Protein AF-0000000078249476 (afdb_homodimer)

Radius of gyration: 31.83 Å; Cα contacts (8 Å, |Δi|>4): 2659; chains: 2; bounding box: 71×89×90 Å

pLDDT: mean 93.09, std 10.19, range [30.67, 98.88]

Structure (mmCIF, N/CA/C/O backbone):
data_AF-0000000078249476-model_v1
#
loop_
_entity.id
_entity.type
_entity.pdbx_description
1 polymer 'Amidase domain-containing protein'
#
loop_
_atom_site.group_PDB
_atom_site.id
_atom_site.type_symbol
_atom_site.label_atom_id
_atom_site.label_alt_id
_atom_site.label_comp_id
_atom_site.label_asym_id
_atom_site.label_entity_id
_atom_site.label_seq_id
_atom_site.pdbx_PDB_ins_code
_atom_site.Cartn_x
_atom_site.Cartn_y
_atom_site.Cartn_z
_atom_site.occupancy
_atom_site.B_iso_or_equiv
_atom_site.auth_seq_id
_atom_site.auth_comp_id
_atom_site.auth_asym_id
_atom_site.auth_atom_id
_atom_site.pdbx_PDB_model_num
ATOM 1 N N . MET A 1 1 ? -16.812 -5.883 -36.031 1 38.09 1 MET A N 1
ATOM 2 C CA . MET A 1 1 ? -15.625 -6.09 -36.844 1 38.09 1 MET A CA 1
ATOM 3 C C . MET A 1 1 ? -14.836 -7.309 -36.375 1 38.09 1 MET A C 1
ATOM 5 O O . MET A 1 1 ? -14.742 -7.559 -35.188 1 38.09 1 MET A O 1
ATOM 9 N N . GLY A 1 2 ? -14.664 -8.211 -37.188 1 47.69 2 GLY A N 1
ATOM 10 C CA . GLY A 1 2 ? -14.289 -9.617 -37.094 1 47.69 2 GLY A CA 1
ATOM 11 C C . GLY A 1 2 ? -12.953 -9.828 -36.406 1 47.69 2 GLY A C 1
ATOM 12 O O . GLY A 1 2 ? -12.094 -8.945 -36.406 1 47.69 2 GLY A O 1
ATOM 13 N N . ASN A 1 3 ? -12.898 -10.75 -35.312 1 62.59 3 ASN A N 1
ATOM 14 C CA . ASN A 1 3 ? -11.961 -11.422 -34.406 1 62.59 3 ASN A CA 1
ATOM 15 C C . ASN A 1 3 ? -10.836 -12.109 -35.156 1 62.59 3 ASN A C 1
ATOM 17 O O . ASN A 1 3 ? -10.391 -13.195 -34.781 1 62.59 3 ASN A O 1
ATOM 21 N N . SER A 1 4 ? -10.633 -11.594 -36.438 1 75.38 4 SER A N 1
ATOM 22 C CA . SER A 1 4 ? -9.57 -12.344 -37.125 1 75.38 4 SER A CA 1
ATOM 23 C C . SER A 1 4 ? -8.242 -11.594 -37.062 1 75.38 4 SER A C 1
ATOM 25 O O . SER A 1 4 ? -8.203 -10.383 -37.25 1 75.38 4 SER A O 1
ATOM 27 N N . PRO A 1 5 ? -7.188 -12.289 -36.812 1 84.06 5 PRO A N 1
ATOM 28 C CA . PRO A 1 5 ? -5.863 -11.664 -36.781 1 84.06 5 PRO A CA 1
ATOM 29 C C . PRO A 1 5 ? -5.484 -11.047 -38.125 1 84.06 5 PRO A C 1
ATOM 31 O O . PRO A 1 5 ? -5.938 -11.516 -39.188 1 84.06 5 PRO A O 1
ATOM 34 N N . THR A 1 6 ? -4.758 -9.969 -38.188 1 87.06 6 THR A N 1
ATOM 35 C CA . THR A 1 6 ? -4.262 -9.312 -39.406 1 87.06 6 THR A CA 1
ATOM 36 C C . THR A 1 6 ? -3.119 -10.109 -40 1 87.06 6 THR A C 1
ATOM 38 O O . THR A 1 6 ? -2.578 -11.023 -39.375 1 87.06 6 THR A O 1
ATOM 41 N N . SER A 1 7 ? -2.857 -9.836 -41.281 1 88.88 7 SER A N 1
ATOM 42 C CA . SER A 1 7 ? -1.738 -10.477 -41.969 1 88.88 7 SER A CA 1
ATOM 43 C C . SER A 1 7 ? -0.422 -10.203 -41.25 1 88.88 7 SER A C 1
ATOM 45 O O . SER A 1 7 ? 0.455 -11.062 -41.188 1 88.88 7 SER A O 1
ATOM 47 N N . GLU A 1 8 ? -0.312 -9.055 -40.75 1 90.62 8 GLU A N 1
ATOM 48 C CA . GLU A 1 8 ? 0.887 -8.688 -40 1 90.62 8 GLU A CA 1
ATOM 49 C C . GLU A 1 8 ? 1.015 -9.523 -38.719 1 90.62 8 GLU A C 1
ATOM 51 O O . GLU A 1 8 ? 2.109 -9.969 -38.375 1 90.62 8 GLU A O 1
ATOM 56 N N . MET A 1 9 ? -0.02 -9.734 -38.062 1 90.25 9 MET A N 1
ATOM 57 C CA . MET A 1 9 ? -0.033 -10.539 -36.844 1 90.25 9 MET A CA 1
ATOM 58 C C . MET A 1 9 ? 0.393 -11.977 -37.125 1 90.25 9 MET A C 1
ATOM 60 O O . MET A 1 9 ? 1.164 -12.562 -36.375 1 90.25 9 MET A O 1
ATOM 64 N N . LEU A 1 10 ? -0.074 -12.469 -38.219 1 90.94 10 LEU A N 1
ATOM 65 C CA . LEU A 1 10 ? 0.24 -13.852 -38.594 1 90.94 10 LEU A CA 1
ATOM 66 C C . LEU A 1 10 ? 1.706 -13.984 -39 1 90.94 10 LEU A C 1
ATOM 68 O O . LEU A 1 10 ? 2.342 -15 -38.688 1 90.94 10 LEU A O 1
ATOM 72 N N . SER A 1 11 ? 2.189 -12.984 -39.719 1 93.44 11 SER A N 1
ATOM 73 C CA . SER A 1 11 ? 3.605 -12.984 -40.062 1 93.44 11 SER A CA 1
ATOM 74 C C . SER A 1 11 ? 4.488 -12.93 -38.844 1 93.44 11 SER A C 1
ATOM 76 O O . SER A 1 11 ? 5.473 -13.664 -38.719 1 93.44 11 SER A O 1
ATOM 78 N N . ASN A 1 12 ? 4.141 -12.086 -37.906 1 94.25 12 ASN A N 1
ATOM 79 C CA . ASN A 1 12 ? 4.867 -12 -36.625 1 94.25 12 ASN A CA 1
ATOM 80 C C . ASN A 1 12 ? 4.824 -13.32 -35.875 1 94.25 12 ASN A C 1
ATOM 82 O O . ASN A 1 12 ? 5.82 -13.734 -35.281 1 94.25 12 ASN A O 1
ATOM 86 N N . GLN A 1 13 ? 3.705 -13.945 -35.906 1 94.12 13 GLN A N 1
ATOM 87 C CA . GLN A 1 13 ? 3.541 -15.227 -35.219 1 94.12 13 GLN A CA 1
ATOM 88 C C . GLN A 1 13 ? 4.441 -16.297 -35.844 1 94.12 13 GLN A C 1
ATOM 90 O O . GLN A 1 13 ? 5.043 -17.094 -35.125 1 94.12 13 GLN A O 1
ATOM 95 N N . GLU A 1 14 ? 4.496 -16.359 -37.125 1 95.69 14 GLU A N 1
ATOM 96 C CA . GLU A 1 14 ? 5.332 -17.328 -37.812 1 95.69 14 GLU A CA 1
ATOM 97 C C . GLU A 1 14 ? 6.805 -17.156 -37.469 1 95.69 14 GLU A C 1
ATOM 99 O O . GLU A 1 14 ? 7.516 -18.125 -37.219 1 95.69 14 GLU A O 1
ATOM 104 N N . GLU A 1 15 ? 7.23 -15.922 -37.562 1 95.75 15 GLU A N 1
ATOM 105 C CA . GLU A 1 15 ? 8.609 -15.625 -37.156 1 95.75 15 GLU A CA 1
ATOM 106 C C . GLU A 1 15 ? 8.875 -16.016 -35.719 1 95.75 15 GLU A C 1
ATOM 108 O O . GLU A 1 15 ? 9.914 -16.609 -35.406 1 95.75 15 GLU A O 1
ATOM 113 N N . PHE A 1 16 ? 7.957 -15.695 -34.938 1 96.31 16 PHE A N 1
ATOM 114 C CA . PHE A 1 16 ? 8.078 -16.031 -33.5 1 96.31 16 PHE A CA 1
ATOM 115 C C . PHE A 1 16 ? 8.133 -17.531 -33.312 1 96.31 16 PHE A C 1
ATOM 117 O O . PHE A 1 16 ? 8.953 -18.031 -32.531 1 96.31 16 PHE A O 1
ATOM 124 N N . ASN A 1 17 ? 7.289 -18.266 -33.938 1 96.38 17 ASN A N 1
ATOM 125 C CA . ASN A 1 17 ? 7.266 -19.719 -33.812 1 96.38 17 ASN A CA 1
ATOM 126 C C . ASN A 1 17 ? 8.586 -20.344 -34.281 1 96.38 17 ASN A C 1
ATOM 128 O O . ASN A 1 17 ? 9.047 -21.328 -33.688 1 96.38 17 ASN A O 1
ATOM 132 N N . ARG A 1 18 ? 9.141 -19.797 -35.281 1 96.88 18 ARG A N 1
ATOM 133 C CA . ARG A 1 18 ? 10.438 -20.266 -35.75 1 96.88 18 ARG A CA 1
ATOM 134 C C . ARG A 1 18 ? 11.516 -20.062 -34.688 1 96.88 18 ARG A C 1
ATOM 136 O O . ARG A 1 18 ? 12.289 -20.969 -34.406 1 96.88 18 ARG A O 1
ATOM 143 N N . GLU A 1 19 ? 11.547 -18.891 -34.188 1 96.44 19 GLU A N 1
ATOM 144 C CA . GLU A 1 19 ? 12.523 -18.578 -33.125 1 96.44 19 GLU A CA 1
ATOM 145 C C . GLU A 1 19 ? 12.344 -19.484 -31.922 1 96.44 19 GLU A C 1
ATOM 147 O O . GLU A 1 19 ? 13.328 -19.938 -31.328 1 96.44 19 GLU A O 1
ATOM 152 N N . ARG A 1 20 ? 11.125 -19.641 -31.594 1 96.75 20 ARG A N 1
ATOM 153 C CA . ARG A 1 20 ? 10.781 -20.516 -30.469 1 96.75 20 ARG A CA 1
ATOM 154 C C . ARG A 1 20 ? 11.258 -21.938 -30.703 1 96.75 20 ARG A C 1
ATOM 156 O O . ARG A 1 20 ? 11.883 -22.547 -29.844 1 96.75 20 ARG A O 1
ATOM 163 N N . LYS A 1 21 ? 11.031 -22.469 -31.844 1 97.19 21 LYS A N 1
ATOM 164 C CA . LYS A 1 21 ? 11.461 -23.812 -32.219 1 97.19 21 LYS A CA 1
ATOM 165 C C . LYS A 1 21 ? 12.984 -23.922 -32.188 1 97.19 21 LYS A C 1
ATOM 167 O O . LYS A 1 21 ? 13.539 -24.906 -31.703 1 97.19 21 LYS A O 1
ATOM 172 N N . GLU A 1 22 ? 13.617 -22.938 -32.719 1 97.88 22 GLU A N 1
ATOM 173 C CA . GLU A 1 22 ? 15.078 -22.906 -32.719 1 97.88 22 GLU A CA 1
ATOM 174 C C . GLU A 1 22 ? 15.633 -22.906 -31.297 1 97.88 22 GLU A C 1
ATOM 176 O O . GLU A 1 22 ? 16.656 -23.531 -31.031 1 97.88 22 GLU A O 1
ATOM 181 N N . GLY A 1 23 ? 14.984 -22.219 -30.438 1 97.94 23 GLY A N 1
ATOM 182 C CA . GLY A 1 23 ? 15.406 -22.188 -29.047 1 97.94 23 GLY A CA 1
ATOM 183 C C . GLY A 1 23 ? 15.352 -23.562 -28.375 1 97.94 23 GLY A C 1
ATOM 184 O O . GLY A 1 23 ? 16.312 -23.969 -27.734 1 97.94 23 GLY A O 1
ATOM 185 N N . PHE A 1 24 ? 14.289 -24.25 -28.578 1 98.25 24 PHE A N 1
ATOM 186 C CA . PHE A 1 24 ? 14.133 -25.578 -27.984 1 98.25 24 PHE A CA 1
ATOM 187 C C . PHE A 1 24 ? 15.148 -26.547 -28.578 1 98.25 24 PHE A C 1
ATOM 189 O O . PHE A 1 24 ? 15.688 -27.406 -27.875 1 98.25 24 PHE A O 1
ATOM 196 N N . GLU A 1 25 ? 15.367 -26.422 -29.875 1 97.94 25 GLU A N 1
ATOM 197 C CA . GLU A 1 25 ? 16.359 -27.281 -30.516 1 97.94 25 GLU A CA 1
ATOM 198 C C . GLU A 1 25 ? 17.75 -27.016 -29.969 1 97.94 25 GLU A C 1
ATOM 200 O O . GLU A 1 25 ? 18.531 -27.953 -29.75 1 97.94 25 GLU A O 1
ATOM 205 N N . MET A 1 26 ? 18.031 -25.781 -29.797 1 97.81 26 MET A N 1
ATOM 206 C CA . MET A 1 26 ? 19.312 -25.422 -29.203 1 97.81 26 MET A CA 1
ATOM 207 C C . MET A 1 26 ? 19.469 -26.047 -27.828 1 97.81 26 MET A C 1
ATOM 209 O O . MET A 1 26 ? 20.5 -26.625 -27.5 1 97.81 26 MET A O 1
ATOM 213 N N . PHE A 1 27 ? 18.469 -26 -27.016 1 98.38 27 PHE A N 1
ATOM 214 C CA . PHE A 1 27 ? 18.484 -26.562 -25.656 1 98.38 27 PHE A CA 1
ATOM 215 C C . PHE A 1 27 ? 18.641 -28.078 -25.719 1 98.38 27 PHE A C 1
ATOM 217 O O . PHE A 1 27 ? 19.375 -28.656 -24.906 1 98.38 27 PHE A O 1
ATOM 224 N N . ARG A 1 28 ? 17.969 -28.703 -26.594 1 97.44 28 ARG A N 1
ATOM 225 C CA . ARG A 1 28 ? 18.078 -30.141 -26.766 1 97.44 28 ARG A CA 1
ATOM 226 C C . ARG A 1 28 ? 19.5 -30.547 -27.109 1 97.44 28 ARG A C 1
ATOM 228 O O . ARG A 1 28 ? 20.047 -31.5 -26.547 1 97.44 28 ARG A O 1
ATOM 235 N N . LYS A 1 29 ? 20.109 -29.828 -27.969 1 96.62 29 LYS A N 1
ATOM 236 C CA . LYS A 1 29 ? 21.469 -30.125 -28.422 1 96.62 29 LYS A CA 1
ATOM 237 C C . LYS A 1 29 ? 22.484 -29.922 -27.297 1 96.62 29 LYS A C 1
ATOM 239 O O . LYS A 1 29 ? 23.328 -30.781 -27.047 1 96.62 29 LYS A O 1
ATOM 244 N N . LEU A 1 30 ? 22.328 -28.859 -26.609 1 96.94 30 LEU A N 1
ATOM 245 C CA . LEU A 1 30 ? 23.328 -28.469 -25.625 1 96.94 30 LEU A CA 1
ATOM 246 C C . LEU A 1 30 ? 23.25 -29.359 -24.375 1 96.94 30 LEU A C 1
ATOM 248 O O . LEU A 1 30 ? 24.203 -29.453 -23.625 1 96.94 30 LEU A O 1
ATOM 252 N N . SER A 1 31 ? 22.125 -30 -24.172 1 96.56 31 SER A N 1
ATOM 253 C CA . SER A 1 31 ? 21.953 -30.781 -22.953 1 96.56 31 SER A CA 1
ATOM 254 C C . SER A 1 31 ? 21.969 -32.281 -23.25 1 96.56 31 SER A C 1
ATOM 256 O O . SER A 1 31 ? 21.781 -33.094 -22.344 1 96.56 31 SER A O 1
ATOM 258 N N . SER A 1 32 ? 22.172 -32.688 -24.438 1 95.25 32 SER A N 1
ATOM 259 C CA . SER A 1 32 ? 22.078 -34.094 -24.844 1 95.25 32 SER A CA 1
ATOM 260 C C . SER A 1 32 ? 23.25 -34.906 -24.281 1 95.25 32 SER A C 1
ATOM 262 O O . SER A 1 32 ? 24.406 -34.562 -24.516 1 95.25 32 SER A O 1
ATOM 264 N N . PRO A 1 33 ? 22.906 -35.969 -23.641 1 92.75 33 PRO A N 1
ATOM 265 C CA . PRO A 1 33 ? 23.969 -36.812 -23.109 1 92.75 33 PRO A CA 1
ATOM 266 C C . PRO A 1 33 ? 24.938 -37.312 -24.203 1 92.75 33 PRO A C 1
ATOM 268 O O . PRO A 1 33 ? 26.125 -37.5 -23.938 1 92.75 33 PRO A O 1
ATOM 271 N N . GLU A 1 34 ? 24.484 -37.469 -25.391 1 90.38 34 GLU A N 1
ATOM 272 C CA . GLU A 1 34 ? 25.312 -37.906 -26.5 1 90.38 34 GLU A CA 1
ATOM 273 C C . GLU A 1 34 ? 26.5 -36.969 -26.734 1 90.38 34 GLU A C 1
ATOM 275 O O . GLU A 1 34 ? 27.609 -37.406 -27.016 1 90.38 34 GLU A O 1
ATOM 280 N N . PHE A 1 35 ? 26.234 -35.75 -26.547 1 88.94 35 PHE A N 1
ATOM 281 C CA . PHE A 1 35 ? 27.25 -34.75 -26.828 1 88.94 35 PHE A CA 1
ATOM 282 C C . PHE A 1 35 ? 28.016 -34.375 -25.562 1 88.94 35 PHE A C 1
ATOM 284 O O . PHE A 1 35 ? 29.062 -33.719 -25.641 1 88.94 35 PHE A O 1
ATOM 291 N N . LEU A 1 36 ? 27.547 -34.875 -24.422 1 94.25 36 LEU A N 1
ATOM 292 C CA . LEU A 1 36 ? 28.078 -34.375 -23.172 1 94.25 36 LEU A CA 1
ATOM 293 C C . LEU A 1 36 ? 29 -35.406 -22.516 1 94.25 36 LEU A C 1
ATOM 295 O O . LEU A 1 36 ? 29.688 -35.094 -21.531 1 94.25 36 LEU A O 1
ATOM 299 N N . LEU A 1 37 ? 29.188 -36.562 -22.984 1 92.25 37 LEU A N 1
ATOM 300 C CA . LEU A 1 37 ? 29.938 -37.656 -22.375 1 92.25 37 LEU A CA 1
ATOM 301 C C . LEU A 1 37 ? 31.391 -37.219 -22.125 1 92.25 37 LEU A C 1
ATOM 303 O O . LEU A 1 37 ? 31.984 -37.625 -21.125 1 92.25 37 LEU A O 1
ATOM 307 N N . ASN A 1 38 ? 31.969 -36.5 -23.125 1 89.06 38 ASN A N 1
ATOM 308 C CA . ASN A 1 38 ? 33.375 -36.094 -22.969 1 89.06 38 ASN A CA 1
ATOM 309 C C . ASN A 1 38 ? 33.5 -34.562 -22.844 1 89.06 38 ASN A C 1
ATOM 311 O O . ASN A 1 38 ? 34.562 -34 -23.094 1 89.06 38 ASN A O 1
ATOM 315 N N . ASP A 1 39 ? 32.375 -34 -22.5 1 94.12 39 ASP A N 1
ATOM 316 C CA . ASP A 1 39 ? 32.406 -32.531 -22.328 1 94.12 39 ASP A CA 1
ATOM 317 C C . ASP A 1 39 ? 33.031 -32.156 -20.984 1 94.12 39 ASP A C 1
ATOM 319 O O . ASP A 1 39 ? 32.531 -32.562 -19.938 1 94.12 39 ASP A O 1
ATOM 323 N N . LYS A 1 40 ? 34 -31.266 -20.984 1 92.19 40 LYS A N 1
ATOM 324 C CA . LYS A 1 40 ? 34.75 -30.906 -19.797 1 92.19 40 LYS A CA 1
ATOM 325 C C . LYS A 1 40 ? 33.906 -30.062 -18.844 1 92.19 40 LYS A C 1
ATOM 327 O O . LYS A 1 40 ? 34.219 -29.953 -17.656 1 92.19 40 LYS A O 1
ATOM 332 N N . ARG A 1 41 ? 32.938 -29.516 -19.312 1 94.69 41 ARG A N 1
ATOM 333 C CA . ARG A 1 41 ? 32.094 -28.672 -18.484 1 94.69 41 ARG A CA 1
ATOM 334 C C . ARG A 1 41 ? 31.203 -29.516 -17.578 1 94.69 41 ARG A C 1
ATOM 336 O O . ARG A 1 41 ? 30.609 -29 -16.641 1 94.69 41 ARG A O 1
ATOM 343 N N . ILE A 1 42 ? 31.016 -30.812 -17.844 1 94.88 42 ILE A N 1
ATOM 344 C CA . ILE A 1 42 ? 30.234 -31.734 -17.047 1 94.88 42 ILE A CA 1
ATOM 345 C C . ILE A 1 42 ? 31.109 -32.312 -15.93 1 94.88 42 ILE A C 1
ATOM 347 O O . ILE A 1 42 ? 32.188 -32.812 -16.188 1 94.88 42 ILE A O 1
ATOM 351 N N . ILE A 1 43 ? 30.578 -32.312 -14.805 1 90.31 43 ILE A N 1
ATOM 352 C CA . ILE A 1 43 ? 31.328 -32.812 -13.672 1 90.31 43 ILE A CA 1
ATOM 353 C C . ILE A 1 43 ? 31.266 -34.344 -13.664 1 90.31 43 ILE A C 1
ATOM 355 O O . ILE A 1 43 ? 30.203 -34.938 -13.852 1 90.31 43 ILE A O 1
ATOM 359 N N . GLY A 1 44 ? 32.406 -34.844 -13.383 1 85.81 44 GLY A N 1
ATOM 360 C CA . GLY A 1 44 ? 32.5 -36.312 -13.344 1 85.81 44 GLY A CA 1
ATOM 361 C C . GLY A 1 44 ? 32.875 -36.906 -14.688 1 85.81 44 GLY A C 1
ATOM 362 O O . GLY A 1 44 ? 33.031 -36.188 -15.672 1 85.81 44 GLY A O 1
ATOM 363 N N . LYS A 1 45 ? 33.125 -38.219 -14.68 1 87.12 45 LYS A N 1
ATOM 364 C CA . LYS A 1 45 ? 33.406 -39 -15.883 1 87.12 45 LYS A CA 1
ATOM 365 C C . LYS A 1 45 ? 32.406 -40.125 -16.062 1 87.12 45 LYS A C 1
ATOM 367 O O . LYS A 1 45 ? 32.031 -40.781 -15.086 1 87.12 45 LYS A O 1
ATOM 372 N N . TRP A 1 46 ? 32 -40.125 -17.328 1 90.62 46 TRP A N 1
ATOM 373 C CA . TRP A 1 46 ? 30.953 -41.094 -17.609 1 90.62 46 TRP A CA 1
ATOM 374 C C . TRP A 1 46 ? 31.312 -41.938 -18.828 1 90.62 46 TRP A C 1
ATOM 376 O O . TRP A 1 46 ? 31.875 -41.438 -19.797 1 90.62 46 TRP A O 1
ATOM 386 N N . LYS A 1 47 ? 30.984 -43.219 -18.766 1 91.69 47 LYS A N 1
ATOM 387 C CA . LYS A 1 47 ? 31.344 -44.125 -19.828 1 91.69 47 LYS A CA 1
ATOM 388 C C . LYS A 1 47 ? 30.25 -44.219 -20.891 1 91.69 47 LYS A C 1
ATOM 390 O O . LYS A 1 47 ? 30.516 -44.469 -22.062 1 91.69 47 LYS A O 1
ATOM 395 N N . THR A 1 48 ? 28.969 -44.125 -20.375 1 94.88 48 THR A N 1
ATOM 396 C CA . THR A 1 48 ? 27.859 -44.281 -21.312 1 94.88 48 THR A CA 1
ATOM 397 C C . THR A 1 48 ? 26.859 -43.125 -21.141 1 94.88 48 THR A C 1
ATOM 399 O O . THR A 1 48 ? 26.828 -42.469 -20.109 1 94.88 48 THR A O 1
ATOM 402 N N . GLU A 1 49 ? 26.094 -42.969 -22.203 1 94.94 49 GLU A N 1
ATOM 403 C CA . GLU A 1 49 ? 25.016 -42 -22.172 1 94.94 49 GLU A CA 1
ATOM 404 C C . GLU A 1 49 ? 24 -42.312 -21.062 1 94.94 49 GLU A C 1
ATOM 406 O O . GLU A 1 49 ? 23.484 -41.438 -20.406 1 94.94 49 GLU A O 1
ATOM 411 N N . LYS A 1 50 ? 23.766 -43.562 -20.828 1 95.25 50 LYS A N 1
ATOM 412 C CA . LYS A 1 50 ? 22.797 -44.031 -19.844 1 95.25 50 LYS A CA 1
ATOM 413 C C . LYS A 1 50 ? 23.234 -43.656 -18.422 1 95.25 50 LYS A C 1
ATOM 415 O O . LYS A 1 50 ? 22.406 -43.25 -17.594 1 95.25 50 LYS A O 1
ATOM 420 N N . GLU A 1 51 ? 24.469 -43.812 -18.219 1 95.06 51 GLU A N 1
ATOM 421 C CA . GLU A 1 51 ? 25.016 -43.438 -16.906 1 95.06 51 GLU A CA 1
ATOM 422 C C . GLU A 1 51 ? 24.859 -41.938 -16.656 1 95.06 51 GLU A C 1
ATOM 424 O O . GLU A 1 51 ? 24.516 -41.531 -15.547 1 95.06 51 GLU A O 1
ATOM 429 N N . LEU A 1 52 ? 25.141 -41.219 -17.656 1 95.44 52 LEU A N 1
ATOM 430 C CA . LEU A 1 52 ? 25.016 -39.781 -17.547 1 95.44 52 LEU A CA 1
ATOM 431 C C . LEU A 1 52 ? 23.562 -39.375 -17.344 1 95.44 52 LEU A C 1
ATOM 433 O O . LEU A 1 52 ? 23.266 -38.469 -16.531 1 95.44 52 LEU A O 1
ATOM 437 N N . GLU A 1 53 ? 22.672 -40 -18.047 1 95.5 53 GLU A N 1
ATOM 438 C CA . GLU A 1 53 ? 21.234 -39.719 -17.891 1 95.5 53 GLU A CA 1
ATOM 439 C C . GLU A 1 53 ? 20.766 -40.031 -16.469 1 95.5 53 GLU A C 1
ATOM 441 O O . GLU A 1 53 ? 19.953 -39.312 -15.914 1 95.5 53 GLU A O 1
ATOM 446 N N . GLU A 1 54 ? 21.25 -41.125 -15.945 1 94.94 54 GLU A N 1
ATOM 447 C CA . GLU A 1 54 ? 20.906 -41.5 -14.57 1 94.94 54 GLU A CA 1
ATOM 448 C C . GLU A 1 54 ? 21.422 -40.469 -13.578 1 94.94 54 GLU A C 1
ATOM 450 O O . GLU A 1 54 ? 20.781 -40.188 -12.57 1 94.94 54 GLU A O 1
ATOM 455 N N . PHE A 1 55 ? 22.594 -40.031 -13.859 1 94.31 55 PHE A N 1
ATOM 456 C CA . PHE A 1 55 ? 23.172 -38.969 -13.023 1 94.31 55 PHE A CA 1
ATOM 457 C C . PHE A 1 55 ? 22.312 -37.719 -13.055 1 94.31 55 PHE A C 1
ATOM 459 O O . PHE A 1 55 ? 22.047 -37.125 -12.016 1 94.31 55 PHE A O 1
ATOM 466 N N . PHE A 1 56 ? 21.859 -37.312 -14.25 1 96 56 PHE A N 1
ATOM 467 C CA . PHE A 1 56 ? 20.984 -36.188 -14.406 1 96 56 PHE A CA 1
ATOM 468 C C . PHE A 1 56 ? 19.672 -36.375 -13.641 1 96 56 PHE A C 1
ATOM 470 O O . PHE A 1 56 ? 19.188 -35.469 -12.969 1 96 56 PHE A O 1
ATOM 477 N N . ARG A 1 57 ? 19.141 -37.562 -13.664 1 95.25 57 ARG A N 1
ATOM 478 C CA . ARG A 1 57 ? 17.906 -37.844 -12.953 1 95.25 57 ARG A CA 1
ATOM 479 C C . ARG A 1 57 ? 18.094 -37.719 -11.445 1 95.25 57 ARG A C 1
ATOM 481 O O . ARG A 1 57 ? 17.203 -37.219 -10.742 1 95.25 57 ARG A O 1
ATOM 488 N N . ASN A 1 58 ? 19.203 -38.188 -10.977 1 93.81 58 ASN A N 1
ATOM 489 C CA . ASN A 1 58 ? 19.516 -38.062 -9.555 1 93.81 58 ASN A CA 1
ATOM 490 C C . ASN A 1 58 ? 19.594 -36.625 -9.102 1 93.81 58 ASN A C 1
ATOM 492 O O . ASN A 1 58 ? 19.188 -36.281 -7.992 1 93.81 58 ASN A O 1
ATOM 496 N N . ILE A 1 59 ? 20.125 -35.781 -9.945 1 94.25 59 ILE A N 1
ATOM 497 C CA . ILE A 1 59 ? 20.219 -34.344 -9.641 1 94.25 59 ILE A CA 1
ATOM 498 C C . ILE A 1 59 ? 18.828 -33.75 -9.531 1 94.25 59 ILE A C 1
ATOM 500 O O . ILE A 1 59 ? 18.516 -33.031 -8.578 1 94.25 59 ILE A O 1
ATOM 504 N N . VAL A 1 60 ? 17.969 -34.062 -10.484 1 95.81 60 VAL A N 1
ATOM 505 C CA . VAL A 1 60 ? 16.625 -33.5 -10.57 1 95.81 60 VAL A CA 1
ATOM 506 C C . VAL A 1 60 ? 15.781 -34 -9.398 1 95.81 60 VAL A C 1
ATOM 508 O O . VAL A 1 60 ? 14.852 -33.312 -8.961 1 95.81 60 VAL A O 1
ATOM 511 N N . ASP A 1 61 ? 16.125 -35.125 -8.836 1 92.56 61 ASP A N 1
ATOM 512 C CA . ASP A 1 61 ? 15.367 -35.75 -7.75 1 92.56 61 ASP A CA 1
ATOM 513 C C . ASP A 1 61 ? 15.703 -35.094 -6.41 1 92.56 61 ASP A C 1
ATOM 515 O O . ASP A 1 61 ? 14.984 -35.281 -5.426 1 92.56 61 ASP A O 1
ATOM 519 N N . LEU A 1 62 ? 16.734 -34.312 -6.375 1 91.56 62 LEU A N 1
ATOM 520 C CA . LEU A 1 62 ? 17.094 -33.625 -5.145 1 91.56 62 LEU A CA 1
ATOM 521 C C . LEU A 1 62 ? 16.094 -32.5 -4.848 1 91.56 62 LEU A C 1
ATOM 523 O O . LEU A 1 62 ? 15.617 -31.828 -5.766 1 91.56 62 LEU A O 1
ATOM 527 N N . ASP A 1 63 ? 15.727 -32.375 -3.576 1 91.12 63 ASP A N 1
ATOM 528 C CA . ASP A 1 63 ? 15.008 -31.172 -3.201 1 91.12 63 ASP A CA 1
ATOM 529 C C . ASP A 1 63 ? 15.922 -29.953 -3.25 1 91.12 63 ASP A C 1
ATOM 531 O O . ASP A 1 63 ? 17.141 -30.078 -3.332 1 91.12 63 ASP A O 1
ATOM 535 N N . LEU A 1 64 ? 15.344 -28.797 -3.246 1 94.25 64 LEU A N 1
ATOM 536 C CA . LEU A 1 64 ? 16.078 -27.562 -3.451 1 94.25 64 LEU A CA 1
ATOM 537 C C . LEU A 1 64 ? 17.203 -27.422 -2.426 1 94.25 64 LEU A C 1
ATOM 539 O O . LEU A 1 64 ? 18.312 -27.016 -2.77 1 94.25 64 LEU A O 1
ATOM 543 N N . GLN A 1 65 ? 16.938 -27.688 -1.182 1 90.94 65 GLN A N 1
ATOM 544 C CA . GLN A 1 65 ? 17.938 -27.547 -0.129 1 90.94 65 GLN A CA 1
ATOM 545 C C . GLN A 1 65 ? 19.094 -28.5 -0.339 1 90.94 65 GLN A C 1
ATOM 547 O O . GLN A 1 65 ? 20.266 -28.125 -0.139 1 90.94 65 GLN A O 1
ATOM 552 N N . SER A 1 66 ? 18.812 -29.703 -0.723 1 90.88 66 SER A N 1
ATOM 553 C CA . SER A 1 66 ? 19.859 -30.703 -1.012 1 90.88 66 SER A CA 1
ATOM 554 C C . SER A 1 66 ? 20.672 -30.297 -2.236 1 90.88 66 SER A C 1
ATOM 556 O O . SER A 1 66 ? 21.891 -30.5 -2.266 1 90.88 66 SER A O 1
ATOM 558 N N . LEU A 1 67 ? 20 -29.797 -3.201 1 93.75 67 LEU A N 1
ATOM 559 C CA . LEU A 1 67 ? 20.688 -29.344 -4.41 1 93.75 67 LEU A CA 1
ATOM 560 C C . LEU A 1 67 ? 21.672 -28.234 -4.09 1 93.75 67 LEU A C 1
ATOM 562 O O . LEU A 1 67 ? 22.812 -28.25 -4.57 1 93.75 67 LEU A O 1
ATOM 566 N N . ILE A 1 68 ? 21.219 -27.297 -3.223 1 92.5 68 ILE A N 1
ATOM 567 C CA . ILE A 1 68 ? 22.031 -26.141 -2.875 1 92.5 68 ILE A CA 1
ATOM 568 C C . ILE A 1 68 ? 23.125 -26.562 -1.889 1 92.5 68 ILE A C 1
ATOM 570 O O . ILE A 1 68 ? 24.281 -26.141 -2.014 1 92.5 68 ILE A O 1
ATOM 574 N N . GLY A 1 69 ? 22.984 -27.422 -0.91 1 79.12 69 GLY A N 1
ATOM 575 C CA . GLY A 1 69 ? 23.906 -27.859 0.123 1 79.12 69 GLY A CA 1
ATOM 576 C C . GLY A 1 69 ? 23.812 -27.031 1.396 1 79.12 69 GLY A C 1
ATOM 577 O O . GLY A 1 69 ? 24.797 -26.922 2.133 1 79.12 69 GLY A O 1
ATOM 578 N N . SER A 1 70 ? 22.812 -26.094 1.668 1 55.94 70 SER A N 1
ATOM 579 C CA . SER A 1 70 ? 22.781 -25.094 2.727 1 55.94 70 SER A CA 1
ATOM 580 C C . SER A 1 70 ? 22.719 -25.75 4.105 1 55.94 70 SER A C 1
ATOM 582 O O . SER A 1 70 ? 22.953 -25.094 5.121 1 55.94 70 SER A O 1
ATOM 584 N N . TYR A 1 71 ? 21.938 -26.641 4.594 1 47.59 71 TYR A N 1
ATOM 585 C CA . TYR A 1 71 ? 21.781 -26.922 6.02 1 47.59 71 TYR A CA 1
ATOM 586 C C . TYR A 1 71 ? 23.016 -27.594 6.59 1 47.59 71 TYR A C 1
ATOM 588 O O . TYR A 1 71 ? 23.578 -28.5 5.973 1 47.59 71 TYR A O 1
ATOM 596 N N . ARG A 1 72 ? 23.547 -26.953 7.688 1 44 72 ARG A N 1
ATOM 597 C CA . ARG A 1 72 ? 24.656 -27.391 8.508 1 44 72 ARG A CA 1
ATOM 598 C C . ARG A 1 72 ? 24.578 -28.891 8.781 1 44 72 ARG A C 1
ATOM 600 O O . ARG A 1 72 ? 25.375 -29.438 9.555 1 44 72 ARG A O 1
ATOM 607 N N . ARG A 1 73 ? 23.391 -29.406 9.07 1 35.97 73 ARG A N 1
ATOM 608 C CA . ARG A 1 73 ? 23.547 -30.625 9.859 1 35.97 73 ARG A CA 1
ATOM 609 C C . ARG A 1 73 ? 24.359 -31.672 9.109 1 35.97 73 ARG A C 1
ATOM 611 O O . ARG A 1 73 ? 25.141 -32.406 9.711 1 35.97 73 ARG A O 1
ATOM 618 N N . THR A 1 74 ? 23.609 -32.5 8.25 1 36.75 74 THR A N 1
ATOM 619 C CA . THR A 1 74 ? 24.062 -33.875 8.047 1 36.75 74 THR A CA 1
ATOM 620 C C . THR A 1 74 ? 25.344 -33.906 7.215 1 36.75 74 THR A C 1
ATOM 622 O O . THR A 1 74 ? 25.625 -32.938 6.473 1 36.75 74 THR A O 1
ATOM 625 N N . LYS A 1 75 ? 26.203 -34.844 7.562 1 39.78 75 LYS A N 1
ATOM 626 C CA . LYS A 1 75 ? 27.469 -35.375 7.059 1 39.78 75 LYS A CA 1
ATOM 627 C C . LYS A 1 75 ? 27.594 -35.188 5.551 1 39.78 75 LYS A C 1
ATOM 629 O O . LYS A 1 75 ? 28.625 -35.5 4.961 1 39.78 75 LYS A O 1
ATOM 634 N N . ARG A 1 76 ? 26.547 -35.562 4.918 1 42.38 76 ARG A N 1
ATOM 635 C CA . ARG A 1 76 ? 26.812 -35.812 3.512 1 42.38 76 ARG A CA 1
ATOM 636 C C . ARG A 1 76 ? 27.109 -34.531 2.754 1 42.38 76 ARG A C 1
ATOM 638 O O . ARG A 1 76 ? 26.781 -33.438 3.23 1 42.38 76 ARG A O 1
ATOM 645 N N . SER A 1 77 ? 27.219 -34.594 1.148 1 45.38 77 SER A N 1
ATOM 646 C CA . SER A 1 77 ? 27.719 -33.938 -0.061 1 45.38 77 SER A CA 1
ATOM 647 C C . SER A 1 77 ? 27.016 -32.594 -0.295 1 45.38 77 SER A C 1
ATOM 649 O O . SER A 1 77 ? 25.781 -32.562 -0.386 1 45.38 77 SER A O 1
ATOM 651 N N . ASP A 1 78 ? 27.641 -31.688 0.186 1 56.41 78 ASP A N 1
ATOM 652 C CA . ASP A 1 78 ? 27.578 -30.281 -0.224 1 56.41 78 ASP A CA 1
ATOM 653 C C . ASP A 1 78 ? 27.578 -30.156 -1.745 1 56.41 78 ASP A C 1
ATOM 655 O O . ASP A 1 78 ? 28.547 -30.562 -2.398 1 56.41 78 ASP A O 1
ATOM 659 N N . ARG A 1 79 ? 26.438 -30.062 -2.424 1 82.31 79 ARG A N 1
ATOM 660 C CA . ARG A 1 79 ? 26.359 -30.219 -3.871 1 82.31 79 ARG A CA 1
ATOM 661 C C . ARG A 1 79 ? 26.766 -28.953 -4.598 1 82.31 79 ARG A C 1
ATOM 663 O O . ARG A 1 79 ? 27.938 -28.609 -4.652 1 82.31 79 ARG A O 1
ATOM 670 N N . LEU A 1 80 ? 25.891 -27.859 -4.656 1 91.62 80 LEU A N 1
ATOM 671 C CA . LEU A 1 80 ? 26.281 -26.703 -5.441 1 91.62 80 LEU A CA 1
ATOM 672 C C . LEU A 1 80 ? 27.172 -25.766 -4.625 1 91.62 80 LEU A C 1
ATOM 674 O O . LEU A 1 80 ? 28.078 -25.125 -5.168 1 91.62 80 LEU A O 1
ATOM 678 N N . GLN A 1 81 ? 26.984 -25.781 -3.311 1 90.31 81 GLN A N 1
ATOM 679 C CA . GLN A 1 81 ? 27.734 -24.875 -2.449 1 90.31 81 GLN A CA 1
ATOM 680 C C . GLN A 1 81 ? 29.062 -25.484 -2.023 1 90.31 81 GLN A C 1
ATOM 682 O O . GLN A 1 81 ? 29.969 -24.781 -1.55 1 90.31 81 GLN A O 1
ATOM 687 N N . THR A 1 82 ? 29.109 -26.781 -2.158 1 82.88 82 THR A N 1
ATOM 688 C CA . THR A 1 82 ? 30.328 -27.484 -1.787 1 82.88 82 THR A CA 1
ATOM 689 C C . THR A 1 82 ? 31.375 -27.375 -2.891 1 82.88 82 THR A C 1
ATOM 691 O O . THR A 1 82 ? 31.047 -27.484 -4.074 1 82.88 82 THR A O 1
ATOM 694 N N . LYS A 1 83 ? 32.562 -27.297 -2.471 1 77.94 83 LYS A N 1
ATOM 695 C CA . LYS A 1 83 ? 33.625 -27.203 -3.434 1 77.94 83 LYS A CA 1
ATOM 696 C C . LYS A 1 83 ? 33.844 -28.531 -4.168 1 77.94 83 LYS A C 1
ATOM 698 O O . LYS A 1 83 ? 33.75 -29.609 -3.564 1 77.94 83 LYS A O 1
ATOM 703 N N . ASN A 1 84 ? 34.062 -28.469 -5.434 1 76.19 84 ASN A N 1
ATOM 704 C CA . ASN A 1 84 ? 34.438 -29.578 -6.309 1 76.19 84 ASN A CA 1
ATOM 705 C C . ASN A 1 84 ? 33.312 -30.625 -6.359 1 76.19 84 ASN A C 1
ATOM 707 O O . ASN A 1 84 ? 33.594 -31.828 -6.359 1 76.19 84 ASN A O 1
ATOM 711 N N . ASP A 1 85 ? 32.188 -30.234 -6.156 1 86.31 85 ASP A N 1
ATOM 712 C CA . ASP A 1 85 ? 31.031 -31.094 -6.336 1 86.31 85 ASP A CA 1
ATOM 713 C C . ASP A 1 85 ? 30.219 -30.688 -7.57 1 86.31 85 ASP A C 1
ATOM 715 O O . ASP A 1 85 ? 30.781 -30.562 -8.664 1 86.31 85 ASP A O 1
ATOM 719 N N . LEU A 1 86 ? 28.938 -30.391 -7.5 1 92.75 86 LEU A N 1
ATOM 720 C CA . LEU A 1 86 ? 28.141 -30.047 -8.672 1 92.75 86 LEU A CA 1
ATOM 721 C C . LEU A 1 86 ? 28.484 -28.641 -9.156 1 92.75 86 LEU A C 1
ATOM 723 O O . LEU A 1 86 ? 28.906 -27.797 -8.367 1 92.75 86 LEU A O 1
ATOM 727 N N . ASN A 1 87 ? 28.453 -28.469 -10.445 1 95.44 87 ASN A N 1
ATOM 728 C CA . ASN A 1 87 ? 28.594 -27.125 -10.992 1 95.44 87 ASN A CA 1
ATOM 729 C C . ASN A 1 87 ? 27.312 -26.688 -11.711 1 95.44 87 ASN A C 1
ATOM 731 O O . ASN A 1 87 ? 26.375 -27.469 -11.844 1 95.44 87 ASN A O 1
ATOM 735 N N . ALA A 1 88 ? 27.234 -25.422 -12.07 1 97.88 88 ALA A N 1
ATOM 736 C CA . ALA A 1 88 ? 26.047 -24.812 -12.641 1 97.88 88 ALA A CA 1
ATOM 737 C C . ALA A 1 88 ? 25.688 -25.453 -13.984 1 97.88 88 ALA A C 1
ATOM 739 O O . ALA A 1 88 ? 24.516 -25.719 -14.258 1 97.88 88 ALA A O 1
ATOM 740 N N . TYR A 1 89 ? 26.656 -25.688 -14.828 1 97.88 89 TYR A N 1
ATOM 741 C CA . TYR A 1 89 ? 26.422 -26.203 -16.172 1 97.88 89 TYR A CA 1
ATOM 742 C C . TYR A 1 89 ? 25.797 -27.609 -16.109 1 97.88 89 TYR A C 1
ATOM 744 O O . TYR A 1 89 ? 24.844 -27.891 -16.828 1 97.88 89 TYR A O 1
ATOM 752 N N . THR A 1 90 ? 26.375 -28.484 -15.266 1 97.31 90 THR A N 1
ATOM 753 C CA . THR A 1 90 ? 25.859 -29.844 -15.109 1 97.31 90 THR A CA 1
ATOM 754 C C . THR A 1 90 ? 24.422 -29.828 -14.625 1 97.31 90 THR A C 1
ATOM 756 O O . THR A 1 90 ? 23.562 -30.531 -15.164 1 97.31 90 THR A O 1
ATOM 759 N N . VAL A 1 91 ? 24.125 -28.984 -13.656 1 97.75 91 VAL A N 1
ATOM 760 C CA . VAL A 1 91 ? 22.781 -28.906 -13.086 1 97.75 91 VAL A CA 1
ATOM 761 C C . VAL A 1 91 ? 21.812 -28.375 -14.133 1 97.75 91 VAL A C 1
ATOM 763 O O . VAL A 1 91 ? 20.688 -28.891 -14.258 1 97.75 91 VAL A O 1
ATOM 766 N N . LEU A 1 92 ? 22.219 -27.344 -14.891 1 98.69 92 LEU A N 1
ATOM 767 C CA . LEU A 1 92 ? 21.344 -26.812 -15.938 1 98.69 92 LEU A CA 1
ATOM 768 C C . LEU A 1 92 ? 21.031 -27.875 -16.984 1 98.69 92 LEU A C 1
ATOM 770 O O . LEU A 1 92 ? 19.891 -27.969 -17.453 1 98.69 92 LEU A O 1
ATOM 774 N N . CYS A 1 93 ? 22.047 -28.672 -17.359 1 98.25 93 CYS A N 1
ATOM 775 C CA . CYS A 1 93 ? 21.812 -29.75 -18.328 1 98.25 93 CYS A CA 1
ATOM 776 C C . CYS A 1 93 ? 20.781 -30.734 -17.812 1 98.25 93 CYS A C 1
ATOM 778 O O . CYS A 1 93 ? 19.875 -31.141 -18.531 1 98.25 93 CYS A O 1
ATOM 780 N N . ALA A 1 94 ? 20.922 -31.109 -16.578 1 97.69 94 ALA A N 1
ATOM 781 C CA . ALA A 1 94 ? 20 -32.062 -15.969 1 97.69 94 ALA A CA 1
ATOM 782 C C . ALA A 1 94 ? 18.578 -31.531 -16 1 97.69 94 ALA A C 1
ATOM 784 O O . ALA A 1 94 ? 17.656 -32.219 -16.438 1 97.69 94 ALA A O 1
ATOM 785 N N . TYR A 1 95 ? 18.359 -30.344 -15.625 1 98.5 95 TYR A N 1
ATOM 786 C CA . TYR A 1 95 ? 17.016 -29.766 -15.562 1 98.5 95 TYR A CA 1
ATOM 787 C C . TYR A 1 95 ? 16.484 -29.469 -16.969 1 98.5 95 TYR A C 1
ATOM 789 O O . TYR A 1 95 ? 15.281 -29.531 -17.203 1 98.5 95 TYR A O 1
ATOM 797 N N . THR A 1 96 ? 17.406 -29.094 -17.859 1 98.62 96 THR A N 1
ATOM 798 C CA . THR A 1 96 ? 16.969 -28.891 -19.234 1 98.62 96 THR A CA 1
ATOM 799 C C . THR A 1 96 ? 16.375 -30.156 -19.828 1 98.62 96 THR A C 1
ATOM 801 O O . THR A 1 96 ? 15.32 -30.125 -20.469 1 98.62 96 THR A O 1
ATOM 804 N N . GLN A 1 97 ? 17.031 -31.266 -19.562 1 97.75 97 GLN A N 1
ATOM 805 C CA . GLN A 1 97 ? 16.516 -32.531 -20.062 1 97.75 97 GLN A CA 1
ATOM 806 C C . GLN A 1 97 ? 15.133 -32.844 -19.484 1 97.75 97 GLN A C 1
ATOM 808 O O . GLN A 1 97 ? 14.211 -33.219 -20.219 1 97.75 97 GLN A O 1
ATOM 813 N N . LYS A 1 98 ? 15.047 -32.656 -18.219 1 97.81 98 LYS A N 1
ATOM 814 C CA . LYS A 1 98 ? 13.766 -32.906 -17.578 1 97.81 98 LYS A CA 1
ATOM 815 C C . LYS A 1 98 ? 12.703 -31.922 -18.062 1 97.81 98 LYS A C 1
ATOM 817 O O . LYS A 1 98 ? 11.547 -32.312 -18.266 1 97.81 98 LYS A O 1
ATOM 822 N N . MET A 1 99 ? 13.055 -30.672 -18.234 1 98.56 99 MET A N 1
ATOM 823 C CA . MET A 1 99 ? 12.125 -29.641 -18.703 1 98.56 99 MET A CA 1
ATOM 824 C C . MET A 1 99 ? 11.617 -29.984 -20.109 1 98.56 99 MET A C 1
ATOM 826 O O . MET A 1 99 ? 10.43 -29.812 -20.391 1 98.56 99 MET A O 1
ATOM 830 N N . LEU A 1 100 ? 12.453 -30.469 -20.969 1 98.19 100 LEU A N 1
ATOM 831 C CA . LEU A 1 100 ? 12.047 -30.844 -22.328 1 98.19 100 LEU A CA 1
ATOM 832 C C . LEU A 1 100 ? 11.023 -31.969 -22.297 1 98.19 100 LEU A C 1
ATOM 834 O O . LEU A 1 100 ? 10.047 -31.969 -23.047 1 98.19 100 LEU A O 1
ATOM 838 N N . ASP A 1 101 ? 11.266 -32.906 -21.391 1 97 101 ASP A N 1
ATOM 839 C CA . ASP A 1 101 ? 10.297 -34 -21.188 1 97 101 ASP A CA 1
ATOM 840 C C . ASP A 1 101 ? 8.961 -33.438 -20.703 1 97 101 ASP A C 1
ATOM 842 O O . ASP A 1 101 ? 7.902 -33.844 -21.203 1 97 101 ASP A O 1
ATOM 846 N N . SER A 1 102 ? 9.031 -32.594 -19.75 1 97.88 102 SER A N 1
ATOM 847 C CA . SER A 1 102 ? 7.832 -31.969 -19.203 1 97.88 102 SER A CA 1
ATOM 848 C C . SER A 1 102 ? 7.078 -31.172 -20.266 1 97.88 102 SER A C 1
ATOM 850 O O . SER A 1 102 ? 5.852 -31.25 -20.344 1 97.88 102 SER A O 1
ATOM 852 N N . GLN A 1 103 ? 7.84 -30.391 -21.047 1 98.19 103 GLN A N 1
ATOM 853 C CA . GLN A 1 103 ? 7.234 -29.578 -22.094 1 98.19 103 GLN A CA 1
ATOM 854 C C . GLN A 1 103 ? 6.496 -30.453 -23.109 1 98.19 103 GLN A C 1
ATOM 856 O O . GLN A 1 103 ? 5.398 -30.109 -23.547 1 98.19 103 GLN A O 1
ATOM 861 N N . THR A 1 104 ? 7.055 -31.547 -23.469 1 97.38 104 THR A N 1
ATOM 862 C CA . THR A 1 104 ? 6.438 -32.469 -24.422 1 97.38 104 THR A CA 1
ATOM 863 C C . THR A 1 104 ? 5.121 -33 -23.875 1 97.38 104 THR A C 1
ATOM 865 O O . THR A 1 104 ? 4.129 -33.094 -24.594 1 97.38 104 THR A O 1
ATOM 868 N N . ARG A 1 105 ? 5.098 -33.219 -22.609 1 97 105 ARG A N 1
ATOM 869 C CA . ARG A 1 105 ? 3.947 -33.875 -22 1 97 105 ARG A CA 1
ATOM 870 C C . ARG A 1 105 ? 2.904 -32.844 -21.562 1 97 105 ARG A C 1
ATOM 872 O O . ARG A 1 105 ? 1.701 -33.125 -21.656 1 97 105 ARG A O 1
ATOM 879 N N . LEU A 1 106 ? 3.334 -31.672 -21.141 1 98.31 106 LEU A N 1
ATOM 880 C CA . LEU A 1 106 ? 2.439 -30.797 -20.391 1 98.31 106 LEU A CA 1
ATOM 881 C C . LEU A 1 106 ? 2.24 -29.469 -21.094 1 98.31 106 LEU A C 1
ATOM 883 O O . LEU A 1 106 ? 1.325 -28.719 -20.766 1 98.31 106 LEU A O 1
ATOM 887 N N . ASN A 1 107 ? 3.072 -29.109 -22.031 1 98.38 107 ASN A N 1
ATOM 888 C CA . ASN A 1 107 ? 3.027 -27.828 -22.719 1 98.38 107 ASN A CA 1
ATOM 889 C C . ASN A 1 107 ? 3.088 -26.672 -21.719 1 98.38 107 ASN A C 1
ATOM 891 O O . ASN A 1 107 ? 2.23 -25.781 -21.734 1 98.38 107 ASN A O 1
ATOM 895 N N . CYS A 1 108 ? 4.062 -26.703 -20.844 1 98.56 108 CYS A N 1
ATOM 896 C CA . CYS A 1 108 ? 4.086 -25.766 -19.734 1 98.56 108 CYS A CA 1
ATOM 897 C C . CYS A 1 108 ? 5.094 -24.641 -19.969 1 98.56 108 CYS A C 1
ATOM 899 O O . CYS A 1 108 ? 5.125 -23.672 -19.219 1 98.56 108 CYS A O 1
ATOM 901 N N . VAL A 1 109 ? 5.887 -24.672 -21.016 1 98.69 109 VAL A N 1
ATOM 902 C CA . VAL A 1 109 ? 6.934 -23.703 -21.281 1 98.69 109 VAL A CA 1
ATOM 903 C C . VAL A 1 109 ? 6.605 -22.922 -22.562 1 98.69 109 VAL A C 1
ATOM 905 O O . VAL A 1 109 ? 6.164 -23.516 -23.562 1 98.69 109 VAL A O 1
ATOM 908 N N . THR A 1 110 ? 6.77 -21.609 -22.547 1 97.94 110 THR A N 1
ATOM 909 C CA . THR A 1 110 ? 6.547 -20.781 -23.734 1 97.94 110 THR A CA 1
ATOM 910 C C . THR A 1 110 ? 7.832 -20.656 -24.547 1 97.94 110 THR A C 1
ATOM 912 O O . THR A 1 110 ? 7.844 -20.938 -25.75 1 97.94 110 THR A O 1
ATOM 915 N N . GLU A 1 111 ? 8.922 -20.281 -23.859 1 97.62 111 GLU A N 1
ATOM 916 C CA . GLU A 1 111 ? 10.219 -20.062 -24.5 1 97.62 111 GLU A CA 1
ATOM 917 C C . GLU A 1 111 ? 11.367 -20.422 -23.562 1 97.62 111 GLU A C 1
ATOM 919 O O . GLU A 1 111 ? 11.203 -20.422 -22.344 1 97.62 111 GLU A O 1
ATOM 924 N N . VAL A 1 112 ? 12.469 -20.812 -24.25 1 98.56 112 VAL A N 1
ATOM 925 C CA . VAL A 1 112 ? 13.703 -20.984 -23.484 1 98.56 112 VAL A CA 1
ATOM 926 C C . VAL A 1 112 ? 14.43 -19.656 -23.359 1 98.56 112 VAL A C 1
ATOM 928 O O . VAL A 1 112 ? 14.242 -18.75 -24.188 1 98.56 112 VAL A O 1
ATOM 931 N N . ILE A 1 113 ? 15.086 -19.453 -22.344 1 98.56 113 ILE A N 1
ATOM 932 C CA . ILE A 1 113 ? 15.977 -18.312 -22.188 1 98.56 113 ILE A CA 1
ATOM 933 C C . ILE A 1 113 ? 17.344 -18.625 -22.781 1 98.56 113 ILE A C 1
ATOM 935 O O . ILE A 1 113 ? 18.172 -19.266 -22.141 1 98.56 113 ILE A O 1
ATOM 939 N N . ARG A 1 114 ? 17.656 -18.094 -23.875 1 97.25 114 ARG A N 1
ATOM 940 C CA . ARG A 1 114 ? 18.703 -18.547 -24.781 1 97.25 114 ARG A CA 1
ATOM 941 C C . ARG A 1 114 ? 20.078 -18.406 -24.125 1 97.25 114 ARG A C 1
ATOM 943 O O . ARG A 1 114 ? 20.984 -19.203 -24.406 1 97.25 114 ARG A O 1
ATOM 950 N N . GLU A 1 115 ? 20.219 -17.469 -23.297 1 97.69 115 GLU A N 1
ATOM 951 C CA . GLU A 1 115 ? 21.531 -17.188 -22.734 1 97.69 115 GLU A CA 1
ATOM 952 C C . GLU A 1 115 ? 21.797 -18.062 -21.5 1 97.69 115 GLU A C 1
ATOM 954 O O . GLU A 1 115 ? 22.812 -17.891 -20.828 1 97.69 115 GLU A O 1
ATOM 959 N N . ALA A 1 116 ? 20.906 -18.984 -21.141 1 98.75 116 ALA A N 1
ATOM 960 C CA . ALA A 1 116 ? 21 -19.734 -19.891 1 98.75 116 ALA A CA 1
ATOM 961 C C . ALA A 1 116 ? 22.297 -20.531 -19.812 1 98.75 116 ALA A C 1
ATOM 963 O O . ALA A 1 116 ? 22.953 -20.562 -18.781 1 98.75 116 ALA A O 1
ATOM 964 N N . PHE A 1 117 ? 22.719 -21.219 -20.891 1 98.44 117 PHE A N 1
ATOM 965 C CA . PHE A 1 117 ? 23.906 -22.047 -20.875 1 98.44 117 PHE A CA 1
ATOM 966 C C . PHE A 1 117 ? 25.156 -21.172 -20.766 1 98.44 117 PHE A C 1
ATOM 968 O O . PHE A 1 117 ? 26.109 -21.531 -20.062 1 98.44 117 PHE A O 1
ATOM 975 N N . GLU A 1 118 ? 25.172 -20.062 -21.5 1 98.25 118 GLU A N 1
ATOM 976 C CA . GLU A 1 118 ? 26.266 -19.109 -21.359 1 98.25 118 GLU A CA 1
ATOM 977 C C . GLU A 1 118 ? 26.375 -18.594 -19.922 1 98.25 118 GLU A C 1
ATOM 979 O O . GLU A 1 118 ? 27.469 -18.469 -19.375 1 98.25 118 GLU A O 1
ATOM 984 N N . THR A 1 119 ? 25.234 -18.312 -19.328 1 98.44 119 THR A N 1
ATOM 985 C CA . THR A 1 119 ? 25.188 -17.844 -17.938 1 98.44 119 THR A CA 1
ATOM 986 C C . THR A 1 119 ? 25.75 -18.906 -17 1 98.44 119 THR A C 1
ATOM 988 O O . THR A 1 119 ? 26.516 -18.594 -16.078 1 98.44 119 THR A O 1
ATOM 991 N N . ALA A 1 120 ? 25.375 -20.156 -17.188 1 98.56 120 ALA A N 1
ATOM 992 C CA . ALA A 1 120 ? 25.859 -21.234 -16.359 1 98.56 120 ALA A CA 1
ATOM 993 C C . ALA A 1 120 ? 27.375 -21.344 -16.438 1 98.56 120 ALA A C 1
ATOM 995 O O . ALA A 1 120 ? 28.062 -21.531 -15.422 1 98.56 120 ALA A O 1
ATOM 996 N N . GLU A 1 121 ? 27.953 -21.281 -17.641 1 97.94 121 GLU A N 1
ATOM 997 C CA . GLU A 1 121 ? 29.406 -21.328 -17.828 1 97.94 121 GLU A CA 1
ATOM 998 C C . GLU A 1 121 ? 30.094 -20.172 -17.125 1 97.94 121 GLU A C 1
ATOM 1000 O O . GLU A 1 121 ? 31.141 -20.359 -16.484 1 97.94 121 GLU A O 1
ATOM 1005 N N . GLU A 1 122 ? 29.531 -19.047 -17.266 1 98.19 122 GLU A N 1
ATOM 1006 C CA . GLU A 1 122 ? 30.094 -17.859 -16.609 1 98.19 122 GLU A CA 1
ATOM 1007 C C . GLU A 1 122 ? 30.078 -18.016 -15.094 1 98.19 122 GLU A C 1
ATOM 1009 O O . GLU A 1 122 ? 31.031 -17.641 -14.422 1 98.19 122 GLU A O 1
ATOM 1014 N N . HIS A 1 123 ? 28.969 -18.5 -14.555 1 98.12 123 HIS A N 1
ATOM 1015 C CA . HIS A 1 123 ? 28.859 -18.719 -13.117 1 98.12 123 HIS A CA 1
ATOM 1016 C C . HIS A 1 123 ? 29.938 -19.688 -12.633 1 98.12 123 HIS A C 1
ATOM 1018 O O . HIS A 1 123 ? 30.531 -19.484 -11.578 1 98.12 123 HIS A O 1
ATOM 1024 N N . ASP A 1 124 ? 30.156 -20.75 -13.375 1 97.31 124 ASP A N 1
ATOM 1025 C CA . ASP A 1 124 ? 31.172 -21.734 -13.008 1 97.31 124 ASP A CA 1
ATOM 1026 C C . ASP A 1 124 ? 32.562 -21.109 -13.016 1 97.31 124 ASP A C 1
ATOM 1028 O O . ASP A 1 124 ? 33.406 -21.406 -12.148 1 97.31 124 ASP A O 1
ATOM 1032 N N . GLN A 1 125 ? 32.812 -20.312 -14.039 1 96.81 125 GLN A N 1
ATOM 1033 C CA . GLN A 1 125 ? 34.125 -19.625 -14.102 1 96.81 125 GLN A CA 1
ATOM 1034 C C . GLN A 1 125 ? 34.312 -18.734 -12.891 1 96.81 125 GLN A C 1
ATOM 1036 O O . GLN A 1 125 ? 35.438 -18.656 -12.344 1 96.81 125 GLN A O 1
ATOM 1041 N N . LEU A 1 126 ? 33.281 -18.125 -12.445 1 95.94 126 LEU A N 1
ATOM 1042 C CA . LEU A 1 126 ? 33.375 -17.141 -11.375 1 95.94 126 LEU A CA 1
ATOM 1043 C C . LEU A 1 126 ? 33.406 -17.812 -10.016 1 95.94 126 LEU A C 1
ATOM 1045 O O . LEU A 1 126 ? 34.094 -17.359 -9.102 1 95.94 126 LEU A O 1
ATOM 1049 N N . TRP A 1 127 ? 32.562 -18.922 -9.836 1 95.69 127 TRP A N 1
ATOM 1050 C CA . TRP A 1 127 ? 32.25 -19.266 -8.445 1 95.69 127 TRP A CA 1
ATOM 1051 C C . TRP A 1 127 ? 32.594 -20.734 -8.164 1 95.69 127 TRP A C 1
ATOM 1053 O O . TRP A 1 127 ? 32.656 -21.141 -7.008 1 95.69 127 TRP A O 1
ATOM 1063 N N . TYR A 1 128 ? 32.781 -21.547 -9.156 1 94.56 128 TYR A N 1
ATOM 1064 C CA . TYR A 1 128 ? 32.906 -22.969 -8.914 1 94.56 128 TYR A CA 1
ATOM 1065 C C . TYR A 1 128 ? 33.969 -23.266 -7.875 1 94.56 128 TYR A C 1
ATOM 1067 O O . TYR A 1 128 ? 33.75 -24.062 -6.957 1 94.56 128 TYR A O 1
ATOM 1075 N N . ASN A 1 129 ? 35.094 -22.625 -7.969 1 91.69 129 ASN A N 1
ATOM 1076 C CA . ASN A 1 129 ? 36.219 -22.875 -7.062 1 91.69 129 ASN A CA 1
ATOM 1077 C C . ASN A 1 129 ? 36.312 -21.797 -5.973 1 91.69 129 ASN A C 1
ATOM 1079 O O . ASN A 1 129 ? 37.312 -21.719 -5.258 1 91.69 129 ASN A O 1
ATOM 1083 N N . SER A 1 130 ? 35.219 -21.031 -5.883 1 91.62 130 SER A N 1
ATOM 1084 C CA . SER A 1 130 ? 35.219 -19.953 -4.887 1 91.62 130 SER A CA 1
ATOM 1085 C C . SER A 1 130 ? 34.781 -20.469 -3.518 1 91.62 130 SER A C 1
ATOM 1087 O O . SER A 1 130 ? 33.969 -21.391 -3.426 1 91.62 130 SER A O 1
ATOM 1089 N N . ASP A 1 131 ? 35.375 -19.812 -2.43 1 87.56 131 ASP A N 1
ATOM 1090 C CA . ASP A 1 131 ? 34.969 -20.125 -1.062 1 87.56 131 ASP A CA 1
ATOM 1091 C C . ASP A 1 131 ? 33.656 -19.453 -0.701 1 87.56 131 ASP A C 1
ATOM 1093 O O . ASP A 1 131 ? 32.969 -19.875 0.235 1 87.56 131 ASP A O 1
ATOM 1097 N N . GLU A 1 132 ? 33.406 -18.422 -1.354 1 90 132 GLU A N 1
ATOM 1098 C CA . GLU A 1 132 ? 32.156 -17.703 -1.128 1 90 132 GLU A CA 1
ATOM 1099 C C . GLU A 1 132 ? 31.297 -17.703 -2.379 1 90 132 GLU A C 1
ATOM 1101 O O . GLU A 1 132 ? 31.641 -17.062 -3.381 1 90 132 GLU A O 1
ATOM 1106 N N . LYS A 1 133 ? 30.25 -18.453 -2.379 1 94.12 133 LYS A N 1
ATOM 1107 C CA . LYS A 1 133 ? 29.312 -18.516 -3.494 1 94.12 133 LYS A CA 1
ATOM 1108 C C . LYS A 1 133 ? 27.984 -17.844 -3.145 1 94.12 133 LYS A C 1
ATOM 1110 O O . LYS A 1 133 ? 27.578 -17.844 -1.985 1 94.12 133 LYS A O 1
ATOM 1115 N N . PRO A 1 134 ? 27.359 -17.219 -4.129 1 96.31 134 PRO A N 1
ATOM 1116 C CA . PRO A 1 134 ? 26.016 -16.703 -3.85 1 96.31 134 PRO A CA 1
ATOM 1117 C C . PRO A 1 134 ? 25.031 -17.812 -3.494 1 96.31 134 PRO A C 1
ATOM 1119 O O . PRO A 1 134 ? 25.203 -18.969 -3.918 1 96.31 134 PRO A O 1
ATOM 1122 N N . PRO A 1 135 ? 23.984 -17.484 -2.809 1 95.88 135 PRO A N 1
ATOM 1123 C CA . PRO A 1 135 ? 23.094 -18.5 -2.23 1 95.88 135 PRO A CA 1
ATOM 1124 C C . PRO A 1 135 ? 22.406 -19.359 -3.291 1 95.88 135 PRO A C 1
ATOM 1126 O O . PRO A 1 135 ? 22.047 -20.5 -3.02 1 95.88 135 PRO A O 1
ATOM 1129 N N . LEU A 1 136 ? 22.234 -18.859 -4.551 1 97.44 136 LEU A N 1
ATOM 1130 C CA . LEU A 1 136 ? 21.531 -19.625 -5.578 1 97.44 136 LEU A CA 1
ATOM 1131 C C . LEU A 1 136 ? 22.484 -20.016 -6.707 1 97.44 136 LEU A C 1
ATOM 1133 O O . LEU A 1 136 ? 22.047 -20.266 -7.828 1 97.44 136 LEU A O 1
ATOM 1137 N N . TYR A 1 137 ? 23.781 -20.047 -6.379 1 97.06 137 TYR A N 1
ATOM 1138 C CA . TYR A 1 137 ? 24.766 -20.422 -7.391 1 97.06 137 TYR A CA 1
ATOM 1139 C C . TYR A 1 137 ? 24.344 -21.688 -8.117 1 97.06 137 TYR A C 1
ATOM 1141 O O . TYR A 1 137 ? 24.172 -22.75 -7.488 1 97.06 137 TYR A O 1
ATOM 1149 N N . GLY A 1 138 ? 24.094 -21.484 -9.43 1 97.38 138 GLY A N 1
ATOM 1150 C CA . GLY A 1 138 ? 23.938 -22.625 -10.32 1 97.38 138 GLY A CA 1
ATOM 1151 C C . GLY A 1 138 ? 22.531 -23.188 -10.305 1 97.38 138 GLY A C 1
ATOM 1152 O O . GLY A 1 138 ? 22.25 -24.156 -11.008 1 97.38 138 GLY A O 1
ATOM 1153 N N . VAL A 1 139 ? 21.594 -22.641 -9.539 1 98.12 139 VAL A N 1
ATOM 1154 C CA . VAL A 1 139 ? 20.234 -23.141 -9.469 1 98.12 139 VAL A CA 1
ATOM 1155 C C . VAL A 1 139 ? 19.422 -22.594 -10.641 1 98.12 139 VAL A C 1
ATOM 1157 O O . VAL A 1 139 ? 19.219 -21.391 -10.742 1 98.12 139 VAL A O 1
ATOM 1160 N N . PRO A 1 140 ? 19.031 -23.438 -11.586 1 98.75 140 PRO A N 1
ATOM 1161 C CA . PRO A 1 140 ? 18.094 -22.953 -12.602 1 98.75 140 PRO A CA 1
ATOM 1162 C C . PRO A 1 140 ? 16.703 -22.703 -12.047 1 98.75 140 PRO A C 1
ATOM 1164 O O . PRO A 1 140 ? 16.281 -23.359 -11.102 1 98.75 140 PRO A O 1
ATOM 1167 N N . PHE A 1 141 ? 15.977 -21.734 -12.586 1 98.75 141 PHE A N 1
ATOM 1168 C CA . PHE A 1 141 ? 14.602 -21.5 -12.172 1 98.75 141 PHE A CA 1
ATOM 1169 C C . PHE A 1 141 ? 13.75 -21.016 -13.344 1 98.75 141 PHE A C 1
ATOM 1171 O O . PHE A 1 141 ? 14.281 -20.453 -14.305 1 98.75 141 PHE A O 1
ATOM 1178 N N . SER A 1 142 ? 12.508 -21.344 -13.312 1 98.88 142 SER A N 1
ATOM 1179 C CA . SER A 1 142 ? 11.57 -20.922 -14.344 1 98.88 142 SER A CA 1
ATOM 1180 C C . SER A 1 142 ? 10.953 -19.562 -14.008 1 98.88 142 SER A C 1
ATOM 1182 O O . SER A 1 142 ? 10.891 -19.188 -12.844 1 98.88 142 SER A O 1
ATOM 1184 N N . VAL A 1 143 ? 10.547 -18.812 -15.047 1 98.75 143 VAL A N 1
ATOM 1185 C CA . VAL A 1 143 ? 9.977 -17.484 -14.906 1 98.75 143 VAL A CA 1
ATOM 1186 C C . VAL A 1 143 ? 8.625 -17.406 -15.602 1 98.75 143 VAL A C 1
ATOM 1188 O O . VAL A 1 143 ? 8.5 -17.766 -16.781 1 98.75 143 VAL A O 1
ATOM 1191 N N . LYS A 1 144 ? 7.598 -17.016 -14.812 1 97.94 144 LYS A N 1
ATOM 1192 C CA . LYS A 1 144 ? 6.305 -16.75 -15.438 1 97.94 144 LYS A CA 1
ATOM 1193 C C . LYS A 1 144 ? 6.434 -15.703 -16.547 1 97.94 144 LYS A C 1
ATOM 1195 O O . LYS A 1 144 ? 7.133 -14.695 -16.375 1 97.94 144 LYS A O 1
ATOM 1200 N N . CYS A 1 145 ? 5.797 -15.883 -17.609 1 96.75 145 CYS A N 1
ATOM 1201 C CA . CYS A 1 145 ? 6.078 -15.094 -18.797 1 96.75 145 CYS A CA 1
ATOM 1202 C C . CYS A 1 145 ? 5.5 -13.695 -18.672 1 96.75 145 CYS A C 1
ATOM 1204 O O . CYS A 1 145 ? 5.664 -12.867 -19.578 1 96.75 145 CYS A O 1
ATOM 1206 N N . ASN A 1 146 ? 4.801 -13.375 -17.547 1 95.75 146 ASN A N 1
ATOM 1207 C CA . ASN A 1 146 ? 4.289 -12.016 -17.375 1 95.75 146 ASN A CA 1
ATOM 1208 C C . ASN A 1 146 ? 5.367 -11.07 -16.844 1 95.75 146 ASN A C 1
ATOM 1210 O O . ASN A 1 146 ? 5.191 -9.852 -16.859 1 95.75 146 ASN A O 1
ATOM 1214 N N . PHE A 1 147 ? 6.473 -11.633 -16.359 1 97.88 147 PHE A N 1
ATOM 1215 C CA . PHE A 1 147 ? 7.586 -10.797 -15.93 1 97.88 147 PHE A CA 1
ATOM 1216 C C . PHE A 1 147 ? 8.383 -10.289 -17.125 1 97.88 147 PHE A C 1
ATOM 1218 O O . PHE A 1 147 ? 8.641 -11.039 -18.062 1 97.88 147 PHE A O 1
ATOM 1225 N N . ASP A 1 148 ? 8.734 -9.039 -17.125 1 97.69 148 ASP A N 1
ATOM 1226 C CA . ASP A 1 148 ? 9.547 -8.508 -18.203 1 97.69 148 ASP A CA 1
ATOM 1227 C C . ASP A 1 148 ? 10.961 -9.094 -18.172 1 97.69 148 ASP A C 1
ATOM 1229 O O . ASP A 1 148 ? 11.609 -9.117 -17.125 1 97.69 148 ASP A O 1
ATOM 1233 N N . MET A 1 149 ? 11.414 -9.633 -19.297 1 97.62 149 MET A N 1
ATOM 1234 C CA . MET A 1 149 ? 12.75 -10.18 -19.516 1 97.62 149 MET A CA 1
ATOM 1235 C C . MET A 1 149 ? 13.422 -9.492 -20.703 1 97.62 149 MET A C 1
ATOM 1237 O O . MET A 1 149 ? 12.844 -9.391 -21.781 1 97.62 149 MET A O 1
ATOM 1241 N N . LYS A 1 150 ? 14.57 -8.992 -20.453 1 97.38 150 LYS A N 1
ATOM 1242 C CA . LYS A 1 150 ? 15.305 -8.328 -21.531 1 97.38 150 LYS A CA 1
ATOM 1243 C C . LYS A 1 150 ? 15.461 -9.25 -22.734 1 97.38 150 LYS A C 1
ATOM 1245 O O . LYS A 1 150 ? 15.914 -10.391 -22.594 1 97.38 150 LYS A O 1
ATOM 1250 N N . GLY A 1 151 ? 15.055 -8.773 -23.906 1 97.06 151 GLY A N 1
ATOM 1251 C CA . GLY A 1 151 ? 15.227 -9.523 -25.141 1 97.06 151 GLY A CA 1
ATOM 1252 C C . GLY A 1 151 ? 14.055 -10.422 -25.453 1 97.06 151 GLY A C 1
ATOM 1253 O O . GLY A 1 151 ? 14.039 -11.086 -26.5 1 97.06 151 GLY A O 1
ATOM 1254 N N . TYR A 1 152 ? 13.031 -10.453 -24.672 1 97.44 152 TYR A N 1
ATOM 1255 C CA . TYR A 1 152 ? 11.867 -11.305 -24.875 1 97.44 152 TYR A CA 1
ATOM 1256 C C . TYR A 1 152 ? 10.578 -10.484 -24.875 1 97.44 152 TYR A C 1
ATOM 1258 O O . TYR A 1 152 ? 10.57 -9.344 -24.406 1 97.44 152 TYR A O 1
ATOM 1266 N N . HIS A 1 153 ? 9.508 -11.031 -25.453 1 95.94 153 HIS A N 1
ATOM 1267 C CA . HIS A 1 153 ? 8.188 -10.422 -25.422 1 95.94 153 HIS A CA 1
ATOM 1268 C C . HIS A 1 153 ? 7.438 -10.812 -24.141 1 95.94 153 HIS A C 1
ATOM 1270 O O . HIS A 1 153 ? 7.578 -11.938 -23.656 1 95.94 153 HIS A O 1
ATOM 1276 N N . THR A 1 154 ? 6.754 -9.906 -23.625 1 95.44 154 THR A N 1
ATOM 1277 C CA . THR A 1 154 ? 5.719 -10.219 -22.641 1 95.44 154 THR A CA 1
ATOM 1278 C C . THR A 1 154 ? 4.352 -10.312 -23.312 1 95.44 154 THR A C 1
ATOM 1280 O O . THR A 1 154 ? 3.594 -9.344 -23.344 1 95.44 154 THR A O 1
ATOM 1283 N N . THR A 1 155 ? 4.008 -11.477 -23.797 1 93.44 155 THR A N 1
ATOM 1284 C CA . THR A 1 155 ? 2.861 -11.617 -24.688 1 93.44 155 THR A CA 1
ATOM 1285 C C . THR A 1 155 ? 1.579 -11.836 -23.891 1 93.44 155 THR A C 1
ATOM 1287 O O . THR A 1 155 ? 0.489 -11.492 -24.344 1 93.44 155 THR A O 1
ATOM 1290 N N . ILE A 1 156 ? 1.705 -12.547 -22.797 1 92.19 156 ILE A N 1
ATOM 1291 C CA . ILE A 1 156 ? 0.596 -12.945 -21.938 1 92.19 156 ILE A CA 1
ATOM 1292 C C . ILE A 1 156 ? -0.456 -13.68 -22.766 1 92.19 156 ILE A C 1
ATOM 1294 O O . ILE A 1 156 ? -1.657 -13.516 -22.547 1 92.19 156 ILE A O 1
ATOM 1298 N N . GLY A 1 157 ? -0.041 -14.312 -23.797 1 93.25 157 GLY A N 1
ATOM 1299 C CA . GLY A 1 157 ? -0.893 -15.188 -24.578 1 93.25 157 GLY A CA 1
ATOM 1300 C C . GLY A 1 157 ? -1.605 -14.461 -25.703 1 93.25 157 GLY A C 1
ATOM 1301 O O . GLY A 1 157 ? -2.518 -15.008 -26.328 1 93.25 157 GLY A O 1
ATOM 1302 N N . PHE A 1 158 ? -1.254 -13.188 -26.016 1 93.38 158 PHE A N 1
ATOM 1303 C CA . PHE A 1 158 ? -1.881 -12.422 -27.094 1 93.38 158 PHE A CA 1
ATOM 1304 C C . PHE A 1 158 ? -0.951 -12.312 -28.297 1 93.38 158 PHE A C 1
ATOM 1306 O O . PHE A 1 158 ? 0.206 -11.906 -28.156 1 93.38 158 PHE A O 1
ATOM 1313 N N . LEU A 1 159 ? -1.455 -12.539 -29.5 1 94.12 159 LEU A N 1
ATOM 1314 C CA . LEU A 1 159 ? -0.688 -12.469 -30.734 1 94.12 159 LEU A CA 1
ATOM 1315 C C . LEU A 1 159 ? -0.258 -11.031 -31.016 1 94.12 159 LEU A C 1
ATOM 1317 O O . LEU A 1 159 ? 0.85 -10.797 -31.516 1 94.12 159 LEU A O 1
ATOM 1321 N N . LYS A 1 160 ? -1.119 -10.07 -30.766 1 93.25 160 LYS A N 1
ATOM 1322 C CA . LYS A 1 160 ? -0.857 -8.672 -31.094 1 93.25 160 LYS A CA 1
ATOM 1323 C C . LYS A 1 160 ? 0.359 -8.148 -30.344 1 93.25 160 LYS A C 1
ATOM 1325 O O . LYS A 1 160 ? 1.01 -7.199 -30.797 1 93.25 160 LYS A O 1
ATOM 1330 N N . LYS A 1 161 ? 0.645 -8.789 -29.266 1 94.31 161 LYS A N 1
ATOM 1331 C CA . LYS A 1 161 ? 1.776 -8.352 -28.453 1 94.31 161 LYS A CA 1
ATOM 1332 C C . LYS A 1 161 ? 3.102 -8.648 -29.156 1 94.31 161 LYS A C 1
ATOM 1334 O O . LYS A 1 161 ? 4.137 -8.078 -28.797 1 94.31 161 LYS A O 1
ATOM 1339 N N . LEU A 1 162 ? 3.135 -9.477 -30.094 1 95.62 162 LEU A N 1
ATOM 1340 C CA . LEU A 1 162 ? 4.34 -9.805 -30.859 1 95.62 162 LEU A CA 1
ATOM 1341 C C . LEU A 1 162 ? 4.77 -8.633 -31.719 1 95.62 162 LEU A C 1
ATOM 1343 O O . LEU A 1 162 ? 5.906 -8.594 -32.219 1 95.62 162 LEU A O 1
ATOM 1347 N N . ALA A 1 163 ? 3.822 -7.703 -31.984 1 93.69 163 ALA A N 1
ATOM 1348 C CA . ALA A 1 163 ? 4.16 -6.516 -32.75 1 93.69 163 ALA A CA 1
ATOM 1349 C C . ALA A 1 163 ? 4.902 -5.492 -31.906 1 93.69 163 ALA A C 1
ATOM 1351 O O . ALA A 1 163 ? 5.539 -4.578 -32.438 1 93.69 163 ALA A O 1
ATOM 1352 N N . GLU A 1 164 ? 4.793 -5.66 -30.672 1 93.19 164 GLU A N 1
ATOM 1353 C CA . GLU A 1 164 ? 5.484 -4.75 -29.766 1 93.19 164 GLU A CA 1
ATOM 1354 C C . GLU A 1 164 ? 6.973 -5.074 -29.672 1 93.19 164 GLU A C 1
ATOM 1356 O O . GLU A 1 164 ? 7.387 -6.199 -29.969 1 93.19 164 GLU A O 1
ATOM 1361 N N . ALA A 1 165 ? 7.738 -4.074 -29.312 1 93.44 165 ALA A N 1
ATOM 1362 C CA . ALA A 1 165 ? 9.172 -4.289 -29.109 1 93.44 165 ALA A CA 1
ATOM 1363 C C . ALA A 1 165 ? 9.422 -5.246 -27.953 1 93.44 165 ALA A C 1
ATOM 1365 O O . ALA A 1 165 ? 8.672 -5.266 -26.984 1 93.44 165 ALA A O 1
ATOM 1366 N N . LYS A 1 166 ? 10.398 -6.07 -28.094 1 96.56 166 LYS A N 1
ATOM 1367 C CA . LYS A 1 166 ? 10.859 -6.871 -26.953 1 96.56 166 LYS A CA 1
ATOM 1368 C C . LYS A 1 166 ? 11.281 -5.988 -25.797 1 96.56 166 LYS A C 1
ATOM 1370 O O . LYS A 1 166 ? 11.617 -4.812 -25.984 1 96.56 166 LYS A O 1
ATOM 1375 N N . LYS A 1 167 ? 11.227 -6.504 -24.656 1 97.06 167 LYS A N 1
ATOM 1376 C CA . LYS A 1 167 ? 11.539 -5.723 -23.453 1 97.06 167 LYS A CA 1
ATOM 1377 C C . LYS A 1 167 ? 13.023 -5.391 -23.391 1 97.06 167 LYS A C 1
ATOM 1379 O O . LYS A 1 167 ? 13.859 -6.152 -23.875 1 97.06 167 LYS A O 1
ATOM 1384 N N . GLU A 1 168 ? 13.383 -4.242 -22.734 1 95.19 168 GLU A N 1
ATOM 1385 C CA . GLU A 1 168 ? 14.758 -3.762 -22.688 1 95.19 168 GLU A CA 1
ATOM 1386 C C . GLU A 1 168 ? 15.391 -4.027 -21.328 1 95.19 168 GLU A C 1
ATOM 1388 O O . GLU A 1 168 ? 16.609 -3.9 -21.156 1 95.19 168 GLU A O 1
ATOM 1393 N N . ILE A 1 169 ? 14.539 -4.445 -20.406 1 94.56 169 ILE A N 1
ATOM 1394 C CA . ILE A 1 169 ? 15.07 -4.664 -19.062 1 94.56 169 ILE A CA 1
ATOM 1395 C C . ILE A 1 169 ? 14.469 -5.938 -18.484 1 94.56 169 ILE A C 1
ATOM 1397 O O . ILE A 1 169 ? 13.398 -6.379 -18.906 1 94.56 169 ILE A O 1
ATOM 1401 N N . ASP A 1 170 ? 15.164 -6.527 -17.484 1 96.62 170 ASP A N 1
ATOM 1402 C CA . ASP A 1 170 ? 14.602 -7.559 -16.625 1 96.62 170 ASP A CA 1
ATOM 1403 C C . ASP A 1 170 ? 13.852 -6.938 -15.445 1 96.62 170 ASP A C 1
ATOM 1405 O O . ASP A 1 170 ? 14.289 -5.93 -14.883 1 96.62 170 ASP A O 1
ATOM 1409 N N . CYS A 1 171 ? 12.727 -7.504 -15.109 1 97.38 171 CYS A N 1
ATOM 1410 C CA . CYS A 1 171 ? 12.086 -7.039 -13.883 1 97.38 171 CYS A CA 1
ATOM 1411 C C . CYS A 1 171 ? 13.008 -7.211 -12.688 1 97.38 171 CYS A C 1
ATOM 1413 O O . CYS A 1 171 ? 13.836 -8.125 -12.664 1 97.38 171 CYS A O 1
ATOM 1415 N N . PRO A 1 172 ? 12.852 -6.414 -11.633 1 97.75 172 PRO A N 1
ATOM 1416 C CA . PRO A 1 172 ? 13.734 -6.441 -10.469 1 97.75 172 PRO A CA 1
ATOM 1417 C C . PRO A 1 172 ? 13.758 -7.805 -9.781 1 97.75 172 PRO A C 1
ATOM 1419 O O . PRO A 1 172 ? 14.789 -8.211 -9.234 1 97.75 172 PRO A O 1
ATOM 1422 N N . PHE A 1 173 ? 12.672 -8.508 -9.766 1 98.38 173 PHE A N 1
ATOM 1423 C CA . PHE A 1 173 ? 12.547 -9.82 -9.156 1 98.38 173 PHE A CA 1
ATOM 1424 C C . PHE A 1 173 ? 13.531 -10.805 -9.781 1 98.38 173 PHE A C 1
ATOM 1426 O O . PHE A 1 173 ? 14.32 -11.438 -9.086 1 98.38 173 PHE A O 1
ATOM 1433 N N . VAL A 1 174 ? 13.594 -10.875 -11.07 1 98.44 174 VAL A N 1
ATOM 1434 C CA . VAL A 1 174 ? 14.469 -11.773 -11.805 1 98.44 174 VAL A CA 1
ATOM 1435 C C . VAL A 1 174 ? 15.914 -11.297 -11.695 1 98.44 174 VAL A C 1
ATOM 1437 O O . VAL A 1 174 ? 16.828 -12.102 -11.508 1 98.44 174 VAL A O 1
ATOM 1440 N N . VAL A 1 175 ? 16.125 -9.953 -11.789 1 98.5 175 VAL A N 1
ATOM 1441 C CA . VAL A 1 175 ? 17.469 -9.391 -11.656 1 98.5 175 VAL A CA 1
ATOM 1442 C C . VAL A 1 175 ? 18.062 -9.812 -10.312 1 98.5 175 VAL A C 1
ATOM 1444 O O . VAL A 1 175 ? 19.234 -10.219 -10.25 1 98.5 175 VAL A O 1
ATOM 1447 N N . HIS A 1 176 ? 17.25 -9.719 -9.305 1 98.69 176 HIS A N 1
ATOM 1448 C CA . HIS A 1 176 ? 17.734 -10.039 -7.969 1 98.69 176 HIS A CA 1
ATOM 1449 C C . HIS A 1 176 ? 18.109 -11.516 -7.863 1 98.69 176 HIS A C 1
ATOM 1451 O O . HIS A 1 176 ? 19.141 -11.859 -7.301 1 98.69 176 HIS A O 1
ATOM 1457 N N . LEU A 1 177 ? 17.266 -12.414 -8.375 1 98.69 177 LEU A N 1
ATOM 1458 C CA . LEU A 1 177 ? 17.562 -13.844 -8.352 1 98.69 177 LEU A CA 1
ATOM 1459 C C . LEU A 1 177 ? 18.812 -14.156 -9.156 1 98.69 177 LEU A C 1
ATOM 1461 O O . LEU A 1 177 ? 19.625 -15 -8.758 1 98.69 177 LEU A O 1
ATOM 1465 N N . ARG A 1 178 ? 19.016 -13.484 -10.297 1 98.38 178 ARG A N 1
ATOM 1466 C CA . ARG A 1 178 ? 20.234 -13.617 -11.078 1 98.38 178 ARG A CA 1
ATOM 1467 C C . ARG A 1 178 ? 21.453 -13.188 -10.266 1 98.38 178 ARG A C 1
ATOM 1469 O O . ARG A 1 178 ? 22.484 -13.867 -10.266 1 98.38 178 ARG A O 1
ATOM 1476 N N . ASN A 1 179 ? 21.328 -12.031 -9.57 1 98.06 179 ASN A N 1
ATOM 1477 C CA . ASN A 1 179 ? 22.422 -11.508 -8.758 1 98.06 179 ASN A CA 1
ATOM 1478 C C . ASN A 1 179 ? 22.812 -12.484 -7.652 1 98.06 179 ASN A C 1
ATOM 1480 O O . ASN A 1 179 ? 23.953 -12.477 -7.18 1 98.06 179 ASN A O 1
ATOM 1484 N N . LEU A 1 180 ? 21.875 -13.336 -7.25 1 98.19 180 LEU A N 1
ATOM 1485 C CA . LEU A 1 180 ? 22.125 -14.32 -6.203 1 98.19 180 LEU A CA 1
ATOM 1486 C C . LEU A 1 180 ? 22.656 -15.625 -6.793 1 98.19 180 LEU A C 1
ATOM 1488 O O . LEU A 1 180 ? 22.828 -16.609 -6.078 1 98.19 180 LEU A O 1
ATOM 1492 N N . GLY A 1 181 ? 22.891 -15.656 -8.07 1 98 181 GLY A N 1
ATOM 1493 C CA . GLY A 1 181 ? 23.516 -16.797 -8.727 1 98 181 GLY A CA 1
ATOM 1494 C C . GLY A 1 181 ? 22.516 -17.703 -9.438 1 98 181 GLY A C 1
ATOM 1495 O O . GLY A 1 181 ? 22.906 -18.688 -10.062 1 98 181 GLY A O 1
ATOM 1496 N N . GLY A 1 182 ? 21.203 -17.406 -9.359 1 98.5 182 GLY A N 1
ATOM 1497 C CA . GLY A 1 182 ? 20.188 -18.172 -10.07 1 98.5 182 GLY A CA 1
ATOM 1498 C C . GLY A 1 182 ? 20.281 -18.031 -11.578 1 98.5 182 GLY A C 1
ATOM 1499 O O . GLY A 1 182 ? 20.828 -17.047 -12.086 1 98.5 182 GLY A O 1
ATOM 1500 N N . ILE A 1 183 ? 19.766 -19.031 -12.281 1 98.81 183 ILE A N 1
ATOM 1501 C CA . ILE A 1 183 ? 19.828 -19.047 -13.742 1 98.81 183 ILE A CA 1
ATOM 1502 C C . ILE A 1 183 ? 18.422 -19.219 -14.312 1 98.81 183 ILE A C 1
ATOM 1504 O O . ILE A 1 183 ? 17.906 -20.344 -14.422 1 98.81 183 ILE A O 1
ATOM 1508 N N . PRO A 1 184 ? 17.766 -18.094 -14.656 1 98.81 184 PRO A N 1
ATOM 1509 C CA . PRO A 1 184 ? 16.516 -18.312 -15.391 1 98.81 184 PRO A CA 1
ATOM 1510 C C . PRO A 1 184 ? 16.719 -19.031 -16.719 1 98.81 184 PRO A C 1
ATOM 1512 O O . PRO A 1 184 ? 17.578 -18.641 -17.516 1 98.81 184 PRO A O 1
ATOM 1515 N N . PHE A 1 185 ? 15.914 -20.094 -16.953 1 98.81 185 PHE A N 1
ATOM 1516 C CA . PHE A 1 185 ? 16.281 -20.859 -18.125 1 98.81 185 PHE A CA 1
ATOM 1517 C C . PHE A 1 185 ? 15.078 -21.078 -19.031 1 98.81 185 PHE A C 1
ATOM 1519 O O . PHE A 1 185 ? 15.227 -21.438 -20.203 1 98.81 185 PHE A O 1
ATOM 1526 N N . VAL A 1 186 ? 13.859 -20.828 -18.516 1 98.81 186 VAL A N 1
ATOM 1527 C CA . VAL A 1 186 ? 12.68 -20.922 -19.375 1 98.81 186 VAL A CA 1
ATOM 1528 C C . VAL A 1 186 ? 11.625 -19.922 -18.906 1 98.81 186 VAL A C 1
ATOM 1530 O O . VAL A 1 186 ? 11.617 -19.5 -17.75 1 98.81 186 VAL A O 1
ATOM 1533 N N . LEU A 1 187 ? 10.742 -19.484 -19.812 1 98.62 187 LEU A N 1
ATOM 1534 C CA . LEU A 1 187 ? 9.484 -18.781 -19.531 1 98.62 187 LEU A CA 1
ATOM 1535 C C . LEU A 1 187 ? 8.312 -19.75 -19.578 1 98.62 187 LEU A C 1
ATOM 1537 O O . LEU A 1 187 ? 8.297 -20.688 -20.375 1 98.62 187 LEU A O 1
ATOM 1541 N N . THR A 1 188 ? 7.34 -19.531 -18.719 1 98.69 188 THR A N 1
ATOM 1542 C CA . THR A 1 188 ? 6.289 -20.531 -18.578 1 98.69 188 THR A CA 1
ATOM 1543 C C . THR A 1 188 ? 4.945 -19.953 -19.031 1 98.69 188 THR A C 1
ATOM 1545 O O . THR A 1 188 ? 4.762 -18.734 -19.078 1 98.69 188 THR A O 1
ATOM 1548 N N . ASN A 1 189 ? 4.02 -20.844 -19.359 1 98 189 ASN A N 1
ATOM 1549 C CA . ASN A 1 189 ? 2.744 -20.547 -20 1 98 189 ASN A CA 1
ATOM 1550 C C . ASN A 1 189 ? 1.723 -20.016 -19 1 98 189 ASN A C 1
ATOM 1552 O O . ASN A 1 189 ? 1.882 -20.188 -17.797 1 98 189 ASN A O 1
ATOM 1556 N N . VAL A 1 190 ? 0.686 -19.297 -19.531 1 96.88 190 VAL A N 1
ATOM 1557 C CA . VAL A 1 190 ? -0.334 -18.609 -18.75 1 96.88 190 VAL A CA 1
ATOM 1558 C C . VAL A 1 190 ? -1.66 -18.625 -19.5 1 96.88 190 VAL A C 1
ATOM 1560 O O . VAL A 1 190 ? -1.704 -18.953 -20.688 1 96.88 190 VAL A O 1
ATOM 1563 N N . PRO A 1 191 ? -2.785 -18.359 -18.797 1 94.69 191 PRO A N 1
ATOM 1564 C CA . PRO A 1 191 ? -4.012 -18.094 -19.562 1 94.69 191 PRO A CA 1
ATOM 1565 C C . PRO A 1 191 ? -3.932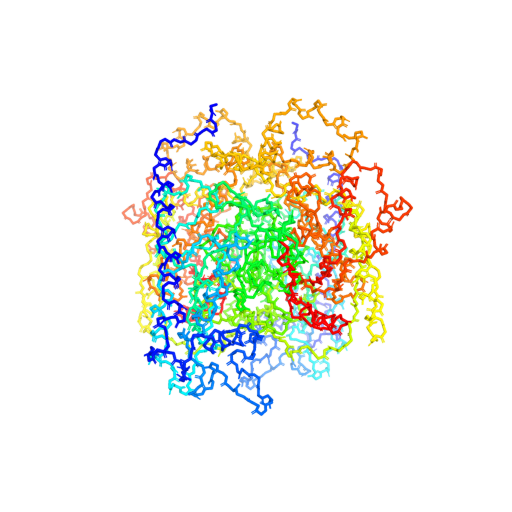 -16.797 -20.359 1 94.69 191 PRO A C 1
ATOM 1567 O O . PRO A 1 191 ? -3.227 -15.867 -19.969 1 94.69 191 PRO A O 1
ATOM 1570 N N . GLN A 1 192 ? -4.734 -16.766 -21.406 1 92.31 192 GLN A N 1
ATOM 1571 C CA . GLN A 1 192 ? -4.805 -15.523 -22.172 1 92.31 192 GLN A CA 1
ATOM 1572 C C . GLN A 1 192 ? -5.305 -14.367 -21.312 1 92.31 192 GLN A C 1
ATOM 1574 O O . GLN A 1 192 ? -6.418 -14.414 -20.781 1 92.31 192 GLN A O 1
ATOM 1579 N N . GLY A 1 193 ? -4.527 -13.453 -21.047 1 88.25 193 GLY A N 1
ATOM 1580 C CA . GLY A 1 193 ? -4.926 -12.242 -20.344 1 88.25 193 GLY A CA 1
ATOM 1581 C C . GLY A 1 193 ? -5.035 -12.43 -18.844 1 88.25 193 GLY A C 1
ATOM 1582 O O . GLY A 1 193 ? -5.539 -11.555 -18.141 1 88.25 193 GLY A O 1
ATOM 1583 N N . PHE A 1 194 ? -4.781 -13.5 -18.203 1 85.62 194 PHE A N 1
ATOM 1584 C CA . PHE A 1 194 ? -4.523 -13.766 -16.781 1 85.62 194 PHE A CA 1
ATOM 1585 C C . PHE A 1 194 ? -5.832 -13.922 -16.016 1 85.62 194 PHE A C 1
ATOM 1587 O O . PHE A 1 194 ? -5.836 -14.383 -14.875 1 85.62 194 PHE A O 1
ATOM 1594 N N . ILE A 1 195 ? -6.98 -13.594 -16.484 1 80.94 195 ILE A N 1
ATOM 1595 C CA . ILE A 1 195 ? -8.188 -13.57 -15.664 1 80.94 195 ILE A CA 1
ATOM 1596 C C . ILE A 1 195 ? -8.906 -14.914 -15.773 1 80.94 195 ILE A C 1
ATOM 1598 O O . ILE A 1 195 ? -10.117 -14.961 -15.977 1 80.94 195 ILE A O 1
ATOM 1602 N N . SER A 1 196 ? -8.125 -15.977 -15.594 1 87.88 196 SER A N 1
ATOM 1603 C CA . SER A 1 196 ? -8.648 -17.344 -15.633 1 87.88 196 SER A CA 1
ATOM 1604 C C . SER A 1 196 ? -7.711 -18.312 -14.938 1 87.88 196 SER A C 1
ATOM 1606 O O . SER A 1 196 ? -6.516 -18.047 -14.797 1 87.88 196 SER A O 1
ATOM 1608 N N . TYR A 1 197 ? -8.305 -19.453 -14.453 1 92.12 197 TYR A N 1
ATOM 1609 C CA . TYR A 1 197 ? -7.453 -20.469 -13.859 1 92.12 197 TYR A CA 1
ATOM 1610 C C . TYR A 1 197 ? -7.359 -21.703 -14.766 1 92.12 197 TYR A C 1
ATOM 1612 O O . TYR A 1 197 ? -7.094 -22.797 -14.289 1 92.12 197 TYR A O 1
ATOM 1620 N N . ILE A 1 198 ? -7.508 -21.781 -16.156 1 89.5 198 ILE A N 1
ATOM 1621 C CA . ILE A 1 198 ? -7.344 -22.844 -17.125 1 89.5 198 ILE A CA 1
ATOM 1622 C C . ILE A 1 198 ? -5.949 -22.766 -17.75 1 89.5 198 ILE A C 1
ATOM 1624 O O . ILE A 1 198 ? -5.43 -23.766 -18.25 1 89.5 198 ILE A O 1
ATOM 1628 N N . SER A 1 199 ? -5.082 -22.094 -17.797 1 93.38 199 SER A N 1
ATOM 1629 C CA . SER A 1 199 ? -3.803 -21.797 -18.422 1 93.38 199 SER A CA 1
ATOM 1630 C C . SER A 1 199 ? -3.807 -22.203 -19.891 1 93.38 199 SER A C 1
ATOM 1632 O O . SER A 1 199 ? -3.162 -23.188 -20.281 1 93.38 199 SER A O 1
ATOM 1634 N N . SER A 1 200 ? -4.484 -21.531 -20.734 1 95.69 200 SER A N 1
ATOM 1635 C CA . SER A 1 200 ? -4.648 -21.766 -22.172 1 95.69 200 SER A CA 1
ATOM 1636 C C . SER A 1 200 ? -4.703 -20.438 -22.922 1 95.69 200 SER A C 1
ATOM 1638 O O . SER A 1 200 ? -5.27 -19.453 -22.438 1 95.69 200 SER A O 1
ATOM 1640 N N . ASN A 1 201 ? -4.113 -20.406 -24.078 1 94.81 201 ASN A N 1
ATOM 1641 C CA . ASN A 1 201 ? -4.148 -19.25 -24.969 1 94.81 201 ASN A CA 1
ATOM 1642 C C . ASN A 1 201 ? -3.879 -19.656 -26.406 1 94.81 201 ASN A C 1
ATOM 1644 O O . ASN A 1 201 ? -3.396 -20.75 -26.672 1 94.81 201 ASN A O 1
ATOM 1648 N N . PRO A 1 202 ? -4.152 -18.859 -27.359 1 92.06 202 PRO A N 1
ATOM 1649 C CA . PRO A 1 202 ? -4.02 -19.234 -28.766 1 92.06 202 PRO A CA 1
ATOM 1650 C C . PRO A 1 202 ? -2.564 -19.266 -29.234 1 92.06 202 PRO A C 1
ATOM 1652 O O . PRO A 1 202 ? -2.256 -19.891 -30.25 1 92.06 202 PRO A O 1
ATOM 1655 N N . LEU A 1 203 ? -1.71 -18.641 -28.531 1 94.38 203 LEU A N 1
ATOM 1656 C CA . LEU A 1 203 ? -0.328 -18.5 -28.984 1 94.38 203 LEU A CA 1
ATOM 1657 C C . LEU A 1 203 ? 0.489 -19.734 -28.609 1 94.38 203 LEU A C 1
ATOM 1659 O O . LEU A 1 203 ? 1.255 -20.25 -29.422 1 94.38 203 LEU A O 1
ATOM 1663 N N . TYR A 1 204 ? 0.304 -20.25 -27.375 1 96.31 204 TYR A N 1
ATOM 1664 C CA . TYR A 1 204 ? 1.177 -21.297 -26.844 1 96.31 204 TYR A CA 1
ATOM 1665 C C . TYR A 1 204 ? 0.405 -22.594 -26.641 1 96.31 204 TYR A C 1
ATOM 1667 O O . TYR A 1 204 ? 1.003 -23.656 -26.469 1 96.31 204 TYR A O 1
ATOM 1675 N N . GLY A 1 205 ? -0.933 -22.484 -26.562 1 96.06 205 GLY A N 1
ATOM 1676 C CA . GLY A 1 205 ? -1.743 -23.672 -26.344 1 96.06 205 GLY A CA 1
ATOM 1677 C C . GLY A 1 205 ? -2.08 -23.891 -24.875 1 96.06 205 GLY A C 1
ATOM 1678 O O . GLY A 1 205 ? -1.987 -22.969 -24.062 1 96.06 205 GLY A O 1
ATOM 1679 N N . THR A 1 206 ? -2.564 -25.109 -24.578 1 97.12 206 THR A N 1
ATOM 1680 C CA . THR A 1 206 ? -3.096 -25.422 -23.266 1 97.12 206 THR A CA 1
ATOM 1681 C C . THR A 1 206 ? -2.068 -26.203 -22.438 1 97.12 206 THR A C 1
ATOM 1683 O O . THR A 1 206 ? -1.494 -27.172 -22.922 1 97.12 206 THR A O 1
ATOM 1686 N N . THR A 1 207 ? -1.794 -25.703 -21.266 1 98.31 207 THR A N 1
ATOM 1687 C CA . THR A 1 207 ? -0.953 -26.438 -20.312 1 98.31 207 THR A CA 1
ATOM 1688 C C . THR A 1 207 ? -1.758 -27.516 -19.594 1 98.31 207 THR A C 1
ATOM 1690 O O . THR A 1 207 ? -2.891 -27.266 -19.172 1 98.31 207 THR A O 1
ATOM 1693 N N . ARG A 1 208 ? -1.172 -28.672 -19.422 1 98.12 208 ARG A N 1
ATOM 1694 C CA . ARG A 1 208 ? -1.842 -29.797 -18.781 1 98.12 208 ARG A CA 1
ATOM 1695 C C . ARG A 1 208 ? -1.337 -30 -17.359 1 98.12 208 ARG A C 1
ATOM 1697 O O . ARG A 1 208 ? -0.278 -29.484 -16.984 1 98.12 208 ARG A O 1
ATOM 1704 N N . ASN A 1 209 ? -2.16 -30.688 -16.609 1 98.06 209 ASN A N 1
ATOM 1705 C CA . ASN A 1 209 ? -1.817 -31 -15.219 1 98.06 209 ASN A CA 1
ATOM 1706 C C . ASN A 1 209 ? -1.013 -32.281 -15.117 1 98.06 209 ASN A C 1
ATOM 1708 O O . ASN A 1 209 ? -1.405 -33.312 -15.68 1 98.06 209 ASN A O 1
ATOM 1712 N N . PRO A 1 210 ? 0.097 -32.281 -14.391 1 97.31 210 PRO A N 1
ATOM 1713 C CA . PRO A 1 210 ? 0.935 -33.469 -14.312 1 97.31 210 PRO A CA 1
ATOM 1714 C C . PRO A 1 210 ? 0.245 -34.625 -13.594 1 97.31 210 PRO A C 1
ATOM 1716 O O . PRO A 1 210 ? 0.646 -35.781 -13.75 1 97.31 210 PRO A O 1
ATOM 1719 N N . TRP A 1 211 ? -0.791 -34.375 -12.82 1 96.62 211 TRP A N 1
ATOM 1720 C CA . TRP A 1 211 ? -1.507 -35.406 -12.086 1 96.62 211 TRP A CA 1
ATOM 1721 C C . TRP A 1 211 ? -2.596 -36.031 -12.953 1 96.62 211 TRP A C 1
ATOM 1723 O O . TRP A 1 211 ? -3.027 -37.156 -12.695 1 96.62 211 TRP A O 1
ATOM 1733 N N . ALA A 1 212 ? -3.086 -35.281 -13.852 1 96.69 212 ALA A N 1
ATOM 1734 C CA . ALA A 1 212 ? -4.117 -35.688 -14.797 1 96.69 212 ALA A CA 1
ATOM 1735 C C . ALA A 1 212 ? -4.113 -34.812 -16.047 1 96.69 212 ALA A C 1
ATOM 1737 O O . ALA A 1 212 ? -4.547 -33.656 -16 1 96.69 212 ALA A O 1
ATOM 1738 N N . LEU A 1 213 ? -3.797 -35.344 -17.156 1 96.69 213 LEU A N 1
ATOM 1739 C CA . LEU A 1 213 ? -3.459 -34.594 -18.344 1 96.69 213 LEU A CA 1
ATOM 1740 C C . LEU A 1 213 ? -4.688 -33.875 -18.906 1 96.69 213 LEU A C 1
ATOM 1742 O O . LEU A 1 213 ? -4.562 -32.938 -19.688 1 96.69 213 LEU A O 1
ATOM 1746 N N . ASP A 1 214 ? -5.855 -34.312 -18.578 1 95.62 214 ASP A N 1
ATOM 1747 C CA . ASP A 1 214 ? -7.07 -33.688 -19.078 1 95.62 214 ASP A CA 1
ATOM 1748 C C . ASP A 1 214 ? -7.543 -32.562 -18.141 1 95.62 214 ASP A C 1
ATOM 1750 O O . ASP A 1 214 ? -8.523 -31.875 -18.422 1 95.62 214 ASP A O 1
ATOM 1754 N N . CYS A 1 215 ? -6.836 -32.344 -17.047 1 97.56 215 CYS A N 1
ATOM 1755 C CA . CYS A 1 215 ? -7.203 -31.328 -16.078 1 97.56 215 CYS A CA 1
ATOM 1756 C C . CYS A 1 215 ? -6.293 -30.109 -16.203 1 97.56 215 CYS A C 1
ATOM 1758 O O . CYS A 1 215 ? -5.207 -30.203 -16.766 1 97.56 215 CYS A O 1
ATOM 1760 N N . THR A 1 216 ? -6.844 -29 -15.742 1 97.81 216 THR A N 1
ATOM 1761 C CA . THR A 1 216 ? -6.062 -27.766 -15.711 1 97.81 216 THR A CA 1
ATOM 1762 C C . THR A 1 216 ? -5.07 -27.797 -14.547 1 97.81 216 THR A C 1
ATOM 1764 O O . THR A 1 216 ? -5.379 -28.312 -13.477 1 97.81 216 THR A O 1
ATOM 1767 N N . PRO A 1 217 ? -3.861 -27.312 -14.75 1 98.31 217 PRO A N 1
ATOM 1768 C CA . PRO A 1 217 ? -2.965 -27.094 -13.617 1 98.31 217 PRO A CA 1
ATOM 1769 C C . PRO A 1 217 ? -3.324 -25.844 -12.812 1 98.31 217 PRO A C 1
ATOM 1771 O O . PRO A 1 217 ? -2.613 -25.484 -11.867 1 98.31 217 PRO A O 1
ATOM 1774 N N . GLY A 1 218 ? -4.418 -25.156 -13.156 1 97.56 218 GLY A N 1
ATOM 1775 C CA . GLY A 1 218 ? -4.777 -23.875 -12.562 1 97.56 218 GLY A CA 1
ATOM 1776 C C . GLY A 1 218 ? -4.234 -22.688 -13.336 1 97.56 218 GLY A C 1
ATOM 1777 O O . GLY A 1 218 ? -3.816 -22.828 -14.492 1 97.56 218 GLY A O 1
ATOM 1778 N N . GLY A 1 219 ? -4.301 -21.531 -12.812 1 95.19 219 GLY A N 1
ATOM 1779 C CA . GLY A 1 219 ? -3.863 -20.281 -13.391 1 95.19 219 GLY A CA 1
ATOM 1780 C C . GLY A 1 219 ? -4.043 -19.094 -12.461 1 95.19 219 GLY A C 1
ATOM 1781 O O . GLY A 1 219 ? -4.746 -19.188 -11.453 1 95.19 219 GLY A O 1
ATOM 1782 N N . SER A 1 220 ? -3.283 -17.984 -12.703 1 95.12 220 SER A N 1
ATOM 1783 C CA . SER A 1 220 ? -2.678 -17.734 -14.008 1 95.12 220 SER A CA 1
ATOM 1784 C C . SER A 1 220 ? -1.234 -18.234 -14.047 1 95.12 220 SER A C 1
ATOM 1786 O O . SER A 1 220 ? -0.544 -18.078 -15.055 1 95.12 220 SER A O 1
ATOM 1788 N N . SER A 1 221 ? -0.703 -18.859 -13 1 97.81 221 SER A N 1
ATOM 1789 C CA . SER A 1 221 ? 0.668 -19.359 -13.031 1 97.81 221 SER A CA 1
ATOM 1790 C C . SER A 1 221 ? 0.7 -20.875 -13.25 1 97.81 221 SER A C 1
ATOM 1792 O O . SER A 1 221 ? 1.482 -21.578 -12.617 1 97.81 221 SER A O 1
ATOM 1794 N N . GLY A 1 222 ? -0.116 -21.328 -14.117 1 98.31 222 GLY A N 1
ATOM 1795 C CA . GLY A 1 222 ? -0.277 -22.766 -14.312 1 98.31 222 GLY A CA 1
ATOM 1796 C C . GLY A 1 222 ? 0.952 -23.422 -14.914 1 98.31 222 GLY A C 1
ATOM 1797 O O . GLY A 1 222 ? 1.298 -24.547 -14.539 1 98.31 222 GLY A O 1
ATOM 1798 N N . GLY A 1 223 ? 1.604 -22.75 -15.922 1 98.69 223 GLY A N 1
ATOM 1799 C CA . GLY A 1 223 ? 2.832 -23.281 -16.484 1 98.69 223 GLY A CA 1
ATOM 1800 C C . GLY A 1 223 ? 3.914 -23.5 -15.438 1 98.69 223 GLY A C 1
ATOM 1801 O O . GLY A 1 223 ? 4.609 -24.516 -15.453 1 98.69 223 GLY A O 1
ATOM 1802 N N . GLU A 1 224 ? 4.059 -22.578 -14.555 1 98.69 224 GLU A N 1
ATOM 1803 C CA . GLU A 1 224 ? 5.039 -22.672 -13.477 1 98.69 224 GLU A CA 1
ATOM 1804 C C . GLU A 1 224 ? 4.762 -23.859 -12.57 1 98.69 224 GLU A C 1
ATOM 1806 O O . GLU A 1 224 ? 5.668 -24.641 -12.281 1 98.69 224 GLU A O 1
ATOM 1811 N N . ALA A 1 225 ? 3.506 -23.953 -12.141 1 98.62 225 ALA A N 1
ATOM 1812 C CA . ALA A 1 225 ? 3.141 -25 -11.203 1 98.62 225 ALA A CA 1
ATOM 1813 C C . ALA A 1 225 ? 3.312 -26.375 -11.828 1 98.62 225 ALA A C 1
ATOM 1815 O O . ALA A 1 225 ? 3.834 -27.297 -11.195 1 98.62 225 ALA A O 1
ATOM 1816 N N . ALA A 1 226 ? 2.896 -26.531 -13.07 1 98.62 226 ALA A N 1
ATOM 1817 C CA . ALA A 1 226 ? 3.012 -27.797 -13.766 1 98.62 226 ALA A CA 1
ATOM 1818 C C . ALA A 1 226 ? 4.473 -28.219 -13.906 1 98.62 226 ALA A C 1
ATOM 1820 O O . ALA A 1 226 ? 4.824 -29.375 -13.641 1 98.62 226 ALA A O 1
ATOM 1821 N N . LEU A 1 227 ? 5.305 -27.266 -14.281 1 98.69 227 LEU A N 1
ATOM 1822 C CA . LEU A 1 227 ? 6.719 -27.547 -14.5 1 98.69 227 LEU A CA 1
ATOM 1823 C C . LEU A 1 227 ? 7.398 -27.953 -13.195 1 98.69 227 LEU A C 1
ATOM 1825 O O . LEU A 1 227 ? 8.148 -28.922 -13.156 1 98.69 227 LEU A O 1
ATOM 1829 N N . VAL A 1 228 ? 7.152 -27.234 -12.133 1 98.38 228 VAL A N 1
ATOM 1830 C CA . VAL A 1 228 ? 7.789 -27.484 -10.852 1 98.38 228 VAL A CA 1
ATOM 1831 C C . VAL A 1 228 ? 7.293 -28.812 -10.281 1 98.38 228 VAL A C 1
ATOM 1833 O O . VAL A 1 228 ? 8.086 -29.625 -9.797 1 98.38 228 VAL A O 1
ATOM 1836 N N . ALA A 1 229 ? 5.992 -29.031 -10.352 1 97.56 229 ALA A N 1
ATOM 1837 C CA . ALA A 1 229 ? 5.414 -30.266 -9.82 1 97.56 229 ALA A CA 1
ATOM 1838 C C . ALA A 1 229 ? 5.973 -31.5 -10.539 1 97.56 229 ALA A C 1
ATOM 1840 O O . ALA A 1 229 ? 6.168 -32.531 -9.922 1 97.56 229 ALA A O 1
ATOM 1841 N N . ASP A 1 230 ? 6.238 -31.344 -11.828 1 97 230 ASP A N 1
ATOM 1842 C CA . ASP A 1 230 ? 6.73 -32.438 -12.633 1 97 230 ASP A CA 1
ATOM 1843 C C . ASP A 1 230 ? 8.242 -32.625 -12.492 1 97 230 ASP A C 1
ATOM 1845 O O . ASP A 1 230 ? 8.828 -33.531 -13.039 1 97 230 ASP A O 1
ATOM 1849 N N . GLY A 1 231 ? 8.898 -31.672 -11.82 1 96.44 231 GLY A N 1
ATOM 1850 C CA . GLY A 1 231 ? 10.32 -31.766 -11.547 1 96.44 231 GLY A CA 1
ATOM 1851 C C . GLY A 1 231 ? 11.18 -31.062 -12.57 1 96.44 231 GLY A C 1
ATOM 1852 O O . GLY A 1 231 ? 12.414 -31.125 -12.508 1 96.44 231 GLY A O 1
ATOM 1853 N N . GLY A 1 232 ? 10.562 -30.359 -13.477 1 97.94 232 GLY A N 1
ATOM 1854 C CA . GLY A 1 232 ? 11.297 -29.719 -14.555 1 97.94 232 GLY A CA 1
ATOM 1855 C C . GLY A 1 232 ? 12.008 -28.453 -14.125 1 97.94 232 GLY A C 1
ATOM 1856 O O . GLY A 1 232 ? 12.844 -27.922 -14.859 1 97.94 232 GLY A O 1
ATOM 1857 N N . SER A 1 233 ? 11.703 -27.922 -12.969 1 98.5 233 SER A N 1
ATOM 1858 C CA . SER A 1 233 ? 12.375 -26.781 -12.352 1 98.5 233 SER A CA 1
ATOM 1859 C C . SER A 1 233 ? 12.469 -26.953 -10.844 1 98.5 233 SER A C 1
ATOM 1861 O O . SER A 1 233 ? 11.531 -27.422 -10.203 1 98.5 233 SER A O 1
ATOM 1863 N N . PRO A 1 234 ? 13.625 -26.578 -10.219 1 97.69 234 PRO A N 1
ATOM 1864 C CA . PRO A 1 234 ? 13.75 -26.719 -8.766 1 97.69 234 PRO A CA 1
ATOM 1865 C C . PRO A 1 234 ? 12.758 -25.844 -8.008 1 97.69 234 PRO A C 1
ATOM 1867 O O . PRO A 1 234 ? 12.289 -26.219 -6.934 1 97.69 234 PRO A O 1
ATOM 1870 N N . PHE A 1 235 ? 12.453 -24.703 -8.5 1 98.44 235 PHE A N 1
ATOM 1871 C CA . PHE A 1 235 ? 11.398 -23.812 -8.008 1 98.44 235 PHE A CA 1
ATOM 1872 C C . PHE A 1 235 ? 10.875 -22.922 -9.125 1 98.44 235 PHE A C 1
ATOM 1874 O O . PHE A 1 235 ? 11.445 -22.875 -10.211 1 98.44 235 PHE A O 1
ATOM 1881 N N . GLY A 1 236 ? 9.758 -22.375 -8.906 1 98.5 236 GLY A N 1
ATOM 1882 C CA . GLY A 1 236 ? 9.148 -21.5 -9.891 1 98.5 236 GLY A CA 1
ATOM 1883 C C . GLY A 1 236 ? 8.789 -20.125 -9.328 1 98.5 236 GLY A C 1
ATOM 1884 O O . GLY A 1 236 ? 8.836 -19.922 -8.109 1 98.5 236 GLY A O 1
ATOM 1885 N N . THR A 1 237 ? 8.484 -19.156 -10.234 1 98.56 237 THR A N 1
ATOM 1886 C CA . THR A 1 237 ? 8.078 -17.797 -9.875 1 98.56 237 THR A CA 1
ATOM 1887 C C . THR A 1 237 ? 6.656 -17.516 -10.344 1 98.56 237 THR A C 1
ATOM 1889 O O . THR A 1 237 ? 6.203 -18.062 -11.344 1 98.56 237 THR A O 1
ATOM 1892 N N . GLY A 1 238 ? 5.934 -16.75 -9.578 1 98 238 GLY A N 1
ATOM 1893 C CA . GLY A 1 238 ? 4.566 -16.484 -9.977 1 98 238 GLY A CA 1
ATOM 1894 C C . GLY A 1 238 ? 4.02 -15.195 -9.375 1 98 238 GLY A C 1
ATOM 1895 O O . GLY A 1 238 ? 4.754 -14.445 -8.734 1 98 238 GLY A O 1
ATOM 1896 N N . SER A 1 239 ? 2.795 -14.891 -9.719 1 97.25 239 SER A N 1
ATOM 1897 C CA . SER A 1 239 ? 2.035 -13.75 -9.219 1 97.25 239 SER A CA 1
ATOM 1898 C C . SER A 1 239 ? 0.619 -14.156 -8.828 1 97.25 239 SER A C 1
ATOM 1900 O O . SER A 1 239 ? 0.146 -15.227 -9.211 1 97.25 239 SER A O 1
ATOM 1902 N N . ASP A 1 240 ? -0.039 -13.336 -8.031 1 97.75 240 ASP A N 1
ATOM 1903 C CA . ASP A 1 240 ? -1.348 -13.711 -7.5 1 97.75 240 ASP A CA 1
ATOM 1904 C C . ASP A 1 240 ? -2.244 -12.484 -7.344 1 97.75 240 ASP A C 1
ATOM 1906 O O . ASP A 1 240 ? -2.014 -11.648 -6.469 1 97.75 240 A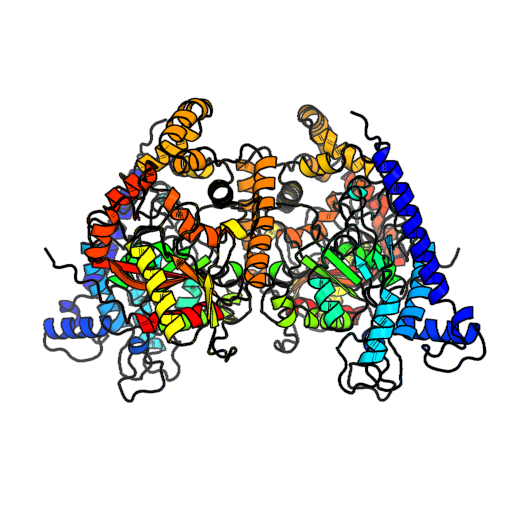SP A O 1
ATOM 1910 N N . LEU A 1 241 ? -3.246 -12.281 -8.211 1 95.88 241 LEU A N 1
ATOM 1911 C CA . LEU A 1 241 ? -4.27 -11.242 -8.141 1 95.88 241 LEU A CA 1
ATOM 1912 C C . LEU A 1 241 ? -5.652 -11.852 -7.938 1 95.88 241 LEU A C 1
ATOM 1914 O O . LEU A 1 241 ? -6.664 -11.164 -8.062 1 95.88 241 LEU A O 1
ATOM 1918 N N . GLY A 1 242 ? -5.844 -12.992 -7.477 1 96.38 242 GLY A N 1
ATOM 1919 C CA . GLY A 1 242 ? -7.094 -13.703 -7.258 1 96.38 242 GLY A CA 1
ATOM 1920 C C . GLY A 1 242 ? -6.906 -15.18 -6.98 1 96.38 242 GLY A C 1
ATOM 1921 O O . GLY A 1 242 ? -7.863 -15.953 -7.039 1 96.38 242 GLY A O 1
ATOM 1922 N N . GLY A 1 243 ? -5.668 -15.539 -6.766 1 97.69 243 GLY A N 1
ATOM 1923 C CA . GLY A 1 243 ? -5.379 -16.938 -6.488 1 97.69 243 GLY A CA 1
ATOM 1924 C C . GLY A 1 243 ? -4.328 -17.531 -7.414 1 97.69 243 GLY A C 1
ATOM 1925 O O . GLY A 1 243 ? -3.977 -18.703 -7.297 1 97.69 243 GLY A O 1
ATOM 1926 N N . SER A 1 244 ? -3.732 -16.734 -8.188 1 97.69 244 SER A N 1
ATOM 1927 C CA . SER A 1 244 ? -2.918 -17.219 -9.297 1 97.69 244 SER A CA 1
ATOM 1928 C C . SER A 1 244 ? -1.638 -17.891 -8.797 1 97.69 244 SER A C 1
ATOM 1930 O O . SER A 1 244 ? -0.953 -18.578 -9.555 1 97.69 244 SER A O 1
ATOM 1932 N N . LEU A 1 245 ? -1.251 -17.719 -7.633 1 98.44 245 LEU A N 1
ATOM 1933 C CA . LEU A 1 245 ? -0.256 -18.578 -6.992 1 98.44 245 LEU A CA 1
ATOM 1934 C C . LEU A 1 245 ? -0.917 -19.781 -6.336 1 98.44 245 LEU A C 1
ATOM 1936 O O . LEU A 1 245 ? -0.499 -20.922 -6.562 1 98.44 245 LEU A O 1
ATOM 1940 N N . ARG A 1 246 ? -1.934 -19.547 -5.691 1 98.81 246 ARG A N 1
ATOM 1941 C CA . ARG A 1 246 ? -2.514 -20.484 -4.742 1 98.81 246 ARG A CA 1
ATOM 1942 C C . ARG A 1 246 ? -3.314 -21.578 -5.465 1 98.81 246 ARG A C 1
ATOM 1944 O O . ARG A 1 246 ? -3.219 -22.75 -5.129 1 98.81 246 ARG A O 1
ATOM 1951 N N . ILE A 1 247 ? -4.047 -21.219 -6.516 1 98.75 247 ILE A N 1
ATOM 1952 C CA . ILE A 1 247 ? -4.875 -22.188 -7.227 1 98.75 247 ILE A CA 1
ATOM 1953 C C . ILE A 1 247 ? -3.984 -23.234 -7.906 1 98.75 247 ILE A C 1
ATOM 1955 O O . ILE A 1 247 ? -4.125 -24.422 -7.668 1 98.75 247 ILE A O 1
ATOM 1959 N N . PRO A 1 248 ? -2.971 -22.766 -8.688 1 98.69 248 PRO A N 1
ATOM 1960 C CA . PRO A 1 248 ? -2.115 -23.781 -9.312 1 98.69 248 PRO A CA 1
ATOM 1961 C C . PRO A 1 248 ? -1.368 -24.641 -8.297 1 98.69 248 PRO A C 1
ATOM 1963 O O . PRO A 1 248 ? -1.155 -25.828 -8.531 1 98.69 248 PRO A O 1
ATOM 1966 N N . ALA A 1 249 ? -0.954 -24.031 -7.227 1 98.62 249 ALA A N 1
ATOM 1967 C CA . ALA A 1 249 ? -0.265 -24.812 -6.199 1 98.62 249 ALA A CA 1
ATOM 1968 C C . ALA A 1 249 ? -1.171 -25.906 -5.648 1 98.62 249 ALA A C 1
ATOM 1970 O O . ALA A 1 249 ? -0.747 -27.047 -5.504 1 98.62 249 ALA A O 1
ATOM 1971 N N . ALA A 1 250 ? -2.381 -25.578 -5.332 1 98.5 250 ALA A N 1
ATOM 1972 C CA . ALA A 1 250 ? -3.342 -26.547 -4.812 1 98.5 250 ALA A CA 1
ATOM 1973 C C . ALA A 1 250 ? -3.615 -27.641 -5.832 1 98.5 250 ALA A C 1
ATOM 1975 O O . ALA A 1 250 ? -3.729 -28.812 -5.469 1 98.5 250 ALA A O 1
ATOM 1976 N N . PHE A 1 251 ? -3.713 -27.281 -7.098 1 98.38 251 PHE A N 1
ATOM 1977 C CA . PHE A 1 251 ? -4.078 -28.203 -8.172 1 98.38 251 PHE A CA 1
ATOM 1978 C C . PHE A 1 251 ? -2.918 -29.141 -8.5 1 98.38 251 PHE A C 1
ATOM 1980 O O . PHE A 1 251 ? -3.129 -30.25 -8.969 1 98.38 251 PHE A O 1
ATOM 1987 N N . CYS A 1 252 ? -1.653 -28.688 -8.219 1 97.94 252 CYS A N 1
ATOM 1988 C CA . CYS A 1 252 ? -0.496 -29.469 -8.648 1 97.94 252 CYS A CA 1
ATOM 1989 C C . CYS A 1 252 ? 0.253 -30.031 -7.449 1 97.94 252 CYS A C 1
ATOM 1991 O O . CYS A 1 252 ? 1.31 -30.656 -7.605 1 97.94 252 CYS A O 1
ATOM 1993 N N . GLY A 1 253 ? -0.25 -29.812 -6.262 1 97.31 253 GLY A N 1
ATOM 1994 C CA . GLY A 1 253 ? 0.358 -30.391 -5.07 1 97.31 253 GLY A CA 1
ATOM 1995 C C . GLY A 1 253 ? 1.634 -29.672 -4.656 1 97.31 253 GLY A C 1
ATOM 1996 O O . GLY A 1 253 ? 2.619 -30.328 -4.293 1 97.31 253 GLY A O 1
ATOM 1997 N N . LEU A 1 254 ? 1.66 -28.359 -4.707 1 97.94 254 LEU A N 1
ATOM 1998 C CA . LEU A 1 254 ? 2.846 -27.578 -4.387 1 97.94 254 LEU A CA 1
ATOM 1999 C C . LEU A 1 254 ? 2.59 -26.672 -3.186 1 97.94 254 LEU A C 1
ATOM 2001 O O . LEU A 1 254 ? 1.442 -26.5 -2.762 1 97.94 254 LEU A O 1
ATOM 2005 N N . VAL A 1 255 ? 3.629 -26.156 -2.611 1 98.06 255 VAL A N 1
ATOM 2006 C CA . VAL A 1 255 ? 3.596 -25.172 -1.547 1 98.06 255 VAL A CA 1
ATOM 2007 C C . VAL A 1 255 ? 3.848 -23.781 -2.133 1 98.06 255 VAL A C 1
ATOM 2009 O O . VAL A 1 255 ? 4.719 -23.609 -2.992 1 98.06 255 VAL A O 1
ATOM 2012 N N . THR A 1 256 ? 3.055 -22.812 -1.738 1 98.69 256 THR A N 1
ATOM 2013 C CA . THR A 1 256 ? 3.281 -21.438 -2.121 1 98.69 256 THR A CA 1
ATOM 2014 C C . THR A 1 256 ? 2.688 -20.484 -1.084 1 98.69 256 THR A C 1
ATOM 2016 O O . THR A 1 256 ? 2.088 -20.922 -0.102 1 98.69 256 THR A O 1
ATOM 2019 N N . MET A 1 257 ? 2.9 -19.203 -1.256 1 98.44 257 MET A N 1
ATOM 2020 C CA . MET A 1 257 ? 2.291 -18.172 -0.418 1 98.44 257 MET A CA 1
ATOM 2021 C C . MET A 1 257 ? 2.133 -16.875 -1.188 1 98.44 257 MET A C 1
ATOM 2023 O O . MET A 1 257 ? 3.027 -16.484 -1.938 1 98.44 257 MET A O 1
ATOM 2027 N N . LYS A 1 258 ? 0.996 -16.266 -1.1 1 98.56 258 LYS A N 1
ATOM 2028 C CA . LYS A 1 258 ? 0.756 -14.883 -1.5 1 98.56 258 LYS A CA 1
ATOM 2029 C C . LYS A 1 258 ? 1.013 -13.93 -0.343 1 98.56 258 LYS A C 1
ATOM 2031 O O . LYS A 1 258 ? 0.184 -13.805 0.562 1 98.56 258 LYS A O 1
ATOM 2036 N N . PRO A 1 259 ? 2.1 -13.227 -0.323 1 98.5 259 PRO A N 1
ATOM 2037 C CA . PRO A 1 259 ? 2.328 -12.258 0.752 1 98.5 259 PRO A CA 1
ATOM 2038 C C . PRO A 1 259 ? 1.395 -11.055 0.67 1 98.5 259 PRO A C 1
ATOM 2040 O O . PRO A 1 259 ? 0.646 -10.914 -0.3 1 98.5 259 PRO A O 1
ATOM 2043 N N . THR A 1 260 ? 1.368 -10.312 1.781 1 98.19 260 THR A N 1
ATOM 2044 C CA . THR A 1 260 ? 0.806 -8.969 1.68 1 98.19 260 THR A CA 1
ATOM 2045 C C . THR A 1 260 ? 1.457 -8.195 0.536 1 98.19 260 THR A C 1
ATOM 2047 O O . THR A 1 260 ? 2.666 -8.305 0.319 1 98.19 260 THR A O 1
ATOM 2050 N N . GLN A 1 261 ? 0.697 -7.48 -0.237 1 96.88 261 GLN A N 1
ATOM 2051 C CA . GLN A 1 261 ? 1.129 -6.891 -1.499 1 96.88 261 GLN A CA 1
ATOM 2052 C C . GLN A 1 261 ? 2.451 -6.145 -1.334 1 96.88 261 GLN A C 1
ATOM 2054 O O . GLN A 1 261 ? 3.396 -6.375 -2.09 1 96.88 261 GLN A O 1
ATOM 2059 N N . ASN A 1 262 ? 2.615 -5.301 -0.338 1 95.19 262 ASN A N 1
ATOM 2060 C CA . ASN A 1 262 ? 3.768 -4.406 -0.251 1 95.19 262 ASN A CA 1
ATOM 2061 C C . ASN A 1 262 ? 4.957 -5.09 0.419 1 95.19 262 ASN A C 1
ATOM 2063 O O . ASN A 1 262 ? 6.059 -4.543 0.445 1 95.19 262 ASN A O 1
ATOM 2067 N N . ARG A 1 263 ? 4.766 -6.312 0.965 1 96.81 263 ARG A N 1
ATOM 2068 C CA . ARG A 1 263 ? 5.875 -7.074 1.525 1 96.81 263 ARG A CA 1
ATOM 2069 C C . ARG A 1 263 ? 6.77 -7.629 0.422 1 96.81 263 ARG A C 1
ATOM 2071 O O . ARG A 1 263 ? 7.961 -7.867 0.642 1 96.81 263 ARG A O 1
ATOM 2078 N N . PHE A 1 264 ? 6.195 -7.836 -0.691 1 97.31 264 PHE A N 1
ATOM 2079 C CA . PHE A 1 264 ? 6.883 -8.336 -1.875 1 97.31 264 PHE A CA 1
ATOM 2080 C C . PHE A 1 264 ? 6.316 -7.703 -3.139 1 97.31 264 PHE A C 1
ATOM 2082 O O . PHE A 1 264 ? 5.402 -8.258 -3.758 1 97.31 264 PHE A O 1
ATOM 2089 N N . HIS A 1 265 ? 6.926 -6.57 -3.533 1 97 265 HIS A N 1
ATOM 2090 C CA . HIS A 1 265 ? 6.484 -5.805 -4.695 1 97 265 HIS A CA 1
ATOM 2091 C C . HIS A 1 265 ? 7.398 -6.047 -5.891 1 97 265 HIS A C 1
ATOM 2093 O O . HIS A 1 265 ? 8.617 -6.168 -5.738 1 97 265 HIS A O 1
ATOM 2099 N N . VAL A 1 266 ? 6.828 -6.184 -7.09 1 97.75 266 VAL A N 1
ATOM 2100 C CA . VAL A 1 266 ? 7.609 -6.355 -8.312 1 97.75 266 VAL A CA 1
ATOM 2101 C C . VAL A 1 266 ? 7.109 -5.387 -9.383 1 97.75 266 VAL A C 1
ATOM 2103 O O . VAL A 1 266 ? 5.922 -5.379 -9.711 1 97.75 266 VAL A O 1
ATOM 2106 N N . SER A 1 267 ? 7.969 -4.574 -9.883 1 96.75 267 SER A N 1
ATOM 2107 C CA . SER A 1 267 ? 7.676 -3.711 -11.023 1 96.75 267 SER A CA 1
ATOM 2108 C C . SER A 1 267 ? 8.086 -4.371 -12.336 1 96.75 267 SER A C 1
ATOM 2110 O O . SER A 1 267 ? 8.719 -5.434 -12.328 1 96.75 267 SER A O 1
ATOM 2112 N N . TYR A 1 268 ? 7.648 -3.756 -13.461 1 96.5 268 TYR A N 1
ATOM 2113 C CA . TYR A 1 268 ? 8.023 -4.18 -14.805 1 96.5 268 TYR A CA 1
ATOM 2114 C C . TYR A 1 268 ? 7.527 -5.59 -15.094 1 96.5 268 TYR A C 1
ATOM 2116 O O . TYR A 1 268 ? 8.312 -6.477 -15.438 1 96.5 268 TYR A O 1
ATOM 2124 N N . ASN A 1 269 ? 6.293 -5.754 -14.953 1 96 269 ASN A N 1
ATOM 2125 C CA . ASN A 1 269 ? 5.523 -6.953 -15.281 1 96 269 ASN A CA 1
ATOM 2126 C C . ASN A 1 269 ? 4.094 -6.609 -15.688 1 96 269 ASN A C 1
ATOM 2128 O O . ASN A 1 269 ? 3.646 -5.477 -15.5 1 96 269 ASN A O 1
ATOM 2132 N N . TYR A 1 270 ? 3.475 -7.492 -16.281 1 92.62 270 TYR A N 1
ATOM 2133 C CA . TYR A 1 270 ? 2.043 -7.355 -16.516 1 92.62 270 TYR A CA 1
ATOM 2134 C C . TYR A 1 270 ? 1.238 -7.945 -15.367 1 92.62 270 TYR A C 1
ATOM 2136 O O . TYR A 1 270 ? 1.246 -9.164 -15.156 1 92.62 270 TYR A O 1
ATOM 2144 N N . GLY A 1 271 ? 0.504 -7.133 -14.672 1 87.56 271 GLY A N 1
ATOM 2145 C CA . GLY A 1 271 ? -0.129 -7.551 -13.43 1 87.56 271 GLY A CA 1
ATOM 2146 C C . GLY A 1 271 ? -1.573 -7.98 -13.617 1 87.56 271 GLY A C 1
ATOM 2147 O O . GLY A 1 271 ? -2.281 -8.227 -12.633 1 87.56 271 GLY A O 1
ATOM 2148 N N . GLY A 1 272 ? -2.072 -8.055 -14.828 1 84.56 272 GLY A N 1
ATOM 2149 C CA . GLY A 1 272 ? -3.422 -8.539 -15.07 1 84.56 272 GLY A CA 1
ATOM 2150 C C . GLY A 1 272 ? -4.418 -7.422 -15.344 1 84.56 272 GLY A C 1
ATOM 2151 O O . GLY A 1 272 ? -5.129 -7.449 -16.344 1 84.56 272 GLY A O 1
ATOM 2152 N N . LEU A 1 273 ? -4.484 -6.484 -14.375 1 88.81 273 LEU A N 1
ATOM 2153 C CA . LEU A 1 273 ? -5.465 -5.406 -14.445 1 88.81 273 LEU A CA 1
ATOM 2154 C C . LEU A 1 273 ? -4.816 -4.062 -14.133 1 88.81 273 LEU A C 1
ATOM 2156 O O . LEU A 1 273 ? -4.969 -3.539 -13.023 1 88.81 273 LEU A O 1
ATOM 2160 N N . PRO A 1 274 ? -4.262 -3.473 -15.203 1 91.56 274 PRO A N 1
ATOM 2161 C CA . PRO A 1 274 ? -3.668 -2.158 -14.953 1 91.56 274 PRO A CA 1
ATOM 2162 C C . PRO A 1 274 ? -4.684 -1.135 -14.453 1 91.56 274 PRO A C 1
ATOM 2164 O O . PRO A 1 274 ? -5.82 -1.097 -14.938 1 91.56 274 PRO A O 1
ATOM 2167 N N . GLY A 1 275 ? -4.324 -0.359 -13.477 1 93.5 275 GLY A N 1
ATOM 2168 C CA . GLY A 1 275 ? -5.195 0.678 -12.945 1 93.5 275 GLY A CA 1
ATOM 2169 C C . GLY A 1 275 ? -6.223 0.149 -11.961 1 93.5 275 GLY A C 1
ATOM 2170 O O . GLY A 1 275 ? -7.188 0.844 -11.633 1 93.5 275 GLY A O 1
ATOM 2171 N N . ARG A 1 276 ? -5.973 -1.041 -11.445 1 92 276 ARG A N 1
ATOM 2172 C CA . ARG A 1 276 ? -6.895 -1.636 -10.484 1 92 276 ARG A CA 1
ATOM 2173 C C . ARG A 1 276 ? -6.918 -0.837 -9.188 1 92 276 ARG A C 1
ATOM 2175 O O . ARG A 1 276 ? -5.965 -0.125 -8.867 1 92 276 ARG A O 1
ATOM 2182 N N . GLY A 1 277 ? -8.141 -0.982 -8.5 1 93 277 GLY A N 1
ATOM 2183 C CA . GLY A 1 277 ? -8.289 -0.346 -7.203 1 93 277 GLY A CA 1
ATOM 2184 C C . GLY A 1 277 ? -7.883 -1.245 -6.047 1 93 277 GLY A C 1
ATOM 2185 O O . GLY A 1 277 ? -6.715 -1.613 -5.922 1 93 277 GLY A O 1
ATOM 2186 N N . ARG A 1 278 ? -9.008 -1.616 -5.324 1 94.31 278 ARG A N 1
ATOM 2187 C CA . ARG A 1 278 ? -8.758 -2.5 -4.191 1 94.31 278 ARG A CA 1
ATOM 2188 C C . ARG A 1 278 ? -8.625 -3.949 -4.645 1 94.31 278 ARG A C 1
ATOM 2190 O O . ARG A 1 278 ? -9.539 -4.496 -5.262 1 94.31 278 ARG A O 1
ATOM 2197 N N . LEU A 1 279 ? -7.527 -4.578 -4.629 1 95.44 279 LEU A N 1
ATOM 2198 C CA . LEU A 1 279 ? -7.188 -5.965 -4.93 1 95.44 279 LEU A CA 1
ATOM 2199 C C . LEU A 1 279 ? -5.676 -6.176 -4.883 1 95.44 279 LEU A C 1
ATOM 2201 O O . LEU A 1 279 ? -4.973 -5.891 -5.855 1 95.44 279 LEU A O 1
ATOM 2205 N N . GLY A 1 280 ? -5.312 -6.746 -3.838 1 96.12 280 GLY A N 1
ATOM 2206 C CA . GLY A 1 280 ? -3.883 -6.875 -3.617 1 96.12 280 GLY A CA 1
ATOM 2207 C C . GLY A 1 280 ? -3.217 -7.848 -4.57 1 96.12 280 GLY A C 1
ATOM 2208 O O . GLY A 1 280 ? -3.621 -9.008 -4.664 1 96.12 280 GLY A O 1
ATOM 2209 N N . LEU A 1 281 ? -2.244 -7.336 -5.32 1 96.75 281 LEU A N 1
ATOM 2210 C CA . LEU A 1 281 ? -1.388 -8.133 -6.188 1 96.75 281 LEU A CA 1
ATOM 2211 C C . LEU A 1 281 ? -0.077 -8.484 -5.488 1 96.75 281 LEU A C 1
ATOM 2213 O O . LEU A 1 281 ? 0.559 -7.613 -4.887 1 96.75 281 LEU A O 1
ATOM 2217 N N . SER A 1 282 ? 0.251 -9.727 -5.539 1 95.44 282 SER A N 1
ATOM 2218 C CA . SER A 1 282 ? 1.486 -10.148 -4.891 1 95.44 282 SER A CA 1
ATOM 2219 C C . SER A 1 282 ? 2.238 -11.164 -5.746 1 95.44 282 SER A C 1
ATOM 2221 O O . SER A 1 282 ? 1.748 -11.578 -6.801 1 95.44 282 SER A O 1
ATOM 2223 N N . TYR A 1 283 ? 3.4 -11.469 -5.332 1 98.12 283 TYR A N 1
ATOM 2224 C CA . TYR A 1 283 ? 4.305 -12.359 -6.043 1 98.12 283 TYR A CA 1
ATOM 2225 C C . TYR A 1 283 ? 4.879 -13.414 -5.105 1 98.12 283 TYR A C 1
ATOM 2227 O O . TYR A 1 283 ? 4.793 -13.281 -3.883 1 98.12 283 TYR A O 1
ATOM 2235 N N . GLY A 1 284 ? 5.352 -14.453 -5.676 1 98.31 284 GLY A N 1
ATOM 2236 C CA . GLY A 1 284 ? 5.848 -15.523 -4.82 1 98.31 284 GLY A CA 1
ATOM 2237 C C . GLY A 1 284 ? 6.477 -16.672 -5.594 1 98.31 284 GLY A C 1
ATOM 2238 O O . GLY A 1 284 ? 6.828 -16.516 -6.766 1 98.31 284 GLY A O 1
ATOM 2239 N N . PHE A 1 285 ? 6.684 -17.797 -4.871 1 98.81 285 PHE A N 1
ATOM 2240 C CA . PHE A 1 285 ? 7.402 -18.938 -5.406 1 98.81 285 PHE A CA 1
ATOM 2241 C C . PHE A 1 285 ? 6.527 -20.188 -5.363 1 98.81 285 PHE A C 1
ATOM 2243 O O . PHE A 1 285 ? 5.594 -20.281 -4.566 1 98.81 285 PHE A O 1
ATOM 2250 N N . TYR A 1 286 ? 6.754 -21.031 -6.285 1 98.69 286 TYR A N 1
ATOM 2251 C CA . TYR A 1 286 ? 6.305 -22.422 -6.172 1 98.69 286 TYR A CA 1
ATOM 2252 C C . TYR A 1 286 ? 7.422 -23.312 -5.641 1 98.69 286 TYR A C 1
ATOM 2254 O O . TYR A 1 286 ? 8.539 -23.297 -6.164 1 98.69 286 TYR A O 1
ATOM 2262 N N . THR A 1 287 ? 7.117 -24.078 -4.598 1 98 287 THR A N 1
ATOM 2263 C CA . THR A 1 287 ? 8.094 -24.969 -3.979 1 98 287 THR A CA 1
ATOM 2264 C C . THR A 1 287 ? 7.449 -26.281 -3.582 1 98 287 THR A C 1
ATOM 2266 O O . THR A 1 287 ? 6.234 -26.453 -3.713 1 98 287 THR A O 1
ATOM 2269 N N . LYS A 1 288 ? 8.328 -27.219 -3.115 1 95.88 288 LYS A N 1
ATOM 2270 C CA . LYS A 1 288 ? 7.828 -28.547 -2.754 1 95.88 288 LYS A CA 1
ATOM 2271 C C . LYS A 1 288 ? 7.66 -28.672 -1.244 1 95.88 288 LYS A C 1
ATOM 2273 O O . LYS A 1 288 ? 7.004 -29.594 -0.766 1 95.88 288 LYS A O 1
ATOM 2278 N N . SER A 1 289 ? 8.211 -27.688 -0.52 1 96.25 289 SER A N 1
ATOM 2279 C CA . SER A 1 289 ? 8.078 -27.719 0.934 1 96.25 289 SER A CA 1
ATOM 2280 C C . SER A 1 289 ? 8.031 -26.312 1.513 1 96.25 289 SER A C 1
ATOM 2282 O O . SER A 1 289 ? 8.43 -25.344 0.853 1 96.25 289 SER A O 1
ATOM 2284 N N . VAL A 1 290 ? 7.531 -26.219 2.725 1 97.19 290 VAL A N 1
ATOM 2285 C CA . VAL A 1 290 ? 7.441 -24.922 3.393 1 97.19 290 VAL A CA 1
ATOM 2286 C C . VAL A 1 290 ? 8.844 -24.391 3.674 1 97.19 290 VAL A C 1
ATOM 2288 O O . VAL A 1 290 ? 9.086 -23.188 3.58 1 97.19 290 VAL A O 1
ATOM 2291 N N . ASP A 1 291 ? 9.781 -25.266 4.004 1 95.75 291 ASP A N 1
ATOM 2292 C CA . ASP A 1 291 ? 11.156 -24.844 4.258 1 95.75 291 ASP A CA 1
ATOM 2293 C C . ASP A 1 291 ? 11.766 -24.188 3.025 1 95.75 291 ASP A C 1
ATOM 2295 O O . ASP A 1 291 ? 12.484 -23.188 3.141 1 95.75 291 ASP A O 1
ATOM 2299 N N . GLU A 1 292 ? 11.547 -24.781 1.872 1 96.62 292 GLU A N 1
ATOM 2300 C CA . GLU A 1 292 ? 12.023 -24.156 0.637 1 96.62 292 GLU A CA 1
ATOM 2301 C C . GLU A 1 292 ? 11.391 -22.781 0.426 1 96.62 292 GLU A C 1
ATOM 2303 O O . GLU A 1 292 ? 12.062 -21.859 -0.025 1 96.62 292 GLU A O 1
ATOM 2308 N N . GLN A 1 293 ? 10.086 -22.688 0.756 1 97.69 293 GLN A N 1
ATOM 2309 C CA . GLN A 1 293 ? 9.375 -21.422 0.644 1 97.69 293 GLN A CA 1
ATOM 2310 C C . GLN A 1 293 ? 10.008 -20.359 1.529 1 97.69 293 GLN A C 1
ATOM 2312 O O . GLN A 1 293 ? 10.227 -19.219 1.086 1 97.69 293 GLN A O 1
ATOM 2317 N N . VAL A 1 294 ? 10.234 -20.719 2.793 1 97.5 294 VAL A N 1
ATOM 2318 C CA . VAL A 1 294 ? 10.836 -19.797 3.758 1 97.5 294 VAL A CA 1
ATOM 2319 C C . VAL A 1 294 ? 12.203 -19.344 3.248 1 97.5 294 VAL A C 1
ATOM 2321 O O . VAL A 1 294 ? 12.523 -18.156 3.275 1 97.5 294 VAL A O 1
ATOM 2324 N N . PHE A 1 295 ? 12.984 -20.328 2.779 1 96.62 295 PHE A N 1
ATOM 2325 C CA . PHE A 1 295 ? 14.328 -20.047 2.295 1 96.62 295 PHE A CA 1
ATOM 2326 C C . PHE A 1 295 ? 14.297 -19.016 1.183 1 96.62 295 PHE A C 1
ATOM 2328 O O . PHE A 1 295 ? 15 -18 1.252 1 96.62 295 PHE A O 1
ATOM 2335 N N . LEU A 1 296 ? 13.492 -19.203 0.202 1 98.31 296 LEU A N 1
ATOM 2336 C CA . LEU A 1 296 ? 13.438 -18.312 -0.957 1 98.31 296 LEU A CA 1
ATOM 2337 C C . LEU A 1 296 ? 12.875 -16.953 -0.571 1 98.31 296 LEU A C 1
ATOM 2339 O O . LEU A 1 296 ? 13.383 -15.922 -1.018 1 98.31 296 LEU A O 1
ATOM 2343 N N . LEU A 1 297 ? 11.812 -16.891 0.217 1 98.44 297 LEU A N 1
ATOM 2344 C CA . LEU A 1 297 ? 11.211 -15.625 0.62 1 98.44 297 LEU A CA 1
ATOM 2345 C C . LEU A 1 297 ? 12.195 -14.789 1.423 1 98.44 297 LEU A C 1
ATOM 2347 O O . LEU A 1 297 ? 12.203 -13.555 1.319 1 98.44 297 LEU A O 1
ATOM 2351 N N . GLN A 1 298 ? 13.031 -15.43 2.223 1 97.31 298 GLN A N 1
ATOM 2352 C CA . GLN A 1 298 ? 14.016 -14.719 3.037 1 97.31 298 GLN A CA 1
ATOM 2353 C C . GLN A 1 298 ? 15.055 -14.016 2.164 1 97.31 298 GLN A C 1
ATOM 2355 O O . GLN A 1 298 ? 15.648 -13.023 2.578 1 97.31 298 GLN A O 1
ATOM 2360 N N . LEU A 1 299 ? 15.281 -14.555 0.979 1 97.38 299 LEU A N 1
ATOM 2361 C CA . LEU A 1 299 ? 16.234 -13.953 0.061 1 97.38 299 LEU A CA 1
ATOM 2362 C C . LEU A 1 299 ? 15.688 -12.648 -0.519 1 97.38 299 LEU A C 1
ATOM 2364 O O . LEU A 1 299 ? 16.453 -11.828 -1.035 1 97.38 299 LEU A O 1
ATOM 2368 N N . ILE A 1 300 ? 14.336 -12.422 -0.438 1 97.62 300 ILE A N 1
ATOM 2369 C CA . ILE A 1 300 ? 13.719 -11.312 -1.154 1 97.62 300 ILE A CA 1
ATOM 2370 C C . ILE A 1 300 ? 13.117 -10.32 -0.156 1 97.62 300 ILE A C 1
ATOM 2372 O O . ILE A 1 300 ? 13.461 -9.133 -0.165 1 97.62 300 ILE A O 1
ATOM 2376 N N . VAL A 1 301 ? 12.289 -10.789 0.747 1 96.94 301 VAL A N 1
ATOM 2377 C CA . VAL A 1 301 ? 11.469 -9.953 1.621 1 96.94 301 VAL A CA 1
ATOM 2378 C C . VAL A 1 301 ? 12.367 -9.18 2.582 1 96.94 301 VAL A C 1
ATOM 2380 O O . VAL A 1 301 ? 13.094 -9.773 3.381 1 96.94 301 VAL A O 1
ATOM 2383 N N . GLY A 1 302 ? 12.328 -7.855 2.465 1 95.94 302 GLY A N 1
ATOM 2384 C CA . GLY A 1 302 ? 13.07 -6.988 3.363 1 95.94 302 GLY A CA 1
ATOM 2385 C C . GLY A 1 302 ? 14.539 -6.879 3.01 1 95.94 302 GLY A C 1
ATOM 2386 O O . GLY A 1 302 ? 15.297 -6.184 3.688 1 95.94 302 GLY A O 1
ATOM 2387 N N . SER A 1 303 ? 14.992 -7.547 1.902 1 96.5 303 SER A N 1
ATOM 2388 C CA . SER A 1 303 ? 16.391 -7.512 1.466 1 96.5 303 SER A CA 1
ATOM 2389 C C . SER A 1 303 ? 16.781 -6.113 1.014 1 96.5 303 SER A C 1
ATOM 2391 O O . SER A 1 303 ? 16.125 -5.516 0.163 1 96.5 303 SER A O 1
ATOM 2393 N N . PRO A 1 304 ? 17.844 -5.582 1.626 1 94.75 304 PRO A N 1
ATOM 2394 C CA . PRO A 1 304 ? 18.312 -4.273 1.169 1 94.75 304 PRO A CA 1
ATOM 2395 C C . PRO A 1 304 ? 18.703 -4.266 -0.31 1 94.75 304 PRO A C 1
ATOM 2397 O O . PRO A 1 304 ? 18.469 -3.277 -1.009 1 94.75 304 PRO A O 1
ATOM 2400 N N . GLU A 1 305 ? 19.312 -5.41 -0.768 1 97.25 305 GLU A N 1
ATOM 2401 C CA . GLU A 1 305 ? 19.703 -5.508 -2.172 1 97.25 305 GLU A CA 1
ATOM 2402 C C . GLU A 1 305 ? 18.484 -5.492 -3.088 1 97.25 305 GLU A C 1
ATOM 2404 O O . GLU A 1 305 ? 18.516 -4.867 -4.152 1 97.25 305 GLU A O 1
ATOM 2409 N N . TYR A 1 306 ? 17.469 -6.18 -2.682 1 97.94 306 TYR A N 1
ATOM 2410 C CA . TYR A 1 306 ? 16.25 -6.168 -3.48 1 97.94 306 TYR A CA 1
ATOM 2411 C C . TYR A 1 306 ? 15.602 -4.785 -3.477 1 97.94 306 TYR A C 1
ATOM 2413 O O . TYR A 1 306 ? 15.109 -4.316 -4.508 1 97.94 306 TYR A O 1
ATOM 2421 N N . ARG A 1 307 ? 15.617 -4.09 -2.414 1 96.5 307 ARG A N 1
ATOM 2422 C CA . ARG A 1 307 ? 14.977 -2.787 -2.268 1 96.5 307 ARG A CA 1
ATOM 2423 C C . ARG A 1 307 ? 15.68 -1.733 -3.121 1 96.5 307 ARG A C 1
ATOM 2425 O O . ARG A 1 307 ? 15.055 -0.767 -3.561 1 96.5 307 ARG A O 1
ATOM 2432 N N . LYS A 1 308 ? 16.938 -1.916 -3.299 1 96 308 LYS A N 1
ATOM 2433 C CA . LYS A 1 308 ? 17.656 -1.013 -4.203 1 96 308 LYS A CA 1
ATOM 2434 C C . LYS A 1 308 ? 17.062 -1.082 -5.613 1 96 308 LYS A C 1
ATOM 2436 O O . LYS A 1 308 ? 17.031 -0.078 -6.328 1 96 308 LYS A O 1
ATOM 2441 N N . LEU A 1 309 ? 16.609 -2.314 -5.938 1 97.12 309 LEU A N 1
ATOM 2442 C CA . LEU A 1 309 ? 16.016 -2.535 -7.254 1 97.12 309 LEU A CA 1
ATOM 2443 C C . LEU A 1 309 ? 14.531 -2.205 -7.242 1 97.12 309 LEU A C 1
ATOM 2445 O O . LEU A 1 309 ? 13.977 -1.814 -8.273 1 97.12 309 LEU A O 1
ATOM 2449 N N . GLU A 1 310 ? 13.914 -2.391 -6.109 1 97.5 310 GLU A N 1
ATOM 2450 C CA . GLU A 1 310 ? 12.477 -2.246 -5.922 1 97.5 310 GLU A CA 1
ATOM 2451 C C . GLU A 1 310 ? 12.156 -1.491 -4.633 1 97.5 310 GLU A C 1
ATOM 2453 O O . GLU A 1 310 ? 11.766 -2.098 -3.635 1 97.5 310 GLU A O 1
ATOM 2458 N N . PRO A 1 311 ? 12.18 -0.162 -4.691 1 96.19 311 PRO A N 1
ATOM 2459 C CA . PRO A 1 311 ? 12.039 0.631 -3.467 1 96.19 311 PRO A CA 1
ATOM 2460 C C . PRO A 1 311 ? 10.633 0.555 -2.871 1 96.19 311 PRO A C 1
ATOM 2462 O O . PRO A 1 311 ? 10.438 0.915 -1.708 1 96.19 311 PRO A O 1
ATOM 2465 N N . MET A 1 312 ? 9.641 0.13 -3.631 1 95.88 312 MET A N 1
ATOM 2466 C CA . MET A 1 312 ? 8.266 0.068 -3.141 1 95.88 312 MET A CA 1
ATOM 2467 C C . MET A 1 312 ? 8.07 -1.142 -2.234 1 95.88 312 MET A C 1
ATOM 2469 O O . MET A 1 312 ? 7.066 -1.229 -1.521 1 95.88 312 MET A O 1
ATOM 2473 N N . SER A 1 313 ? 9 -2.096 -2.238 1 96.69 313 SER A N 1
ATOM 2474 C CA . SER A 1 313 ? 8.906 -3.254 -1.355 1 96.69 313 SER A CA 1
ATOM 2475 C C . SER A 1 313 ? 9.234 -2.879 0.087 1 96.69 313 SER A C 1
ATOM 2477 O O . SER A 1 313 ? 10.148 -2.094 0.338 1 96.69 313 SER A O 1
ATOM 2479 N N . SER A 1 314 ? 8.516 -3.447 1.02 1 96 314 SER A N 1
ATOM 2480 C CA . SER A 1 314 ? 8.68 -3.166 2.441 1 96 314 SER A CA 1
ATOM 2481 C C . SER A 1 314 ? 10.102 -3.482 2.904 1 96 314 SER A C 1
ATOM 2483 O O . SER A 1 314 ? 10.688 -4.484 2.488 1 96 314 SER A O 1
ATOM 2485 N N . PRO A 1 315 ? 10.648 -2.672 3.77 1 96.19 315 PRO A N 1
ATOM 2486 C CA . PRO A 1 315 ? 12 -2.932 4.273 1 96.19 315 PRO A CA 1
ATOM 2487 C C . PRO A 1 315 ? 12.023 -3.953 5.406 1 96.19 315 PRO A C 1
ATOM 2489 O O . PRO A 1 315 ? 13.094 -4.281 5.926 1 96.19 315 PRO A O 1
ATOM 2492 N N . ALA A 1 316 ? 10.922 -4.465 5.797 1 96.25 316 ALA A N 1
ATOM 2493 C CA . ALA A 1 316 ? 10.867 -5.395 6.926 1 96.25 316 ALA A CA 1
ATOM 2494 C C . ALA A 1 316 ? 11.352 -6.781 6.516 1 96.25 316 ALA A C 1
ATOM 2496 O O . ALA A 1 316 ? 10.711 -7.457 5.707 1 96.25 316 ALA A O 1
ATOM 2497 N N . PRO A 1 317 ? 12.398 -7.301 7.086 1 95.62 317 PRO A N 1
ATOM 2498 C CA . PRO A 1 317 ? 12.836 -8.664 6.758 1 95.62 317 PRO A CA 1
ATOM 2499 C C . PRO A 1 317 ? 11.883 -9.734 7.289 1 95.62 317 PRO A C 1
ATOM 2501 O O . PRO A 1 317 ? 11.125 -9.477 8.227 1 95.62 317 PRO A O 1
ATOM 2504 N N . LEU A 1 318 ? 11.891 -10.836 6.629 1 95.94 318 LEU A N 1
ATOM 2505 C CA . LEU A 1 318 ? 11.156 -11.992 7.121 1 95.94 318 LEU A CA 1
ATOM 2506 C C . LEU A 1 318 ? 11.844 -12.594 8.344 1 95.94 318 LEU A C 1
ATOM 2508 O O . LEU A 1 318 ? 12.93 -13.164 8.234 1 95.94 318 LEU A O 1
ATOM 2512 N N . GLN A 1 319 ? 11.242 -12.516 9.523 1 92.5 319 GLN A N 1
ATOM 2513 C CA . GLN A 1 319 ? 11.844 -12.961 10.773 1 92.5 319 GLN A CA 1
ATOM 2514 C C . GLN A 1 319 ? 11.195 -14.25 11.266 1 92.5 319 GLN A C 1
ATOM 2516 O O . GLN A 1 319 ? 10.281 -14.203 12.094 1 92.5 319 GLN A O 1
ATOM 2521 N N . MET A 1 320 ? 11.766 -15.297 10.969 1 91.5 320 MET A N 1
ATOM 2522 C CA . MET A 1 320 ? 11.164 -16.594 11.312 1 91.5 320 MET A CA 1
ATOM 2523 C C . MET A 1 320 ? 11.539 -17 12.734 1 91.5 320 MET A C 1
ATOM 2525 O O . MET A 1 320 ? 10.844 -17.812 13.352 1 91.5 320 MET A O 1
ATOM 2529 N N . ASN A 1 321 ? 12.555 -16.375 13.352 1 84.06 321 ASN A N 1
ATOM 2530 C CA . ASN A 1 321 ? 13.031 -16.812 14.656 1 84.06 321 ASN A CA 1
ATOM 2531 C C . ASN A 1 321 ? 12.602 -15.867 15.766 1 84.06 321 ASN A C 1
ATOM 2533 O O . ASN A 1 321 ? 12.945 -16.078 16.938 1 84.06 321 ASN A O 1
ATOM 2537 N N . SER A 1 322 ? 11.875 -14.93 15.484 1 68.5 322 SER A N 1
ATOM 2538 C CA . SER A 1 322 ? 11.547 -13.922 16.484 1 68.5 322 SER A CA 1
ATOM 2539 C C . SER A 1 322 ? 10.414 -14.391 17.391 1 68.5 322 SER A C 1
ATOM 2541 O O . SER A 1 322 ? 10.352 -14.023 18.562 1 68.5 322 SER A O 1
ATOM 2543 N N . ASN A 1 323 ? 9.508 -15.133 16.828 1 65.69 323 ASN A N 1
ATOM 2544 C CA . ASN A 1 323 ? 8.344 -15.562 17.594 1 65.69 323 ASN A CA 1
ATOM 2545 C C . ASN A 1 323 ? 8.484 -17 18.078 1 65.69 323 ASN A C 1
ATOM 2547 O O . ASN A 1 323 ? 8.539 -17.922 17.281 1 65.69 323 ASN A O 1
ATOM 2551 N N . LYS A 1 324 ? 8.641 -17.094 19.484 1 71.44 324 LYS A N 1
ATOM 2552 C CA . LYS A 1 324 ? 8.883 -18.406 20.094 1 71.44 324 LYS A CA 1
ATOM 2553 C C . LYS A 1 324 ? 7.562 -19.109 20.422 1 71.44 324 LYS A C 1
ATOM 2555 O O . LYS A 1 324 ? 7.555 -20.125 21.109 1 71.44 324 LYS A O 1
ATOM 2560 N N . LYS A 1 325 ? 6.562 -18.578 19.797 1 78.44 325 LYS A N 1
ATOM 2561 C CA . LYS A 1 325 ? 5.266 -19.172 20.094 1 78.44 325 LYS A CA 1
ATOM 2562 C C . LYS A 1 325 ? 5.168 -20.594 19.547 1 78.44 325 LYS A C 1
ATOM 2564 O O . LYS A 1 325 ? 5.418 -20.828 18.359 1 78.44 325 LYS A O 1
ATOM 2569 N N . GLU A 1 326 ? 4.773 -21.5 20.391 1 84.88 326 GLU A N 1
ATOM 2570 C CA . GLU A 1 326 ? 4.727 -22.906 19.984 1 84.88 326 GLU A CA 1
ATOM 2571 C C . GLU A 1 326 ? 3.287 -23.375 19.797 1 84.88 326 GLU A C 1
ATOM 2573 O O . GLU A 1 326 ? 3.029 -24.312 19.031 1 84.88 326 GLU A O 1
ATOM 2578 N N . LYS A 1 327 ? 2.412 -22.781 20.547 1 95.06 327 LYS A N 1
ATOM 2579 C CA . LYS A 1 327 ? 0.996 -23.125 20.422 1 95.06 327 LYS A CA 1
ATOM 2580 C C . LYS A 1 327 ? 0.201 -21.953 19.859 1 95.06 327 LYS A C 1
ATOM 2582 O O . LYS A 1 327 ? 0.386 -20.812 20.281 1 95.06 327 LYS A O 1
ATOM 2587 N N . PHE A 1 328 ? -0.647 -22.281 18.922 1 97.56 328 PHE A N 1
ATOM 2588 C CA . PHE A 1 328 ? -1.414 -21.25 18.234 1 97.56 328 PHE A CA 1
ATOM 2589 C C . PHE A 1 328 ? -2.904 -21.406 18.516 1 97.56 328 PHE A C 1
ATOM 2591 O O . PHE A 1 328 ? -3.369 -22.516 18.812 1 97.56 328 PHE A O 1
ATOM 2598 N N . ARG A 1 329 ? -3.588 -20.312 18.594 1 98.5 329 ARG A N 1
ATOM 2599 C CA . ARG A 1 329 ? -5.043 -20.297 18.484 1 98.5 329 ARG A CA 1
ATOM 2600 C C . ARG A 1 329 ? -5.48 -20.094 17.047 1 98.5 329 ARG A C 1
ATOM 2602 O O . ARG A 1 329 ? -5.359 -18.984 16.5 1 98.5 329 ARG A O 1
ATOM 2609 N N . VAL A 1 330 ? -6.02 -21.125 16.391 1 98.69 330 VAL A N 1
ATOM 2610 C CA . VAL A 1 330 ? -6.25 -21.141 14.945 1 98.69 330 VAL A CA 1
ATOM 2611 C C . VAL A 1 330 ? -7.75 -21.109 14.664 1 98.69 330 VAL A C 1
ATOM 2613 O O . VAL A 1 330 ? -8.5 -21.969 15.148 1 98.69 330 VAL A O 1
ATOM 2616 N N . GLY A 1 331 ? -8.188 -20.047 13.961 1 98.88 331 GLY A N 1
ATOM 2617 C CA . GLY A 1 331 ? -9.539 -20.062 13.422 1 98.88 331 GLY A CA 1
ATOM 2618 C C . GLY A 1 331 ? -9.68 -20.969 12.203 1 98.88 331 GLY A C 1
ATOM 2619 O O . GLY A 1 331 ? -8.695 -21.25 11.523 1 98.88 331 GLY A O 1
ATOM 2620 N N . TRP A 1 332 ? -10.898 -21.406 11.93 1 98.81 332 TRP A N 1
ATOM 2621 C CA . TRP A 1 332 ? -11.094 -22.203 10.727 1 98.81 332 TRP A CA 1
ATOM 2622 C C . TRP A 1 332 ? -12.531 -22.094 10.219 1 98.81 332 TRP A C 1
ATOM 2624 O O . TRP A 1 332 ? -13.445 -21.812 10.992 1 98.81 332 TRP A O 1
ATOM 2634 N N . TYR A 1 333 ? -12.703 -22.203 8.961 1 98.75 333 TYR A N 1
ATOM 2635 C CA . TYR A 1 333 ? -14 -22.438 8.328 1 98.75 333 TYR A CA 1
ATOM 2636 C C . TYR A 1 333 ? -13.875 -23.406 7.156 1 98.75 333 TYR A C 1
ATOM 2638 O O . TYR A 1 333 ? -12.797 -23.531 6.562 1 98.75 333 TYR A O 1
ATOM 2646 N N . ASP A 1 334 ? -14.898 -24.125 6.859 1 98.06 334 ASP A N 1
ATOM 2647 C CA . ASP A 1 334 ? -14.898 -25.078 5.758 1 98.06 334 ASP A CA 1
ATOM 2648 C C . ASP A 1 334 ? -15.891 -24.688 4.676 1 98.06 334 ASP A C 1
ATOM 2650 O O . ASP A 1 334 ? -16.125 -25.438 3.727 1 98.06 334 ASP A O 1
ATOM 2654 N N . ASP A 1 335 ? -16.469 -23.5 4.871 1 97.12 335 ASP A N 1
ATOM 2655 C CA . ASP A 1 335 ? -17.406 -22.891 3.939 1 97.12 335 ASP A CA 1
ATOM 2656 C C . ASP A 1 335 ? -17.359 -21.359 4.043 1 97.12 335 ASP A C 1
ATOM 2658 O O . ASP A 1 335 ? -17.609 -20.797 5.113 1 97.12 335 ASP A O 1
ATOM 2662 N N . ASP A 1 336 ? -17.094 -20.703 2.912 1 97.25 336 ASP A N 1
ATOM 2663 C CA . ASP A 1 336 ? -16.922 -19.25 2.957 1 97.25 336 ASP A CA 1
ATOM 2664 C C . ASP A 1 336 ? -18.266 -18.531 2.875 1 97.25 336 ASP A C 1
ATOM 2666 O O . ASP A 1 336 ? -18.328 -17.312 2.875 1 97.25 336 ASP A O 1
ATOM 2670 N N . GLY A 1 337 ? -19.344 -19.266 2.768 1 96.38 337 GLY A N 1
ATOM 2671 C CA . GLY A 1 337 ? -20.688 -18.734 2.787 1 96.38 337 GLY A CA 1
ATOM 2672 C C . GLY A 1 337 ? -21.219 -18.391 1.406 1 96.38 337 GLY A C 1
ATOM 2673 O O . GLY A 1 337 ? -22.422 -18.172 1.229 1 96.38 337 GLY A O 1
ATOM 2674 N N . PHE A 1 338 ? -20.375 -18.375 0.423 1 96.69 338 PHE A N 1
ATOM 2675 C CA . PHE A 1 338 ? -20.766 -18.062 -0.947 1 96.69 338 PHE A CA 1
ATOM 2676 C C . PHE A 1 338 ? -20.703 -19.312 -1.816 1 96.69 338 PHE A C 1
ATOM 2678 O O . PHE A 1 338 ? -21.703 -19.688 -2.447 1 96.69 338 PHE A O 1
ATOM 2685 N N . ASN A 1 339 ? -19.594 -20 -1.804 1 94.75 339 ASN A N 1
ATOM 2686 C CA . ASN A 1 339 ? -19.391 -21.203 -2.602 1 94.75 339 ASN A CA 1
ATOM 2687 C C . ASN A 1 339 ? -18.938 -22.375 -1.737 1 94.75 339 ASN A C 1
ATOM 2689 O O . ASN A 1 339 ? -17.734 -22.562 -1.525 1 94.75 339 ASN A O 1
ATOM 2693 N N . PRO A 1 340 ? -19.797 -23.266 -1.4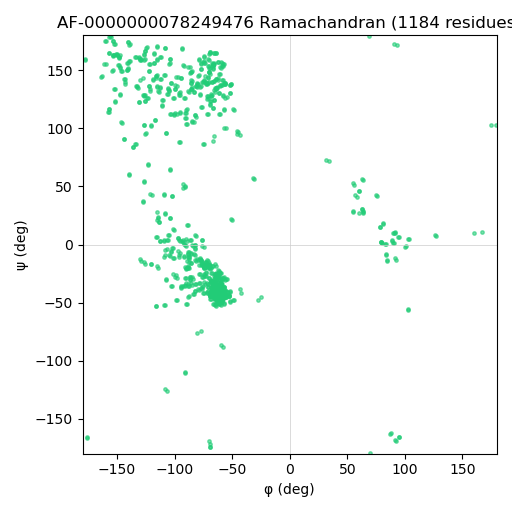33 1 95.81 340 PRO A N 1
ATOM 2694 C CA . PRO A 1 340 ? -19.375 -24.422 -0.638 1 95.81 340 PRO A CA 1
ATOM 2695 C C . PRO A 1 340 ? -18.344 -25.281 -1.356 1 95.81 340 PRO A C 1
ATOM 2697 O O . PRO A 1 340 ? -18.484 -25.578 -2.545 1 95.81 340 PRO A O 1
ATOM 2700 N N . PRO A 1 341 ? -17.328 -25.672 -0.664 1 97.94 341 PRO A N 1
ATOM 2701 C CA . PRO A 1 341 ? -16.359 -26.578 -1.29 1 97.94 341 PRO A CA 1
ATOM 2702 C C . PRO A 1 341 ? -16.891 -28 -1.431 1 97.94 341 PRO A C 1
ATOM 2704 O O . PRO A 1 341 ? -17.797 -28.406 -0.687 1 97.94 341 PRO A O 1
ATOM 2707 N N . VAL A 1 342 ? -16.375 -28.75 -2.348 1 98.31 342 VAL A N 1
ATOM 2708 C CA . VAL A 1 342 ? -16.719 -30.172 -2.48 1 98.31 342 VAL A CA 1
ATOM 2709 C C . VAL A 1 342 ? -16.219 -30.938 -1.266 1 98.31 342 VAL A C 1
ATOM 2711 O O . VAL A 1 342 ? -15.359 -30.438 -0.522 1 98.31 342 VAL A O 1
ATOM 2714 N N . PRO A 1 343 ? -16.688 -32.125 -1.073 1 98.38 343 PRO A N 1
ATOM 2715 C CA . PRO A 1 343 ? -16.406 -32.875 0.151 1 98.38 343 PRO A CA 1
ATOM 2716 C C . PRO A 1 343 ? -14.906 -33.094 0.385 1 98.38 343 PRO A C 1
ATOM 2718 O O . PRO A 1 343 ? -14.445 -33.031 1.527 1 98.38 343 PRO A O 1
ATOM 2721 N N . SER A 1 344 ? -14.141 -33.375 -0.656 1 98.31 344 SER A N 1
ATOM 2722 C CA . SER A 1 344 ? -12.711 -33.625 -0.499 1 98.31 344 SER A CA 1
ATOM 2723 C C . SER A 1 344 ? -12.008 -32.406 0.105 1 98.31 344 SER A C 1
ATOM 2725 O O . SER A 1 344 ? -11.195 -32.531 1.018 1 98.31 344 SER A O 1
ATOM 2727 N N . ASN A 1 345 ? -12.336 -31.203 -0.415 1 98.44 345 ASN A N 1
ATOM 2728 C CA . ASN A 1 345 ? -11.734 -29.969 0.075 1 98.44 345 ASN A CA 1
ATOM 2729 C C . ASN A 1 345 ? -12.18 -29.656 1.499 1 98.44 345 ASN A C 1
ATOM 2731 O O . ASN A 1 345 ? -11.398 -29.156 2.303 1 98.44 345 ASN A O 1
ATOM 2735 N N . ARG A 1 346 ? -13.422 -29.938 1.79 1 98.12 346 ARG A N 1
ATOM 2736 C CA . ARG A 1 346 ? -13.922 -29.766 3.148 1 98.12 346 ARG A CA 1
ATOM 2737 C C . ARG A 1 346 ? -13.211 -30.703 4.121 1 98.12 346 ARG A C 1
ATOM 2739 O O . ARG A 1 346 ? -12.805 -30.281 5.203 1 98.12 346 ARG A O 1
ATOM 2746 N N . ARG A 1 347 ? -13.094 -31.906 3.748 1 98 347 ARG A N 1
ATOM 2747 C CA . ARG A 1 347 ? -12.445 -32.906 4.582 1 98 347 ARG A CA 1
ATOM 2748 C C . ARG A 1 347 ? -11 -32.531 4.891 1 98 347 ARG A C 1
ATOM 2750 O O . ARG A 1 347 ? -10.531 -32.719 6.016 1 98 347 ARG A O 1
ATOM 2757 N N . ALA A 1 348 ? -10.297 -31.984 3.895 1 97.69 348 ALA A N 1
ATOM 2758 C CA . ALA A 1 348 ? -8.906 -31.578 4.102 1 97.69 348 ALA A CA 1
ATOM 2759 C C . ALA A 1 348 ? -8.805 -30.562 5.242 1 97.69 348 ALA A C 1
ATOM 2761 O O . ALA A 1 348 ? -7.895 -30.656 6.07 1 97.69 348 ALA A O 1
ATOM 2762 N N . VAL A 1 349 ? -9.742 -29.641 5.316 1 98.38 349 VAL A N 1
ATOM 2763 C CA . VAL A 1 349 ? -9.75 -28.641 6.375 1 98.38 349 VAL A CA 1
ATOM 2764 C C . VAL A 1 349 ? -10.062 -29.297 7.715 1 98.38 349 VAL A C 1
ATOM 2766 O O . VAL A 1 349 ? -9.352 -29.078 8.703 1 98.38 349 VAL A O 1
ATOM 2769 N N . LEU A 1 350 ? -11.086 -30.141 7.727 1 98.19 350 LEU A N 1
ATOM 2770 C CA . LEU A 1 350 ? -11.539 -30.766 8.961 1 98.19 350 LEU A CA 1
ATOM 2771 C C . LEU A 1 350 ? -10.453 -31.672 9.539 1 98.19 350 LEU A C 1
ATOM 2773 O O . LEU A 1 350 ? -10.227 -31.672 10.75 1 98.19 350 LEU A O 1
ATOM 2777 N N . GLU A 1 351 ? -9.789 -32.406 8.695 1 97.88 351 GLU A N 1
ATOM 2778 C CA . GLU A 1 351 ? -8.711 -33.281 9.156 1 97.88 351 GLU A CA 1
ATOM 2779 C C . GLU A 1 351 ? -7.527 -32.469 9.688 1 97.88 351 GLU A C 1
ATOM 2781 O O . GLU A 1 351 ? -6.895 -32.844 10.672 1 97.88 351 GLU A O 1
ATOM 2786 N N . THR A 1 352 ? -7.219 -31.359 9.008 1 98.06 352 THR A N 1
ATOM 2787 C CA . THR A 1 352 ? -6.141 -30.484 9.453 1 98.06 352 THR A CA 1
ATOM 2788 C C . THR A 1 352 ? -6.453 -29.891 10.82 1 98.06 352 THR A C 1
ATOM 2790 O O . THR A 1 352 ? -5.594 -29.875 11.703 1 98.06 352 THR A O 1
ATOM 2793 N N . VAL A 1 353 ? -7.656 -29.469 11.031 1 98.19 353 VAL A N 1
ATOM 2794 C CA . VAL A 1 353 ? -8.094 -28.859 12.289 1 98.19 353 VAL A CA 1
ATOM 2795 C C . VAL A 1 353 ? -8.031 -29.891 13.406 1 98.19 353 VAL A C 1
ATOM 2797 O O . VAL A 1 353 ? -7.566 -29.594 14.508 1 98.19 353 VAL A O 1
ATOM 2800 N N . ALA A 1 354 ? -8.484 -31.109 13.141 1 98.25 354 ALA A N 1
ATOM 2801 C CA . ALA A 1 354 ? -8.43 -32.188 14.117 1 98.25 354 ALA A CA 1
ATOM 2802 C C . ALA A 1 354 ? -6.992 -32.5 14.531 1 98.25 354 ALA A C 1
ATOM 2804 O O . ALA A 1 354 ? -6.711 -32.719 15.711 1 98.25 354 ALA A O 1
ATOM 2805 N N . SER A 1 355 ? -6.125 -32.5 13.562 1 98 355 SER A N 1
ATOM 2806 C CA . SER A 1 355 ? -4.715 -32.75 13.844 1 98 355 SER A CA 1
ATOM 2807 C C . SER A 1 355 ? -4.113 -31.641 14.688 1 98 355 SER A C 1
ATOM 2809 O O . SER A 1 355 ? -3.295 -31.891 15.578 1 98 355 SER A O 1
ATOM 2811 N N . LEU A 1 356 ? -4.453 -30.375 14.414 1 98.12 356 LEU A N 1
ATOM 2812 C CA . LEU A 1 356 ? -3.984 -29.25 15.211 1 98.12 356 LEU A CA 1
ATOM 2813 C C . LEU A 1 356 ? -4.43 -29.391 16.656 1 98.12 356 LEU A C 1
ATOM 2815 O O . LEU A 1 356 ? -3.639 -29.156 17.578 1 98.12 356 LEU A O 1
ATOM 2819 N N . GLU A 1 357 ? -5.652 -29.75 16.812 1 97.75 357 GLU A N 1
ATOM 2820 C CA . GLU A 1 357 ? -6.18 -29.953 18.172 1 97.75 357 GLU A CA 1
ATOM 2821 C C . GLU A 1 357 ? -5.422 -31.062 18.891 1 97.75 357 GLU A C 1
ATOM 2823 O O . GLU A 1 357 ? -5.082 -30.922 20.062 1 97.75 357 GLU A O 1
ATOM 2828 N N . LYS A 1 358 ? -5.18 -32.125 18.234 1 97.38 358 LYS A N 1
ATOM 2829 C CA . LYS A 1 358 ? -4.457 -33.25 18.797 1 97.38 358 LYS A CA 1
ATOM 2830 C C . LYS A 1 358 ? -3.053 -32.844 19.234 1 97.38 358 LYS A C 1
ATOM 2832 O O . LYS A 1 358 ? -2.529 -33.344 20.234 1 97.38 358 LYS A O 1
ATOM 2837 N N . GLU A 1 359 ? -2.492 -31.938 18.484 1 96.25 359 GLU A N 1
ATOM 2838 C CA . GLU A 1 359 ? -1.141 -31.484 18.797 1 96.25 359 GLU A CA 1
ATOM 2839 C C . GLU A 1 359 ? -1.152 -30.422 19.875 1 96.25 359 GLU A C 1
ATOM 2841 O O . GLU A 1 359 ? -0.101 -29.891 20.266 1 96.25 359 GLU A O 1
ATOM 2846 N N . GLY A 1 360 ? -2.25 -29.984 20.344 1 97.25 360 GLY A N 1
ATOM 2847 C CA . GLY A 1 360 ? -2.344 -29.109 21.5 1 97.25 360 GLY A CA 1
ATOM 2848 C C . GLY A 1 360 ? -2.633 -27.656 21.125 1 97.25 360 GLY A C 1
ATOM 2849 O O . GLY A 1 360 ? -2.646 -26.781 21.984 1 97.25 360 GLY A O 1
ATOM 2850 N N . HIS A 1 361 ? -2.859 -27.359 19.844 1 98.19 361 HIS A N 1
ATOM 2851 C CA . HIS A 1 361 ? -3.285 -26.016 19.453 1 98.19 361 HIS A CA 1
ATOM 2852 C C . HIS A 1 361 ? -4.758 -25.797 19.766 1 98.19 361 HIS A C 1
ATOM 2854 O O . HIS A 1 361 ? -5.527 -26.75 19.891 1 98.19 361 HIS A O 1
ATOM 2860 N N . GLU A 1 362 ? -5.074 -24.531 20.016 1 98.38 362 GLU A N 1
ATOM 2861 C CA . GLU A 1 362 ? -6.484 -24.172 20.156 1 98.38 362 GLU A CA 1
ATOM 2862 C C . GLU A 1 362 ? -7.121 -23.891 18.812 1 98.38 362 GLU A C 1
ATOM 2864 O O . GLU A 1 362 ? -6.512 -23.25 17.953 1 98.38 362 GLU A O 1
ATOM 2869 N N . VAL A 1 363 ? -8.297 -24.438 18.594 1 98.5 363 VAL A N 1
ATOM 2870 C CA . VAL A 1 363 ? -9 -24.203 17.328 1 98.5 363 VAL A CA 1
ATOM 2871 C C . VAL A 1 363 ? -10.367 -23.578 17.609 1 98.5 363 VAL A C 1
ATOM 2873 O O . VAL A 1 363 ? -11.031 -23.938 18.578 1 98.5 363 VAL A O 1
ATOM 2876 N N . VAL A 1 364 ? -10.742 -22.562 16.844 1 98.5 364 VAL A N 1
ATOM 2877 C CA . VAL A 1 364 ? -12.016 -21.875 17.031 1 98.5 364 VAL A CA 1
ATOM 2878 C C . VAL A 1 364 ? -12.711 -21.719 15.672 1 98.5 364 VAL A C 1
ATOM 2880 O O . VAL A 1 364 ? -12.078 -21.375 14.68 1 98.5 364 VAL A O 1
ATOM 2883 N N . ARG A 1 365 ? -14.008 -21.969 15.617 1 98.56 365 ARG A N 1
ATOM 2884 C CA . ARG A 1 365 ? -14.773 -21.828 14.383 1 98.56 365 ARG A CA 1
ATOM 2885 C C . ARG A 1 365 ? -14.891 -20.359 13.977 1 98.56 365 ARG A C 1
ATOM 2887 O O . ARG A 1 365 ? -15.25 -19.516 14.797 1 98.56 365 ARG A O 1
ATOM 2894 N N . PHE A 1 366 ? -14.484 -20.031 12.836 1 98.69 366 PHE A N 1
ATOM 2895 C CA . PHE A 1 366 ? -14.641 -18.719 12.234 1 98.69 366 PHE A CA 1
ATOM 2896 C C . PHE A 1 366 ? -15.883 -18.672 11.344 1 98.69 366 PHE A C 1
ATOM 2898 O O . PHE A 1 366 ? -15.953 -19.375 10.336 1 98.69 366 PHE A O 1
ATOM 2905 N N . ARG A 1 367 ? -16.875 -17.922 11.672 1 98.19 367 ARG A N 1
ATOM 2906 C CA . ARG A 1 367 ? -18.125 -17.859 10.922 1 98.19 367 ARG A CA 1
ATOM 2907 C C . ARG A 1 367 ? -18.203 -16.594 10.078 1 98.19 367 ARG A C 1
ATOM 2909 O O . ARG A 1 367 ? -18.469 -15.508 10.602 1 98.19 367 ARG A O 1
ATOM 2916 N N . MET A 1 368 ? -18.172 -16.781 8.852 1 97.94 368 MET A N 1
ATOM 2917 C CA . MET A 1 368 ? -18.125 -15.664 7.914 1 97.94 368 MET A CA 1
ATOM 2918 C C . MET A 1 368 ? -19.344 -14.758 8.086 1 97.94 368 MET A C 1
ATOM 2920 O O . MET A 1 368 ? -19.25 -13.539 7.938 1 97.94 368 MET A O 1
ATOM 2924 N N . GLU A 1 369 ? -20.453 -15.266 8.414 1 97.12 369 GLU A N 1
ATOM 2925 C CA . GLU A 1 369 ? -21.703 -14.523 8.539 1 97.12 369 GLU A CA 1
ATOM 2926 C C . GLU A 1 369 ? -21.703 -13.648 9.789 1 97.12 369 GLU A C 1
ATOM 2928 O O . GLU A 1 369 ? -22.5 -12.711 9.891 1 97.12 369 GLU A O 1
ATOM 2933 N N . ASP A 1 370 ? -20.828 -13.977 10.727 1 98 370 ASP A N 1
ATOM 2934 C CA . ASP A 1 370 ? -20.797 -13.266 12 1 98 370 ASP A CA 1
ATOM 2935 C C . ASP A 1 370 ? -19.906 -12.023 11.922 1 98 370 ASP A C 1
ATOM 2937 O O . ASP A 1 370 ? -19.891 -11.211 12.844 1 98 370 ASP A O 1
ATOM 2941 N N . ILE A 1 371 ? -19.203 -11.82 10.82 1 98.06 371 ILE A N 1
ATOM 2942 C CA . ILE A 1 371 ? -18.25 -10.719 10.695 1 98.06 371 ILE A CA 1
ATOM 2943 C C . ILE A 1 371 ? -19 -9.383 10.789 1 98.06 371 ILE A C 1
ATOM 2945 O O . ILE A 1 371 ? -18.609 -8.5 11.547 1 98.06 371 ILE A O 1
ATOM 2949 N N . ASP A 1 372 ? -20.047 -9.234 10 1 97.75 372 ASP A N 1
ATOM 2950 C CA . ASP A 1 372 ? -20.828 -8.008 9.953 1 97.75 372 ASP A CA 1
ATOM 2951 C C . ASP A 1 372 ? -22.172 -8.242 9.273 1 97.75 372 ASP A C 1
ATOM 2953 O O . ASP A 1 372 ? -22.266 -8.953 8.273 1 97.75 372 ASP A O 1
ATOM 2957 N N . GLN A 1 373 ? -23.219 -7.617 9.688 1 97.38 373 GLN A N 1
ATOM 2958 C CA . GLN A 1 373 ? -24.578 -7.84 9.195 1 97.38 373 GLN A CA 1
ATOM 2959 C C . GLN A 1 373 ? -24.734 -7.293 7.777 1 97.38 373 GLN A C 1
ATOM 2961 O O . GLN A 1 373 ? -25.5 -7.848 6.977 1 97.38 373 GLN A O 1
ATOM 2966 N N . LYS A 1 374 ? -24.062 -6.242 7.504 1 96.81 374 LYS A N 1
ATOM 2967 C CA . LYS A 1 374 ? -24.156 -5.621 6.188 1 96.81 374 LYS A CA 1
ATOM 2968 C C . LYS A 1 374 ? -23.328 -6.395 5.156 1 96.81 374 LYS A C 1
ATOM 2970 O O . LYS A 1 374 ? -23.734 -6.504 3.994 1 96.81 374 LYS A O 1
ATOM 2975 N N . PHE A 1 375 ? -22.25 -6.945 5.621 1 98.31 375 PHE A N 1
ATOM 2976 C CA . PHE A 1 375 ? -21.297 -7.562 4.699 1 98.31 375 PHE A CA 1
ATOM 2977 C C . PHE A 1 375 ? -21.422 -9.078 4.746 1 98.31 375 PHE A C 1
ATOM 2979 O O . PHE A 1 375 ? -20.438 -9.773 5.062 1 98.31 375 PHE A O 1
ATOM 2986 N N . GLN A 1 376 ? -22.547 -9.578 4.348 1 98.25 376 GLN A N 1
ATOM 2987 C CA . GLN A 1 376 ? -22.75 -11.016 4.223 1 98.25 376 GLN A CA 1
ATOM 2988 C C . GLN A 1 376 ? -21.953 -11.586 3.057 1 98.25 376 GLN A C 1
ATOM 2990 O O . GLN A 1 376 ? -21.594 -10.852 2.127 1 98.25 376 GLN A O 1
ATOM 2995 N N . PRO A 1 377 ? -21.672 -12.875 3.031 1 97.88 377 PRO A N 1
ATOM 2996 C CA . PRO A 1 377 ? -20.75 -13.461 2.062 1 97.88 377 PRO A CA 1
ATOM 2997 C C . PRO A 1 377 ? -21.141 -13.172 0.617 1 97.88 377 PRO A C 1
ATOM 2999 O O . PRO A 1 377 ? -20.266 -12.875 -0.212 1 97.88 377 PRO A O 1
ATOM 3002 N N . PHE A 1 378 ? -22.391 -13.203 0.282 1 97.75 378 PHE A N 1
ATOM 3003 C CA . PHE A 1 378 ? -22.828 -12.93 -1.082 1 97.75 378 PHE A CA 1
ATOM 3004 C C . PHE A 1 378 ? -22.531 -11.492 -1.469 1 97.75 378 PHE A C 1
ATOM 3006 O O . PHE A 1 378 ? -22.109 -11.219 -2.596 1 97.75 378 PHE A O 1
ATOM 3013 N N . TYR A 1 379 ? -22.75 -10.578 -0.56 1 98.25 379 TYR A N 1
ATOM 3014 C CA . TYR A 1 379 ? -22.438 -9.18 -0.841 1 98.25 379 TYR A CA 1
ATOM 3015 C C . TYR A 1 379 ? -20.938 -8.977 -0.997 1 98.25 379 TYR A C 1
ATOM 3017 O O . TYR A 1 379 ? -20.5 -8.227 -1.87 1 98.25 379 TYR A O 1
ATOM 3025 N N . VAL A 1 380 ? -20.156 -9.648 -0.163 1 98.69 380 VAL A N 1
ATOM 3026 C CA . VAL A 1 380 ? -18.703 -9.539 -0.239 1 98.69 380 VAL A CA 1
ATOM 3027 C C . VAL A 1 380 ? -18.219 -10.094 -1.572 1 98.69 380 VAL A C 1
ATOM 3029 O O . VAL A 1 380 ? -17.312 -9.539 -2.188 1 98.69 380 VAL A O 1
ATOM 3032 N N . ALA A 1 381 ? -18.812 -11.188 -2.012 1 98.44 381 ALA A N 1
ATOM 3033 C CA . ALA A 1 381 ? -18.484 -11.719 -3.33 1 98.44 381 ALA A CA 1
ATOM 3034 C C . ALA A 1 381 ? -18.75 -10.688 -4.422 1 98.44 381 ALA A C 1
ATOM 3036 O O . ALA A 1 381 ? -17.969 -10.562 -5.367 1 98.44 381 ALA A O 1
ATOM 3037 N N . SER A 1 382 ? -19.859 -9.992 -4.305 1 97.94 382 SER A N 1
ATOM 3038 C CA . SER A 1 382 ? -20.156 -8.938 -5.262 1 97.94 382 SER A CA 1
ATOM 3039 C C . SER A 1 382 ? -19.078 -7.875 -5.285 1 97.94 382 SER A C 1
ATOM 3041 O O . SER A 1 382 ? -18.703 -7.379 -6.355 1 97.94 382 SER A O 1
ATOM 3043 N N . LEU A 1 383 ? -18.562 -7.488 -4.094 1 98.38 383 LEU A N 1
ATOM 3044 C CA . LEU A 1 383 ? -17.469 -6.523 -4.023 1 98.38 383 LEU A CA 1
ATOM 3045 C C . LEU A 1 383 ? -16.234 -7.031 -4.773 1 98.38 383 LEU A C 1
ATOM 3047 O O . LEU A 1 383 ? -15.578 -6.27 -5.484 1 98.38 383 LEU A O 1
ATOM 3051 N N . LEU A 1 384 ? -15.953 -8.32 -4.637 1 97.88 384 LEU A N 1
ATOM 3052 C CA . LEU A 1 384 ? -14.805 -8.906 -5.32 1 97.88 384 LEU A CA 1
ATOM 3053 C C . LEU A 1 384 ? -14.961 -8.789 -6.832 1 97.88 384 LEU A C 1
ATOM 3055 O O . LEU A 1 384 ? -14.047 -8.312 -7.516 1 97.88 384 LEU A O 1
ATOM 3059 N N . PHE A 1 385 ? -16.094 -9.203 -7.328 1 95.5 385 PHE A N 1
ATOM 3060 C CA . PHE A 1 385 ? -16.281 -9.227 -8.773 1 95.5 385 PHE A CA 1
ATOM 3061 C C . PHE A 1 385 ? -16.312 -7.809 -9.336 1 95.5 385 PHE A C 1
ATOM 3063 O O . PHE A 1 385 ? -15.859 -7.57 -10.461 1 95.5 385 PHE A O 1
ATOM 3070 N N . LYS A 1 386 ? -16.844 -6.848 -8.562 1 96.06 386 LYS A N 1
ATOM 3071 C CA . LYS A 1 386 ? -16.812 -5.445 -8.969 1 96.06 386 LYS A CA 1
ATOM 3072 C C . LYS A 1 386 ? -15.375 -4.93 -9.039 1 96.06 386 LYS A C 1
ATOM 3074 O O . LYS A 1 386 ? -15.039 -4.137 -9.922 1 96.06 386 LYS A O 1
ATOM 3079 N N . ASN A 1 387 ? -14.555 -5.34 -8.141 1 96.19 387 ASN A N 1
ATOM 3080 C CA . ASN A 1 387 ? -13.172 -4.871 -8.086 1 96.19 387 ASN A CA 1
ATOM 3081 C C . ASN A 1 387 ? -12.32 -5.527 -9.172 1 96.19 387 ASN A C 1
ATOM 3083 O O . ASN A 1 387 ? -11.312 -4.957 -9.602 1 96.19 387 ASN A O 1
ATOM 3087 N N . VAL A 1 388 ? -12.641 -6.715 -9.617 1 93.69 388 VAL A N 1
ATOM 3088 C CA . VAL A 1 388 ? -11.93 -7.402 -10.688 1 93.69 388 VAL A CA 1
ATOM 3089 C C . VAL A 1 388 ? -12.164 -6.68 -12.008 1 93.69 388 VAL A C 1
ATOM 3091 O O . VAL A 1 388 ? -11.289 -6.668 -12.883 1 93.69 388 VAL A O 1
ATOM 3094 N N . LEU A 1 389 ? -13.344 -6.062 -12.148 1 90.88 389 LEU A N 1
ATOM 3095 C CA . LEU A 1 389 ? -13.695 -5.324 -13.359 1 90.88 389 LEU A CA 1
ATOM 3096 C C . LEU A 1 389 ? -14.055 -3.879 -13.031 1 90.88 389 LEU A C 1
ATOM 3098 O O . LEU A 1 389 ? -15.195 -3.457 -13.227 1 90.88 389 LEU A O 1
ATOM 3102 N N . PRO A 1 390 ? -13.016 -3.166 -12.617 1 92 390 PRO A N 1
ATOM 3103 C CA . PRO A 1 390 ? -13.32 -1.814 -12.141 1 92 390 PRO A CA 1
ATOM 3104 C C . PRO A 1 390 ? -13.875 -0.913 -13.242 1 92 390 PRO A C 1
ATOM 3106 O O . PRO A 1 390 ? -14.578 0.06 -12.953 1 92 390 PRO A O 1
ATOM 3109 N N . ASP A 1 391 ? -13.562 -1.175 -14.539 1 93.19 391 ASP A N 1
ATOM 3110 C CA . ASP A 1 391 ? -14.086 -0.367 -15.641 1 93.19 391 ASP A CA 1
ATOM 3111 C C . ASP A 1 391 ? -15.203 -1.098 -16.375 1 93.19 391 ASP A C 1
ATOM 3113 O O . ASP A 1 391 ? -15.398 -0.899 -17.578 1 93.19 391 ASP A O 1
ATOM 3117 N N . ASP A 1 392 ? -15.805 -2.023 -15.664 1 89.69 392 ASP A N 1
ATOM 3118 C CA . ASP A 1 392 ? -16.938 -2.783 -16.188 1 89.69 392 ASP A CA 1
ATOM 3119 C C . ASP A 1 392 ? -16.531 -3.605 -17.406 1 89.69 392 ASP A C 1
ATOM 3121 O O . ASP A 1 392 ? -17.312 -3.76 -18.344 1 89.69 392 ASP A O 1
ATOM 3125 N N . GLY A 1 393 ? -15.266 -4.035 -17.453 1 89 393 GLY A N 1
ATOM 3126 C CA . GLY A 1 393 ? -14.789 -5.012 -18.422 1 89 393 GLY A CA 1
ATOM 3127 C C . GLY A 1 393 ? -14.297 -4.379 -19.703 1 89 393 GLY A C 1
ATOM 3128 O O . GLY A 1 393 ? -13.844 -5.082 -20.609 1 89 393 GLY A O 1
ATOM 3129 N N . LYS A 1 394 ? -14.273 -3.098 -19.812 1 89.38 394 LYS A N 1
ATOM 3130 C CA . LYS A 1 394 ? -13.914 -2.43 -21.062 1 89.38 394 LYS A CA 1
ATOM 3131 C C . LYS A 1 394 ? -12.469 -2.734 -21.438 1 89.38 394 LYS A C 1
ATOM 3133 O O . LYS A 1 394 ? -12.18 -3.031 -22.609 1 89.38 394 LYS A O 1
ATOM 3138 N N . PHE A 1 395 ? -11.594 -2.674 -20.531 1 91.19 395 PHE A N 1
ATOM 3139 C CA . PHE A 1 395 ? -10.188 -2.932 -20.797 1 91.19 395 PHE A CA 1
ATOM 3140 C C . PHE A 1 395 ? -9.984 -4.355 -21.297 1 91.19 395 PHE A C 1
ATOM 3142 O O . PHE A 1 395 ? -9.281 -4.574 -22.297 1 91.19 395 PHE A O 1
ATOM 3149 N N . ILE A 1 396 ? -10.562 -5.301 -20.672 1 88.38 396 ILE A N 1
ATOM 3150 C CA . ILE A 1 396 ? -10.422 -6.711 -21.016 1 88.38 396 ILE A CA 1
ATOM 3151 C C . ILE A 1 396 ? -11 -6.965 -22.406 1 88.38 396 ILE A C 1
ATOM 3153 O O . ILE A 1 396 ? -10.398 -7.672 -23.219 1 88.38 396 ILE A O 1
ATOM 3157 N N . LEU A 1 397 ? -12.141 -6.383 -22.641 1 88.31 397 LEU A N 1
ATOM 3158 C CA . LEU A 1 397 ? -12.773 -6.551 -23.938 1 88.31 397 LEU A CA 1
ATOM 3159 C C . LEU A 1 397 ? -11.891 -5.977 -25.047 1 88.31 397 LEU A C 1
ATOM 3161 O O . LEU A 1 397 ? -11.789 -6.559 -26.125 1 88.31 397 LEU A O 1
ATOM 3165 N N . ASP A 1 398 ? -11.266 -4.863 -24.734 1 89.25 398 ASP A N 1
ATOM 3166 C CA . ASP A 1 398 ? -10.367 -4.25 -25.703 1 89.25 398 ASP A CA 1
ATOM 3167 C C . ASP A 1 398 ? -9.148 -5.129 -25.953 1 89.25 398 ASP A C 1
ATOM 3169 O O . ASP A 1 398 ? -8.633 -5.18 -27.078 1 89.25 398 ASP A O 1
ATOM 3173 N N . LEU A 1 399 ? -8.695 -5.781 -24.984 1 88 399 LEU A N 1
ATOM 3174 C CA . LEU A 1 399 ? -7.547 -6.672 -25.094 1 88 399 LEU A CA 1
ATOM 3175 C C . LEU A 1 399 ? -7.859 -7.848 -26.016 1 88 399 LEU A C 1
ATOM 3177 O O . LEU A 1 399 ? -6.977 -8.344 -26.719 1 88 399 LEU A O 1
ATOM 3181 N N . TYR A 1 400 ? -9.055 -8.281 -26.031 1 88.38 400 TYR A N 1
ATOM 3182 C CA . TYR A 1 400 ? -9.422 -9.477 -26.781 1 88.38 400 TYR A CA 1
ATOM 3183 C C . TYR A 1 400 ? -9.805 -9.117 -28.219 1 88.38 400 TYR A C 1
ATOM 3185 O O . TYR A 1 400 ? -9.945 -10.008 -29.062 1 88.38 400 TYR A O 1
ATOM 3193 N N . LYS A 1 401 ? -9.891 -7.875 -28.469 1 87 401 LYS A N 1
ATOM 3194 C CA . LYS A 1 401 ? -10.281 -7.461 -29.828 1 87 401 LYS A CA 1
ATOM 3195 C C . LYS A 1 401 ? -9.242 -7.891 -30.844 1 87 401 LYS A C 1
ATOM 3197 O O . LYS A 1 401 ? -8.039 -7.75 -30.625 1 87 401 LYS A O 1
ATOM 3202 N N . ASN A 1 402 ? -9.656 -8.445 -31.953 1 86.81 402 ASN A N 1
ATOM 3203 C CA . ASN A 1 402 ? -8.836 -8.852 -33.094 1 86.81 402 ASN A CA 1
ATOM 3204 C C . ASN A 1 402 ? -7.855 -9.953 -32.719 1 86.81 402 ASN A C 1
ATOM 3206 O O . ASN A 1 402 ? -6.734 -9.992 -33.25 1 86.81 402 ASN A O 1
ATOM 3210 N N . GLU A 1 403 ? -8.18 -10.773 -31.75 1 89.56 403 GLU A N 1
ATOM 3211 C CA . GLU A 1 403 ? -7.387 -11.914 -31.312 1 89.56 403 GLU A CA 1
ATOM 3212 C C . GLU A 1 403 ? -8.086 -13.234 -31.625 1 89.56 403 GLU A C 1
ATOM 3214 O O . GLU A 1 403 ? -9.312 -13.32 -31.562 1 89.56 403 GLU A O 1
ATOM 3219 N N . PRO A 1 404 ? -7.285 -14.18 -32 1 86.88 404 PRO A N 1
ATOM 3220 C CA . PRO A 1 404 ? -7.922 -15.492 -32.156 1 86.88 404 PRO A CA 1
ATOM 3221 C C . PRO A 1 404 ? -8.539 -16 -30.859 1 86.88 404 PRO A C 1
ATOM 3223 O O . PRO A 1 404 ? -8.047 -15.695 -29.781 1 86.88 404 PRO A O 1
ATOM 3226 N N . ASN A 1 405 ? -9.516 -16.797 -31.094 1 82.19 405 ASN A N 1
ATOM 3227 C CA . ASN A 1 405 ? -10.211 -17.344 -29.922 1 82.19 405 ASN A CA 1
ATOM 3228 C C . ASN A 1 405 ? -9.492 -18.547 -29.359 1 82.19 405 ASN A C 1
ATOM 3230 O O . ASN A 1 405 ? -9.023 -19.422 -30.109 1 82.19 405 ASN A O 1
ATOM 3234 N N . ASP A 1 406 ? -9.297 -18.547 -28.094 1 88.62 406 ASP A N 1
ATOM 3235 C CA . ASP A 1 406 ? -8.914 -19.75 -27.359 1 88.62 406 ASP A CA 1
ATOM 3236 C C . ASP A 1 406 ? -10.141 -20.609 -27.062 1 88.62 406 ASP A C 1
ATOM 3238 O O . ASP A 1 406 ? -11.203 -20.094 -26.734 1 88.62 406 ASP A O 1
ATOM 3242 N N . PRO A 1 407 ? -10.047 -21.906 -27.25 1 85.81 407 PRO A N 1
ATOM 3243 C CA . PRO A 1 407 ? -11.219 -22.766 -27.125 1 85.81 407 PRO A CA 1
ATOM 3244 C C . PRO A 1 407 ? -11.883 -22.656 -25.75 1 85.81 407 PRO A C 1
ATOM 3246 O O . PRO A 1 407 ? -13.094 -22.891 -25.625 1 85.81 407 PRO A O 1
ATOM 3249 N N . TYR A 1 408 ? -11.195 -22.359 -24.797 1 86.94 408 TYR A N 1
ATOM 3250 C CA . TYR A 1 408 ? -11.742 -22.312 -23.438 1 86.94 408 TYR A CA 1
ATOM 3251 C C . TYR A 1 408 ? -12.062 -20.875 -23.031 1 86.94 408 TYR A C 1
ATOM 3253 O O . TYR A 1 408 ? -13.023 -20.641 -22.297 1 86.94 408 TYR A O 1
ATOM 3261 N N . MET A 1 409 ? -11.375 -19.922 -23.562 1 80.88 409 MET A N 1
ATOM 3262 C CA . MET A 1 409 ? -11.539 -18.531 -23.156 1 80.88 409 MET A CA 1
ATOM 3263 C C . MET A 1 409 ? -12.625 -17.844 -23.984 1 80.88 409 MET A C 1
ATOM 3265 O O . MET A 1 409 ? -13.133 -16.797 -23.609 1 80.88 409 MET A O 1
ATOM 3269 N N . ALA A 1 410 ? -12.984 -18.469 -25.031 1 78.81 410 ALA A N 1
ATOM 3270 C CA . ALA A 1 410 ? -13.969 -17.875 -25.938 1 78.81 410 ALA A CA 1
ATOM 3271 C C . ALA A 1 410 ? -15.289 -17.625 -25.203 1 78.81 410 ALA A C 1
ATOM 3273 O O . ALA A 1 410 ? -15.922 -16.578 -25.406 1 78.81 410 ALA A O 1
ATOM 3274 N N . LYS A 1 411 ? -15.656 -18.516 -24.391 1 75 411 LYS A N 1
ATOM 3275 C CA . LYS A 1 411 ? -16.906 -18.359 -23.641 1 75 411 LYS A CA 1
ATOM 3276 C C . LYS A 1 411 ? -16.844 -17.188 -22.688 1 75 411 LYS A C 1
ATOM 3278 O O . LYS A 1 411 ? -17.812 -16.453 -22.516 1 75 411 LYS A O 1
ATOM 3283 N N . PHE A 1 412 ? -15.742 -17.094 -22.078 1 74.44 412 PHE A N 1
ATOM 3284 C CA . PHE A 1 412 ? -15.547 -16 -21.141 1 74.44 412 PHE A CA 1
ATOM 3285 C C . PHE A 1 412 ? -15.688 -14.656 -21.844 1 74.44 412 PHE A C 1
ATOM 3287 O O . PHE A 1 412 ? -16.422 -13.781 -21.391 1 74.44 412 PHE A O 1
ATOM 3294 N N . SER A 1 413 ? -14.969 -14.461 -22.938 1 76 413 SER A N 1
ATOM 3295 C CA . SER A 1 413 ? -15.008 -13.211 -23.688 1 76 413 SER A CA 1
ATOM 3296 C C . SER A 1 413 ? -16.406 -12.93 -24.219 1 76 413 SER A C 1
ATOM 3298 O O . SER A 1 413 ? -16.859 -11.781 -24.234 1 76 413 SER A O 1
ATOM 3300 N N . LYS A 1 414 ? -17.047 -13.945 -24.578 1 76.69 414 LYS A N 1
ATOM 3301 C CA . LYS A 1 414 ? -18.406 -13.797 -25.094 1 76.69 414 LYS A CA 1
ATOM 3302 C C . LYS A 1 414 ? -19.359 -13.344 -23.984 1 76.69 414 LYS A C 1
ATOM 3304 O O . LYS A 1 414 ? -20.203 -12.477 -24.219 1 76.69 414 LYS A O 1
ATOM 3309 N N . MET A 1 415 ? -19.125 -13.906 -22.891 1 74.81 415 MET A N 1
ATOM 3310 C CA . MET A 1 415 ? -19.984 -13.547 -21.766 1 74.81 415 MET A CA 1
ATOM 3311 C C . MET A 1 415 ? -19.734 -12.102 -21.344 1 74.81 415 MET A C 1
ATOM 3313 O O . MET A 1 415 ? -20.688 -11.375 -21.031 1 74.81 415 MET A O 1
ATOM 3317 N N . LEU A 1 416 ? -18.562 -11.75 -21.344 1 76.31 416 LEU A N 1
ATOM 3318 C CA . LEU A 1 416 ? -18.219 -10.375 -21 1 76.31 416 LEU A CA 1
ATOM 3319 C C . LEU A 1 416 ? -18.797 -9.398 -22.016 1 76.31 416 LEU A C 1
ATOM 3321 O O . LEU A 1 416 ? -19.281 -8.328 -21.656 1 76.31 416 LEU A O 1
ATOM 3325 N N . ARG A 1 417 ? -18.844 -9.766 -23.234 1 76.94 417 ARG A N 1
ATOM 3326 C CA . ARG A 1 417 ? -19.391 -8.93 -24.297 1 76.94 417 ARG A CA 1
ATOM 3327 C C . ARG A 1 417 ? -20.906 -8.805 -24.172 1 76.94 417 ARG A C 1
ATOM 3329 O O . ARG A 1 417 ? -21.469 -7.715 -24.344 1 76.94 417 ARG A O 1
ATOM 3336 N N . LEU A 1 418 ? -21.453 -9.867 -23.891 1 71.19 418 LEU A N 1
ATOM 3337 C CA . LEU A 1 418 ? -22.906 -9.867 -23.75 1 71.19 418 LEU A CA 1
ATOM 3338 C C . LEU A 1 418 ? -23.344 -9.023 -22.562 1 71.19 418 LEU A C 1
ATOM 3340 O O . LEU A 1 418 ? -24.328 -8.297 -22.641 1 71.19 418 LEU A O 1
ATOM 3344 N N . ASN A 1 419 ? -22.578 -9.109 -21.625 1 68.44 419 ASN A N 1
ATOM 3345 C CA . ASN A 1 419 ? -22.891 -8.383 -20.391 1 68.44 419 ASN A CA 1
ATOM 3346 C C . ASN A 1 419 ? -22.672 -6.879 -20.562 1 68.44 419 ASN A C 1
ATOM 3348 O O . ASN A 1 419 ? -23.156 -6.082 -19.766 1 68.44 419 ASN A O 1
ATOM 3352 N N . ASP A 1 420 ? -22.016 -6.633 -21.578 1 72.69 420 ASP A N 1
ATOM 3353 C CA . ASP A 1 420 ? -21.766 -5.223 -21.859 1 72.69 420 ASP A CA 1
ATOM 3354 C C . ASP A 1 420 ? -23.031 -4.535 -22.391 1 72.69 420 ASP A C 1
ATOM 3356 O O . ASP A 1 420 ? -23.156 -3.314 -22.281 1 72.69 420 ASP A O 1
ATOM 3360 N N . TRP A 1 421 ? -23.875 -5.406 -22.828 1 70.69 421 TRP A N 1
ATOM 3361 C CA . TRP A 1 421 ? -25.141 -4.883 -23.328 1 70.69 421 TRP A CA 1
ATOM 3362 C C . TRP A 1 421 ? -26.172 -4.832 -22.203 1 70.69 421 TRP A C 1
ATOM 3364 O O . TRP A 1 421 ? -26.641 -5.875 -21.734 1 70.69 421 TRP A O 1
ATOM 3374 N N . ALA A 1 422 ? -26.578 -3.729 -21.812 1 71.5 422 ALA A N 1
ATOM 3375 C CA . ALA A 1 422 ? -27.484 -3.523 -20.688 1 71.5 422 ALA A CA 1
ATOM 3376 C C . ALA A 1 422 ? -28.828 -4.223 -20.922 1 71.5 422 ALA A C 1
ATOM 3378 O O . ALA A 1 422 ? -29.391 -4.812 -20 1 71.5 422 ALA A O 1
ATOM 3379 N N . ILE A 1 423 ? -29.297 -4.203 -22.094 1 71.5 423 ILE A N 1
ATOM 3380 C CA . ILE A 1 423 ? -30.594 -4.766 -22.422 1 71.5 423 ILE A CA 1
ATOM 3381 C C . ILE A 1 423 ? -30.562 -6.285 -22.266 1 71.5 423 ILE A C 1
ATOM 3383 O O . ILE A 1 423 ? -31.5 -6.879 -21.734 1 71.5 423 ILE A O 1
ATOM 3387 N N . ILE A 1 424 ? -29.516 -6.848 -22.688 1 75 424 ILE A N 1
ATOM 3388 C CA . ILE A 1 424 ? -29.375 -8.297 -22.594 1 75 424 ILE A CA 1
ATOM 3389 C C . ILE A 1 424 ? -29.297 -8.703 -21.125 1 75 424 ILE A C 1
ATOM 3391 O O . ILE A 1 424 ? -29.922 -9.688 -20.703 1 75 424 ILE A O 1
ATOM 3395 N N . ARG A 1 425 ? -28.641 -7.957 -20.438 1 77.81 425 ARG A N 1
ATOM 3396 C CA . ARG A 1 425 ? -28.516 -8.242 -19.016 1 77.81 425 ARG A CA 1
ATOM 3397 C C . ARG A 1 425 ? -29.875 -8.164 -18.312 1 77.81 425 ARG A C 1
ATOM 3399 O O . ARG A 1 425 ? -30.188 -9 -17.469 1 77.81 425 ARG A O 1
ATOM 3406 N N . LEU A 1 426 ? -30.594 -7.164 -18.688 1 78.25 426 LEU A N 1
ATOM 3407 C CA . LEU A 1 426 ? -31.906 -6.965 -18.078 1 78.25 426 LEU A CA 1
ATOM 3408 C C . LEU A 1 426 ? -32.812 -8.164 -18.344 1 78.25 426 LEU A C 1
ATOM 3410 O O . LEU A 1 426 ? -33.594 -8.555 -17.469 1 78.25 426 LEU A O 1
ATOM 3414 N N . ILE A 1 427 ? -32.656 -8.766 -19.469 1 80.62 427 ILE A N 1
ATOM 3415 C CA . ILE A 1 427 ? -33.531 -9.844 -19.875 1 80.62 427 ILE A CA 1
ATOM 3416 C C . ILE A 1 427 ? -33.031 -11.172 -19.297 1 80.62 427 ILE A C 1
ATOM 3418 O O . ILE A 1 427 ? -33.844 -12.023 -18.906 1 80.62 427 ILE A O 1
ATOM 3422 N N . THR A 1 428 ? -31.781 -11.289 -19.172 1 81.75 428 THR A N 1
ATOM 3423 C CA . THR A 1 428 ? -31.219 -12.594 -18.828 1 81.75 428 THR A CA 1
ATOM 3424 C C . THR A 1 428 ? -31.094 -12.758 -17.312 1 81.75 428 THR A C 1
ATOM 3426 O O . THR A 1 428 ? -31.094 -13.875 -16.812 1 81.75 428 THR A O 1
ATOM 3429 N N . LEU A 1 429 ? -31.109 -11.703 -16.656 1 84.62 429 LEU A N 1
ATOM 3430 C CA . LEU A 1 429 ? -30.828 -11.742 -15.234 1 84.62 429 LEU A CA 1
ATOM 3431 C C . LEU A 1 429 ? -31.922 -12.5 -14.484 1 84.62 429 LEU A C 1
ATOM 3433 O O . LEU A 1 429 ? -31.625 -13.336 -13.633 1 84.62 429 LEU A O 1
ATOM 3437 N N . PRO A 1 430 ? -33.156 -12.234 -14.797 1 85.19 430 PRO A N 1
ATOM 3438 C CA . PRO A 1 430 ? -34.188 -13.008 -14.102 1 85.19 430 PRO A CA 1
ATOM 3439 C C . PRO A 1 430 ? -34.094 -14.508 -14.383 1 85.19 430 PRO A C 1
ATOM 3441 O O . PRO A 1 430 ? -34.375 -15.32 -13.492 1 85.19 430 PRO A O 1
ATOM 3444 N N . ILE A 1 431 ? -33.781 -14.867 -15.523 1 86.31 431 ILE A N 1
ATOM 3445 C CA . ILE A 1 431 ? -33.625 -16.266 -15.898 1 86.31 431 ILE A CA 1
ATOM 3446 C C . ILE A 1 431 ? -32.469 -16.891 -15.133 1 86.31 431 ILE A C 1
ATOM 3448 O O . ILE A 1 431 ? -32.594 -17.984 -14.57 1 86.31 431 ILE A O 1
ATOM 3452 N N . ILE A 1 432 ? -31.391 -16.219 -15.109 1 87.62 432 ILE A N 1
ATOM 3453 C CA . ILE A 1 432 ? -30.203 -16.703 -14.391 1 87.62 432 ILE A CA 1
ATOM 3454 C C . ILE A 1 432 ? -30.531 -16.859 -12.906 1 87.62 432 ILE A C 1
ATOM 3456 O O . ILE A 1 432 ? -30.125 -17.828 -12.273 1 87.62 432 ILE A O 1
ATOM 3460 N N . SER A 1 433 ? -31.266 -15.898 -12.43 1 88.19 433 SER A N 1
ATOM 3461 C CA . SER A 1 433 ? -31.609 -15.891 -11.008 1 88.19 433 SER A CA 1
ATOM 3462 C C . SER A 1 433 ? -32.438 -17.109 -10.633 1 88.19 433 SER A C 1
ATOM 3464 O O . SER A 1 433 ? -32.344 -17.609 -9.516 1 88.19 433 SER A O 1
ATOM 3466 N N . PHE A 1 434 ? -33.188 -17.516 -11.531 1 88.38 434 PHE A N 1
ATOM 3467 C CA . PHE A 1 434 ? -34.031 -18.688 -11.289 1 88.38 434 PHE A CA 1
ATOM 3468 C C . PHE A 1 434 ? -33.219 -19.953 -11.156 1 88.38 434 PHE A C 1
ATOM 3470 O O . PHE A 1 434 ? -33.5 -20.828 -10.344 1 88.38 434 PHE A O 1
ATOM 3477 N N . PHE A 1 435 ? -32.125 -20.031 -11.844 1 90 435 PHE A N 1
ATOM 3478 C CA . PHE A 1 435 ? -31.359 -21.266 -11.914 1 90 435 PHE A CA 1
ATOM 3479 C C . PHE A 1 435 ? -30.156 -21.203 -10.977 1 90 435 PHE A C 1
ATOM 3481 O O . PHE A 1 435 ? -29.625 -22.234 -10.57 1 90 435 PHE A O 1
ATOM 3488 N N . SER A 1 436 ? -29.703 -19.984 -10.688 1 94.19 436 SER A N 1
ATOM 3489 C CA . SER A 1 436 ? -28.484 -19.875 -9.898 1 94.19 436 SER A CA 1
ATOM 3490 C C . SER A 1 436 ? -28.406 -18.516 -9.195 1 94.19 436 SER A C 1
ATOM 3492 O O . SER A 1 436 ? -28.25 -17.484 -9.844 1 94.19 436 SER A O 1
ATOM 3494 N N . LYS A 1 437 ? -28.422 -18.578 -7.898 1 93.88 437 LYS A N 1
ATOM 3495 C CA . LYS A 1 437 ? -28.25 -17.344 -7.121 1 93.88 437 LYS A CA 1
ATOM 3496 C C . LYS A 1 437 ? -26.828 -16.797 -7.289 1 93.88 437 LYS A C 1
ATOM 3498 O O . LYS A 1 437 ? -26.641 -15.586 -7.359 1 93.88 437 LYS A O 1
ATOM 3503 N N . ARG A 1 438 ? -25.875 -17.641 -7.375 1 94.81 438 ARG A N 1
ATOM 3504 C CA . ARG A 1 438 ? -24.484 -17.266 -7.543 1 94.81 438 ARG A CA 1
ATOM 3505 C C . ARG A 1 438 ? -24.234 -16.672 -8.922 1 94.81 438 ARG A C 1
ATOM 3507 O O . ARG A 1 438 ? -23.578 -15.641 -9.055 1 94.81 438 ARG A O 1
ATOM 3514 N N . GLY A 1 439 ? -24.781 -17.312 -9.922 1 92.88 439 GLY A N 1
ATOM 3515 C CA . GLY A 1 439 ? -24.672 -16.781 -11.273 1 92.88 439 GLY A CA 1
ATOM 3516 C C . GLY A 1 439 ? -25.281 -15.406 -11.43 1 92.88 439 GLY A C 1
ATOM 3517 O O . GLY A 1 439 ? -24.719 -14.547 -12.109 1 92.88 439 GLY A O 1
ATOM 3518 N N . ALA A 1 440 ? -26.406 -15.234 -10.82 1 93 440 ALA A N 1
ATOM 3519 C CA . ALA A 1 440 ? -27.109 -13.953 -10.875 1 93 440 ALA A CA 1
ATOM 3520 C C . ALA A 1 440 ? -26.297 -12.859 -10.188 1 93 440 ALA A C 1
ATOM 3522 O O . ALA A 1 440 ? -26.234 -11.727 -10.672 1 93 440 ALA A O 1
ATOM 3523 N N . LEU A 1 441 ? -25.75 -13.211 -9.109 1 93.62 441 LEU A N 1
ATOM 3524 C CA . LEU A 1 441 ? -24.922 -12.242 -8.383 1 93.62 441 LEU A CA 1
ATOM 3525 C C . LEU A 1 441 ? -23.75 -11.789 -9.227 1 93.62 441 LEU A C 1
ATOM 3527 O O . LEU A 1 441 ? -23.469 -10.586 -9.305 1 93.62 441 LEU A O 1
ATOM 3531 N N . ILE A 1 442 ? -23.047 -12.711 -9.828 1 92.06 442 ILE A N 1
ATOM 3532 C CA . ILE A 1 442 ? -21.875 -12.398 -10.648 1 92.06 442 ILE A CA 1
ATOM 3533 C C . ILE A 1 442 ? -22.297 -11.5 -11.812 1 92.06 442 ILE A C 1
ATOM 3535 O O . ILE A 1 442 ? -21.625 -10.5 -12.094 1 92.06 442 ILE A O 1
ATOM 3539 N N . ALA A 1 443 ? -23.391 -11.828 -12.398 1 89.12 443 ALA A N 1
ATOM 3540 C CA . ALA A 1 443 ? -23.891 -11.062 -13.539 1 89.12 443 ALA A CA 1
ATOM 3541 C C . ALA A 1 443 ? -24.25 -9.641 -13.141 1 89.12 443 ALA A C 1
ATOM 3543 O O . ALA A 1 443 ? -24.078 -8.703 -13.922 1 89.12 443 ALA A O 1
ATOM 3544 N N . LYS A 1 444 ? -24.656 -9.477 -11.914 1 90.56 444 LYS A N 1
ATOM 3545 C CA . LYS A 1 444 ? -25.141 -8.18 -11.438 1 90.56 444 LYS A CA 1
ATOM 3546 C C . LYS A 1 444 ? -24 -7.348 -10.859 1 90.56 444 LYS A C 1
ATOM 3548 O O . LYS A 1 444 ? -24.125 -6.133 -10.695 1 90.56 444 LYS A O 1
ATOM 3553 N N . SER A 1 445 ? -22.969 -8 -10.516 1 92.56 445 SER A N 1
ATOM 3554 C CA . SER A 1 445 ? -21.875 -7.328 -9.82 1 92.56 445 SER A CA 1
ATOM 3555 C C . SER A 1 445 ? -21.047 -6.473 -10.773 1 92.56 445 SER A C 1
ATOM 3557 O O . SER A 1 445 ? -19.969 -6.891 -11.227 1 92.56 445 SER A O 1
ATOM 3559 N N . ARG A 1 446 ? -21.5 -5.219 -10.961 1 91 446 ARG A N 1
ATOM 3560 C CA . ARG A 1 446 ? -20.891 -4.266 -11.883 1 91 446 ARG A CA 1
ATOM 3561 C C . ARG A 1 446 ? -20.891 -2.859 -11.297 1 91 446 ARG A C 1
ATOM 3563 O O . ARG A 1 446 ? -21.75 -2.518 -10.492 1 91 446 ARG A O 1
ATOM 3570 N N . ASN A 1 447 ? -19.859 -2.123 -11.734 1 92.62 447 ASN A N 1
ATOM 3571 C CA . ASN A 1 447 ? -19.891 -0.689 -11.461 1 92.62 447 ASN A CA 1
ATOM 3572 C C . ASN A 1 447 ? -20.531 0.084 -12.602 1 92.62 447 ASN A C 1
ATOM 3574 O O . ASN A 1 447 ? -20.094 0.006 -13.75 1 92.62 447 ASN A O 1
ATOM 3578 N N . GLY A 1 448 ? -21.516 0.878 -12.305 1 91.31 448 GLY A N 1
ATOM 3579 C CA . GLY A 1 448 ? -22.219 1.584 -13.359 1 91.31 448 GLY A CA 1
ATOM 3580 C C . GLY A 1 448 ? -21.625 2.941 -13.672 1 91.31 448 GLY A C 1
ATOM 3581 O O . GLY A 1 448 ? -21.797 3.455 -14.781 1 91.31 448 GLY A O 1
ATOM 3582 N N . ASN A 1 449 ? -21.047 3.516 -12.719 1 94.31 449 ASN A N 1
ATOM 3583 C CA . ASN A 1 449 ? -20.484 4.848 -12.875 1 94.31 449 ASN A CA 1
ATOM 3584 C C . ASN A 1 449 ? -19.375 5.105 -11.867 1 94.31 449 ASN A C 1
ATOM 3586 O O . ASN A 1 449 ? -19.031 4.223 -11.078 1 94.31 449 ASN A O 1
ATOM 3590 N N . LEU A 1 450 ? -18.828 6.262 -11.945 1 95.62 450 LEU A N 1
ATOM 3591 C CA . LEU A 1 450 ? -17.672 6.617 -11.109 1 95.62 450 LEU A CA 1
ATOM 3592 C C . LEU A 1 450 ? -18.062 6.594 -9.633 1 95.62 450 LEU A C 1
ATOM 3594 O O . LEU A 1 450 ? -17.281 6.125 -8.797 1 95.62 450 LEU A O 1
ATOM 3598 N N . ALA A 1 451 ? -19.203 7.113 -9.258 1 95.25 451 ALA A N 1
ATOM 3599 C CA . ALA A 1 451 ? -19.656 7.164 -7.871 1 95.25 451 ALA A CA 1
ATOM 3600 C C . ALA A 1 451 ? -19.812 5.766 -7.289 1 95.25 451 ALA A C 1
ATOM 3602 O O . ALA A 1 451 ? -19.453 5.523 -6.133 1 95.25 451 ALA A O 1
ATOM 3603 N N . GLU A 1 452 ? -20.328 4.891 -8.086 1 95.88 452 GLU A N 1
ATOM 3604 C CA . GLU A 1 452 ? -20.5 3.51 -7.641 1 95.88 452 GLU A CA 1
ATOM 3605 C C . GLU A 1 452 ? -19.156 2.832 -7.426 1 95.88 452 GLU A C 1
ATOM 3607 O O . GLU A 1 452 ? -18.969 2.076 -6.469 1 95.88 452 GLU A O 1
ATOM 3612 N N . LEU A 1 453 ? -18.234 3.064 -8.359 1 96.81 453 LEU A N 1
ATOM 3613 C CA . LEU A 1 453 ? -16.906 2.492 -8.195 1 96.81 453 LEU A CA 1
ATOM 3614 C C . LEU A 1 453 ? -16.25 3.012 -6.922 1 96.81 453 LEU A C 1
ATOM 3616 O O . LEU A 1 453 ? -15.656 2.24 -6.168 1 96.81 453 LEU A O 1
ATOM 3620 N N . ARG A 1 454 ? -16.312 4.293 -6.691 1 96.19 454 ARG A N 1
ATOM 3621 C CA . ARG A 1 454 ? -15.773 4.867 -5.465 1 96.19 454 ARG A CA 1
ATOM 3622 C C . ARG A 1 454 ? -16.375 4.203 -4.23 1 96.19 454 ARG A C 1
ATOM 3624 O O . ARG A 1 454 ? -15.656 3.883 -3.281 1 96.19 454 ARG A O 1
ATOM 3631 N N . LYS A 1 455 ? -17.688 4.02 -4.219 1 96.56 455 LYS A N 1
ATOM 3632 C CA . LYS A 1 455 ? -18.375 3.387 -3.098 1 96.56 455 LYS A CA 1
ATOM 3633 C C . LYS A 1 455 ? -17.906 1.945 -2.91 1 96.56 455 LYS A C 1
ATOM 3635 O O . LYS A 1 455 ? -17.734 1.481 -1.779 1 96.56 455 LYS A O 1
ATOM 3640 N N . THR A 1 456 ? -17.734 1.251 -4.035 1 97.62 456 THR A N 1
ATOM 3641 C CA . THR A 1 456 ? -17.203 -0.109 -3.979 1 97.62 456 THR A CA 1
ATOM 3642 C C . THR A 1 456 ? -15.852 -0.137 -3.279 1 97.62 456 THR A C 1
ATOM 3644 O O . THR A 1 456 ? -15.602 -0.988 -2.422 1 97.62 456 THR A O 1
ATOM 3647 N N . GLN A 1 457 ? -15 0.779 -3.645 1 97.62 457 GLN A N 1
ATOM 3648 C CA . GLN A 1 457 ? -13.695 0.874 -3.008 1 97.62 457 GLN A CA 1
ATOM 3649 C C . GLN A 1 457 ? -13.828 1.173 -1.518 1 97.62 457 GLN A C 1
ATOM 3651 O O . GLN A 1 457 ? -13.164 0.543 -0.69 1 97.62 457 GLN A O 1
ATOM 3656 N N . GLU A 1 458 ? -14.68 2.07 -1.183 1 97.31 458 GLU A N 1
ATOM 3657 C CA . GLU A 1 458 ? -14.922 2.449 0.207 1 97.31 458 GLU A CA 1
ATOM 3658 C C . GLU A 1 458 ? -15.414 1.26 1.025 1 97.31 458 GLU A C 1
ATOM 3660 O O . GLU A 1 458 ? -14.922 1.012 2.129 1 97.31 458 GLU A O 1
ATOM 3665 N N . GLU A 1 459 ? -16.359 0.587 0.509 1 98.06 459 GLU A N 1
ATOM 3666 C CA . GLU A 1 459 ? -16.953 -0.538 1.225 1 98.06 459 GLU A CA 1
ATOM 3667 C C . GLU A 1 459 ? -15.961 -1.683 1.38 1 98.06 459 GLU A C 1
ATOM 3669 O O . GLU A 1 459 ? -15.977 -2.396 2.385 1 98.06 459 GLU A O 1
ATOM 3674 N N . THR A 1 460 ? -15.086 -1.856 0.372 1 98.44 460 THR A N 1
ATOM 3675 C CA . THR A 1 460 ? -14.023 -2.846 0.508 1 98.44 460 THR A CA 1
ATOM 3676 C C . THR A 1 460 ? -13.117 -2.51 1.692 1 98.44 460 THR A C 1
ATOM 3678 O O . THR A 1 460 ? -12.766 -3.391 2.482 1 98.44 460 THR A O 1
ATOM 3681 N N . ASP A 1 461 ? -12.781 -1.259 1.86 1 97.5 461 ASP A N 1
ATOM 3682 C CA . ASP A 1 461 ? -11.977 -0.813 2.988 1 97.5 461 ASP A CA 1
ATOM 3683 C C . A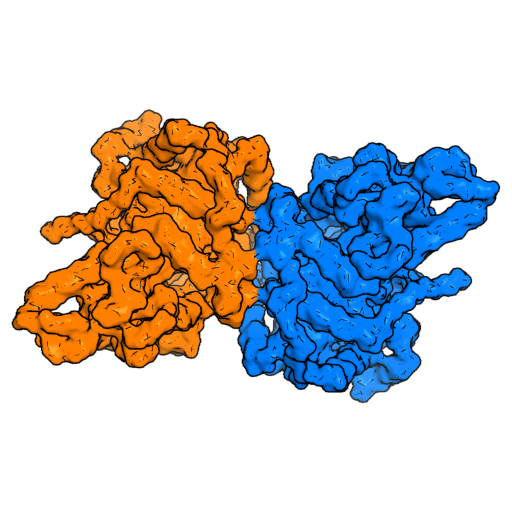SP A 1 461 ? -12.68 -1.077 4.316 1 97.5 461 ASP A C 1
ATOM 3685 O O . ASP A 1 461 ? -12.062 -1.534 5.277 1 97.5 461 ASP A O 1
ATOM 3689 N N . ILE A 1 462 ? -13.945 -0.801 4.355 1 97.69 462 ILE A N 1
ATOM 3690 C CA . ILE A 1 462 ? -14.734 -0.986 5.57 1 97.69 462 ILE A CA 1
ATOM 3691 C C . ILE A 1 462 ? -14.789 -2.471 5.926 1 97.69 462 ILE A C 1
ATOM 3693 O O . ILE A 1 462 ? -14.609 -2.842 7.09 1 97.69 462 ILE A O 1
ATOM 3697 N N . TYR A 1 463 ? -15.023 -3.305 4.938 1 98.56 463 TYR A N 1
ATOM 3698 C CA . TYR A 1 463 ? -15.109 -4.738 5.191 1 98.56 463 TYR A CA 1
ATOM 3699 C C . TYR A 1 463 ? -13.781 -5.277 5.723 1 98.56 463 TYR A C 1
ATOM 3701 O O . TYR A 1 463 ? -13.766 -6.145 6.598 1 98.56 463 TYR A O 1
ATOM 3709 N N . ARG A 1 464 ? -12.688 -4.855 5.156 1 98.31 464 ARG A N 1
ATOM 3710 C CA . ARG A 1 464 ? -11.375 -5.266 5.656 1 98.31 464 ARG A CA 1
ATOM 3711 C C . ARG A 1 464 ? -11.25 -4.988 7.152 1 98.31 464 ARG A C 1
ATOM 3713 O O . ARG A 1 464 ? -10.789 -5.84 7.91 1 98.31 464 ARG A O 1
ATOM 3720 N N . LEU A 1 465 ? -11.688 -3.844 7.59 1 97.31 465 LEU A N 1
ATOM 3721 C CA . LEU A 1 465 ? -11.617 -3.477 9 1 97.31 465 LEU A CA 1
ATOM 3722 C C . LEU A 1 465 ? -12.531 -4.371 9.836 1 97.31 465 LEU A C 1
ATOM 3724 O O . LEU A 1 465 ? -12.148 -4.805 10.93 1 97.31 465 LEU A O 1
ATOM 3728 N N . LYS A 1 466 ? -13.75 -4.637 9.305 1 98.31 466 LYS A N 1
ATOM 3729 C CA . LYS A 1 466 ? -14.688 -5.5 10.023 1 98.31 466 LYS A CA 1
ATOM 3730 C C . LYS A 1 466 ? -14.133 -6.91 10.172 1 98.31 466 LYS A C 1
ATOM 3732 O O . LYS A 1 466 ? -14.312 -7.551 11.211 1 98.31 466 LYS A O 1
ATOM 3737 N N . PHE A 1 467 ? -13.492 -7.375 9.125 1 98.81 467 PHE A N 1
ATOM 3738 C CA . PHE A 1 467 ? -12.867 -8.695 9.164 1 98.81 467 PHE A CA 1
ATOM 3739 C C . PHE A 1 467 ? -11.805 -8.758 10.242 1 98.81 467 PHE A C 1
ATOM 3741 O O . PHE A 1 467 ? -11.75 -9.719 11.023 1 98.81 467 PHE A O 1
ATOM 3748 N N . ILE A 1 468 ? -10.953 -7.754 10.344 1 98.44 468 ILE A N 1
ATOM 3749 C CA . ILE A 1 468 ? -9.875 -7.688 11.32 1 98.44 468 ILE A CA 1
ATOM 3750 C C . ILE A 1 468 ? -10.461 -7.605 12.734 1 98.44 468 ILE A C 1
ATOM 3752 O O . ILE A 1 468 ? -9.969 -8.266 13.656 1 98.44 468 ILE A O 1
ATOM 3756 N N . GLU A 1 469 ? -11.523 -6.824 12.898 1 97.62 469 GLU A N 1
ATOM 3757 C CA . GLU A 1 469 ? -12.188 -6.711 14.195 1 97.62 469 GLU A CA 1
ATOM 3758 C C . GLU A 1 469 ? -12.695 -8.07 14.672 1 97.62 469 GLU A C 1
ATOM 3760 O O . GLU A 1 469 ? -12.508 -8.438 15.836 1 97.62 469 GLU A O 1
ATOM 3765 N N . TYR A 1 470 ? -13.359 -8.766 13.766 1 98.56 470 TYR A N 1
ATOM 3766 C CA . TYR A 1 470 ? -13.898 -10.07 14.117 1 98.56 470 TYR A CA 1
ATOM 3767 C C . TYR A 1 470 ? -12.773 -11.055 14.43 1 98.56 470 TYR A C 1
ATOM 3769 O O . TYR A 1 470 ? -12.852 -11.797 15.414 1 98.56 470 TYR A O 1
ATOM 3777 N N . TRP A 1 471 ? -11.758 -11.055 13.633 1 98.69 471 TRP A N 1
ATOM 3778 C CA . TRP A 1 471 ? -10.555 -11.852 13.859 1 98.69 471 TRP A CA 1
ATOM 3779 C C . TRP A 1 471 ? -10 -11.617 15.258 1 98.69 471 TRP A C 1
ATOM 3781 O O . TRP A 1 471 ? -9.727 -12.57 15.992 1 98.69 471 TRP A O 1
ATOM 3791 N N . ASN A 1 472 ? -9.859 -10.375 15.641 1 97.5 472 ASN A N 1
ATOM 3792 C CA . ASN A 1 472 ? -9.297 -10 16.938 1 97.5 472 ASN A CA 1
ATOM 3793 C C . ASN A 1 472 ? -10.219 -10.398 18.078 1 97.5 472 ASN A C 1
ATOM 3795 O O . ASN A 1 472 ? -9.742 -10.766 19.156 1 97.5 472 ASN A O 1
ATOM 3799 N N . SER A 1 473 ? -11.508 -10.297 17.875 1 97.81 473 SER A N 1
ATOM 3800 C CA . SER A 1 473 ? -12.453 -10.672 18.922 1 97.81 473 SER A CA 1
ATOM 3801 C C . SER A 1 473 ? -12.336 -12.148 19.266 1 97.81 473 SER A C 1
ATOM 3803 O O . SER A 1 473 ? -12.633 -12.547 20.391 1 97.81 473 SER A O 1
ATOM 3805 N N . LEU A 1 474 ? -11.891 -12.922 18.297 1 98.38 474 LEU A N 1
ATOM 3806 C CA . LEU A 1 474 ? -11.711 -14.352 18.516 1 98.38 474 LEU A CA 1
ATOM 3807 C C . LEU A 1 474 ? -10.289 -14.656 18.984 1 98.38 474 LEU A C 1
ATOM 3809 O O . LEU A 1 474 ? -9.984 -15.789 19.359 1 98.38 474 LEU A O 1
ATOM 3813 N N . GLU A 1 475 ? -9.422 -13.688 18.906 1 97.69 475 GLU A N 1
ATOM 3814 C CA . GLU A 1 475 ? -8.023 -13.758 19.328 1 97.69 475 GLU A CA 1
ATOM 3815 C C . GLU A 1 475 ? -7.289 -14.867 18.578 1 97.69 475 GLU A C 1
ATOM 3817 O O . GLU A 1 475 ? -6.555 -15.648 19.188 1 97.69 475 GLU A O 1
ATOM 3822 N N . ILE A 1 476 ? -7.527 -15.023 17.312 1 98.12 476 ILE A N 1
ATOM 3823 C CA . ILE A 1 476 ? -6.871 -16.094 16.562 1 98.12 476 ILE A CA 1
ATOM 3824 C C . ILE A 1 476 ? -5.578 -15.578 15.945 1 98.12 476 ILE A C 1
ATOM 3826 O O . ILE A 1 476 ? -5.473 -14.391 15.617 1 98.12 476 ILE A O 1
ATOM 3830 N N . ASP A 1 477 ? -4.621 -16.5 15.719 1 97.62 477 ASP A N 1
ATOM 3831 C CA . ASP A 1 477 ? -3.316 -16.203 15.141 1 97.62 477 ASP A CA 1
ATOM 3832 C C . ASP A 1 477 ? -3.324 -16.391 13.625 1 97.62 477 ASP A C 1
ATOM 3834 O O . ASP A 1 477 ? -2.621 -15.695 12.898 1 97.62 477 ASP A O 1
ATOM 3838 N N . ALA A 1 478 ? -4.039 -17.344 13.211 1 98.56 478 ALA A N 1
ATOM 3839 C CA . ALA A 1 478 ? -4.133 -17.734 11.805 1 98.56 478 ALA A CA 1
ATOM 3840 C C . ALA A 1 478 ? -5.496 -18.344 11.492 1 98.56 478 ALA A C 1
ATOM 3842 O O . ALA A 1 478 ? -6.27 -18.656 12.406 1 98.56 478 ALA A O 1
ATOM 3843 N N . LEU A 1 479 ? -5.754 -18.406 10.266 1 98.88 479 LEU A N 1
ATOM 3844 C CA . LEU A 1 479 ? -7.023 -18.953 9.789 1 98.88 479 LEU A CA 1
ATOM 3845 C C . LEU A 1 479 ? -6.801 -20.062 8.773 1 98.88 479 LEU A C 1
ATOM 3847 O O . LEU A 1 479 ? -6.004 -19.922 7.848 1 98.88 479 LEU A O 1
ATOM 3851 N N . ILE A 1 480 ? -7.426 -21.234 8.977 1 98.81 480 ILE A N 1
ATOM 3852 C CA . ILE A 1 480 ? -7.375 -22.344 8.031 1 98.81 480 ILE A CA 1
ATOM 3853 C C . ILE A 1 480 ? -8.703 -22.438 7.281 1 98.81 480 ILE A C 1
ATOM 3855 O O . ILE A 1 480 ? -9.773 -22.422 7.891 1 98.81 480 ILE A O 1
ATOM 3859 N N . CYS A 1 481 ? -8.617 -22.562 6.027 1 98.88 481 CYS A N 1
ATOM 3860 C CA . CYS A 1 481 ? -9.812 -22.656 5.195 1 98.88 481 CYS A CA 1
ATOM 3861 C C . CYS A 1 481 ? -9.531 -23.438 3.924 1 98.88 481 CYS A C 1
ATOM 3863 O O . CYS A 1 481 ? -8.406 -23.891 3.699 1 98.88 481 CYS A O 1
ATOM 3865 N N . PRO A 1 482 ? -10.57 -23.734 3.152 1 98.69 482 PRO A N 1
ATOM 3866 C CA . PRO A 1 482 ? -10.32 -24.453 1.906 1 98.69 482 PRO A CA 1
ATOM 3867 C C . PRO A 1 482 ? -9.383 -23.719 0.96 1 98.69 482 PRO A C 1
ATOM 3869 O O . PRO A 1 482 ? -9.477 -22.484 0.835 1 98.69 482 PRO A O 1
ATOM 3872 N N . SER A 1 483 ? -8.477 -24.406 0.361 1 98.06 483 SER A N 1
ATOM 3873 C CA . SER A 1 483 ? -7.59 -23.812 -0.632 1 98.06 483 SER A CA 1
ATOM 3874 C C . SER A 1 483 ? -8.375 -23.297 -1.836 1 98.06 483 SER A C 1
ATOM 3876 O O . SER A 1 483 ? -7.992 -22.312 -2.451 1 98.06 483 SER A O 1
ATOM 3878 N N . PHE A 1 484 ? -9.344 -23.984 -2.223 1 98.25 484 PHE A N 1
ATOM 3879 C CA . PHE A 1 484 ? -10.266 -23.734 -3.324 1 98.25 484 PHE A CA 1
ATOM 3880 C C . PHE A 1 484 ? -11.555 -24.531 -3.145 1 98.25 484 PHE A C 1
ATOM 3882 O O . PHE A 1 484 ? -11.688 -25.297 -2.197 1 98.25 484 PHE A O 1
ATOM 3889 N N . CYS A 1 485 ? -12.531 -24.344 -3.992 1 97.5 485 CYS A N 1
ATOM 3890 C CA . CYS A 1 485 ? -13.797 -25.047 -3.785 1 97.5 485 CYS A CA 1
ATOM 3891 C C . CYS A 1 485 ? -13.766 -26.422 -4.457 1 97.5 485 CYS A C 1
ATOM 3893 O O . CYS A 1 485 ? -14.633 -27.25 -4.207 1 97.5 485 CYS A O 1
ATOM 3895 N N . THR A 1 486 ? -12.766 -26.656 -5.301 1 98.25 486 THR A N 1
ATOM 3896 C CA . THR A 1 486 ? -12.594 -27.922 -5.988 1 98.25 486 THR A CA 1
ATOM 3897 C C . THR A 1 486 ? -11.117 -28.312 -6.047 1 98.25 486 THR A C 1
ATOM 3899 O O . THR A 1 486 ? -10.242 -27.453 -5.918 1 98.25 486 THR A O 1
ATOM 3902 N N . PRO A 1 487 ? -10.828 -29.641 -6.188 1 98.06 487 PRO A N 1
ATOM 3903 C CA . PRO A 1 487 ? -9.516 -29.984 -6.73 1 98.06 487 PRO A CA 1
ATOM 3904 C C . PRO A 1 487 ? -9.375 -29.625 -8.203 1 98.06 487 PRO A C 1
ATOM 3906 O O . PRO A 1 487 ? -10.219 -28.906 -8.758 1 98.06 487 PRO A O 1
ATOM 3909 N N . ALA A 1 488 ? -8.234 -30.016 -8.836 1 98.25 488 ALA A N 1
ATOM 3910 C CA . ALA A 1 488 ? -8.078 -29.75 -10.266 1 98.25 488 ALA A CA 1
ATOM 3911 C C . ALA A 1 488 ? -9.211 -30.375 -11.07 1 98.25 488 ALA A C 1
ATOM 3913 O O . ALA A 1 488 ? -9.641 -31.5 -10.781 1 98.25 488 ALA A O 1
ATOM 3914 N N . ILE A 1 489 ? -9.719 -29.688 -12.031 1 97.94 489 ILE A N 1
ATOM 3915 C CA . ILE A 1 489 ? -10.867 -30.141 -12.812 1 97.94 489 ILE A CA 1
ATOM 3916 C C . ILE A 1 489 ? -10.523 -30.109 -14.297 1 97.94 489 ILE A C 1
ATOM 3918 O O . ILE A 1 489 ? -9.539 -29.484 -14.703 1 97.94 489 ILE A O 1
ATOM 3922 N N . PRO A 1 490 ? -11.281 -30.781 -15.109 1 97.38 490 PRO A N 1
ATOM 3923 C CA . PRO A 1 490 ? -11.023 -30.781 -16.547 1 97.38 490 PRO A CA 1
ATOM 3924 C C . PRO A 1 490 ? -11.055 -29.375 -17.156 1 97.38 490 PRO A C 1
ATOM 3926 O O . PRO A 1 490 ? -11.781 -28.5 -16.672 1 97.38 490 PRO A O 1
ATOM 3929 N N . HIS A 1 491 ? -10.406 -29.125 -18.281 1 95.94 491 HIS A N 1
ATOM 3930 C CA . HIS A 1 491 ? -10.133 -27.844 -18.906 1 95.94 491 HIS A CA 1
ATOM 3931 C C . HIS A 1 491 ? -11.422 -27.125 -19.297 1 95.94 491 HIS A C 1
ATOM 3933 O O . HIS A 1 491 ? -11.469 -25.891 -19.328 1 95.94 491 HIS A O 1
ATOM 3939 N N . GLN A 1 492 ? -12.477 -27.797 -19.578 1 93.25 492 GLN A N 1
ATOM 3940 C CA . GLN A 1 492 ? -13.68 -27.188 -20.125 1 93.25 492 GLN A CA 1
ATOM 3941 C C . GLN A 1 492 ? -14.484 -26.484 -19.031 1 93.25 492 GLN A C 1
ATOM 3943 O O . GLN A 1 492 ? -15.352 -25.656 -19.312 1 93.25 492 GLN A O 1
ATOM 3948 N N . TYR A 1 493 ? -14.172 -26.703 -17.75 1 94.56 493 TYR A N 1
ATOM 3949 C CA . TYR A 1 493 ? -15.062 -26.266 -16.672 1 94.56 493 TYR A CA 1
ATOM 3950 C C . TYR A 1 493 ? -14.648 -24.906 -16.141 1 94.56 493 TYR A C 1
ATOM 3952 O O . TYR A 1 493 ? -15.5 -24.078 -15.797 1 94.56 493 TYR A O 1
ATOM 3960 N N . PRO A 1 494 ? -13.352 -24.594 -16.047 1 94 494 PRO A N 1
ATOM 3961 C CA . PRO A 1 494 ? -12.945 -23.328 -15.406 1 94 494 PRO A CA 1
ATOM 3962 C C . PRO A 1 494 ? -13.664 -22.125 -15.992 1 94 494 PRO A C 1
ATOM 3964 O O . PRO A 1 494 ? -14.141 -21.266 -15.242 1 94 494 PRO A O 1
ATOM 3967 N N . PRO A 1 495 ? -13.906 -21.969 -17.266 1 89.62 495 PRO A N 1
ATOM 3968 C CA . PRO A 1 495 ? -14.602 -20.797 -17.797 1 89.62 495 PRO A CA 1
ATOM 3969 C C . PRO A 1 495 ? -16.047 -20.703 -17.328 1 89.62 495 PRO A C 1
ATOM 3971 O O . PRO A 1 495 ? -16.656 -19.625 -17.391 1 89.62 495 PRO A O 1
ATOM 3974 N N . GLU A 1 496 ? -16.562 -21.781 -16.844 1 90.69 496 GLU A N 1
ATOM 3975 C CA . GLU A 1 496 ? -17.969 -21.828 -16.453 1 90.69 496 GLU A CA 1
ATOM 3976 C C . GLU A 1 496 ? -18.125 -21.719 -14.945 1 90.69 496 GLU A C 1
ATOM 3978 O O . GLU A 1 496 ? -19.25 -21.688 -14.438 1 90.69 496 GLU A O 1
ATOM 3983 N N . LEU A 1 497 ? -17.062 -21.672 -14.258 1 93.62 497 LEU A N 1
ATOM 3984 C CA . LEU A 1 497 ? -17.109 -21.688 -12.805 1 93.62 497 LEU A CA 1
ATOM 3985 C C . LEU A 1 497 ? -16.344 -20.516 -12.219 1 93.62 497 LEU A C 1
ATOM 3987 O O . LEU A 1 497 ? -15.477 -20.688 -11.352 1 93.62 497 LEU A O 1
ATOM 3991 N N . ALA A 1 498 ? -16.719 -19.312 -12.664 1 91.19 498 ALA A N 1
ATOM 3992 C CA . ALA A 1 498 ? -16.062 -18.094 -12.188 1 91.19 498 ALA A CA 1
ATOM 3993 C C . ALA A 1 498 ? -16.312 -17.891 -10.695 1 91.19 498 ALA A C 1
ATOM 3995 O O . ALA A 1 498 ? -15.508 -17.281 -10 1 91.19 498 ALA A O 1
ATOM 3996 N N . ASN A 1 499 ? -17.422 -18.438 -10.164 1 93.38 499 ASN A N 1
ATOM 3997 C CA . ASN A 1 499 ? -17.781 -18.312 -8.758 1 93.38 499 ASN A CA 1
ATOM 3998 C C . ASN A 1 499 ? -16.703 -18.906 -7.848 1 93.38 499 ASN A C 1
ATOM 4000 O O . ASN A 1 499 ? -16.547 -18.469 -6.707 1 93.38 499 ASN A O 1
ATOM 4004 N N . ALA A 1 500 ? -15.93 -19.812 -8.344 1 96 500 ALA A N 1
ATOM 4005 C CA . ALA A 1 500 ? -14.977 -20.547 -7.531 1 96 500 ALA A CA 1
ATOM 4006 C C . ALA A 1 500 ? -13.828 -19.656 -7.074 1 96 500 ALA A C 1
ATOM 4008 O O . ALA A 1 500 ? -13.195 -19.922 -6.051 1 96 500 ALA A O 1
ATOM 4009 N N . VAL A 1 501 ? -13.609 -18.547 -7.73 1 96.19 501 VAL A N 1
ATOM 4010 C CA . VAL A 1 501 ? -12.438 -17.719 -7.492 1 96.19 501 VAL A CA 1
ATOM 4011 C C . VAL A 1 501 ? -12.586 -16.984 -6.164 1 96.19 501 VAL A C 1
ATOM 4013 O O . VAL A 1 501 ? -11.609 -16.5 -5.602 1 96.19 501 VAL A O 1
ATOM 4016 N N . PHE A 1 502 ? -13.805 -16.938 -5.609 1 97.88 502 PHE A N 1
ATOM 4017 C CA . PHE A 1 502 ? -14.031 -16.219 -4.355 1 97.88 502 PHE A CA 1
ATOM 4018 C C . PHE A 1 502 ? -13.195 -16.828 -3.232 1 97.88 502 PHE A C 1
ATOM 4020 O O . PHE A 1 502 ? -12.727 -16.109 -2.346 1 97.88 502 PHE A O 1
ATOM 4027 N N . SER A 1 503 ? -12.914 -18.156 -3.301 1 97.56 503 SER A N 1
ATOM 4028 C CA . SER A 1 503 ? -12.188 -18.859 -2.254 1 97.56 503 SER A CA 1
ATOM 4029 C C . SER A 1 503 ? -10.805 -18.266 -2.035 1 97.56 503 SER A C 1
ATOM 4031 O O . SER A 1 503 ? -10.328 -18.172 -0.901 1 97.56 503 SER A O 1
ATOM 4033 N N . THR A 1 504 ? -10.156 -17.859 -3.096 1 98.25 504 THR A N 1
ATOM 4034 C CA . THR A 1 504 ? -8.82 -17.281 -3.004 1 98.25 504 THR A CA 1
ATOM 4035 C C . THR A 1 504 ? -8.875 -15.766 -3.137 1 98.25 504 THR A C 1
ATOM 4037 O O . THR A 1 504 ? -8.148 -15.047 -2.451 1 98.25 504 THR A O 1
ATOM 4040 N N . GLY A 1 505 ? -9.797 -15.266 -3.98 1 98.31 505 GLY A N 1
ATOM 4041 C CA . GLY A 1 505 ? -9.898 -13.844 -4.266 1 98.31 505 GLY A CA 1
ATOM 4042 C C . GLY A 1 505 ? -10.219 -13.008 -3.039 1 98.31 505 GLY A C 1
ATOM 4043 O O . GLY A 1 505 ? -9.859 -11.836 -2.969 1 98.31 505 GLY A O 1
ATOM 4044 N N . LEU A 1 506 ? -10.906 -13.648 -2.082 1 98.69 506 LEU A N 1
ATOM 4045 C CA . LEU A 1 506 ? -11.25 -12.961 -0.84 1 98.69 506 LEU A CA 1
ATOM 4046 C C . LEU A 1 506 ? -10 -12.383 -0.183 1 98.69 506 LEU A C 1
ATOM 4048 O O . LEU A 1 506 ? -10.016 -11.25 0.304 1 98.69 506 LEU A O 1
ATOM 4052 N N . TYR A 1 507 ? -8.938 -13.07 -0.178 1 98.81 507 TYR A N 1
ATOM 4053 C CA . TYR A 1 507 ? -7.754 -12.641 0.557 1 98.81 507 TYR A CA 1
ATOM 4054 C C . TYR A 1 507 ? -6.883 -11.734 -0.298 1 98.81 507 TYR A C 1
ATOM 4056 O O . TYR A 1 507 ? -5.91 -11.156 0.193 1 98.81 507 TYR A O 1
ATOM 4064 N N . ASN A 1 508 ? -7.141 -11.609 -1.631 1 98.38 508 ASN A N 1
ATOM 4065 C CA . ASN A 1 508 ? -6.656 -10.484 -2.42 1 98.38 508 ASN A CA 1
ATOM 4066 C C . ASN A 1 508 ? -7.449 -9.211 -2.127 1 98.38 508 ASN A C 1
ATOM 4068 O O . ASN A 1 508 ? -6.875 -8.125 -2.023 1 98.38 508 ASN A O 1
ATOM 4072 N N . LEU A 1 509 ? -8.797 -9.438 -2.027 1 98.5 509 LEU A N 1
ATOM 4073 C CA . LEU A 1 509 ? -9.664 -8.32 -1.684 1 98.5 509 LEU A CA 1
ATOM 4074 C C . LEU A 1 509 ? -9.25 -7.688 -0.358 1 98.5 509 LEU A C 1
ATOM 4076 O O . LEU A 1 509 ? -9.258 -6.465 -0.218 1 98.5 509 LEU A O 1
ATOM 4080 N N . LEU A 1 510 ? -8.859 -8.523 0.581 1 98.62 510 LEU A N 1
ATOM 4081 C CA . LEU A 1 510 ? -8.484 -8.086 1.922 1 98.62 510 LEU A CA 1
ATOM 4082 C C . LEU A 1 510 ? -7.004 -7.738 1.984 1 98.62 510 LEU A C 1
ATOM 4084 O O . LEU A 1 510 ? -6.559 -7.066 2.918 1 98.62 510 LEU A O 1
ATOM 4088 N N . ASP A 1 511 ? -6.215 -8.234 1.057 1 98.25 511 ASP A N 1
ATOM 4089 C CA . ASP A 1 511 ? -4.762 -8.141 0.984 1 98.25 511 ASP A CA 1
ATOM 4090 C C . ASP A 1 511 ? -4.105 -8.781 2.203 1 98.25 511 ASP A C 1
ATOM 4092 O O . ASP A 1 511 ? -3.26 -8.172 2.857 1 98.25 511 ASP A O 1
ATOM 4096 N N . PHE A 1 512 ? -4.566 -9.969 2.572 1 98.81 512 PHE A N 1
ATOM 4097 C CA . PHE A 1 512 ? -3.988 -10.789 3.631 1 98.81 512 PHE A CA 1
ATOM 4098 C C . PHE A 1 512 ? -3.002 -11.797 3.059 1 98.81 512 PHE A C 1
ATOM 4100 O O . PHE A 1 512 ? -3.203 -12.312 1.956 1 98.81 512 PHE A O 1
ATOM 4107 N N . PRO A 1 513 ? -1.914 -12.055 3.803 1 98.75 513 PRO A N 1
ATOM 4108 C CA . PRO A 1 513 ? -1.083 -13.18 3.363 1 98.75 513 PRO A CA 1
ATOM 4109 C C . PRO A 1 513 ? -1.799 -14.523 3.477 1 98.75 513 PRO A C 1
ATOM 4111 O O . PRO A 1 513 ? -2.562 -14.742 4.418 1 98.75 513 PRO A O 1
ATOM 4114 N N . ALA A 1 514 ? -1.585 -15.359 2.49 1 98.88 514 ALA A N 1
ATOM 4115 C CA . ALA A 1 514 ? -2.238 -16.672 2.436 1 98.88 514 ALA A CA 1
ATOM 4116 C C . ALA A 1 514 ? -1.338 -17.703 1.766 1 98.88 514 ALA A C 1
ATOM 4118 O O . ALA A 1 514 ? -0.78 -17.453 0.695 1 98.88 514 ALA A O 1
ATOM 4119 N N . GLY A 1 515 ? -1.16 -18.812 2.41 1 98.75 515 GLY A N 1
ATOM 4120 C CA . GLY A 1 515 ? -0.319 -19.891 1.891 1 98.75 515 GLY A CA 1
ATOM 4121 C C . GLY A 1 515 ? -1.077 -21.172 1.639 1 98.75 515 GLY A C 1
ATOM 4122 O O . GLY A 1 515 ? -2.162 -21.375 2.188 1 98.75 515 GLY A O 1
ATOM 4123 N N . ILE A 1 516 ? -0.563 -22.016 0.759 1 98.69 516 ILE A N 1
ATOM 4124 C CA . ILE A 1 516 ? -1.14 -23.312 0.409 1 98.69 516 ILE A CA 1
ATOM 4125 C C . ILE A 1 516 ? -0.207 -24.438 0.863 1 98.69 516 ILE A C 1
ATOM 4127 O O . ILE A 1 516 ? 1.001 -24.375 0.623 1 98.69 516 ILE A O 1
ATOM 4131 N N . VAL A 1 517 ? -0.77 -25.406 1.525 1 98.19 517 VAL A N 1
ATOM 4132 C CA . VAL A 1 517 ? -0.056 -26.625 1.896 1 98.19 517 VAL A CA 1
ATOM 4133 C C . VAL A 1 517 ? -0.833 -27.844 1.41 1 98.19 517 VAL A C 1
ATOM 4135 O O . VAL A 1 517 ? -2.033 -27.969 1.666 1 98.19 517 VAL A O 1
ATOM 4138 N N . PRO A 1 518 ? -0.151 -28.719 0.701 1 97.56 518 PRO A N 1
ATOM 4139 C CA . PRO A 1 518 ? -0.821 -29.969 0.332 1 97.56 518 PRO A CA 1
ATOM 4140 C C . PRO A 1 518 ? -1.353 -30.734 1.543 1 97.56 518 PRO A C 1
ATOM 4142 O O . PRO A 1 518 ? -0.693 -30.781 2.584 1 97.56 518 PRO A O 1
ATOM 4145 N N . ALA A 1 519 ? -2.521 -31.266 1.408 1 96.25 519 ALA A N 1
ATOM 4146 C CA . ALA A 1 519 ? -3.191 -31.938 2.516 1 96.25 519 ALA A CA 1
ATOM 4147 C C . ALA A 1 519 ? -3.898 -33.188 2.035 1 96.25 519 ALA A C 1
ATOM 4149 O O . ALA A 1 519 ? -5.121 -33.312 2.146 1 96.25 519 ALA A O 1
ATOM 4150 N N . GLY A 1 520 ? -3.148 -34.125 1.48 1 93.62 520 GLY A N 1
ATOM 4151 C CA . GLY A 1 520 ? -3.664 -35.406 1.044 1 93.62 520 GLY A CA 1
ATOM 4152 C C . GLY A 1 520 ? -4.195 -35.375 -0.377 1 93.62 520 GLY A C 1
ATOM 4153 O O . GLY A 1 520 ? -3.781 -34.562 -1.188 1 93.62 520 GLY A O 1
ATOM 4154 N N . HIS A 1 521 ? -5.059 -36.469 -0.734 1 95.56 521 HIS A N 1
ATOM 4155 C CA . HIS A 1 521 ? -5.641 -36.656 -2.061 1 95.56 521 HIS A CA 1
ATOM 4156 C C . HIS A 1 521 ? -7.148 -36.875 -1.979 1 95.56 521 HIS A C 1
ATOM 4158 O O . HIS A 1 521 ? -7.68 -37.188 -0.913 1 95.56 521 HIS A O 1
ATOM 4164 N N . VAL A 1 522 ? -7.762 -36.625 -3.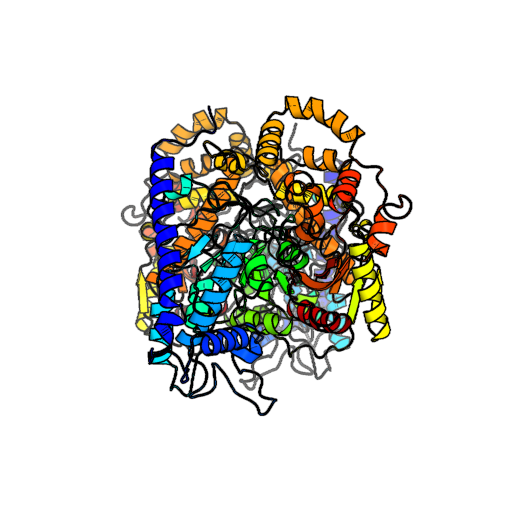086 1 97.31 522 VAL A N 1
ATOM 4165 C CA . VAL A 1 522 ? -9.18 -36.969 -3.188 1 97.31 522 VAL A CA 1
ATOM 4166 C C . VAL A 1 522 ? -9.359 -38.469 -3.08 1 97.31 522 VAL A C 1
ATOM 4168 O O . VAL A 1 522 ? -8.656 -39.219 -3.738 1 97.31 522 VAL A O 1
ATOM 4171 N N . THR A 1 523 ? -10.32 -38.875 -2.281 1 97.19 523 THR A N 1
ATOM 4172 C CA . THR A 1 523 ? -10.547 -40.281 -2.053 1 97.19 523 THR A CA 1
ATOM 4173 C C . THR A 1 523 ? -11.836 -40.75 -2.738 1 97.19 523 THR A C 1
ATOM 4175 O O . THR A 1 523 ? -12.617 -39.906 -3.205 1 97.19 523 THR A O 1
ATOM 4178 N N . ALA A 1 524 ? -11.961 -42.062 -2.754 1 97.31 524 ALA A N 1
ATOM 4179 C CA . ALA A 1 524 ? -13.195 -42.625 -3.275 1 97.31 524 ALA A CA 1
ATOM 4180 C C . ALA A 1 524 ? -14.391 -42.188 -2.428 1 97.31 524 ALA A C 1
ATOM 4182 O O . ALA A 1 524 ? -15.492 -42 -2.953 1 97.31 524 ALA A O 1
ATOM 4183 N N . GLU A 1 525 ? -14.195 -42.125 -1.181 1 97.81 525 GLU A N 1
ATOM 4184 C CA . GLU A 1 525 ? -15.25 -41.688 -0.274 1 97.81 525 GLU A CA 1
ATOM 4185 C C . GLU A 1 525 ? -15.656 -40.25 -0.557 1 97.81 525 GLU A C 1
ATOM 4187 O O . GLU A 1 525 ? -16.844 -39.906 -0.465 1 97.81 525 GLU A O 1
ATOM 4192 N N . ASP A 1 526 ? -14.703 -39.406 -0.858 1 98.06 526 ASP A N 1
ATOM 4193 C CA . ASP A 1 526 ? -15 -38.031 -1.234 1 98.06 526 ASP A CA 1
ATOM 4194 C C . ASP A 1 526 ? -15.93 -37.969 -2.443 1 98.06 526 ASP A C 1
ATOM 4196 O O . ASP A 1 526 ? -16.859 -37.156 -2.482 1 98.06 526 ASP A O 1
ATOM 4200 N N . VAL A 1 527 ? -15.641 -38.812 -3.436 1 96.81 527 VAL A N 1
ATOM 4201 C CA . VAL A 1 527 ? -16.422 -38.844 -4.664 1 96.81 527 VAL A CA 1
ATOM 4202 C C . VAL A 1 527 ? -17.828 -39.344 -4.367 1 96.81 527 VAL A C 1
ATOM 4204 O O . VAL A 1 527 ? -18.812 -38.844 -4.918 1 96.81 527 VAL A O 1
ATOM 4207 N N . ALA A 1 528 ? -17.922 -40.344 -3.496 1 97.31 528 ALA A N 1
ATOM 4208 C CA . ALA A 1 528 ? -19.219 -40.844 -3.076 1 97.31 528 ALA A CA 1
ATOM 4209 C C . ALA A 1 528 ? -20.031 -39.75 -2.381 1 97.31 528 ALA A C 1
ATOM 4211 O O . ALA A 1 528 ? -21.219 -39.562 -2.65 1 97.31 528 ALA A O 1
ATOM 4212 N N . ASN A 1 529 ? -19.375 -39.031 -1.504 1 97.56 529 ASN A N 1
ATOM 4213 C CA . ASN A 1 529 ? -20.031 -37.969 -0.764 1 97.56 529 ASN A CA 1
ATOM 4214 C C . ASN A 1 529 ? -20.469 -36.844 -1.691 1 97.56 529 ASN A C 1
ATOM 4216 O O . ASN A 1 529 ? -21.484 -36.188 -1.44 1 97.56 529 ASN A O 1
ATOM 4220 N N . LEU A 1 530 ? -19.719 -36.594 -2.727 1 97.06 530 LEU A N 1
ATOM 4221 C CA . LEU A 1 530 ? -20.047 -35.594 -3.723 1 97.06 530 LEU A CA 1
ATOM 4222 C C . LEU A 1 530 ? -21.391 -35.875 -4.387 1 97.06 530 LEU A C 1
ATOM 4224 O O . LEU A 1 530 ? -22.125 -34.969 -4.742 1 97.06 530 LEU A O 1
ATOM 4228 N N . ASN A 1 531 ? -21.719 -37.156 -4.465 1 95.19 531 ASN A N 1
ATOM 4229 C CA . ASN A 1 531 ? -22.938 -37.594 -5.145 1 95.19 531 ASN A CA 1
ATOM 4230 C C . ASN A 1 531 ? -24.109 -37.688 -4.176 1 95.19 531 ASN A C 1
ATOM 4232 O O . ASN A 1 531 ? -25.234 -38.031 -4.582 1 95.19 531 ASN A O 1
ATOM 4236 N N . ASP A 1 532 ? -23.906 -37.375 -2.904 1 95.94 532 ASP A N 1
ATOM 4237 C CA . ASP A 1 532 ? -24.953 -37.312 -1.894 1 95.94 532 ASP A CA 1
ATOM 4238 C C . ASP A 1 532 ? -25.438 -35.875 -1.675 1 95.94 532 ASP A C 1
ATOM 4240 O O . ASP A 1 532 ? -24.734 -35.094 -1.052 1 95.94 532 ASP A O 1
ATOM 4244 N N . GLU A 1 533 ? -26.578 -35.594 -2.016 1 94.06 533 GLU A N 1
ATOM 4245 C CA . GLU A 1 533 ? -27.094 -34.25 -1.993 1 94.06 533 GLU A CA 1
ATOM 4246 C C . GLU A 1 533 ? -27.281 -33.75 -0.562 1 94.06 533 GLU A C 1
ATOM 4248 O O . GLU A 1 533 ? -27.422 -32.531 -0.331 1 94.06 533 GLU A O 1
ATOM 4253 N N . LYS A 1 534 ? -27.312 -34.625 0.413 1 94.44 534 LYS A N 1
ATOM 4254 C CA . LYS A 1 534 ? -27.359 -34.219 1.817 1 94.44 534 LYS A CA 1
ATOM 4255 C C . LYS A 1 534 ? -26.016 -33.656 2.27 1 94.44 534 LYS A C 1
ATOM 4257 O O . LYS A 1 534 ? -25.953 -32.875 3.211 1 94.44 534 LYS A O 1
ATOM 4262 N N . ILE A 1 535 ? -25.047 -34.094 1.529 1 95.62 535 ILE A N 1
ATOM 4263 C CA . ILE A 1 535 ? -23.703 -33.688 1.877 1 95.62 535 ILE A CA 1
ATOM 4264 C C . ILE A 1 535 ? -23.281 -32.531 0.996 1 95.62 535 ILE A C 1
ATOM 4266 O O . ILE A 1 535 ? -22.75 -31.516 1.493 1 95.62 535 ILE A O 1
ATOM 4270 N N . PHE A 1 536 ? -23.469 -32.594 -0.293 1 95.94 536 PHE A N 1
ATOM 4271 C CA . PHE A 1 536 ? -23.188 -31.516 -1.233 1 95.94 536 PHE A CA 1
ATOM 4272 C C . PHE A 1 536 ? -24.453 -31.109 -1.981 1 95.94 536 PHE A C 1
ATOM 4274 O O . PHE A 1 536 ? -24.828 -31.75 -2.967 1 95.94 536 PHE A O 1
ATOM 4281 N N . PRO A 1 537 ? -25 -30.016 -1.562 1 89.81 537 PRO A N 1
ATOM 4282 C CA . PRO A 1 537 ? -26.25 -29.594 -2.174 1 89.81 537 PRO A CA 1
ATOM 4283 C C . PRO A 1 537 ? -26.094 -29.141 -3.623 1 89.81 537 PRO A C 1
ATOM 4285 O O . PRO A 1 537 ? -25.047 -28.578 -3.98 1 89.81 537 PRO A O 1
ATOM 4288 N N . ILE A 1 538 ? -27.125 -29.375 -4.469 1 90 538 ILE A N 1
ATOM 4289 C CA . ILE A 1 538 ? -27.047 -29.016 -5.883 1 90 538 ILE A CA 1
ATOM 4290 C C . ILE A 1 538 ? -28.266 -28.172 -6.262 1 90 538 ILE A C 1
ATOM 4292 O O . ILE A 1 538 ? -28.859 -28.359 -7.32 1 90 538 ILE A O 1
ATOM 4296 N N . ASP A 1 539 ? -28.719 -27.328 -5.375 1 91.19 539 ASP A N 1
ATOM 4297 C CA . ASP A 1 539 ? -29.891 -26.469 -5.602 1 91.19 539 ASP A CA 1
ATOM 4298 C C . ASP A 1 539 ? -29.516 -25.234 -6.41 1 91.19 539 ASP A C 1
ATOM 4300 O O . ASP A 1 539 ? -30.328 -24.328 -6.582 1 91.19 539 ASP A O 1
ATOM 4304 N N . ASP A 1 540 ? -28.375 -25.125 -6.902 1 94.88 540 ASP A N 1
ATOM 4305 C CA . ASP A 1 540 ? -27.812 -24.062 -7.719 1 94.88 540 ASP A CA 1
ATOM 4306 C C . ASP A 1 540 ? -27.094 -24.609 -8.945 1 94.88 540 ASP A C 1
ATOM 4308 O O . ASP A 1 540 ? -26.328 -25.562 -8.836 1 94.88 540 ASP A O 1
ATOM 4312 N N . PHE A 1 541 ? -27.344 -24 -10.07 1 95 541 PHE A N 1
ATOM 4313 C CA . PHE A 1 541 ? -26.797 -24.5 -11.328 1 95 541 PHE A CA 1
ATOM 4314 C C . PHE A 1 541 ? -25.266 -24.594 -11.25 1 95 541 PHE A C 1
ATOM 4316 O O . PHE A 1 541 ? -24.688 -25.578 -11.727 1 95 541 PHE A O 1
ATOM 4323 N N . LEU A 1 542 ? -24.641 -23.625 -10.695 1 95.31 542 LEU A N 1
ATOM 4324 C CA . LEU A 1 542 ? -23.188 -23.609 -10.633 1 95.31 542 LEU A CA 1
ATOM 4325 C C . LEU A 1 542 ? -22.656 -24.672 -9.672 1 95.31 542 LEU A C 1
ATOM 4327 O O . LEU A 1 542 ? -21.578 -25.219 -9.875 1 95.31 542 LEU A O 1
ATOM 4331 N N . LEU A 1 543 ? -23.406 -25.016 -8.672 1 96.19 543 LEU A N 1
ATOM 4332 C CA . LEU A 1 543 ? -23.016 -26.109 -7.781 1 96.19 543 LEU A CA 1
ATOM 4333 C C . LEU A 1 543 ? -23.141 -27.453 -8.484 1 96.19 543 LEU A C 1
ATOM 4335 O O . LEU A 1 543 ? -22.312 -28.344 -8.266 1 96.19 543 LEU A O 1
ATOM 4339 N N . ARG A 1 544 ? -24.172 -27.578 -9.328 1 96.38 544 ARG A N 1
ATOM 4340 C CA . ARG A 1 544 ? -24.281 -28.797 -10.133 1 96.38 544 ARG A CA 1
ATOM 4341 C C . ARG A 1 544 ? -23.094 -28.938 -11.078 1 96.38 544 ARG A C 1
ATOM 4343 O O . ARG A 1 544 ? -22.547 -30.031 -11.227 1 96.38 544 ARG A O 1
ATOM 4350 N N . LYS A 1 545 ? -22.781 -27.828 -11.688 1 95.75 545 LYS A N 1
ATOM 4351 C CA . LYS A 1 545 ? -21.625 -27.844 -12.578 1 95.75 545 LYS A CA 1
ATOM 4352 C C . LYS A 1 545 ? -20.344 -28.188 -11.82 1 95.75 545 LYS A C 1
ATOM 4354 O O . LYS A 1 545 ? -19.469 -28.875 -12.352 1 95.75 545 LYS A O 1
ATOM 4359 N N . GLN A 1 546 ? -20.234 -27.688 -10.641 1 96.81 546 GLN A N 1
ATOM 4360 C CA . GLN A 1 546 ? -19.094 -27.984 -9.773 1 96.81 546 GLN A CA 1
ATOM 4361 C C . GLN A 1 546 ? -19.031 -29.484 -9.469 1 96.81 546 GLN A C 1
ATOM 4363 O O . GLN A 1 546 ? -17.953 -30.078 -9.5 1 96.81 546 GLN A O 1
ATOM 4368 N N . ARG A 1 547 ? -20.141 -30.078 -9.164 1 96.88 547 ARG A N 1
ATOM 4369 C CA . ARG A 1 547 ? -20.203 -31.516 -8.938 1 96.88 547 ARG A CA 1
ATOM 4370 C C . ARG A 1 547 ? -19.75 -32.281 -10.18 1 96.88 547 ARG A C 1
ATOM 4372 O O . ARG A 1 547 ? -18.953 -33.219 -10.086 1 96.88 547 ARG A O 1
ATOM 4379 N N . ASP A 1 548 ? -20.297 -31.859 -11.328 1 97.38 548 ASP A N 1
ATOM 4380 C CA . ASP A 1 548 ? -19.938 -32.531 -12.586 1 97.38 548 ASP A CA 1
ATOM 4381 C C . ASP A 1 548 ? -18.438 -32.438 -12.852 1 97.38 548 ASP A C 1
ATOM 4383 O O . ASP A 1 548 ? -17.828 -33.406 -13.297 1 97.38 548 ASP A O 1
ATOM 4387 N N . ALA A 1 549 ? -17.875 -31.312 -12.602 1 97.56 549 ALA A N 1
ATOM 4388 C CA . ALA A 1 549 ? -16.453 -31.062 -12.844 1 97.56 549 ALA A CA 1
ATOM 4389 C C . ALA A 1 549 ? -15.578 -31.969 -11.984 1 97.56 549 ALA A C 1
ATOM 4391 O O . ALA A 1 549 ? -14.477 -32.344 -12.383 1 97.56 549 ALA A O 1
ATOM 4392 N N . CYS A 1 550 ? -16.078 -32.406 -10.812 1 98 550 CYS A N 1
ATOM 4393 C CA . CYS A 1 550 ? -15.266 -33.125 -9.844 1 98 550 CYS A CA 1
ATOM 4394 C C . CYS A 1 550 ? -15.602 -34.594 -9.836 1 98 550 CYS A C 1
ATOM 4396 O O . CYS A 1 550 ? -15.133 -35.344 -8.977 1 98 550 CYS A O 1
ATOM 4398 N N . ALA A 1 551 ? -16.406 -35.062 -10.758 1 96.25 551 ALA A N 1
ATOM 4399 C CA . ALA A 1 551 ? -16.938 -36.406 -10.758 1 96.25 551 ALA A CA 1
ATOM 4400 C C . ALA A 1 551 ? -15.828 -37.438 -10.812 1 96.25 551 ALA A C 1
ATOM 4402 O O . ALA A 1 551 ? -15.938 -38.531 -10.227 1 96.25 551 ALA A O 1
ATOM 4403 N N . ASN A 1 552 ? -14.695 -37.188 -11.492 1 95.19 552 ASN A N 1
ATOM 4404 C CA . ASN A 1 552 ? -13.578 -38.125 -11.641 1 95.19 552 ASN A CA 1
ATOM 4405 C C . ASN A 1 552 ? -12.289 -37.562 -11.062 1 95.19 552 ASN A C 1
ATOM 4407 O O . ASN A 1 552 ? -11.234 -37.625 -11.688 1 95.19 552 ASN A O 1
ATOM 4411 N N . SER A 1 553 ? -12.43 -36.969 -9.922 1 96.5 553 SER A N 1
ATOM 4412 C CA . SER A 1 553 ? -11.297 -36.25 -9.367 1 96.5 553 SER A CA 1
ATOM 4413 C C . SER A 1 553 ? -10.477 -37.125 -8.43 1 96.5 553 SER A C 1
ATOM 4415 O O . SER A 1 553 ? -9.5 -36.656 -7.832 1 96.5 553 SER A O 1
ATOM 4417 N N . GLU A 1 554 ? -10.773 -38.406 -8.25 1 95.75 554 GLU A N 1
ATOM 4418 C CA . GLU A 1 554 ? -10.047 -39.281 -7.34 1 95.75 554 GLU A CA 1
ATOM 4419 C C . GLU A 1 554 ? -8.539 -39.219 -7.59 1 95.75 554 GLU A C 1
ATOM 4421 O O . GLU A 1 554 ? -8.102 -39.125 -8.742 1 95.75 554 GLU A O 1
ATOM 4426 N N . ALA A 1 555 ? -7.746 -39.188 -6.52 1 94.62 555 ALA A N 1
ATOM 4427 C CA . ALA A 1 555 ? -6.285 -39.281 -6.512 1 94.62 555 ALA A CA 1
ATOM 4428 C C . ALA A 1 555 ? -5.668 -37.906 -6.77 1 94.62 555 ALA A C 1
ATOM 4430 O O . ALA A 1 555 ? -4.465 -37.719 -6.59 1 94.62 555 ALA A O 1
ATOM 4431 N N . MET A 1 556 ? -6.504 -36.906 -7.133 1 96.44 556 MET A N 1
ATOM 4432 C CA . MET A 1 556 ? -5.98 -35.562 -7.324 1 96.44 556 MET A CA 1
ATOM 4433 C C . MET A 1 556 ? -5.488 -34.969 -6.008 1 96.44 556 MET A C 1
ATOM 4435 O O . MET A 1 556 ? -6.008 -35.312 -4.941 1 96.44 556 MET A O 1
ATOM 4439 N N . PRO A 1 557 ? -4.527 -34.094 -6.047 1 96.88 557 PRO A N 1
ATOM 4440 C CA . PRO A 1 557 ? -4.062 -33.438 -4.828 1 96.88 557 PRO A CA 1
ATOM 4441 C C . PRO A 1 557 ? -5.152 -32.594 -4.16 1 96.88 557 PRO A C 1
ATOM 4443 O O . PRO A 1 557 ? -5.969 -31.984 -4.848 1 96.88 557 PRO A O 1
ATOM 4446 N N . ASN A 1 558 ? -5.16 -32.625 -2.865 1 96.62 558 ASN A N 1
ATOM 4447 C CA . ASN A 1 558 ? -5.898 -31.672 -2.041 1 96.62 558 ASN A CA 1
ATOM 4448 C C . ASN A 1 558 ? -4.961 -30.75 -1.264 1 96.62 558 ASN A C 1
ATOM 4450 O O . ASN A 1 558 ? -3.773 -31.047 -1.118 1 96.62 558 ASN A O 1
ATOM 4454 N N . ALA A 1 559 ? -5.465 -29.641 -0.796 1 97.94 559 ALA A N 1
ATOM 4455 C CA . ALA A 1 559 ? -4.652 -28.672 -0.06 1 97.94 559 ALA A CA 1
ATOM 4456 C C . ALA A 1 559 ? -5.508 -27.859 0.899 1 97.94 559 ALA A C 1
ATOM 4458 O O . ALA A 1 559 ? -6.738 -27.891 0.824 1 97.94 559 ALA A O 1
ATOM 4459 N N . VAL A 1 560 ? -4.91 -27.219 1.828 1 98.44 560 VAL A N 1
ATOM 4460 C CA . VAL A 1 560 ? -5.566 -26.234 2.688 1 98.44 560 VAL A CA 1
ATOM 4461 C C . VAL A 1 560 ? -4.863 -24.891 2.559 1 98.44 560 VAL A C 1
ATOM 4463 O O . VAL A 1 560 ? -3.715 -24.812 2.115 1 98.44 560 VAL A O 1
ATOM 4466 N N . GLN A 1 561 ? -5.582 -23.875 2.832 1 98.88 561 GLN A N 1
ATOM 4467 C CA . GLN A 1 561 ? -5.094 -22.5 2.818 1 98.88 561 GLN A CA 1
ATOM 4468 C C . GLN A 1 561 ? -4.922 -21.969 4.238 1 98.88 561 GLN A C 1
ATOM 4470 O O . GLN A 1 561 ? -5.801 -22.156 5.086 1 98.88 561 GLN A O 1
ATOM 4475 N N . ILE A 1 562 ? -3.768 -21.406 4.527 1 98.88 562 ILE A N 1
ATOM 4476 C CA . ILE A 1 562 ? -3.479 -20.766 5.809 1 98.88 562 ILE A CA 1
ATOM 4477 C C . ILE A 1 562 ? -3.359 -19.266 5.613 1 98.88 562 ILE A C 1
ATOM 4479 O O . ILE A 1 562 ? -2.57 -18.797 4.789 1 98.88 562 ILE A O 1
ATOM 4483 N N . VAL A 1 563 ? -4.148 -18.516 6.367 1 98.88 563 VAL A N 1
ATOM 4484 C CA . VAL A 1 563 ? -4.25 -17.062 6.195 1 98.88 563 VAL A CA 1
ATOM 4485 C C . VAL A 1 563 ? -3.801 -16.359 7.473 1 98.88 563 VAL A C 1
ATOM 4487 O O . VAL A 1 563 ? -3.979 -16.891 8.578 1 98.88 563 VAL A O 1
ATOM 4490 N N . GLY A 1 564 ? -3.143 -15.297 7.355 1 98.69 564 GLY A N 1
ATOM 4491 C CA . GLY A 1 564 ? -2.816 -14.422 8.469 1 98.69 564 GLY A CA 1
ATOM 4492 C C . GLY A 1 564 ? -3.279 -12.992 8.266 1 98.69 564 GLY A C 1
ATOM 4493 O O . GLY A 1 564 ? -3.752 -12.633 7.188 1 98.69 564 GLY A O 1
ATOM 4494 N N . LEU A 1 565 ? -3.219 -12.172 9.289 1 98.44 565 LEU A N 1
ATOM 4495 C CA . LEU A 1 565 ? -3.479 -10.742 9.172 1 98.44 565 LEU A CA 1
ATOM 4496 C C . LEU A 1 565 ? -2.434 -10.078 8.281 1 98.44 565 LEU A C 1
ATOM 4498 O O . LEU A 1 565 ? -1.409 -10.68 7.961 1 98.44 565 LEU A O 1
ATOM 4502 N N . PRO A 1 566 ? -2.727 -8.805 7.812 1 97.94 566 PRO A N 1
ATOM 4503 C CA . PRO A 1 566 ? -1.735 -8.102 6.996 1 97.94 566 PRO A CA 1
ATOM 4504 C C . PRO A 1 566 ? -0.357 -8.055 7.648 1 97.94 566 PRO A C 1
ATOM 4506 O O . PRO A 1 566 ? -0.247 -7.766 8.844 1 97.94 566 PRO A O 1
ATOM 4509 N N . ASN A 1 567 ? 0.681 -8.43 6.883 1 97.12 567 ASN A N 1
ATOM 4510 C CA . ASN A 1 567 ? 2.086 -8.312 7.262 1 97.12 567 ASN A CA 1
ATOM 4511 C C . ASN A 1 567 ? 2.504 -9.422 8.227 1 97.12 567 ASN A C 1
ATOM 4513 O O . ASN A 1 567 ? 3.553 -9.328 8.859 1 97.12 567 ASN A O 1
ATOM 4517 N N . GLU A 1 568 ? 1.703 -10.469 8.336 1 96.81 568 GLU A N 1
ATOM 4518 C CA . GLU A 1 568 ? 2.027 -11.547 9.266 1 96.81 568 GLU A CA 1
ATOM 4519 C C . GLU A 1 568 ? 2.453 -12.805 8.523 1 96.81 568 GLU A C 1
ATOM 4521 O O . GLU A 1 568 ? 2.037 -13.914 8.875 1 96.81 568 GLU A O 1
ATOM 4526 N N . GLU A 1 569 ? 3.248 -12.648 7.527 1 97.75 569 GLU A N 1
ATOM 4527 C CA . GLU A 1 569 ? 3.74 -13.781 6.746 1 97.75 569 GLU A CA 1
ATOM 4528 C C . GLU A 1 569 ? 4.457 -14.797 7.637 1 97.75 569 GLU A C 1
ATOM 4530 O O . GLU A 1 569 ? 4.348 -16 7.422 1 97.75 569 GLU A O 1
ATOM 4535 N N . GLU A 1 570 ? 5.188 -14.336 8.656 1 97.25 570 GLU A N 1
ATOM 4536 C CA . GLU A 1 570 ? 5.922 -15.227 9.547 1 97.25 570 GLU A CA 1
ATOM 4537 C C . GLU A 1 570 ? 4.984 -16.203 10.258 1 97.25 570 GLU A C 1
ATOM 4539 O O . GLU A 1 570 ? 5.254 -17.406 10.312 1 97.25 570 GLU A O 1
ATOM 4544 N N . THR A 1 571 ? 3.891 -15.695 10.742 1 96.81 571 THR A N 1
ATOM 4545 C CA . THR A 1 571 ? 2.914 -16.531 11.43 1 96.81 571 THR A CA 1
ATOM 4546 C C . THR A 1 571 ? 2.305 -17.547 10.469 1 96.81 571 THR A C 1
ATOM 4548 O O . THR A 1 571 ? 2.156 -18.719 10.812 1 96.81 571 THR A O 1
ATOM 4551 N N . VAL A 1 572 ? 1.979 -17.141 9.281 1 98.31 572 VAL A N 1
ATOM 4552 C CA . VAL A 1 572 ? 1.399 -18.031 8.273 1 98.31 572 VAL A CA 1
ATOM 4553 C C . VAL A 1 572 ? 2.373 -19.156 7.957 1 98.31 572 VAL A C 1
ATOM 4555 O O . VAL A 1 572 ? 1.991 -20.328 7.961 1 98.31 572 VAL A O 1
ATOM 4558 N N . LEU A 1 573 ? 3.629 -18.797 7.734 1 98.19 573 LEU A N 1
ATOM 4559 C CA . LEU A 1 573 ? 4.645 -19.781 7.379 1 98.19 573 LEU A CA 1
ATOM 4560 C C . LEU A 1 573 ? 4.875 -20.766 8.523 1 98.19 573 LEU A C 1
ATOM 4562 O O . LEU A 1 573 ? 5.09 -21.953 8.297 1 98.19 573 LEU A O 1
ATOM 4566 N N . LYS A 1 574 ? 4.832 -20.297 9.758 1 97.62 574 LYS A N 1
ATOM 4567 C CA . LYS A 1 574 ? 4.992 -21.188 10.906 1 97.62 574 LYS A CA 1
ATOM 4568 C C . LYS A 1 574 ? 3.85 -22.188 10.992 1 97.62 574 LYS A C 1
ATOM 4570 O O . LYS A 1 574 ? 4.078 -23.375 11.227 1 97.62 574 LYS A O 1
ATOM 4575 N N . VAL A 1 575 ? 2.662 -21.703 10.812 1 97.56 575 VAL A N 1
ATOM 4576 C CA . VAL A 1 575 ? 1.509 -22.594 10.875 1 97.56 575 VAL A CA 1
ATOM 4577 C C . VAL A 1 575 ? 1.533 -23.562 9.68 1 97.56 575 VAL A C 1
ATOM 4579 O O . VAL A 1 575 ? 1.181 -24.734 9.812 1 97.56 575 VAL A O 1
ATOM 4582 N N . MET A 1 576 ? 1.943 -23.094 8.508 1 97.88 576 MET A N 1
ATOM 4583 C CA . MET A 1 576 ? 2.102 -23.969 7.344 1 97.88 576 MET A CA 1
ATOM 4584 C C . MET A 1 576 ? 3.062 -25.109 7.641 1 97.88 576 MET A C 1
ATOM 4586 O O . MET A 1 576 ? 2.816 -26.25 7.246 1 97.88 576 MET A O 1
ATOM 4590 N N . LYS A 1 577 ? 4.172 -24.797 8.297 1 96.31 577 LYS A N 1
ATOM 4591 C CA . LYS A 1 577 ? 5.16 -25.812 8.641 1 96.31 577 LYS A CA 1
ATOM 4592 C C . LYS A 1 577 ? 4.543 -26.891 9.523 1 96.31 577 LYS A C 1
ATOM 4594 O O . LYS A 1 577 ? 4.785 -28.078 9.312 1 96.31 577 LYS A O 1
ATOM 4599 N N . ILE A 1 578 ? 3.791 -26.453 10.484 1 96.56 578 ILE A N 1
ATOM 4600 C CA . ILE A 1 578 ? 3.123 -27.391 11.383 1 96.56 578 ILE A CA 1
ATOM 4601 C C . ILE A 1 578 ? 2.164 -28.281 10.594 1 96.56 578 ILE A C 1
ATOM 4603 O O . ILE A 1 578 ? 2.186 -29.5 10.727 1 96.56 578 ILE A O 1
ATOM 4607 N N . VAL A 1 579 ? 1.376 -27.703 9.711 1 97.38 579 VAL A N 1
ATOM 4608 C CA . VAL A 1 579 ? 0.366 -28.422 8.938 1 97.38 579 VAL A CA 1
ATOM 4609 C C . VAL A 1 579 ? 1.045 -29.406 7.988 1 97.38 579 VAL A C 1
ATOM 4611 O O . VAL A 1 579 ? 0.547 -30.5 7.77 1 97.38 579 VAL A O 1
ATOM 4614 N N . GLU A 1 580 ? 2.133 -28.953 7.395 1 96.62 580 GLU A N 1
ATOM 4615 C CA . GLU A 1 580 ? 2.875 -29.797 6.469 1 96.62 580 GLU A CA 1
ATOM 4616 C C . GLU A 1 580 ? 3.279 -31.125 7.125 1 96.62 580 GLU A C 1
ATOM 4618 O O . GLU A 1 580 ? 3.355 -32.156 6.461 1 96.62 580 GLU A O 1
ATOM 4623 N N . THR A 1 581 ? 3.49 -31.156 8.453 1 94.88 581 THR A N 1
ATOM 4624 C CA . THR A 1 581 ? 3.945 -32.344 9.164 1 94.88 581 THR A CA 1
ATOM 4625 C C . THR A 1 581 ? 2.812 -33.344 9.297 1 94.88 581 THR A C 1
ATOM 4627 O O . THR A 1 581 ? 3.057 -34.531 9.57 1 94.88 581 THR A O 1
ATOM 4630 N N . PHE A 1 582 ? 1.586 -32.969 9.133 1 94.81 582 PHE A N 1
ATOM 4631 C CA . PHE A 1 582 ? 0.452 -33.844 9.328 1 94.81 582 PHE A CA 1
ATOM 4632 C C . PHE A 1 582 ? 0.301 -34.812 8.148 1 94.81 582 PHE A C 1
ATOM 4634 O O . PHE A 1 582 ? -0.232 -35.906 8.305 1 94.81 582 PHE A O 1
ATOM 4641 N N . HIS A 1 583 ? 0.584 -34.312 6.992 1 82.88 583 HIS A N 1
ATOM 4642 C CA . HIS A 1 583 ? 0.262 -35.062 5.785 1 82.88 583 HIS A CA 1
ATOM 4643 C C . HIS A 1 583 ? 1.524 -35.594 5.117 1 82.88 583 HIS A C 1
ATOM 4645 O O . HIS A 1 583 ? 1.452 -36.5 4.277 1 82.88 583 HIS A O 1
ATOM 4651 N N . GLY A 1 584 ? 2.623 -35.219 5.539 1 72.94 584 GLY A N 1
ATOM 4652 C CA . GLY A 1 584 ? 3.844 -35.625 4.863 1 72.94 584 GLY A CA 1
ATOM 4653 C C . GLY A 1 584 ? 4.016 -35 3.498 1 72.94 584 GLY A C 1
ATOM 4654 O O . GLY A 1 584 ? 3.107 -34.312 3.006 1 72.94 584 GLY A O 1
ATOM 4655 N N . PRO A 1 585 ? 5.117 -35.344 2.871 1 71.19 585 PRO A N 1
ATOM 4656 C CA . PRO A 1 585 ? 5.383 -34.719 1.56 1 71.19 585 PRO A CA 1
ATOM 4657 C C . PRO A 1 585 ? 4.48 -35.281 0.461 1 71.19 585 PRO A C 1
ATOM 4659 O O . PRO A 1 585 ? 4.109 -36.469 0.503 1 71.19 585 PRO A O 1
ATOM 4662 N N . MET A 1 586 ? 4.031 -34.438 -0.372 1 76.75 586 MET A N 1
ATOM 4663 C CA . MET A 1 586 ? 3.252 -34.844 -1.53 1 76.75 586 MET A CA 1
ATOM 4664 C C . MET A 1 586 ? 4.105 -35.688 -2.488 1 76.75 586 MET A C 1
ATOM 4666 O O . MET A 1 586 ? 5.227 -35.281 -2.818 1 76.75 586 MET A O 1
ATOM 4670 N N . ALA A 1 587 ? 3.582 -36.75 -2.873 1 72.25 587 ALA A N 1
ATOM 4671 C CA . ALA A 1 587 ? 4.281 -37.594 -3.826 1 72.25 587 ALA A CA 1
ATOM 4672 C C . ALA A 1 587 ? 4.422 -36.906 -5.18 1 72.25 587 ALA A C 1
ATOM 4674 O O . ALA A 1 587 ? 3.695 -35.969 -5.48 1 72.25 587 ALA A O 1
ATOM 4675 N N . LYS A 1 588 ? 5.418 -37.312 -5.91 1 77 588 LYS A N 1
ATOM 4676 C CA . LYS A 1 588 ? 5.562 -36.844 -7.285 1 77 588 LYS A CA 1
ATOM 4677 C C . LYS A 1 588 ? 4.449 -37.375 -8.172 1 77 588 LYS A C 1
ATOM 4679 O O . LYS A 1 588 ? 3.992 -38.5 -7.98 1 77 588 LYS A O 1
ATOM 4684 N N . PRO A 1 589 ? 3.979 -36.469 -9.047 1 79.38 589 PRO A N 1
ATOM 4685 C CA . PRO A 1 589 ? 2.979 -36.969 -9.984 1 79.38 589 PRO A CA 1
ATOM 4686 C C . PRO A 1 589 ? 3.48 -38.156 -10.797 1 79.38 589 PRO A C 1
ATOM 4688 O O . PRO A 1 589 ? 4.664 -38.219 -11.141 1 79.38 589 PRO A O 1
ATOM 4691 N N . SER A 1 590 ? 2.877 -39.375 -10.648 1 60.47 590 SER A N 1
ATOM 4692 C CA . SER A 1 590 ? 3.287 -40.562 -11.391 1 60.47 590 SER A CA 1
ATOM 4693 C C . SER A 1 590 ? 2.473 -40.719 -12.672 1 60.47 590 SER A C 1
ATOM 4695 O O . SER A 1 590 ? 1.255 -40.906 -12.625 1 60.47 590 SER A O 1
ATOM 4697 N N . VAL A 1 591 ? 2.33 -39.781 -13.547 1 50.88 591 VAL A N 1
ATOM 4698 C CA . VAL A 1 591 ? 1.466 -40.094 -14.68 1 50.88 591 VAL A CA 1
ATOM 4699 C C . VAL A 1 591 ? 1.976 -41.344 -15.398 1 50.88 591 VAL A C 1
ATOM 4701 O O . VAL A 1 591 ? 3.135 -41.406 -15.812 1 50.88 591 VAL A O 1
ATOM 4704 N N . SER A 1 592 ? 1.382 -42.438 -15.148 1 40.25 592 SER A N 1
ATOM 4705 C CA . SER A 1 592 ? 1.508 -43.594 -15.992 1 40.25 592 SER A CA 1
ATOM 4706 C C . SER A 1 592 ? 1.365 -43.25 -17.469 1 40.25 592 SER A C 1
ATOM 4708 O O . SER A 1 592 ? 0.504 -42.438 -17.844 1 40.25 592 SER A O 1
ATOM 4710 N N . PHE A 1 593 ? 2.52 -43.094 -18.141 1 34.97 593 PHE A N 1
ATOM 4711 C CA . PHE A 1 593 ? 2.496 -43.094 -19.609 1 34.97 593 PHE A CA 1
ATOM 4712 C C . PHE A 1 593 ? 1.389 -44 -20.125 1 34.97 593 PHE A C 1
ATOM 4714 O O . PHE A 1 593 ? 1.474 -45.219 -20.016 1 34.97 593 PHE A O 1
ATOM 4721 N N . PHE A 1 594 ? 0.14 -43.781 -19.75 1 30.67 594 PHE A N 1
ATOM 4722 C CA . PHE A 1 594 ? -0.652 -44.5 -20.734 1 30.67 594 PHE A CA 1
ATOM 4723 C C . PHE A 1 594 ? -0.561 -43.812 -22.109 1 30.67 594 PHE A C 1
ATOM 4725 O O . PHE A 1 594 ? -0.472 -42.594 -22.203 1 30.67 594 PHE A O 1
ATOM 4732 N N . MET B 1 1 ? -32.5 22.641 -4.344 1 38.06 1 MET B N 1
ATOM 4733 C CA . MET B 1 1 ? -33.062 22.656 -2.99 1 38.06 1 MET B CA 1
ATOM 4734 C C . MET B 1 1 ? -32.062 23.25 -2.002 1 38.06 1 MET B C 1
ATOM 4736 O O . MET B 1 1 ? -30.859 23.031 -2.127 1 38.06 1 MET B O 1
ATOM 4740 N N . GLY B 1 2 ? -32.438 24.234 -1.335 1 47.94 2 GLY B N 1
ATOM 4741 C CA . GLY B 1 2 ? -31.75 25.266 -0.57 1 47.94 2 GLY B CA 1
ATOM 4742 C C . GLY B 1 2 ? -30.875 24.703 0.531 1 47.94 2 GLY B C 1
ATOM 4743 O O . GLY B 1 2 ? -31.125 23.609 1.034 1 47.94 2 GLY B O 1
ATOM 4744 N N . ASN B 1 3 ? -29.516 25.141 0.597 1 62.78 3 ASN B N 1
ATOM 4745 C CA . ASN B 1 3 ? -28.328 25.078 1.447 1 62.78 3 ASN B CA 1
ATOM 4746 C C . ASN B 1 3 ? -28.641 25.469 2.887 1 62.78 3 ASN B C 1
ATOM 4748 O O . ASN B 1 3 ? -27.812 26.094 3.562 1 62.78 3 ASN B O 1
ATOM 4752 N N . SER B 1 4 ? -29.984 25.359 3.225 1 75.38 4 SER B N 1
ATOM 4753 C CA . SER B 1 4 ? -30.203 25.797 4.602 1 75.38 4 SER B CA 1
ATOM 4754 C C . SER B 1 4 ? -30.266 24.609 5.559 1 75.38 4 SER B C 1
ATOM 4756 O O . SER B 1 4 ? -30.906 23.594 5.258 1 75.38 4 SER B O 1
ATOM 4758 N N . PRO B 1 5 ? -29.641 24.703 6.676 1 84.06 5 PRO B N 1
ATOM 4759 C CA . PRO B 1 5 ? -29.703 23.641 7.684 1 84.06 5 PRO B CA 1
ATOM 4760 C C . PRO B 1 5 ? -31.125 23.391 8.18 1 84.06 5 PRO B C 1
ATOM 4762 O O . PRO B 1 5 ? -31.953 24.312 8.195 1 84.06 5 PRO B O 1
ATOM 4765 N N . THR B 1 6 ? -31.5 22.219 8.508 1 87.06 6 THR B N 1
ATOM 4766 C CA . THR B 1 6 ? -32.812 21.828 9.062 1 87.06 6 THR B CA 1
ATOM 4767 C C . THR B 1 6 ? -32.906 22.266 10.523 1 87.06 6 THR B C 1
ATOM 4769 O O . THR B 1 6 ? -31.922 22.641 11.141 1 87.06 6 THR B O 1
ATOM 4772 N N . SER B 1 7 ? -34.156 22.312 11.008 1 88.81 7 SER B N 1
ATOM 4773 C CA . SER B 1 7 ? -34.406 22.641 12.406 1 88.81 7 SER B CA 1
ATOM 4774 C C . SER B 1 7 ? -33.688 21.656 13.336 1 88.81 7 SER B C 1
ATOM 4776 O O . SER B 1 7 ? -33.188 22.047 14.398 1 88.81 7 SER B O 1
ATOM 4778 N N . GLU B 1 8 ? -33.688 20.484 12.938 1 90.56 8 GLU B N 1
ATOM 4779 C CA . GLU B 1 8 ? -33 19.453 13.719 1 90.56 8 GLU B CA 1
ATOM 4780 C C . GLU B 1 8 ? -31.484 19.719 13.773 1 90.56 8 GLU B C 1
ATOM 4782 O O . GLU B 1 8 ? -30.859 19.562 14.82 1 90.56 8 GLU B O 1
ATOM 4787 N N . MET B 1 9 ? -30.922 20.094 12.727 1 90.44 9 MET B N 1
ATOM 4788 C CA . MET B 1 9 ? -29.5 20.406 12.656 1 90.44 9 MET B CA 1
ATOM 4789 C C . MET B 1 9 ? -29.156 21.562 13.586 1 90.44 9 MET B C 1
ATOM 4791 O O . MET B 1 9 ? -28.141 21.531 14.281 1 90.44 9 MET B O 1
ATOM 4795 N N . LEU B 1 10 ? -30 22.531 13.609 1 91 10 LEU B N 1
ATOM 4796 C CA . LEU B 1 10 ? -29.766 23.719 14.43 1 91 10 LEU B CA 1
ATOM 4797 C C . LEU B 1 10 ? -29.891 23.375 15.914 1 91 10 LEU B C 1
ATOM 4799 O O . LEU B 1 10 ? -29.141 23.906 16.734 1 91 10 LEU B O 1
ATOM 4803 N N . SER B 1 11 ? -30.891 22.562 16.219 1 93.56 11 SER B N 1
ATOM 4804 C CA . SER B 1 11 ? -31.047 22.109 17.594 1 93.56 11 SER B CA 1
ATOM 4805 C C . SER B 1 11 ? -29.828 21.328 18.062 1 93.56 11 SER B C 1
ATOM 4807 O O . SER B 1 11 ? -29.328 21.547 19.172 1 93.56 11 SER B O 1
ATOM 4809 N N . ASN B 1 12 ? -29.344 20.438 17.234 1 94.38 12 ASN B N 1
ATOM 4810 C CA . ASN B 1 12 ? -28.141 19.672 17.547 1 94.38 12 ASN B CA 1
ATOM 4811 C C . ASN B 1 12 ? -26.938 20.578 17.734 1 94.38 12 ASN B C 1
ATOM 4813 O O . ASN B 1 12 ? -26.109 20.344 18.609 1 94.38 12 ASN B O 1
ATOM 4817 N N . GLN B 1 13 ? -26.859 21.578 16.922 1 94.19 13 GLN B N 1
ATOM 4818 C CA . GLN B 1 13 ? -25.75 22.531 17.016 1 94.19 13 GLN B CA 1
ATOM 4819 C C . GLN B 1 13 ? -25.781 23.281 18.328 1 94.19 13 GLN B C 1
ATOM 4821 O O . GLN B 1 13 ? -24.75 23.516 18.953 1 94.19 13 GLN B O 1
ATOM 4826 N N . GLU B 1 14 ? -26.922 23.734 18.734 1 95.69 14 GLU B N 1
ATOM 4827 C CA . GLU B 1 14 ? -27.078 24.469 20 1 95.69 14 GLU B CA 1
ATOM 4828 C C . GLU B 1 14 ? -26.641 23.609 21.188 1 95.69 14 GLU B C 1
ATOM 4830 O O . GLU B 1 14 ? -25.953 24.094 22.078 1 95.69 14 GLU B O 1
ATOM 4835 N N . GLU B 1 15 ? -27.141 22.406 21.188 1 95.69 15 GLU B N 1
ATOM 4836 C CA . GLU B 1 15 ? -26.75 21.484 22.25 1 95.69 15 GLU B CA 1
ATOM 4837 C C . GLU B 1 15 ? -25.25 21.266 22.25 1 95.69 15 GLU B C 1
ATOM 4839 O O . GLU B 1 15 ? -24.609 21.266 23.297 1 95.69 15 GLU B O 1
ATOM 4844 N N . PHE B 1 16 ? -24.766 21.094 21.094 1 96.31 16 PHE B N 1
ATOM 4845 C CA . PHE B 1 16 ? -23.328 20.875 20.938 1 96.31 16 PHE B CA 1
ATOM 4846 C C . PHE B 1 16 ? -22.547 22.094 21.438 1 96.31 16 PHE B C 1
ATOM 4848 O O . PHE B 1 16 ? -21.547 21.938 22.141 1 96.31 16 PHE B O 1
ATOM 4855 N N . ASN B 1 17 ? -22.922 23.25 21.062 1 96.44 17 ASN B N 1
ATOM 4856 C CA . ASN B 1 17 ? -22.266 24.484 21.484 1 96.44 17 ASN B CA 1
ATOM 4857 C C . ASN B 1 17 ? -22.266 24.641 23 1 96.44 17 ASN B C 1
ATOM 4859 O O . ASN B 1 17 ? -21.297 25.125 23.594 1 96.44 17 ASN B O 1
ATOM 4863 N N . ARG B 1 18 ? -23.344 24.266 23.594 1 96.81 18 ARG B N 1
ATOM 4864 C CA . ARG B 1 18 ? -23.422 24.312 25.047 1 96.81 18 ARG B CA 1
ATOM 4865 C C . ARG B 1 18 ? -22.422 23.359 25.688 1 96.81 18 ARG B C 1
ATOM 4867 O O . ARG B 1 18 ? -21.703 23.75 26.625 1 96.81 18 ARG B O 1
ATOM 4874 N N . GLU B 1 19 ? -22.391 22.188 25.203 1 96.38 19 GLU B N 1
ATOM 4875 C CA . GLU B 1 19 ? -21.453 21.203 25.719 1 96.38 19 GLU B CA 1
ATOM 4876 C C . GLU B 1 19 ? -20 21.672 25.547 1 96.38 19 GLU B C 1
ATOM 4878 O O . GLU B 1 19 ? -19.172 21.484 26.422 1 96.38 19 GLU B O 1
ATOM 4883 N N . ARG B 1 20 ? -19.781 22.172 24.406 1 96.75 20 ARG B N 1
ATOM 4884 C CA . ARG B 1 20 ? -18.469 22.703 24.078 1 96.75 20 ARG B CA 1
ATOM 4885 C C . ARG B 1 20 ? -18.062 23.812 25.031 1 96.75 20 ARG B C 1
ATOM 4887 O O . ARG B 1 20 ? -16.953 23.812 25.578 1 96.75 20 ARG B O 1
ATOM 4894 N N . LYS B 1 21 ? -18.922 24.734 25.281 1 97.19 21 LYS B N 1
ATOM 4895 C CA . LYS B 1 21 ? -18.688 25.828 26.203 1 97.19 21 LYS B CA 1
ATOM 4896 C C . LYS B 1 21 ? -18.438 25.312 27.625 1 97.19 21 LYS B C 1
ATOM 4898 O O . LYS B 1 21 ? -17.547 25.797 28.312 1 97.19 21 LYS B O 1
ATOM 4903 N N . GLU B 1 22 ? -19.219 24.375 28.016 1 97.88 22 GLU B N 1
ATOM 4904 C CA . GLU B 1 22 ? -19.062 23.781 29.344 1 97.88 22 GLU B CA 1
ATOM 4905 C C . GLU B 1 22 ? -17.703 23.109 29.484 1 97.88 22 GLU B C 1
ATOM 4907 O O . GLU B 1 22 ? -17.078 23.156 30.547 1 97.88 22 GLU B O 1
ATOM 4912 N N . GLY B 1 23 ? -17.266 22.5 28.438 1 97.94 23 GLY B N 1
ATOM 4913 C CA . GLY B 1 23 ? -15.961 21.859 28.469 1 97.94 23 GLY B CA 1
ATOM 4914 C C . GLY B 1 23 ? -14.828 22.859 28.672 1 97.94 23 GLY B C 1
ATOM 4915 O O . GLY B 1 23 ? -13.945 22.625 29.516 1 97.94 23 GLY B O 1
ATOM 4916 N N . PHE B 1 24 ? -14.859 23.938 27.984 1 98.25 24 PHE B N 1
ATOM 4917 C CA . PHE B 1 24 ? -13.82 24.953 28.109 1 98.25 24 PHE B CA 1
ATOM 4918 C C . PHE B 1 24 ? -13.859 25.578 29.5 1 98.25 24 PHE B C 1
ATOM 4920 O O . PHE B 1 24 ? -12.812 25.875 30.078 1 98.25 24 PHE B O 1
ATOM 4927 N N . GLU B 1 25 ? -15.047 25.797 30 1 97.88 25 GLU B N 1
ATOM 4928 C CA . GLU B 1 25 ? -15.18 26.344 31.344 1 97.88 25 GLU B CA 1
ATOM 4929 C C . GLU B 1 25 ? -14.617 25.391 32.375 1 97.88 25 GLU B C 1
ATOM 4931 O O . GLU B 1 25 ? -13.961 25.828 33.344 1 97.88 25 GLU B O 1
ATOM 4936 N N . MET B 1 26 ? -14.922 24.188 32.188 1 97.88 26 MET B N 1
ATOM 4937 C CA . MET B 1 26 ? -14.359 23.172 33.094 1 97.88 26 MET B CA 1
ATOM 4938 C C . MET B 1 26 ? -12.836 23.203 33.062 1 97.88 26 MET B C 1
ATOM 4940 O O . MET B 1 26 ? -12.195 23.188 34.125 1 97.88 26 MET B O 1
ATOM 4944 N N . PHE B 1 27 ? -12.242 23.297 31.938 1 98.38 27 PHE B N 1
ATOM 4945 C CA . PHE B 1 27 ? -10.789 23.344 31.797 1 98.38 27 PHE B CA 1
ATOM 4946 C C . PHE B 1 27 ? -10.227 24.609 32.438 1 98.38 27 PHE B C 1
ATOM 4948 O O . PHE B 1 27 ? -9.18 24.562 33.062 1 98.38 27 PHE B O 1
ATOM 4955 N N . ARG B 1 28 ? -10.867 25.688 32.25 1 97.44 28 ARG B N 1
ATOM 4956 C CA . ARG B 1 28 ? -10.445 26.953 32.844 1 97.44 28 ARG B CA 1
ATOM 4957 C C . ARG B 1 28 ? -10.43 26.844 34.375 1 97.44 28 ARG B C 1
ATOM 4959 O O . ARG B 1 28 ? -9.469 27.266 35.031 1 97.44 28 ARG B O 1
ATOM 4966 N N . LYS B 1 29 ? -11.414 26.25 34.906 1 96.62 29 LYS B N 1
ATOM 4967 C CA . LYS B 1 29 ? -11.547 26.125 36.375 1 96.62 29 LYS B CA 1
ATOM 4968 C C . LYS B 1 29 ? -10.477 25.188 36.938 1 96.62 29 LYS B C 1
ATOM 4970 O O . LYS B 1 29 ? -9.812 25.516 37.906 1 96.62 29 LYS B O 1
ATOM 4975 N N . LEU B 1 30 ? -10.289 24.109 36.281 1 96.88 30 LEU B N 1
ATOM 4976 C CA . LEU B 1 30 ? -9.414 23.062 36.812 1 96.88 30 LEU B CA 1
ATOM 4977 C C . LEU B 1 30 ? -7.949 23.469 36.688 1 96.88 30 LEU B C 1
ATOM 4979 O O . LEU B 1 30 ? -7.102 22.953 37.406 1 96.88 30 LEU B O 1
ATOM 4983 N N . SER B 1 31 ? -7.648 24.406 35.812 1 96.56 31 SER B N 1
ATOM 4984 C CA . SER B 1 31 ? -6.25 24.75 35.594 1 96.56 31 SER B CA 1
ATOM 4985 C C . SER B 1 31 ? -5.926 26.141 36.156 1 96.56 31 SER B C 1
ATOM 4987 O O . SER B 1 31 ? -4.805 26.625 36.031 1 96.56 31 SER B O 1
ATOM 4989 N N . SER B 1 32 ? -6.824 26.781 36.781 1 95.25 32 SER B N 1
ATOM 4990 C CA . SER B 1 32 ? -6.656 28.156 37.25 1 95.25 32 SER B CA 1
ATOM 4991 C C . SER B 1 32 ? -5.691 28.234 38.438 1 95.25 32 SER B C 1
ATOM 4993 O O . SER B 1 32 ? -5.898 27.562 39.469 1 95.25 32 SER B O 1
ATOM 4995 N N . PRO B 1 33 ? -4.727 29.078 38.312 1 92.62 33 PRO B N 1
ATOM 4996 C CA . PRO B 1 33 ? -3.787 29.234 39.438 1 92.62 33 PRO B CA 1
ATOM 4997 C C . PRO B 1 33 ? -4.48 29.609 40.75 1 92.62 33 PRO B C 1
ATOM 4999 O O . PRO B 1 33 ? -4.023 29.219 41.812 1 92.62 33 PRO B O 1
ATOM 5002 N N . GLU B 1 34 ? -5.547 30.297 40.688 1 90.44 34 GLU B N 1
ATOM 5003 C CA . GLU B 1 34 ? -6.301 30.719 41.875 1 90.44 34 GLU B CA 1
ATOM 5004 C C . GLU B 1 34 ? -6.734 29.516 42.688 1 90.44 34 GLU B C 1
ATOM 5006 O O . GLU B 1 34 ? -6.703 29.562 43.938 1 90.44 34 GLU B O 1
ATOM 5011 N N . PHE B 1 35 ? -7.062 28.5 42 1 89 35 PHE B N 1
ATOM 5012 C CA . PHE B 1 35 ? -7.598 27.328 42.688 1 89 35 PHE B CA 1
ATOM 5013 C C . PHE B 1 35 ? -6.5 26.297 42.938 1 89 35 PHE B C 1
ATOM 5015 O O . PHE B 1 35 ? -6.695 25.344 43.688 1 89 35 PHE B O 1
ATOM 5022 N N . LEU B 1 36 ? -5.309 26.562 42.406 1 94.06 36 LEU B N 1
ATOM 5023 C CA . LEU B 1 36 ? -4.301 25.5 42.406 1 94.06 36 LEU B CA 1
ATOM 5024 C C . LEU B 1 36 ? -3.193 25.812 43.406 1 94.06 36 LEU B C 1
ATOM 5026 O O . LEU B 1 36 ? -2.334 24.969 43.656 1 94.06 36 LEU B O 1
ATOM 5030 N N . LEU B 1 37 ? -3.16 26.922 44.062 1 92.12 37 LEU B N 1
ATOM 5031 C CA . LEU B 1 37 ? -2.08 27.359 44.938 1 92.12 37 LEU B CA 1
ATOM 5032 C C . LEU B 1 37 ? -1.844 26.344 46.062 1 92.12 37 LEU B C 1
ATOM 5034 O O . LEU B 1 37 ? -0.702 26.125 46.469 1 92.12 37 LEU B O 1
ATOM 5038 N N . ASN B 1 38 ? -2.967 25.797 46.625 1 89.12 38 ASN B N 1
ATOM 5039 C CA . ASN B 1 38 ? -2.82 24.859 47.719 1 89.12 38 ASN B CA 1
ATOM 5040 C C . ASN B 1 38 ? -3.281 23.453 47.312 1 89.12 38 ASN B C 1
ATOM 5042 O O . ASN B 1 38 ? -3.592 22.641 48.188 1 89.12 38 ASN B O 1
ATOM 5046 N N . ASP B 1 39 ? -3.322 23.297 46.031 1 93.94 39 ASP B N 1
ATOM 5047 C CA . ASP B 1 39 ? -3.736 21.984 45.531 1 93.94 39 ASP B CA 1
ATOM 5048 C C . ASP B 1 39 ? -2.592 20.984 45.625 1 93.94 39 ASP B C 1
ATOM 5050 O O . ASP B 1 39 ? -1.525 21.188 45.031 1 93.94 39 ASP B O 1
ATOM 5054 N N . LYS B 1 40 ? -2.824 19.828 46.219 1 91.94 40 LYS B N 1
ATOM 5055 C CA . LYS B 1 40 ? -1.788 18.844 46.5 1 91.94 40 LYS B CA 1
ATOM 5056 C C . LYS B 1 40 ? -1.346 18.141 45.219 1 91.94 40 LYS B C 1
ATOM 5058 O O . LYS B 1 40 ? -0.274 17.531 45.156 1 91.94 40 LYS B O 1
ATOM 5063 N N . ARG B 1 41 ? -2.104 18.203 44.281 1 94.44 41 ARG B N 1
ATOM 5064 C CA . ARG B 1 41 ? -1.783 17.547 43.031 1 94.44 41 ARG B CA 1
ATOM 5065 C C . ARG B 1 41 ? -0.736 18.344 42.25 1 94.44 41 ARG B C 1
ATOM 5067 O O . ARG B 1 41 ? -0.141 17.812 41.281 1 94.44 41 ARG B O 1
ATOM 5074 N N . ILE B 1 42 ? -0.502 19.609 42.562 1 94.56 42 ILE B N 1
ATOM 5075 C CA . ILE B 1 42 ? 0.51 20.438 41.938 1 94.56 42 ILE B CA 1
ATOM 5076 C C . ILE B 1 42 ? 1.856 20.234 42.625 1 94.56 42 ILE B C 1
ATOM 5078 O O . ILE B 1 42 ? 1.953 20.328 43.844 1 94.56 42 ILE B O 1
ATOM 5082 N N . ILE B 1 43 ? 2.812 20.078 41.844 1 89.31 43 ILE B N 1
ATOM 5083 C CA . ILE B 1 43 ? 4.141 19.875 42.406 1 89.31 43 ILE B CA 1
ATOM 5084 C C . ILE B 1 43 ? 4.742 21.203 42.812 1 89.31 43 ILE B C 1
ATOM 5086 O O . ILE B 1 43 ? 4.73 22.172 42.062 1 89.31 43 ILE B O 1
ATOM 5090 N N . GLY B 1 44 ? 5.289 21.109 43.969 1 84.88 44 GLY B N 1
ATOM 5091 C CA . GLY B 1 44 ? 5.902 22.312 44.5 1 84.88 44 GLY B CA 1
ATOM 5092 C C . GLY B 1 44 ? 4.957 23.109 45.375 1 84.88 44 GLY B C 1
ATOM 5093 O O . GLY B 1 44 ? 3.791 22.75 45.531 1 84.88 44 GLY B O 1
ATOM 5094 N N . LYS B 1 45 ? 5.5 24.156 46.062 1 86.44 45 LYS B N 1
ATOM 5095 C CA . LYS B 1 45 ? 4.73 25.094 46.875 1 86.44 45 LYS B CA 1
ATOM 5096 C C . LYS B 1 45 ? 4.91 26.531 46.375 1 86.44 45 LYS B C 1
ATOM 5098 O O . LYS B 1 45 ? 6.016 26.922 46 1 86.44 45 LYS B O 1
ATOM 5103 N N . TRP B 1 46 ? 3.713 27.094 46.281 1 90.31 46 TRP B N 1
ATOM 5104 C CA . TRP B 1 46 ? 3.727 28.438 45.75 1 90.31 46 TRP B CA 1
ATOM 5105 C C . TRP B 1 46 ? 2.994 29.422 46.656 1 90.31 46 TRP B C 1
ATOM 5107 O O . TRP B 1 46 ? 1.974 29.062 47.25 1 90.31 46 TRP B O 1
ATOM 5117 N N . LYS B 1 47 ? 3.498 30.609 46.75 1 91.19 47 LYS B N 1
ATOM 5118 C CA . LYS B 1 47 ? 2.928 31.609 47.656 1 91.19 47 LYS B CA 1
ATOM 5119 C C . LYS B 1 47 ? 1.87 32.438 46.938 1 91.19 47 LYS B C 1
ATOM 5121 O O . LYS B 1 47 ? 0.919 32.938 47.562 1 91.19 47 LYS B O 1
ATOM 5126 N N . THR B 1 48 ? 2.143 32.688 45.625 1 94.75 48 THR B N 1
ATOM 5127 C CA . THR B 1 48 ? 1.228 33.562 44.875 1 94.75 48 THR B CA 1
ATOM 5128 C C . THR B 1 48 ? 0.808 32.938 43.562 1 94.75 48 THR B C 1
ATOM 5130 O O . THR B 1 48 ? 1.489 32.031 43.062 1 94.75 48 THR B O 1
ATOM 5133 N N . GLU B 1 49 ? -0.3 33.438 43.094 1 94.81 49 GLU B N 1
ATOM 5134 C CA . GLU B 1 49 ? -0.781 33 41.781 1 94.81 49 GLU B CA 1
ATOM 5135 C C . GLU B 1 49 ? 0.23 33.344 40.688 1 94.81 49 GLU B C 1
ATOM 5137 O O . GLU B 1 49 ? 0.425 32.531 39.75 1 94.81 49 GLU B O 1
ATOM 5142 N N . LYS B 1 50 ? 0.906 34.406 40.812 1 95.19 50 LYS B N 1
ATOM 5143 C CA . LYS B 1 50 ? 1.875 34.875 39.812 1 95.19 50 LYS B CA 1
ATOM 5144 C C . LYS B 1 50 ? 3.068 33.906 39.719 1 95.19 50 LYS B C 1
ATOM 5146 O O . LYS B 1 50 ? 3.576 33.656 38.625 1 95.19 50 LYS B O 1
ATOM 5151 N N . GLU B 1 51 ? 3.467 33.5 40.844 1 95 51 GLU B N 1
ATOM 5152 C CA . GLU B 1 51 ? 4.574 32.531 40.875 1 95 51 GLU B CA 1
ATOM 5153 C C . GLU B 1 51 ? 4.199 31.234 40.188 1 95 51 GLU B C 1
ATOM 5155 O O . GLU B 1 51 ? 5.008 30.656 39.469 1 95 51 GLU B O 1
ATOM 5160 N N . LEU B 1 52 ? 3.033 30.828 40.469 1 95.44 52 LEU B N 1
ATOM 5161 C CA . LEU B 1 52 ? 2.559 29.594 39.875 1 95.44 52 LEU B CA 1
ATOM 5162 C C . LEU B 1 52 ? 2.41 29.75 38.375 1 95.44 52 LEU B C 1
ATOM 5164 O O . LEU B 1 52 ? 2.758 28.844 37.594 1 95.44 52 LEU B O 1
ATOM 5168 N N . GLU B 1 53 ? 1.913 30.859 37.938 1 95.44 53 GLU B N 1
ATOM 5169 C CA . GLU B 1 53 ? 1.779 31.156 36.5 1 95.44 53 GLU B CA 1
ATOM 5170 C C . GLU B 1 53 ? 3.139 31.156 35.812 1 95.44 53 GLU B C 1
ATOM 5172 O O . GLU B 1 53 ? 3.27 30.656 34.688 1 95.44 53 GLU B O 1
ATOM 5177 N N . GLU B 1 54 ? 4.105 31.734 36.469 1 94.88 54 GLU B N 1
ATOM 5178 C CA . GLU B 1 54 ? 5.457 31.75 35.938 1 94.88 54 GLU B CA 1
ATOM 5179 C C . GLU B 1 54 ? 6.023 30.344 35.812 1 94.88 54 GLU B C 1
ATOM 5181 O O . GLU B 1 54 ? 6.758 30.031 34.875 1 94.88 54 GLU B O 1
ATOM 5186 N N . PHE B 1 55 ? 5.727 29.594 36.812 1 94.25 55 PHE B N 1
ATOM 5187 C CA . PHE B 1 55 ? 6.156 28.188 36.781 1 94.25 55 PHE B CA 1
ATOM 5188 C C . PHE B 1 55 ? 5.527 27.453 35.594 1 94.25 55 PHE B C 1
ATOM 5190 O O . PHE B 1 55 ? 6.211 26.719 34.906 1 94.25 55 PHE B O 1
ATOM 5197 N N . PHE B 1 56 ? 4.234 27.688 35.375 1 95.88 56 PHE B N 1
ATOM 5198 C CA . PHE B 1 56 ? 3.537 27.078 34.25 1 95.88 56 PHE B CA 1
ATOM 5199 C C . PHE B 1 56 ? 4.16 27.516 32.938 1 95.88 56 PHE B C 1
ATOM 5201 O O . PHE B 1 56 ? 4.352 26.703 32.031 1 95.88 56 PHE B O 1
ATOM 5208 N N . ARG B 1 57 ? 4.531 28.75 32.812 1 95.19 57 ARG B N 1
ATOM 5209 C CA . ARG B 1 57 ? 5.156 29.281 31.594 1 95.19 57 ARG B CA 1
ATOM 5210 C C . ARG B 1 57 ? 6.5 28.609 31.344 1 95.19 57 ARG B C 1
ATOM 5212 O O . ARG B 1 57 ? 6.844 28.312 30.203 1 95.19 57 ARG B O 1
ATOM 5219 N N . ASN B 1 58 ? 7.234 28.406 32.406 1 93.69 58 ASN B N 1
ATOM 5220 C CA . ASN B 1 58 ? 8.531 27.75 32.281 1 93.69 58 ASN B CA 1
ATOM 5221 C C . ASN B 1 58 ? 8.375 26.312 31.75 1 93.69 58 ASN B C 1
ATOM 5223 O O . ASN B 1 58 ? 9.211 25.844 30.984 1 93.69 58 ASN B O 1
ATOM 5227 N N . ILE B 1 59 ? 7.344 25.641 32.188 1 94.19 59 ILE B N 1
ATOM 5228 C CA . ILE B 1 59 ? 7.078 24.281 31.734 1 94.19 59 ILE B CA 1
ATOM 5229 C C . ILE B 1 59 ? 6.77 24.281 30.234 1 94.19 59 ILE B C 1
ATOM 5231 O O . ILE B 1 59 ? 7.32 23.484 29.484 1 94.19 59 ILE B O 1
ATOM 5235 N N . VAL B 1 60 ? 5.93 25.203 29.812 1 95.75 60 VAL B N 1
ATOM 5236 C CA . VAL B 1 60 ? 5.469 25.266 28.422 1 95.75 60 VAL B CA 1
ATOM 5237 C C . VAL B 1 60 ? 6.629 25.656 27.516 1 95.75 60 VAL B C 1
ATOM 5239 O O . VAL B 1 60 ? 6.652 25.297 26.328 1 95.75 60 VAL B O 1
ATOM 5242 N N . ASP B 1 61 ? 7.633 26.328 28.047 1 92.5 61 ASP B N 1
ATOM 5243 C CA . ASP B 1 61 ? 8.773 26.812 27.281 1 92.5 61 ASP B CA 1
ATOM 5244 C C . ASP B 1 61 ? 9.781 25.688 27.016 1 92.5 61 ASP B C 1
ATOM 5246 O O . ASP B 1 61 ? 10.664 25.828 26.172 1 92.5 61 ASP B O 1
ATOM 5250 N N . LEU B 1 62 ? 9.633 24.609 27.703 1 91.38 62 LEU B N 1
ATOM 5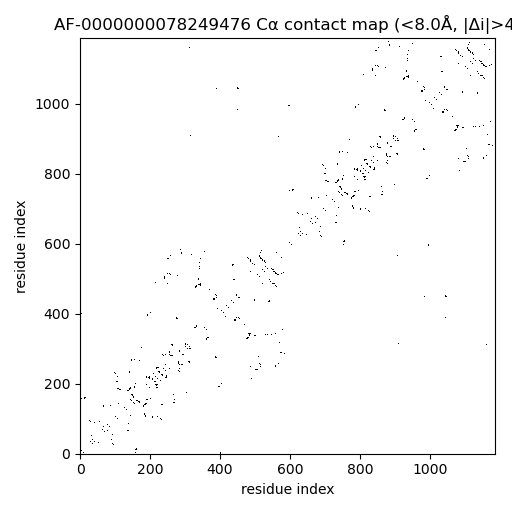251 C CA . LEU B 1 62 ? 10.523 23.484 27.484 1 91.38 62 LEU B CA 1
ATOM 5252 C C . LEU B 1 62 ? 10.242 22.812 26.141 1 91.38 62 LEU B C 1
ATOM 5254 O O . LEU B 1 62 ? 9.086 22.703 25.719 1 91.38 62 LEU B O 1
ATOM 5258 N N . ASP B 1 63 ? 11.305 22.438 25.438 1 90.94 63 ASP B N 1
ATOM 5259 C CA . ASP B 1 63 ? 11.086 21.547 24.297 1 90.94 63 ASP B CA 1
ATOM 5260 C C . ASP B 1 63 ? 10.672 20.156 24.766 1 90.94 63 ASP B C 1
ATOM 5262 O O . ASP B 1 63 ? 10.797 19.812 25.938 1 90.94 63 ASP B O 1
ATOM 5266 N N . LEU B 1 64 ? 10.156 19.391 23.859 1 94.06 64 LEU B N 1
ATOM 5267 C CA . LEU B 1 64 ? 9.57 18.094 24.188 1 94.06 64 LEU B CA 1
ATOM 5268 C C . LEU B 1 64 ? 10.586 17.203 24.891 1 94.06 64 LEU B C 1
ATOM 5270 O O . LEU B 1 64 ? 10.25 16.531 25.875 1 94.06 64 LEU B O 1
ATOM 5274 N N . GLN B 1 65 ? 11.797 17.156 24.422 1 90.69 65 GLN B N 1
ATOM 5275 C CA . GLN B 1 65 ? 12.812 16.297 25 1 90.69 65 GLN B CA 1
ATOM 5276 C C . GLN B 1 65 ? 13.141 16.734 26.438 1 90.69 65 GLN B C 1
ATOM 5278 O O . GLN B 1 65 ? 13.312 15.883 27.312 1 90.69 65 GLN B O 1
ATOM 5283 N N . SER B 1 66 ? 13.234 18 26.672 1 90.69 66 SER B N 1
ATOM 5284 C CA . SER B 1 66 ? 13.484 18.547 28 1 90.69 66 SER B CA 1
ATOM 5285 C C . SER B 1 66 ? 12.312 18.266 28.938 1 90.69 66 SER B C 1
ATOM 5287 O O . SER B 1 66 ? 12.508 17.969 30.109 1 90.69 66 SER B O 1
ATOM 5289 N N . LEU B 1 67 ? 11.141 18.406 28.406 1 93.62 67 LEU B N 1
ATOM 5290 C CA . LEU B 1 67 ? 9.945 18.125 29.203 1 93.62 67 LEU B CA 1
ATOM 5291 C C . LEU B 1 67 ? 9.922 16.672 29.672 1 93.62 67 LEU B C 1
ATOM 5293 O O . LEU B 1 67 ? 9.625 16.406 30.828 1 93.62 67 LEU B O 1
ATOM 5297 N N . ILE B 1 68 ? 10.289 15.766 28.719 1 92.38 68 ILE B N 1
ATOM 5298 C CA . ILE B 1 68 ? 10.25 14.336 29 1 92.38 68 ILE B CA 1
ATOM 5299 C C . ILE B 1 68 ? 11.445 13.953 29.859 1 92.38 68 ILE B C 1
ATOM 5301 O O . ILE B 1 68 ? 11.312 13.172 30.812 1 92.38 68 ILE B O 1
ATOM 5305 N N . GLY B 1 69 ? 12.656 14.445 29.75 1 78.62 69 GLY B N 1
ATOM 5306 C CA . GLY B 1 69 ? 13.883 14.141 30.469 1 78.62 69 GLY B CA 1
ATOM 5307 C C . GLY B 1 69 ? 14.719 13.07 29.797 1 78.62 69 GLY B C 1
ATOM 5308 O O . GLY B 1 69 ? 15.461 12.336 30.453 1 78.62 69 GLY B O 1
ATOM 5309 N N . SER B 1 70 ? 14.477 12.578 28.5 1 55.97 70 SER B N 1
ATOM 5310 C CA . SER B 1 70 ? 15.062 11.406 27.859 1 55.97 70 SER B CA 1
ATOM 5311 C C . SER B 1 70 ? 16.562 11.578 27.672 1 55.97 70 SER B C 1
ATOM 5313 O O . SER B 1 70 ? 17.281 10.602 27.438 1 55.97 70 SER B O 1
ATOM 5315 N N . TYR B 1 71 ? 17.25 12.531 27.109 1 47.53 71 TYR B N 1
ATOM 5316 C CA . TYR B 1 71 ? 18.656 12.406 26.703 1 47.53 71 TYR B CA 1
ATOM 5317 C C . TYR B 1 71 ? 19.578 12.375 27.922 1 47.53 71 TYR B C 1
ATOM 5319 O O . TYR B 1 71 ? 19.406 13.156 28.859 1 47.53 71 TYR B O 1
ATOM 5327 N N . ARG B 1 72 ? 20.391 11.273 27.938 1 44 72 ARG B N 1
ATOM 5328 C CA . ARG B 1 72 ? 21.438 10.984 28.922 1 44 72 ARG B CA 1
ATOM 5329 C C . ARG B 1 72 ? 22.25 12.234 29.234 1 44 72 ARG B C 1
ATOM 5331 O O . ARG B 1 72 ? 23.25 12.164 29.953 1 44 72 ARG B O 1
ATOM 5338 N N . ARG B 1 73 ? 22.531 13.062 28.25 1 36.22 73 ARG B N 1
ATOM 5339 C CA . ARG B 1 73 ? 23.734 13.836 28.578 1 36.22 73 ARG B CA 1
ATOM 5340 C C . ARG B 1 73 ? 23.547 14.609 29.875 1 36.22 73 ARG B C 1
ATOM 5342 O O . ARG B 1 73 ? 24.469 14.703 30.688 1 36.22 73 ARG B O 1
ATOM 5349 N N . THR B 1 74 ? 22.969 15.914 29.734 1 37.19 74 THR B N 1
ATOM 5350 C CA . THR B 1 74 ? 23.359 16.953 30.672 1 37.19 74 THR B CA 1
ATOM 5351 C C . THR B 1 74 ? 22.734 16.688 32.062 1 37.19 74 THR B C 1
ATOM 5353 O O . THR B 1 74 ? 21.703 16.016 32.156 1 37.19 74 THR B O 1
ATOM 5356 N N . LYS B 1 75 ? 23.562 16.906 33.062 1 40.72 75 LYS B N 1
ATOM 5357 C CA . LYS B 1 75 ? 23.453 16.938 34.531 1 40.72 75 LYS B CA 1
ATOM 5358 C C . LYS B 1 75 ? 22.031 17.25 34.969 1 40.72 75 LYS B C 1
ATOM 5360 O O . LYS B 1 75 ? 21.719 17.25 36.156 1 40.72 75 LYS B O 1
ATOM 5365 N N . ARG B 1 76 ? 21.5 18.219 34.312 1 42.97 76 ARG B N 1
ATOM 5366 C CA . ARG B 1 76 ? 20.359 18.75 35.031 1 42.97 76 ARG B CA 1
ATOM 5367 C C . ARG B 1 76 ? 19.188 17.766 35.031 1 42.97 76 ARG B C 1
ATOM 5369 O O . ARG B 1 76 ? 19.188 16.812 34.25 1 42.97 76 ARG B O 1
ATOM 5376 N N . SER B 1 77 ? 17.734 18.25 35.531 1 45.97 77 SER B N 1
ATOM 5377 C CA . SER B 1 77 ? 16.422 17.859 36.031 1 45.97 77 SER B CA 1
ATOM 5378 C C . SER B 1 77 ? 15.633 17.094 34.969 1 45.97 77 SER B C 1
ATOM 5380 O O . SER B 1 77 ? 15.367 17.609 33.875 1 45.97 77 SER B O 1
ATOM 5382 N N . ASP B 1 78 ? 15.852 15.891 35.031 1 57.34 78 ASP B N 1
ATOM 5383 C CA . ASP B 1 78 ? 14.922 14.875 34.562 1 57.34 78 ASP B CA 1
ATOM 5384 C C . ASP B 1 78 ? 13.5 15.172 35.031 1 57.34 78 ASP B C 1
ATOM 5386 O O . ASP B 1 78 ? 13.227 15.219 36.219 1 57.34 78 ASP B O 1
ATOM 5390 N N . ARG B 1 79 ? 12.688 15.844 34.188 1 81.88 79 ARG B N 1
ATOM 5391 C CA . ARG B 1 79 ? 11.438 16.484 34.562 1 81.88 79 ARG B CA 1
ATOM 5392 C C . ARG B 1 79 ? 10.32 15.453 34.719 1 81.88 79 ARG B C 1
ATOM 5394 O O . ARG B 1 79 ? 10.289 14.703 35.688 1 81.88 79 ARG B O 1
ATOM 5401 N N . LEU B 1 80 ? 9.75 14.867 33.562 1 91.62 80 LEU B N 1
ATOM 5402 C CA . LEU B 1 80 ? 8.625 13.953 33.719 1 91.62 80 LEU B CA 1
ATOM 5403 C C . LEU B 1 80 ? 9.109 12.539 34.031 1 91.62 80 LEU B C 1
ATOM 5405 O O . LEU B 1 80 ? 8.477 11.812 34.781 1 91.62 80 LEU B O 1
ATOM 5409 N N . GLN B 1 81 ? 10.297 12.211 33.531 1 90.5 81 GLN B N 1
ATOM 5410 C CA . GLN B 1 81 ? 10.812 10.859 33.719 1 90.5 81 GLN B CA 1
ATOM 5411 C C . GLN B 1 81 ? 11.594 10.727 35 1 90.5 81 GLN B C 1
ATOM 5413 O O . GLN B 1 81 ? 11.844 9.617 35.469 1 90.5 81 GLN B O 1
ATOM 5418 N N . THR B 1 82 ? 12 11.891 35.5 1 83 82 THR B N 1
ATOM 5419 C CA . THR B 1 82 ? 12.75 11.891 36.75 1 83 82 THR B CA 1
ATOM 5420 C C . THR B 1 82 ? 11.812 11.734 37.938 1 83 82 THR B C 1
ATOM 5422 O O . THR B 1 82 ? 10.742 12.336 37.969 1 83 82 THR B O 1
ATOM 5425 N N . LYS B 1 83 ? 12.312 11.078 38.875 1 78 83 LYS B N 1
ATOM 5426 C CA . LYS B 1 83 ? 11.523 10.875 40.094 1 78 83 LYS B CA 1
ATOM 5427 C C . LYS B 1 83 ? 11.383 12.172 40.875 1 78 83 LYS B C 1
ATOM 5429 O O . LYS B 1 83 ? 12.336 12.938 41 1 78 83 LYS B O 1
ATOM 5434 N N . ASN B 1 84 ? 10.234 12.414 41.406 1 75.81 84 ASN B N 1
ATOM 5435 C CA . ASN B 1 84 ? 9.898 13.508 42.312 1 75.81 84 ASN B CA 1
ATOM 5436 C C . ASN B 1 84 ? 10.133 14.867 41.656 1 75.81 84 ASN B C 1
ATOM 5438 O O . ASN B 1 84 ? 10.617 15.797 42.281 1 75.81 84 ASN B O 1
ATOM 5442 N N . ASP B 1 85 ? 10.047 14.898 40.438 1 86 85 ASP B N 1
ATOM 5443 C CA . ASP B 1 85 ? 10.078 16.156 39.688 1 86 85 ASP B CA 1
ATOM 5444 C C . ASP B 1 85 ? 8.695 16.516 39.156 1 86 85 ASP B C 1
ATOM 5446 O O . ASP B 1 85 ? 7.707 16.5 39.906 1 86 85 ASP B O 1
ATOM 5450 N N . LEU B 1 86 ? 8.5 16.766 37.875 1 92.5 86 LEU B N 1
ATOM 5451 C CA . LEU B 1 86 ? 7.199 17.141 37.312 1 92.5 86 LEU B CA 1
ATOM 5452 C C . LEU B 1 86 ? 6.25 15.945 37.312 1 92.5 86 LEU B C 1
ATOM 5454 O O . LEU B 1 86 ? 6.691 14.805 37.219 1 92.5 86 LEU B O 1
ATOM 5458 N N . ASN B 1 87 ? 5.012 16.234 37.562 1 95.31 87 ASN B N 1
ATOM 5459 C CA . ASN B 1 87 ? 4 15.195 37.375 1 95.31 87 ASN B CA 1
ATOM 5460 C C . ASN B 1 87 ? 3.025 15.539 36.281 1 95.31 87 ASN B C 1
ATOM 5462 O O . ASN B 1 87 ? 3.094 16.625 35.688 1 95.31 87 ASN B O 1
ATOM 5466 N N . ALA B 1 88 ? 2.189 14.594 35.906 1 97.81 88 ALA B N 1
ATOM 5467 C CA . ALA B 1 88 ? 1.288 14.727 34.75 1 97.81 88 ALA B CA 1
ATOM 5468 C C . ALA B 1 88 ? 0.274 15.844 34.969 1 97.81 88 ALA B C 1
ATOM 5470 O O . ALA B 1 88 ? -0.01 16.625 34.062 1 97.81 88 ALA B O 1
ATOM 5471 N N . TYR B 1 89 ? -0.286 15.945 36.156 1 97.81 89 TYR B N 1
ATOM 5472 C CA . TYR B 1 89 ? -1.333 16.922 36.438 1 97.81 89 TYR B CA 1
ATOM 5473 C C . TYR B 1 89 ? -0.807 18.344 36.312 1 97.81 89 TYR B C 1
ATOM 5475 O O . TYR B 1 89 ? -1.459 19.203 35.719 1 97.81 89 TYR B O 1
ATOM 5483 N N . THR B 1 90 ? 0.375 18.609 36.906 1 97.19 90 THR B N 1
ATOM 5484 C CA . THR B 1 90 ? 0.992 19.922 36.844 1 97.19 90 THR B CA 1
ATOM 5485 C C . THR B 1 90 ? 1.253 20.328 35.375 1 97.19 90 THR B C 1
ATOM 5487 O O . THR B 1 90 ? 0.947 21.453 34.969 1 97.19 90 THR B O 1
ATOM 5490 N N . VAL B 1 91 ? 1.775 19.406 34.625 1 97.69 91 VAL B N 1
ATOM 5491 C CA . VAL B 1 91 ? 2.107 19.672 33.219 1 97.69 91 VAL B CA 1
ATOM 5492 C C . VAL B 1 91 ? 0.831 19.938 32.438 1 97.69 91 VAL B C 1
ATOM 5494 O O . VAL B 1 91 ? 0.782 20.859 31.609 1 97.69 91 VAL B O 1
ATOM 5497 N N . LEU B 1 92 ? -0.223 19.141 32.656 1 98.62 92 LEU B N 1
ATOM 5498 C CA . LEU B 1 92 ? -1.489 19.344 31.953 1 98.62 92 LEU B CA 1
ATOM 5499 C C . LEU B 1 92 ? -2.064 20.719 32.281 1 98.62 92 LEU B C 1
ATOM 5501 O O . LEU B 1 92 ? -2.586 21.406 31.391 1 98.62 92 LEU B O 1
ATOM 5505 N N . CYS B 1 93 ? -1.97 21.141 33.562 1 98.25 93 CYS B N 1
ATOM 5506 C CA . CYS B 1 93 ? -2.455 22.469 33.938 1 98.25 93 CYS B CA 1
ATOM 5507 C C . CYS B 1 93 ? -1.71 23.562 33.188 1 98.25 93 CYS B C 1
ATOM 5509 O O . CYS B 1 93 ? -2.326 24.484 32.656 1 98.25 93 CYS B O 1
ATOM 5511 N N . ALA B 1 94 ? -0.428 23.422 33.125 1 97.69 94 ALA B N 1
ATOM 5512 C CA . ALA B 1 94 ? 0.39 24.422 32.438 1 97.69 94 ALA B CA 1
ATOM 5513 C C . ALA B 1 94 ? -0.016 24.531 30.969 1 97.69 94 ALA B C 1
ATOM 5515 O O . ALA B 1 94 ? -0.236 25.641 30.469 1 97.69 94 ALA B O 1
ATOM 5516 N N . TYR B 1 95 ? -0.177 23.469 30.281 1 98.5 95 TYR B N 1
ATOM 5517 C CA . TYR B 1 95 ? -0.509 23.484 28.859 1 98.5 95 TYR B CA 1
ATOM 5518 C C . TYR B 1 95 ? -1.963 23.875 28.656 1 98.5 95 TYR B C 1
ATOM 5520 O O . TYR B 1 95 ? -2.299 24.5 27.641 1 98.5 95 TYR B O 1
ATOM 5528 N N . THR B 1 96 ? -2.807 23.5 29.594 1 98.62 96 THR B N 1
ATOM 5529 C CA . THR B 1 96 ? -4.199 23.922 29.484 1 98.62 96 THR B CA 1
ATOM 5530 C C . THR B 1 96 ? -4.305 25.438 29.5 1 98.62 96 THR B C 1
ATOM 5532 O O . THR B 1 96 ? -5.039 26.031 28.703 1 98.62 96 THR B O 1
ATOM 5535 N N . GLN B 1 97 ? -3.557 26.062 30.391 1 97.75 97 GLN B N 1
ATOM 5536 C CA . GLN B 1 97 ? -3.574 27.516 30.453 1 97.75 97 GLN B CA 1
ATOM 5537 C C . GLN B 1 97 ? -3.09 28.141 29.141 1 97.75 97 GLN B C 1
ATOM 5539 O O . GLN B 1 97 ? -3.717 29.062 28.625 1 97.75 97 GLN B O 1
ATOM 5544 N N . LYS B 1 98 ? -2.023 27.609 28.688 1 97.75 98 LYS B N 1
ATOM 5545 C CA . LYS B 1 98 ? -1.489 28.125 27.422 1 97.75 98 LYS B CA 1
ATOM 5546 C C . LYS B 1 98 ? -2.443 27.844 26.266 1 97.75 98 LYS B C 1
ATOM 5548 O O . LYS B 1 98 ? -2.623 28.688 25.391 1 97.75 98 LYS B O 1
ATOM 5553 N N . MET B 1 99 ? -3.053 26.672 26.234 1 98.5 99 MET B N 1
ATOM 5554 C CA . MET B 1 99 ? -4 26.297 25.188 1 98.5 99 MET B CA 1
ATOM 5555 C C . MET B 1 99 ? -5.203 27.234 25.188 1 98.5 99 MET B C 1
ATOM 5557 O O . MET B 1 99 ? -5.676 27.656 24.125 1 98.5 99 MET B O 1
ATOM 5561 N N . LEU B 1 100 ? -5.707 27.625 26.328 1 98.19 100 LEU B N 1
ATOM 5562 C CA . LEU B 1 100 ? -6.84 28.531 26.422 1 98.19 100 LEU B CA 1
ATOM 5563 C C . LEU B 1 100 ? -6.484 29.906 25.844 1 98.19 100 LEU B C 1
ATOM 5565 O O . LEU B 1 100 ? -7.297 30.516 25.141 1 98.19 100 LEU B O 1
ATOM 5569 N N . ASP B 1 101 ? -5.27 30.328 26.125 1 97 101 ASP B N 1
ATOM 5570 C CA . ASP B 1 101 ? -4.777 31.578 25.547 1 97 101 ASP B CA 1
ATOM 5571 C C . ASP B 1 101 ? -4.707 31.469 24.016 1 97 101 ASP B C 1
ATOM 5573 O O . ASP B 1 101 ? -5.137 32.375 23.312 1 97 101 ASP B O 1
ATOM 5577 N N . SER B 1 102 ? -4.168 30.391 23.562 1 97.88 102 SER B N 1
ATOM 5578 C CA . SER B 1 102 ? -4.055 30.156 22.125 1 97.88 102 SER B CA 1
ATOM 5579 C C . SER B 1 102 ? -5.43 30.109 21.469 1 97.88 102 SER B C 1
ATOM 5581 O O . SER B 1 102 ? -5.629 30.688 20.391 1 97.88 102 SER B O 1
ATOM 5583 N N . GLN B 1 103 ? -6.352 29.391 22.109 1 98.19 103 GLN B N 1
ATOM 5584 C CA . GLN B 1 103 ? -7.699 29.25 21.578 1 98.19 103 GLN B CA 1
ATOM 5585 C C . GLN B 1 103 ? -8.375 30.625 21.438 1 98.19 103 GLN B C 1
ATOM 5587 O O . GLN B 1 103 ? -9.039 30.891 20.438 1 98.19 103 GLN B O 1
ATOM 5592 N N . THR B 1 104 ? -8.195 31.453 22.391 1 97.38 104 THR B N 1
ATOM 5593 C CA . THR B 1 104 ? -8.781 32.781 22.359 1 97.38 104 THR B CA 1
ATOM 5594 C C . THR B 1 104 ? -8.227 33.594 21.203 1 97.38 104 THR B C 1
ATOM 5596 O O . THR B 1 104 ? -8.969 34.312 20.516 1 97.38 104 THR B O 1
ATOM 5599 N N . ARG B 1 105 ? -7.004 33.406 20.922 1 96.94 105 ARG B N 1
ATOM 5600 C CA . ARG B 1 105 ? -6.324 34.219 19.922 1 96.94 105 ARG B CA 1
ATOM 5601 C C . ARG B 1 105 ? -6.461 33.625 18.531 1 96.94 105 ARG B C 1
ATOM 5603 O O . ARG B 1 105 ? -6.582 34.344 17.547 1 96.94 105 ARG B O 1
ATOM 5610 N N . LEU B 1 106 ? -6.484 32.281 18.438 1 98.31 106 LEU B N 1
ATOM 5611 C CA . LEU B 1 106 ? -6.242 31.641 17.141 1 98.31 106 LEU B CA 1
ATOM 5612 C C . LEU B 1 106 ? -7.438 30.797 16.719 1 98.31 106 LEU B C 1
ATOM 5614 O O . LEU B 1 106 ? -7.547 30.406 15.555 1 98.31 106 LEU B O 1
ATOM 5618 N N . ASN B 1 107 ? -8.328 30.469 17.609 1 98.38 107 ASN B N 1
ATOM 5619 C CA . ASN B 1 107 ? -9.461 29.594 17.344 1 98.38 107 ASN B CA 1
ATOM 5620 C C . ASN B 1 107 ? -9 28.266 16.766 1 98.38 107 ASN B C 1
ATOM 5622 O O . ASN B 1 107 ? -9.469 27.844 15.703 1 98.38 107 ASN B O 1
ATOM 5626 N N . CYS B 1 108 ? -8.078 27.625 17.438 1 98.56 108 CYS B N 1
ATOM 5627 C CA . CYS B 1 108 ? -7.422 26.453 16.875 1 98.56 108 CYS B CA 1
ATOM 5628 C C . CYS B 1 108 ? -7.957 25.172 17.484 1 98.56 108 CYS B C 1
ATOM 5630 O O . CYS B 1 108 ? -7.664 24.078 17.016 1 98.56 108 CYS B O 1
ATOM 5632 N N . VAL B 1 109 ? -8.812 25.219 18.5 1 98.69 109 VAL B N 1
ATOM 5633 C CA . VAL B 1 109 ? -9.312 24.047 19.203 1 98.69 109 VAL B CA 1
ATOM 5634 C C . VAL B 1 109 ? -10.82 23.922 18.984 1 98.69 109 VAL B C 1
ATOM 5636 O O . VAL B 1 109 ? -11.547 24.922 19.016 1 98.69 109 VAL B O 1
ATOM 5639 N N . THR B 1 110 ? -11.297 22.703 18.719 1 97.94 110 THR B N 1
ATOM 5640 C CA . THR B 1 110 ? -12.727 22.469 18.562 1 97.94 110 THR B CA 1
ATOM 5641 C C . THR B 1 110 ? -13.367 22.109 19.906 1 97.94 110 THR B C 1
ATOM 5643 O O . THR B 1 110 ? -14.359 22.719 20.312 1 97.94 110 THR B O 1
ATOM 5646 N N . GLU B 1 111 ? -12.758 21.125 20.594 1 97.62 111 GLU B N 1
ATOM 5647 C CA . GLU B 1 111 ? -13.273 20.641 21.859 1 97.62 111 GLU B CA 1
ATOM 5648 C C . GLU B 1 111 ? -12.133 20.203 22.781 1 97.62 111 GLU B C 1
ATOM 5650 O O . GLU B 1 111 ? -11.047 19.875 22.328 1 97.62 111 GLU B O 1
ATOM 5655 N N . VAL B 1 112 ? -12.469 20.312 24.094 1 98.56 112 VAL B N 1
ATOM 5656 C CA . VAL B 1 112 ? -11.562 19.734 25.078 1 98.56 112 VAL B CA 1
ATOM 5657 C C . VAL B 1 112 ? -11.891 18.266 25.281 1 98.56 112 VAL B C 1
ATOM 5659 O O . VAL B 1 112 ? -13.023 17.828 25.031 1 98.56 112 VAL B O 1
ATOM 5662 N N . ILE B 1 113 ? -10.961 17.516 25.547 1 98.56 113 ILE B N 1
ATOM 5663 C CA . ILE B 1 113 ? -11.164 16.125 25.953 1 98.56 113 ILE B CA 1
ATOM 5664 C C . ILE B 1 113 ? -11.422 16.047 27.453 1 98.56 113 ILE B C 1
ATOM 5666 O O . ILE B 1 113 ? -10.484 16.062 28.25 1 98.56 113 ILE B O 1
ATOM 5670 N N . ARG B 1 114 ? -12.586 15.812 27.844 1 97.19 114 ARG B N 1
ATOM 5671 C CA . ARG B 1 114 ? -13.109 16.078 29.172 1 97.19 114 ARG B CA 1
ATOM 5672 C C . ARG B 1 114 ? -12.414 15.211 30.219 1 97.19 114 ARG B C 1
ATOM 5674 O O . ARG B 1 114 ? -12.25 15.633 31.375 1 97.19 114 ARG B O 1
ATOM 5681 N N . GLU B 1 115 ? -12 14.086 29.828 1 97.56 115 GLU B N 1
ATOM 5682 C CA . GLU B 1 115 ? -11.43 13.148 30.797 1 97.56 115 GLU B CA 1
ATOM 5683 C C . GLU B 1 115 ? -9.938 13.398 31 1 97.56 115 GLU B C 1
ATOM 5685 O O . GLU B 1 115 ? -9.266 12.633 31.688 1 97.56 115 GLU B O 1
ATOM 5690 N N . ALA B 1 116 ? -9.359 14.422 30.391 1 98.75 116 ALA B N 1
ATOM 5691 C CA . ALA B 1 116 ? -7.914 14.648 30.391 1 98.75 116 ALA B CA 1
ATOM 5692 C C . ALA B 1 116 ? -7.375 14.789 31.812 1 98.75 116 ALA B C 1
ATOM 5694 O O . ALA B 1 116 ? -6.336 14.219 32.156 1 98.75 116 ALA B O 1
ATOM 5695 N N . PHE B 1 117 ? -8.023 15.562 32.688 1 98.44 117 PHE B N 1
ATOM 5696 C CA . PHE B 1 117 ? -7.547 15.797 34.031 1 98.44 117 PHE B CA 1
ATOM 5697 C C . PHE B 1 117 ? -7.637 14.523 34.875 1 98.44 117 PHE B C 1
ATOM 5699 O O . PHE B 1 117 ? -6.742 14.234 35.688 1 98.44 117 PHE B O 1
ATOM 5706 N N . GLU B 1 118 ? -8.742 13.797 34.719 1 98.25 118 GLU B N 1
ATOM 5707 C CA . GLU B 1 118 ? -8.852 12.5 35.375 1 98.25 118 GLU B CA 1
ATOM 5708 C C . GLU B 1 118 ? -7.738 11.562 34.938 1 98.25 118 GLU B C 1
ATOM 5710 O O . GLU B 1 118 ? -7.16 10.844 35.75 1 98.25 118 GLU B O 1
ATOM 5715 N N . THR B 1 119 ? -7.438 11.555 33.656 1 98.44 119 THR B N 1
ATOM 5716 C CA . THR B 1 119 ? -6.359 10.734 33.094 1 98.44 119 THR B CA 1
ATOM 5717 C C . THR B 1 119 ? -5.02 11.133 33.719 1 98.44 119 THR B C 1
ATOM 5719 O O . THR B 1 119 ? -4.211 10.266 34.062 1 98.44 119 THR B O 1
ATOM 5722 N N . ALA B 1 120 ? -4.754 12.422 33.812 1 98.56 120 ALA B N 1
ATOM 5723 C CA . ALA B 1 120 ? -3.502 12.898 34.406 1 98.56 120 ALA B CA 1
ATOM 5724 C C . ALA B 1 120 ? -3.354 12.422 35.844 1 98.56 120 ALA B C 1
ATOM 5726 O O . ALA B 1 120 ? -2.271 12 36.25 1 98.56 120 ALA B O 1
ATOM 5727 N N . GLU B 1 121 ? -4.422 12.516 36.656 1 97.94 121 GLU B N 1
ATOM 5728 C CA . GLU B 1 121 ? -4.406 12.047 38.031 1 97.94 121 GLU B CA 1
ATOM 5729 C C . GLU B 1 121 ? -4.125 10.555 38.094 1 97.94 121 GLU B C 1
ATOM 5731 O O . GLU B 1 121 ? -3.348 10.102 38.938 1 97.94 121 GLU B O 1
ATOM 5736 N N . GLU B 1 122 ? -4.766 9.852 37.281 1 98.12 122 GLU B N 1
ATOM 5737 C CA . GLU B 1 122 ? -4.562 8.406 37.219 1 98.12 122 GLU B CA 1
ATOM 5738 C C . GLU B 1 122 ? -3.119 8.062 36.875 1 98.12 122 GLU B C 1
ATOM 5740 O O . GLU B 1 122 ? -2.531 7.152 37.469 1 98.12 122 GLU B O 1
ATOM 5745 N N . HIS B 1 123 ? -2.568 8.734 35.875 1 98.12 123 HIS B N 1
ATOM 5746 C CA . HIS B 1 123 ? -1.179 8.516 35.469 1 98.12 123 HIS B CA 1
ATOM 5747 C C . HIS B 1 123 ? -0.232 8.773 36.656 1 98.12 123 HIS B C 1
ATOM 5749 O O . HIS B 1 123 ? 0.721 8.016 36.844 1 98.12 123 HIS B O 1
ATOM 5755 N N . ASP B 1 124 ? -0.47 9.844 37.406 1 97.25 124 ASP B N 1
ATOM 5756 C CA . ASP B 1 124 ? 0.375 10.172 38.531 1 97.25 124 ASP B CA 1
ATOM 5757 C C . ASP B 1 124 ? 0.283 9.094 39.625 1 97.25 124 ASP B C 1
ATOM 5759 O O . ASP B 1 124 ? 1.288 8.75 40.25 1 97.25 124 ASP B O 1
ATOM 5763 N N . GLN B 1 125 ? -0.935 8.617 39.844 1 96.81 125 GLN B N 1
ATOM 5764 C CA . GLN B 1 125 ? -1.111 7.543 40.812 1 96.81 125 GLN B CA 1
ATOM 5765 C C . GLN B 1 125 ? -0.33 6.297 40.406 1 96.81 125 GLN B C 1
ATOM 5767 O O . GLN B 1 125 ? 0.27 5.629 41.25 1 96.81 125 GLN B O 1
ATOM 5772 N N . LEU B 1 126 ? -0.284 6.047 39.156 1 95.94 126 LEU B N 1
ATOM 5773 C CA . LEU B 1 126 ? 0.322 4.816 38.656 1 95.94 126 LEU B CA 1
ATOM 5774 C C . LEU B 1 126 ? 1.836 4.961 38.562 1 95.94 126 LEU B C 1
ATOM 5776 O O . LEU B 1 126 ? 2.572 4.008 38.812 1 95.94 126 LEU B O 1
ATOM 5780 N N . TRP B 1 127 ? 2.332 6.188 38.094 1 95.62 127 TRP B N 1
ATOM 5781 C CA . TRP B 1 127 ? 3.695 6.164 37.562 1 95.62 127 TRP B CA 1
ATOM 5782 C C . TRP B 1 127 ? 4.559 7.215 38.25 1 95.62 127 TRP B C 1
ATOM 5784 O O . TRP B 1 127 ? 5.789 7.18 38.156 1 95.62 127 TRP B O 1
ATOM 5794 N N . TYR B 1 128 ? 3.988 8.156 38.938 1 94.5 128 TYR B N 1
ATOM 5795 C CA . TYR B 1 128 ? 4.781 9.266 39.469 1 94.5 128 TYR B CA 1
ATOM 5796 C C . TYR B 1 128 ? 5.973 8.758 40.281 1 94.5 128 TYR B C 1
ATOM 5798 O O . TYR B 1 128 ? 7.098 9.234 40.094 1 94.5 128 TYR B O 1
ATOM 5806 N N . ASN B 1 129 ? 5.77 7.777 41.125 1 91.69 129 ASN B N 1
ATOM 5807 C CA . ASN B 1 129 ? 6.824 7.262 42 1 91.69 129 ASN B CA 1
ATOM 5808 C C . ASN B 1 129 ? 7.414 5.965 41.438 1 91.69 129 ASN B C 1
ATOM 5810 O O . ASN B 1 129 ? 8.148 5.266 42.156 1 91.69 129 ASN B O 1
ATOM 5814 N N . SER B 1 130 ? 7.07 5.691 40.188 1 91.56 130 SER B N 1
ATOM 5815 C CA . SER B 1 130 ? 7.562 4.457 39.594 1 91.56 130 SER B CA 1
ATOM 5816 C C . SER B 1 130 ? 8.961 4.641 39 1 91.56 130 SER B C 1
ATOM 5818 O O . SER B 1 130 ? 9.305 5.723 38.531 1 91.56 130 SER B O 1
ATOM 5820 N N . ASP B 1 131 ? 9.766 3.494 39.031 1 87.56 131 ASP B N 1
ATOM 5821 C CA . ASP B 1 131 ? 11.094 3.49 38.406 1 87.56 131 ASP B CA 1
ATOM 5822 C C . ASP B 1 131 ? 11 3.314 36.906 1 87.56 131 ASP B C 1
ATOM 5824 O O . ASP B 1 131 ? 11.938 3.645 36.156 1 87.56 131 ASP B O 1
ATOM 5828 N N . GLU B 1 132 ? 9.969 2.729 36.531 1 90.06 132 GLU B N 1
ATOM 5829 C CA . GLU B 1 132 ? 9.742 2.516 35.094 1 90.06 132 GLU B CA 1
ATOM 5830 C C . GLU B 1 132 ? 8.492 3.26 34.625 1 90.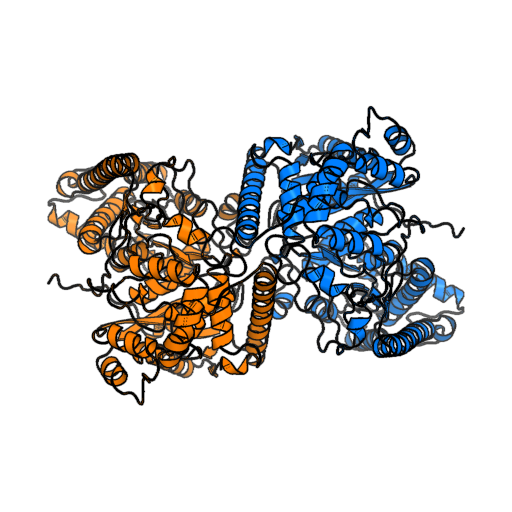06 132 GLU B C 1
ATOM 5832 O O . GLU B 1 132 ? 7.371 2.895 34.969 1 90.06 132 GLU B O 1
ATOM 5837 N N . LYS B 1 133 ? 8.664 4.32 33.906 1 94.12 133 LYS B N 1
ATOM 5838 C CA . LYS B 1 133 ? 7.562 5.105 33.375 1 94.12 133 LYS B CA 1
ATOM 5839 C C . LYS B 1 133 ? 7.461 4.926 31.859 1 94.12 133 LYS B C 1
ATOM 5841 O O . LYS B 1 133 ? 8.477 4.727 31.188 1 94.12 133 LYS B O 1
ATOM 5846 N N . PRO B 1 134 ? 6.238 4.949 31.328 1 96.31 134 PRO B N 1
ATOM 5847 C CA . PRO B 1 134 ? 6.137 4.949 29.875 1 96.31 134 PRO B CA 1
ATOM 5848 C C . PRO B 1 134 ? 6.777 6.184 29.234 1 96.31 134 PRO B C 1
ATOM 5850 O O . PRO B 1 134 ? 6.859 7.238 29.875 1 96.31 134 PRO B O 1
ATOM 5853 N N . PRO B 1 135 ? 7.148 6.082 28.016 1 95.81 135 PRO B N 1
ATOM 5854 C CA . PRO B 1 135 ? 7.965 7.121 27.375 1 95.81 135 PRO B CA 1
ATOM 5855 C C . PRO B 1 135 ? 7.254 8.469 27.297 1 95.81 135 PRO B C 1
ATOM 5857 O O . PRO B 1 135 ? 7.906 9.516 27.266 1 95.81 135 PRO B O 1
ATOM 5860 N N . LEU B 1 136 ? 5.891 8.523 27.297 1 97.44 136 LEU B N 1
ATOM 5861 C CA . LEU B 1 136 ? 5.168 9.781 27.156 1 97.44 136 LEU B CA 1
ATOM 5862 C C . LEU B 1 136 ? 4.402 10.102 28.438 1 97.44 136 LEU B C 1
ATOM 5864 O O . LEU B 1 136 ? 3.432 10.859 28.422 1 97.44 136 LEU B O 1
ATOM 5868 N N . TYR B 1 137 ? 4.875 9.523 29.547 1 97 137 TYR B N 1
ATOM 5869 C CA . TYR B 1 137 ? 4.219 9.781 30.828 1 97 137 TYR B CA 1
ATOM 5870 C C . TYR B 1 137 ? 4.012 11.281 31.031 1 97 137 TYR B C 1
ATOM 5872 O O . TYR B 1 137 ? 4.977 12.047 31.062 1 97 137 TYR B O 1
ATOM 5880 N N . GLY B 1 138 ? 2.699 11.609 31.094 1 97.38 138 GLY B N 1
ATOM 5881 C CA . GLY B 1 138 ? 2.316 12.938 31.547 1 97.38 138 GLY B CA 1
ATOM 5882 C C . GLY B 1 138 ? 2.377 13.984 30.438 1 97.38 138 GLY B C 1
ATOM 5883 O O . GLY B 1 138 ? 2.086 15.156 30.672 1 97.38 138 GLY B O 1
ATOM 5884 N N . VAL B 1 139 ? 2.75 13.617 29.219 1 98.12 139 VAL B N 1
ATOM 5885 C CA . VAL B 1 139 ? 2.844 14.57 28.109 1 98.12 139 VAL B CA 1
ATOM 5886 C C . VAL B 1 139 ? 1.463 14.789 27.5 1 98.12 139 VAL B C 1
ATOM 5888 O O . VAL B 1 139 ? 0.866 13.859 26.953 1 98.12 139 VAL B O 1
ATOM 5891 N N . PRO B 1 140 ? 0.882 15.984 27.656 1 98.69 140 PRO B N 1
ATOM 5892 C CA . PRO B 1 140 ? -0.349 16.25 26.906 1 98.69 140 PRO B CA 1
ATOM 5893 C C . PRO B 1 140 ? -0.108 16.406 25.406 1 98.69 140 PRO B C 1
ATOM 5895 O O . PRO B 1 140 ? 0.969 16.844 25 1 98.69 140 PRO B O 1
ATOM 5898 N N . PHE B 1 141 ? -1.066 16.016 24.578 1 98.75 141 PHE B N 1
ATOM 5899 C CA . PHE B 1 141 ? -0.939 16.234 23.141 1 98.75 141 PHE B CA 1
ATOM 5900 C C . PHE B 1 141 ? -2.297 16.516 22.516 1 98.75 141 PHE B C 1
ATOM 5902 O O . PHE B 1 141 ? -3.334 16.125 23.062 1 98.75 141 PHE B O 1
ATOM 5909 N N . SER B 1 142 ? -2.289 17.297 21.484 1 98.88 142 SER B N 1
ATOM 5910 C CA . SER B 1 142 ? -3.51 17.625 20.75 1 98.88 142 SER B CA 1
ATOM 5911 C C . SER B 1 142 ? -3.809 16.594 19.672 1 98.88 142 SER B C 1
ATOM 5913 O O . SER B 1 142 ? -2.902 15.914 19.188 1 98.88 142 SER B O 1
ATOM 5915 N N . VAL B 1 143 ? -5.098 16.438 19.328 1 98.75 143 VAL B N 1
ATOM 5916 C CA . VAL B 1 143 ? -5.562 15.461 18.344 1 98.75 143 VAL B CA 1
ATOM 5917 C C . VAL B 1 143 ? -6.383 16.156 17.266 1 98.75 143 VAL B C 1
ATOM 5919 O O . VAL B 1 143 ? -7.336 16.875 17.562 1 98.75 143 VAL B O 1
ATOM 5922 N N . LYS B 1 144 ? -5.945 15.969 16.016 1 97.94 144 LYS B N 1
ATOM 5923 C CA . LYS B 1 144 ? -6.773 16.453 14.906 1 97.94 144 LYS B CA 1
ATOM 5924 C C . LYS B 1 144 ? -8.18 15.852 14.969 1 97.94 144 LYS B C 1
ATOM 5926 O O . LYS B 1 144 ? -8.336 14.664 15.25 1 97.94 144 LYS B O 1
ATOM 5931 N N . CYS B 1 145 ? -9.148 16.609 14.727 1 96.75 145 CYS B N 1
ATOM 5932 C CA . CYS B 1 145 ? -10.516 16.203 15.031 1 96.75 145 CYS B CA 1
ATOM 5933 C C . CYS B 1 145 ? -11.023 15.172 14.023 1 96.75 145 CYS B C 1
ATOM 5935 O O . CYS B 1 145 ? -12.148 14.68 14.148 1 96.75 145 CYS B O 1
ATOM 5937 N N . ASN B 1 146 ? -10.203 14.812 12.992 1 95.81 146 ASN B N 1
ATOM 5938 C CA . ASN B 1 146 ? -10.633 13.789 12.047 1 95.81 146 ASN B CA 1
ATOM 5939 C C . ASN B 1 146 ? -10.406 12.383 12.594 1 95.81 146 ASN B C 1
ATOM 5941 O O . ASN B 1 146 ? -10.914 11.406 12.039 1 95.81 146 ASN B O 1
ATOM 5945 N N . PHE B 1 147 ? -9.609 12.273 13.656 1 97.88 147 PHE B N 1
ATOM 5946 C CA . PHE B 1 147 ? -9.406 10.977 14.289 1 97.88 147 PHE B CA 1
ATOM 5947 C C . PHE B 1 147 ? -10.602 10.602 15.156 1 97.88 147 PHE B C 1
ATOM 5949 O O . PHE B 1 147 ? -11.133 11.453 15.875 1 97.88 147 PHE B O 1
ATOM 5956 N N . ASP B 1 148 ? -11.047 9.391 15.086 1 97.75 148 ASP B N 1
ATOM 5957 C CA . ASP B 1 148 ? -12.156 8.953 15.93 1 97.75 148 ASP B CA 1
ATOM 5958 C C . ASP B 1 148 ? -11.727 8.891 17.391 1 97.75 148 ASP B C 1
ATOM 5960 O O . ASP B 1 148 ? -10.688 8.32 17.719 1 97.75 148 ASP B O 1
ATOM 5964 N N . MET B 1 149 ? -12.484 9.531 18.266 1 97.56 149 MET B N 1
ATOM 5965 C CA . MET B 1 149 ? -12.312 9.547 19.719 1 97.56 149 MET B CA 1
ATOM 5966 C C . MET B 1 149 ? -13.578 9.062 20.422 1 97.56 149 MET B C 1
ATOM 5968 O O . MET B 1 149 ? -14.672 9.555 20.141 1 97.56 149 MET B O 1
ATOM 5972 N N . LYS B 1 150 ? -13.414 8.109 21.25 1 97.38 150 LYS B N 1
ATOM 5973 C CA . LYS B 1 150 ? -14.562 7.59 21.969 1 97.38 150 LYS B CA 1
ATOM 5974 C C . LYS B 1 150 ? -15.281 8.703 22.734 1 97.38 150 LYS B C 1
ATOM 5976 O O . LYS B 1 150 ? -14.656 9.469 23.469 1 97.38 150 LYS B O 1
ATOM 5981 N N . GLY B 1 151 ? -16.578 8.828 22.5 1 97.06 151 GLY B N 1
ATOM 5982 C CA . GLY B 1 151 ? -17.391 9.805 23.219 1 97.06 151 GLY B CA 1
ATOM 5983 C C . GLY B 1 151 ? -17.469 11.148 22.516 1 97.06 151 GLY B C 1
ATOM 5984 O O . GLY B 1 151 ? -18.156 12.055 22.984 1 97.06 151 GLY B O 1
ATOM 5985 N N . TYR B 1 152 ? -16.875 11.32 21.391 1 97.5 152 TYR B N 1
ATOM 5986 C CA . TYR B 1 152 ? -16.859 12.578 20.656 1 97.5 152 TYR B CA 1
ATOM 5987 C C . TYR B 1 152 ? -17.328 12.375 19.219 1 97.5 152 TYR B C 1
ATOM 5989 O O . TYR B 1 152 ? -17.359 11.25 18.719 1 97.5 152 TYR B O 1
ATOM 5997 N N . HIS B 1 153 ? -17.781 13.453 18.562 1 96 153 HIS B N 1
ATOM 5998 C CA . HIS B 1 153 ? -18.141 13.43 17.156 1 96 153 HIS B CA 1
ATOM 5999 C C . HIS B 1 153 ? -16.906 13.656 16.266 1 96 153 HIS B C 1
ATOM 6001 O O . HIS B 1 153 ? -16.016 14.406 16.641 1 96 153 HIS B O 1
ATOM 6007 N N . THR B 1 154 ? -16.875 12.969 15.227 1 95.56 154 THR B N 1
ATOM 6008 C CA . THR B 1 154 ? -15.984 13.336 14.133 1 95.56 154 THR B CA 1
ATOM 6009 C C . THR B 1 154 ? -16.719 14.172 13.094 1 95.56 154 THR B C 1
ATOM 6011 O O . THR B 1 154 ? -17.219 13.648 12.094 1 95.56 154 THR B O 1
ATOM 6014 N N . THR B 1 155 ? -16.734 15.469 13.281 1 93.56 155 THR B N 1
ATOM 6015 C CA . THR B 1 155 ? -17.641 16.328 12.508 1 93.56 155 THR B CA 1
ATOM 6016 C C . THR B 1 155 ? -16.984 16.766 11.203 1 93.56 155 THR B C 1
ATOM 6018 O O . THR B 1 155 ? -17.672 17.031 10.219 1 93.56 155 THR B O 1
ATOM 6021 N N . ILE B 1 156 ? -15.695 16.984 11.266 1 92.25 156 ILE B N 1
ATOM 6022 C CA . ILE B 1 156 ? -14.883 17.484 10.156 1 92.25 156 ILE B CA 1
ATOM 6023 C C . ILE B 1 156 ? -15.477 18.797 9.641 1 92.25 156 ILE B C 1
ATOM 6025 O O . ILE B 1 156 ? -15.477 19.047 8.438 1 92.25 156 ILE B O 1
ATOM 6029 N N . GLY B 1 157 ? -16.125 19.5 10.484 1 93.31 157 GLY B N 1
ATOM 6030 C CA . GLY B 1 157 ? -16.594 20.844 10.188 1 93.31 157 GLY B CA 1
ATOM 6031 C C . GLY B 1 157 ? -18 20.859 9.602 1 93.31 157 GLY B C 1
ATOM 6032 O O . GLY B 1 157 ? -18.453 21.875 9.094 1 93.31 157 GLY B O 1
ATOM 6033 N N . PHE B 1 158 ? -18.734 19.719 9.594 1 93.44 158 PHE B N 1
ATOM 6034 C CA . PHE B 1 158 ? -20.094 19.641 9.055 1 93.44 158 PHE B CA 1
ATOM 6035 C C . PHE B 1 158 ? -21.109 19.562 10.18 1 93.44 158 PHE B C 1
ATOM 6037 O O . PHE B 1 158 ? -21 18.719 11.07 1 93.44 158 PHE B O 1
ATOM 6044 N N . LEU B 1 159 ? -22.188 20.344 10.094 1 94.19 159 LEU B N 1
ATOM 6045 C CA . LEU B 1 159 ? -23.25 20.375 11.094 1 94.19 159 LEU B CA 1
ATOM 6046 C C . LEU B 1 159 ? -24.031 19.062 11.102 1 94.19 159 LEU B C 1
ATOM 6048 O O . LEU B 1 159 ? -24.438 18.578 12.164 1 94.19 159 LEU B O 1
ATOM 6052 N N . LYS B 1 160 ? -24.281 18.484 9.945 1 93.19 160 LYS B N 1
ATOM 6053 C CA . LYS B 1 160 ? -25.094 17.281 9.828 1 93.19 160 LYS B CA 1
ATOM 6054 C C . LYS B 1 160 ? -24.469 16.109 10.57 1 93.19 160 LYS B C 1
ATOM 6056 O O . LYS B 1 160 ? -25.156 15.18 10.977 1 93.19 160 LYS B O 1
ATOM 6061 N N . LYS B 1 161 ? -23.203 16.219 10.766 1 94.38 161 LYS B N 1
ATOM 6062 C CA . LYS B 1 161 ? -22.5 15.133 11.445 1 94.38 161 LYS B CA 1
ATOM 6063 C C . LYS B 1 161 ? -22.859 15.094 12.93 1 94.38 161 LYS B C 1
ATOM 6065 O O . LYS B 1 161 ? -22.641 14.078 13.602 1 94.38 161 LYS B O 1
ATOM 6070 N N . LEU B 1 162 ? -23.391 16.109 13.469 1 95.62 162 LEU B N 1
ATOM 6071 C CA . LEU B 1 162 ? -23.797 16.156 14.867 1 95.62 162 LEU B CA 1
ATOM 6072 C C . LEU B 1 162 ? -25.016 15.25 15.102 1 95.62 162 LEU B C 1
ATOM 6074 O O . LEU B 1 162 ? -25.328 14.93 16.25 1 95.62 162 LEU B O 1
ATOM 6078 N N . ALA B 1 163 ? -25.719 14.898 14.008 1 93.75 163 ALA B N 1
ATOM 6079 C CA . ALA B 1 163 ? -26.859 13.992 14.133 1 93.75 163 ALA B CA 1
ATOM 6080 C C . ALA B 1 163 ? -26.391 12.539 14.258 1 93.75 163 ALA B C 1
ATOM 6082 O O . ALA B 1 163 ? -27.156 11.672 14.68 1 93.75 163 ALA B O 1
ATOM 6083 N N . GLU B 1 164 ? -25.219 12.344 13.898 1 93.19 164 GLU B N 1
ATOM 6084 C CA . GLU B 1 164 ? -24.656 10.992 14 1 93.19 164 GLU B CA 1
ATOM 6085 C C . GLU B 1 164 ? -24.281 10.664 15.438 1 93.19 164 GLU B C 1
ATOM 6087 O O . GLU B 1 164 ? -24.047 11.562 16.25 1 93.19 164 GLU B O 1
ATOM 6092 N N . ALA B 1 165 ? -24.25 9.383 15.727 1 93.5 165 ALA B N 1
ATOM 6093 C CA . ALA B 1 165 ? -23.797 8.938 17.047 1 93.5 165 ALA B CA 1
ATOM 6094 C C . ALA B 1 165 ? -22.344 9.297 17.281 1 93.5 165 ALA B C 1
ATOM 6096 O O . ALA B 1 165 ? -21.531 9.305 16.344 1 93.5 165 ALA B O 1
ATOM 6097 N N . LYS B 1 166 ? -22.031 9.672 18.469 1 96.56 166 LYS B N 1
ATOM 6098 C CA . LYS B 1 166 ? -20.625 9.82 18.859 1 96.56 166 LYS B CA 1
ATOM 6099 C C . LYS B 1 166 ? -19.859 8.516 18.656 1 96.56 166 LYS B C 1
ATOM 6101 O O . LYS B 1 166 ? -20.453 7.438 18.641 1 96.56 166 LYS B O 1
ATOM 6106 N N . LYS B 1 167 ? -18.609 8.617 18.484 1 97.06 167 LYS B N 1
ATOM 6107 C CA . LYS B 1 167 ? -17.797 7.441 18.203 1 97.06 167 LYS B CA 1
ATOM 6108 C C . LYS B 1 167 ? -17.688 6.547 19.438 1 97.06 167 LYS B C 1
ATOM 6110 O O . LYS B 1 167 ? -17.734 7.031 20.562 1 97.06 167 LYS B O 1
ATOM 6115 N N . GLU B 1 168 ? -17.5 5.219 19.219 1 95.19 168 GLU B N 1
ATOM 6116 C CA . GLU B 1 168 ? -17.484 4.246 20.297 1 95.19 168 GLU B CA 1
ATOM 6117 C C . GLU B 1 168 ? -16.062 3.783 20.609 1 95.19 168 GLU B C 1
ATOM 6119 O O . GLU B 1 168 ? -15.812 3.137 21.625 1 95.19 168 GLU B O 1
ATOM 6124 N N . ILE B 1 169 ? -15.156 4.188 19.734 1 94.56 169 ILE B N 1
ATOM 6125 C CA . ILE B 1 169 ? -13.789 3.736 19.938 1 94.56 169 ILE B CA 1
ATOM 6126 C C . ILE B 1 169 ? -12.82 4.879 19.641 1 94.56 169 ILE B C 1
ATOM 6128 O O . ILE B 1 169 ? -13.156 5.824 18.922 1 94.56 169 ILE B O 1
ATOM 6132 N N . ASP B 1 170 ? -11.594 4.801 20.203 1 96.62 170 ASP B N 1
ATOM 6133 C CA . ASP B 1 170 ? -10.469 5.637 19.812 1 96.62 170 ASP B CA 1
ATOM 6134 C C . ASP B 1 170 ? -9.719 5.027 18.625 1 96.62 170 ASP B C 1
ATOM 6136 O O . ASP B 1 170 ? -9.555 3.807 18.547 1 96.62 170 ASP B O 1
ATOM 6140 N N . CYS B 1 171 ? -9.328 5.848 17.703 1 97.38 171 CYS B N 1
ATOM 6141 C CA . CYS B 1 171 ? -8.469 5.309 16.656 1 97.38 171 CYS B CA 1
ATOM 6142 C C . CYS B 1 171 ? -7.199 4.715 17.234 1 97.38 171 CYS B C 1
ATOM 6144 O O . CYS B 1 171 ? -6.719 5.168 18.281 1 97.38 171 CYS B O 1
ATOM 6146 N N . PRO B 1 172 ? -6.57 3.758 16.578 1 97.75 172 PRO B N 1
ATOM 6147 C CA . PRO B 1 172 ? -5.391 3.062 17.094 1 97.75 172 PRO B CA 1
ATOM 6148 C C . PRO B 1 172 ? -4.223 4.008 17.359 1 97.75 172 PRO B C 1
ATOM 6150 O O . PRO B 1 172 ? -3.441 3.775 18.297 1 97.75 172 PRO B O 1
ATOM 6153 N N . PHE B 1 173 ? -4.07 5.027 16.594 1 98.38 173 PHE B N 1
ATOM 6154 C CA . PHE B 1 173 ? -3.012 6.02 16.75 1 98.38 173 PHE B CA 1
ATOM 6155 C C . PHE B 1 173 ? -3.08 6.68 18.125 1 98.38 173 PHE B C 1
ATOM 6157 O O . PHE B 1 173 ? -2.096 6.688 18.859 1 98.38 173 PHE B O 1
ATOM 6164 N N . VAL B 1 174 ? -4.215 7.129 18.531 1 98.44 174 VAL B N 1
ATOM 6165 C CA . VAL B 1 174 ? -4.426 7.793 19.812 1 98.44 174 VAL B CA 1
ATOM 6166 C C . VAL B 1 174 ? -4.34 6.777 20.938 1 98.44 174 VAL B C 1
ATOM 6168 O O . VAL B 1 174 ? -3.75 7.051 21.984 1 98.44 174 VAL B O 1
ATOM 6171 N N . VAL B 1 175 ? -4.934 5.562 20.734 1 98.5 175 VAL B N 1
ATOM 6172 C CA . VAL B 1 175 ? -4.867 4.508 21.734 1 98.5 175 VAL B CA 1
ATOM 6173 C C . VAL B 1 175 ? -3.41 4.207 22.078 1 98.5 175 VAL B C 1
ATOM 6175 O O . VAL B 1 175 ? -3.051 4.078 23.25 1 98.5 175 VAL B O 1
ATOM 6178 N N . HIS B 1 176 ? -2.627 4.125 21.031 1 98.69 176 HIS B N 1
ATOM 6179 C CA . HIS B 1 176 ? -1.223 3.789 21.234 1 98.69 176 HIS B CA 1
ATOM 6180 C C . HIS B 1 176 ? -0.503 4.879 22.016 1 98.69 176 HIS B C 1
ATOM 6182 O O . HIS B 1 176 ? 0.267 4.586 22.938 1 98.69 176 HIS B O 1
ATOM 6188 N N . LEU B 1 177 ? -0.721 6.141 21.688 1 98.69 177 LEU B N 1
ATOM 6189 C CA . LEU B 1 177 ? -0.107 7.254 22.406 1 98.69 177 LEU B CA 1
ATOM 6190 C C . LEU B 1 177 ? -0.571 7.281 23.859 1 98.69 177 LEU B C 1
ATOM 6192 O O . LEU B 1 177 ? 0.218 7.574 24.766 1 98.69 177 LEU B O 1
ATOM 6196 N N . ARG B 1 178 ? -1.839 6.988 24.109 1 98.31 178 ARG B N 1
ATOM 6197 C CA . ARG B 1 178 ? -2.354 6.871 25.469 1 98.31 178 ARG B CA 1
ATOM 6198 C C . ARG B 1 178 ? -1.635 5.762 26.234 1 98.31 178 ARG B C 1
ATOM 6200 O O . ARG B 1 178 ? -1.254 5.945 27.391 1 98.31 178 ARG B O 1
ATOM 6207 N N . ASN B 1 179 ? -1.474 4.598 25.562 1 98.06 179 ASN B N 1
ATOM 6208 C CA . ASN B 1 179 ? -0.802 3.459 26.188 1 98.06 179 ASN B CA 1
ATOM 6209 C C . ASN B 1 179 ? 0.635 3.797 26.562 1 98.06 179 ASN B C 1
ATOM 6211 O O . ASN B 1 179 ? 1.195 3.191 27.484 1 98.06 179 ASN B O 1
ATOM 6215 N N . LEU B 1 180 ? 1.221 4.762 25.891 1 98.12 180 LEU B N 1
ATOM 6216 C CA . LEU B 1 180 ? 2.592 5.18 26.156 1 98.12 180 LEU B CA 1
ATOM 6217 C C . LEU B 1 180 ? 2.627 6.273 27.219 1 98.12 180 LEU B C 1
ATOM 6219 O O . LEU B 1 180 ? 3.691 6.824 27.516 1 98.12 180 LEU B O 1
ATOM 6223 N N . GLY B 1 181 ? 1.502 6.629 27.766 1 98 181 GLY B N 1
ATOM 6224 C CA . GLY B 1 181 ? 1.424 7.574 28.875 1 98 181 GLY B CA 1
ATOM 6225 C C . GLY B 1 181 ? 1.016 8.969 28.438 1 98 181 GLY B C 1
ATOM 6226 O O . GLY B 1 181 ? 0.878 9.867 29.266 1 98 181 GLY B O 1
ATOM 6227 N N . GLY B 1 182 ? 0.806 9.203 27.125 1 98.5 182 GLY B N 1
ATOM 6228 C CA . GLY B 1 182 ? 0.338 10.492 26.641 1 98.5 182 GLY B CA 1
ATOM 6229 C C . GLY B 1 182 ? -1.08 10.812 27.062 1 98.5 182 GLY B C 1
ATOM 6230 O O . GLY B 1 182 ? -1.862 9.906 27.375 1 98.5 182 GLY B O 1
ATOM 6231 N N . ILE B 1 183 ? -1.386 12.109 27.094 1 98.81 183 ILE B N 1
ATOM 6232 C CA . ILE B 1 183 ? -2.703 12.562 27.516 1 98.81 183 ILE B CA 1
ATOM 6233 C C . ILE B 1 183 ? -3.326 13.445 26.438 1 98.81 183 ILE B C 1
ATOM 6235 O O . ILE B 1 183 ? -3.045 14.641 26.375 1 98.81 183 ILE B O 1
ATOM 6239 N N . PRO B 1 184 ? -4.168 12.844 25.578 1 98.81 184 PRO B N 1
ATOM 6240 C CA . PRO B 1 184 ? -4.902 13.742 24.688 1 98.81 184 PRO B CA 1
ATOM 6241 C C . PRO B 1 184 ? -5.809 14.711 25.453 1 98.81 184 PRO B C 1
ATOM 6243 O O . PRO B 1 184 ? -6.59 14.289 26.312 1 98.81 184 PRO B O 1
ATOM 6246 N N . PHE B 1 185 ? -5.695 16.031 25.109 1 98.81 185 PHE B N 1
ATOM 6247 C CA . PHE B 1 185 ? -6.43 16.906 26.016 1 98.81 185 PHE B CA 1
ATOM 6248 C C . PHE B 1 185 ? -7.309 17.875 25.219 1 98.81 185 PHE B C 1
ATOM 6250 O O . PHE B 1 185 ? -8.211 18.5 25.766 1 98.81 185 PHE B O 1
ATOM 6257 N N . VAL B 1 186 ? -7.082 17.969 23.875 1 98.81 186 VAL B N 1
ATOM 6258 C CA . VAL B 1 186 ? -7.965 18.781 23.062 1 98.81 186 VAL B CA 1
ATOM 6259 C C . VAL B 1 186 ? -8.062 18.188 21.656 1 98.81 186 VAL B C 1
ATOM 6261 O O . VAL B 1 186 ? -7.168 17.469 21.219 1 98.81 186 VAL B O 1
ATOM 6264 N N . LEU B 1 187 ? -9.164 18.438 20.953 1 98.62 187 LEU B N 1
ATOM 6265 C CA . LEU B 1 187 ? -9.336 18.25 19.516 1 98.62 187 LEU B CA 1
ATOM 6266 C C . LEU B 1 187 ? -9.125 19.562 18.75 1 98.62 187 LEU B C 1
ATOM 6268 O O . LEU B 1 187 ? -9.484 20.625 19.25 1 98.62 187 LEU B O 1
ATOM 6272 N N . THR B 1 188 ? -8.547 19.469 17.578 1 98.69 188 THR B N 1
ATOM 6273 C CA . THR B 1 188 ? -8.164 20.703 16.906 1 98.69 188 THR B CA 1
ATOM 6274 C C . THR B 1 188 ? -8.953 20.875 15.609 1 98.69 188 THR B C 1
ATOM 6276 O O . THR B 1 188 ? -9.484 19.906 15.062 1 98.69 188 THR B O 1
ATOM 6279 N N . ASN B 1 189 ? -9.016 22.109 15.133 1 98 189 ASN B N 1
ATOM 6280 C CA . ASN B 1 189 ? -9.875 22.547 14.039 1 98 189 ASN B CA 1
ATOM 6281 C C . ASN B 1 189 ? -9.297 22.172 12.68 1 98 189 ASN B C 1
ATOM 6283 O O . ASN B 1 189 ? -8.109 21.859 12.57 1 98 189 ASN B O 1
ATOM 6287 N N . VAL B 1 190 ? -10.18 22.141 11.648 1 96.81 190 VAL B N 1
ATOM 6288 C CA . VAL B 1 190 ? -9.859 21.688 10.297 1 96.81 190 VAL B CA 1
ATOM 6289 C C . VAL B 1 190 ? -10.703 22.469 9.281 1 96.81 190 VAL B C 1
ATOM 6291 O O . VAL B 1 190 ? -11.656 23.156 9.656 1 96.81 190 VAL B O 1
ATOM 6294 N N . PRO B 1 191 ? -10.289 22.469 7.992 1 94.69 191 PRO B N 1
ATOM 6295 C CA . PRO B 1 191 ? -11.234 22.953 6.984 1 94.69 191 PRO B CA 1
ATOM 6296 C C . PRO B 1 191 ? -12.469 22.062 6.848 1 94.69 191 PRO B C 1
ATOM 6298 O O . PRO B 1 191 ? -12.391 20.859 7.086 1 94.69 191 PRO B O 1
ATOM 6301 N N . GLN B 1 192 ? -13.531 22.672 6.367 1 92.31 192 GLN B N 1
ATOM 6302 C CA . GLN B 1 192 ? -14.727 21.875 6.109 1 92.31 192 GLN B CA 1
ATOM 6303 C C . GLN B 1 192 ? -14.461 20.797 5.062 1 92.31 192 GLN B C 1
ATOM 6305 O O . GLN B 1 192 ? -14.094 21.109 3.928 1 92.31 192 GLN B O 1
ATOM 6310 N N . GLY B 1 193 ? -14.484 19.641 5.414 1 88.31 193 GLY B N 1
ATOM 6311 C CA . GLY B 1 193 ? -14.367 18.531 4.484 1 88.31 193 GLY B CA 1
ATOM 6312 C C . GLY B 1 193 ? -12.938 18.25 4.059 1 88.31 193 GLY B C 1
ATOM 6313 O O . GLY B 1 193 ? -12.695 17.469 3.145 1 88.31 193 GLY B O 1
ATOM 6314 N N . PHE B 1 194 ? -11.906 18.875 4.469 1 85.75 194 PHE B N 1
ATOM 6315 C CA . PHE B 1 194 ? -10.484 18.562 4.426 1 85.75 194 PHE B CA 1
ATOM 6316 C C . PHE B 1 194 ? -9.883 18.969 3.088 1 85.75 194 PHE B C 1
ATOM 6318 O O . PHE B 1 194 ? -8.656 19.016 2.945 1 85.75 194 PHE B O 1
ATOM 6325 N N . ILE B 1 195 ? -10.578 19.266 2.041 1 80.94 195 ILE B N 1
ATOM 6326 C CA . ILE B 1 195 ? -9.984 19.469 0.724 1 80.94 195 ILE B CA 1
ATOM 6327 C C . ILE B 1 195 ? -9.641 20.938 0.526 1 80.94 195 ILE B C 1
ATOM 6329 O O . ILE B 1 195 ? -9.961 21.531 -0.509 1 80.94 195 ILE B O 1
ATOM 6333 N N . SER B 1 196 ? -8.945 21.484 1.533 1 87.88 196 SER B N 1
ATOM 6334 C CA . SER B 1 196 ? -8.508 22.891 1.502 1 87.88 196 SER B CA 1
ATOM 6335 C C . SER B 1 196 ? -7.379 23.125 2.492 1 87.88 196 SER B C 1
ATOM 6337 O O . SER B 1 196 ? -7.211 22.375 3.451 1 87.88 196 SER B O 1
ATOM 6339 N N . TYR B 1 197 ? -6.57 24.188 2.184 1 91.88 197 TYR B N 1
ATOM 6340 C CA . TYR B 1 197 ? -5.531 24.547 3.143 1 91.88 197 TYR B CA 1
ATOM 6341 C C . TYR B 1 197 ? -5.863 25.859 3.854 1 91.88 197 TYR B C 1
ATOM 6343 O O . TYR B 1 197 ? -4.969 26.562 4.324 1 91.88 197 TYR B O 1
ATOM 6351 N N . ILE B 1 198 ? -7.117 26.422 4.098 1 89.25 198 ILE B N 1
ATOM 6352 C CA . ILE B 1 198 ? -7.566 27.594 4.84 1 89.25 198 ILE B CA 1
ATOM 6353 C C . ILE B 1 198 ? -8 27.188 6.242 1 89.25 198 ILE B C 1
ATOM 6355 O O . ILE B 1 198 ? -8.016 28 7.164 1 89.25 198 ILE B O 1
ATOM 6359 N N . SER B 1 199 ? -8.188 26.266 6.828 1 93.19 199 SER B N 1
ATOM 6360 C CA . SER B 1 199 ? -8.734 25.703 8.062 1 93.19 199 SER B CA 1
ATOM 6361 C C . SER B 1 199 ? -9.914 26.531 8.562 1 93.19 199 SER B C 1
ATOM 6363 O O . SER B 1 199 ? -9.797 27.234 9.562 1 93.19 199 SER B O 1
ATOM 6365 N N . SER B 1 200 ? -11.023 26.484 7.957 1 95.62 200 SER B N 1
ATOM 6366 C CA . SER B 1 200 ? -12.258 27.203 8.25 1 95.62 200 SER B CA 1
ATOM 6367 C C . SER B 1 200 ? -13.477 26.328 7.973 1 95.62 200 SER B C 1
ATOM 6369 O O . SER B 1 200 ? -13.484 25.547 7.016 1 95.62 200 SER B O 1
ATOM 6371 N N . ASN B 1 201 ? -14.469 26.438 8.797 1 94.88 201 ASN B N 1
ATOM 6372 C CA . ASN B 1 201 ? -15.742 25.75 8.625 1 94.88 201 ASN B CA 1
ATOM 6373 C C . ASN B 1 201 ? -16.875 26.453 9.375 1 94.88 201 ASN B C 1
ATOM 6375 O O . ASN B 1 201 ? -16.625 27.297 10.234 1 94.88 201 ASN B O 1
ATOM 6379 N N . PRO B 1 202 ? -18.062 26.172 9.109 1 92.12 202 PRO B N 1
ATOM 6380 C CA . PRO B 1 202 ? -19.188 26.891 9.711 1 92.12 202 PRO B CA 1
ATOM 6381 C C . PRO B 1 202 ? -19.422 26.5 11.172 1 92.12 202 PRO B C 1
ATOM 6383 O O . PRO B 1 202 ? -20.078 27.234 11.914 1 92.12 202 PRO B O 1
ATOM 6386 N N . LEU B 1 203 ? -18.922 25.391 11.57 1 94.38 203 LEU B N 1
ATOM 6387 C CA . LEU B 1 203 ? -19.219 24.875 12.906 1 94.38 203 LEU B CA 1
ATOM 6388 C C . LEU B 1 203 ? -18.312 25.5 13.945 1 94.38 203 LEU B C 1
ATOM 6390 O O . LEU B 1 203 ? -18.766 25.906 15.023 1 94.38 203 LEU B O 1
ATOM 6394 N N . TYR B 1 204 ? -17 25.625 13.617 1 96.31 204 TYR B N 1
ATOM 6395 C CA . TYR B 1 204 ? -16.016 26.016 14.617 1 96.31 204 TYR B CA 1
ATOM 6396 C C . TYR B 1 204 ? -15.398 27.375 14.266 1 96.31 204 TYR B C 1
ATOM 6398 O O . TYR B 1 204 ? -14.758 28 15.109 1 96.31 204 TYR B O 1
ATOM 6406 N N . GLY B 1 205 ? -15.539 27.781 13 1 96.06 205 GLY B N 1
ATOM 6407 C CA . GLY B 1 205 ? -14.969 29.047 12.586 1 96.06 205 GLY B CA 1
ATOM 6408 C C . GLY B 1 205 ? -13.586 28.906 11.969 1 96.06 205 GLY B C 1
ATOM 6409 O O . GLY B 1 205 ? -13.195 27.812 11.539 1 96.06 205 GLY B O 1
ATOM 6410 N N . THR B 1 206 ? -12.898 30.031 11.844 1 97.12 206 THR B N 1
ATOM 6411 C CA . THR B 1 206 ? -11.633 30.109 11.125 1 97.12 206 THR B CA 1
ATOM 6412 C C . THR B 1 206 ? -10.453 30.094 12.094 1 97.12 206 THR B C 1
ATOM 6414 O O . THR B 1 206 ? -10.438 30.875 13.055 1 97.12 206 THR B O 1
ATOM 6417 N N . THR B 1 207 ? -9.539 29.188 11.875 1 98.31 207 THR B N 1
ATOM 6418 C CA . THR B 1 207 ? -8.289 29.188 12.633 1 98.31 207 THR B CA 1
ATOM 6419 C C . THR B 1 207 ? -7.309 30.203 12.062 1 98.31 207 THR B C 1
ATOM 6421 O O . THR B 1 207 ? -7.16 30.312 10.844 1 98.31 207 THR B O 1
ATOM 6424 N N . ARG B 1 208 ? -6.617 30.922 12.93 1 98.06 208 ARG B N 1
ATOM 6425 C CA . ARG B 1 208 ? -5.672 31.953 12.516 1 98.06 208 ARG B CA 1
ATOM 6426 C C . ARG B 1 208 ? -4.234 31.469 12.672 1 98.06 208 ARG B C 1
ATOM 6428 O O . ARG B 1 208 ? -3.973 30.484 13.383 1 98.06 208 ARG B O 1
ATOM 6435 N N . ASN B 1 209 ? -3.379 32.156 11.945 1 98.06 209 ASN B N 1
ATOM 6436 C CA . ASN B 1 209 ? -1.953 31.844 12.008 1 98.06 209 ASN B CA 1
ATOM 6437 C C . ASN B 1 209 ? -1.265 32.625 13.133 1 98.06 209 ASN B C 1
ATOM 6439 O O . ASN B 1 209 ? -1.43 33.812 13.25 1 98.06 209 ASN B O 1
ATOM 6443 N N . PRO B 1 210 ? -0.467 31.938 13.945 1 97.31 210 PRO B N 1
ATOM 6444 C CA . PRO B 1 210 ? 0.171 32.625 15.078 1 97.31 210 PRO B CA 1
ATOM 6445 C C . PRO B 1 210 ? 1.198 33.656 14.633 1 97.31 210 PRO B C 1
ATOM 6447 O O . PRO B 1 210 ? 1.553 34.531 15.406 1 97.31 210 PRO B O 1
ATOM 6450 N N . TRP B 1 211 ? 1.68 33.594 13.414 1 96.62 211 TRP B N 1
ATOM 6451 C CA . TRP B 1 211 ? 2.674 34.531 12.906 1 96.62 211 TRP B CA 1
ATOM 6452 C C . TRP B 1 211 ? 2.002 35.781 12.328 1 96.62 211 TRP B C 1
ATOM 6454 O O . TRP B 1 211 ? 2.625 36.844 12.234 1 96.62 211 TRP B O 1
ATOM 6464 N N . ALA B 1 212 ? 0.817 35.594 11.867 1 96.62 212 ALA B N 1
ATOM 6465 C CA . ALA B 1 212 ? 0.001 36.656 11.305 1 96.62 212 ALA B CA 1
ATOM 6466 C C . ALA B 1 212 ? -1.481 36.312 11.352 1 96.62 212 ALA B C 1
ATOM 6468 O O . ALA B 1 212 ? -1.945 35.469 10.57 1 96.62 212 ALA B O 1
ATOM 6469 N N . LEU B 1 213 ? -2.244 37 12.094 1 96.69 213 LEU B N 1
ATOM 6470 C CA . LEU B 1 213 ? -3.594 36.594 12.461 1 96.69 213 LEU B CA 1
ATOM 6471 C C . LEU B 1 213 ? -4.527 36.656 11.258 1 96.69 213 LEU B C 1
ATOM 6473 O O . LEU B 1 213 ? -5.594 36.031 11.266 1 96.69 213 LEU B O 1
ATOM 6477 N N . ASP B 1 214 ? -4.18 37.375 10.25 1 95.56 214 ASP B N 1
ATOM 6478 C CA . ASP B 1 214 ? -5.035 37.469 9.07 1 95.56 214 ASP B CA 1
ATOM 6479 C C . ASP B 1 214 ? -4.672 36.375 8.039 1 95.56 214 ASP B C 1
ATOM 6481 O O . ASP B 1 214 ? -5.324 36.281 7.004 1 95.56 214 ASP B O 1
ATOM 6485 N N . CYS B 1 215 ? -3.689 35.562 8.336 1 97.5 215 CYS B N 1
ATOM 6486 C CA . CYS B 1 215 ? -3.244 34.531 7.426 1 97.5 215 CYS B CA 1
ATOM 6487 C C . CYS B 1 215 ? -3.725 33.156 7.895 1 97.5 215 CYS B C 1
ATOM 6489 O O . CYS B 1 215 ? -4.086 33 9.062 1 97.5 215 CYS B O 1
ATOM 6491 N N . THR B 1 216 ? -3.816 32.281 6.918 1 97.81 216 THR B N 1
ATOM 6492 C CA . THR B 1 216 ? -4.172 30.891 7.223 1 97.81 216 THR B CA 1
ATOM 6493 C C . THR B 1 216 ? -2.988 30.156 7.832 1 97.81 216 THR B C 1
ATOM 6495 O O . THR B 1 216 ? -1.84 30.375 7.449 1 97.81 216 THR B O 1
ATOM 6498 N N . PRO B 1 217 ? -3.217 29.328 8.836 1 98.31 217 PRO B N 1
ATOM 6499 C CA . PRO B 1 217 ? -2.162 28.422 9.289 1 98.31 217 PRO B CA 1
ATOM 6500 C C . PRO B 1 217 ? -1.967 27.234 8.359 1 98.31 217 PRO B C 1
ATOM 6502 O O . PRO B 1 217 ? -1.164 26.344 8.648 1 98.31 217 PRO B O 1
ATOM 6505 N N . GLY B 1 218 ? -2.674 27.172 7.23 1 97.5 218 GLY B N 1
ATOM 6506 C CA . GLY B 1 218 ? -2.684 26.031 6.34 1 97.5 218 GLY B CA 1
ATOM 6507 C C . GLY B 1 218 ? -3.793 25.031 6.652 1 97.5 218 GLY B C 1
ATOM 6508 O O . GLY B 1 218 ? -4.738 25.359 7.375 1 97.5 218 GLY B O 1
ATOM 6509 N N . GLY B 1 219 ? -3.77 23.891 6.09 1 95.19 219 GLY B N 1
ATOM 6510 C CA . GLY B 1 219 ? -4.738 22.812 6.238 1 95.19 219 GLY B CA 1
ATOM 6511 C C . GLY B 1 219 ? -4.371 21.578 5.457 1 95.19 219 GLY B C 1
ATOM 6512 O O . GLY B 1 219 ? -3.496 21.609 4.59 1 95.19 219 GLY B O 1
ATOM 6513 N N . SER B 1 220 ? -4.945 20.406 5.859 1 95.06 220 SER B N 1
ATOM 6514 C CA . SER B 1 220 ? -6.156 20.375 6.668 1 95.06 220 SER B CA 1
ATOM 6515 C C . SER B 1 220 ? -5.828 20.234 8.148 1 95.06 220 SER B C 1
ATOM 6517 O O . SER B 1 220 ? -6.73 20.141 8.984 1 95.06 220 SER B O 1
ATOM 6519 N N . SER B 1 221 ? -4.559 20.234 8.562 1 97.75 221 SER B N 1
ATOM 6520 C CA . SER B 1 221 ? -4.219 20.141 9.984 1 97.75 221 SER B CA 1
ATOM 6521 C C . SER B 1 221 ? -3.828 21.5 10.555 1 97.75 221 SER B C 1
ATOM 6523 O O . SER B 1 221 ? -2.875 21.594 11.328 1 97.75 221 SER B O 1
ATOM 6525 N N . GLY B 1 222 ? -4.539 22.484 10.172 1 98.31 222 GLY B N 1
ATOM 6526 C CA . GLY B 1 222 ? -4.184 23.844 10.531 1 98.31 222 GLY B CA 1
ATOM 6527 C C . GLY B 1 222 ? -4.32 24.125 12.023 1 98.31 222 GLY B C 1
ATOM 6528 O O . GLY B 1 222 ? -3.502 24.844 12.602 1 98.31 222 GLY B O 1
ATOM 6529 N N . GLY B 1 223 ? -5.43 23.609 12.656 1 98.69 223 GLY B N 1
ATOM 6530 C CA . GLY B 1 223 ? -5.578 23.766 14.094 1 98.69 223 GLY B CA 1
ATOM 6531 C C . GLY B 1 223 ? -4.414 23.203 14.883 1 98.69 223 GLY B C 1
ATOM 6532 O O . GLY B 1 223 ? -3.949 23.812 15.852 1 98.69 223 GLY B O 1
ATOM 6533 N N . GLU B 1 224 ? -3.949 22.062 14.484 1 98.69 224 GLU B N 1
ATOM 6534 C CA . GLU B 1 224 ? -2.816 21.406 15.125 1 98.69 224 GLU B CA 1
ATOM 6535 C C . GLU B 1 224 ? -1.555 22.266 15.023 1 98.69 224 GLU B C 1
ATOM 6537 O O . GLU B 1 224 ? -0.868 22.484 16.031 1 98.69 224 GLU B O 1
ATOM 6542 N N . ALA B 1 225 ? -1.28 22.688 13.805 1 98.56 225 ALA B N 1
ATOM 6543 C CA . ALA B 1 225 ? -0.053 23.453 13.562 1 98.56 225 ALA B CA 1
ATOM 6544 C C . ALA B 1 225 ? -0.065 24.766 14.328 1 98.56 225 ALA B C 1
ATOM 6546 O O . ALA B 1 225 ? 0.938 25.156 14.93 1 98.56 225 ALA B O 1
ATOM 6547 N N . ALA B 1 226 ? -1.187 25.453 14.312 1 98.62 226 ALA B N 1
ATOM 6548 C CA . ALA B 1 226 ? -1.308 26.734 15.008 1 98.62 226 ALA B CA 1
ATOM 6549 C C . ALA B 1 226 ? -1.097 26.562 16.516 1 98.62 226 ALA B C 1
ATOM 6551 O O . ALA B 1 226 ? -0.362 27.328 17.125 1 98.62 226 ALA B O 1
ATOM 6552 N N . LEU B 1 227 ? -1.719 25.516 17.062 1 98.62 227 LEU B N 1
ATOM 6553 C CA . LEU B 1 227 ? -1.637 25.281 18.5 1 98.62 227 LEU B CA 1
ATOM 6554 C C . LEU B 1 227 ? -0.209 24.938 18.906 1 98.62 227 LEU B C 1
ATOM 6556 O O . LEU B 1 227 ? 0.302 25.484 19.891 1 98.62 227 LEU B O 1
ATOM 6560 N N . VAL B 1 228 ? 0.448 24.094 18.172 1 98.31 228 VAL B N 1
ATOM 6561 C CA . VAL B 1 228 ? 1.8 23.656 18.516 1 98.31 228 VAL B CA 1
ATOM 6562 C C . VAL B 1 228 ? 2.777 24.812 18.344 1 98.31 228 VAL B C 1
ATOM 6564 O O . VAL B 1 228 ? 3.633 25.047 19.188 1 98.31 228 VAL B O 1
ATOM 6567 N N . ALA B 1 229 ? 2.643 25.531 17.25 1 97.56 229 ALA B N 1
ATOM 6568 C CA . ALA B 1 229 ? 3.541 26.656 16.969 1 97.56 229 ALA B CA 1
ATOM 6569 C C . ALA B 1 229 ? 3.434 27.719 18.062 1 97.56 229 ALA B C 1
ATOM 6571 O O . ALA B 1 229 ? 4.43 28.359 18.406 1 97.56 229 ALA B O 1
ATOM 6572 N N . ASP B 1 230 ? 2.227 27.891 18.578 1 96.94 230 ASP B N 1
ATOM 6573 C CA . ASP B 1 230 ? 1.984 28.922 19.594 1 96.94 230 ASP B CA 1
ATOM 6574 C C . ASP B 1 230 ? 2.361 28.422 20.984 1 96.94 230 ASP B C 1
ATOM 6576 O O . ASP B 1 230 ? 2.293 29.172 21.953 1 96.94 230 ASP B O 1
ATOM 6580 N N . GLY B 1 231 ? 2.682 27.141 21.109 1 96.31 231 GLY B N 1
ATOM 6581 C CA . GLY B 1 231 ? 3.148 26.578 22.375 1 96.31 231 GLY B CA 1
ATOM 6582 C C . GLY B 1 231 ? 2.039 25.953 23.188 1 96.31 231 GLY B C 1
ATOM 6583 O O . GLY B 1 231 ? 2.268 25.516 24.312 1 96.31 231 GLY B O 1
ATOM 6584 N N . GLY B 1 232 ? 0.868 25.875 22.641 1 97.94 232 GLY B N 1
ATOM 6585 C CA . GLY B 1 232 ? -0.28 25.375 23.375 1 97.94 232 GLY B CA 1
ATOM 6586 C C . GLY B 1 232 ? -0.301 23.875 23.516 1 97.94 232 GLY B C 1
ATOM 6587 O O . GLY B 1 232 ? -1.08 23.312 24.297 1 97.94 232 GLY B O 1
ATOM 6588 N N . SER B 1 233 ? 0.516 23.172 22.766 1 98.5 233 SER B N 1
ATOM 6589 C CA . SER B 1 233 ? 0.709 21.734 22.844 1 98.5 233 SER B CA 1
ATOM 6590 C C . SER B 1 233 ? 2.164 21.344 22.594 1 98.5 233 SER B C 1
ATOM 6592 O O . SER B 1 233 ? 2.82 21.922 21.719 1 98.5 233 SER B O 1
ATOM 6594 N N . PRO B 1 234 ? 2.723 20.375 23.375 1 97.62 234 PRO B N 1
ATOM 6595 C CA . PRO B 1 234 ? 4.113 19.984 23.156 1 97.62 234 PRO B CA 1
ATOM 6596 C C . PRO B 1 234 ? 4.344 19.375 21.781 1 97.62 234 PRO B C 1
ATOM 6598 O O . PRO B 1 234 ? 5.418 19.547 21.188 1 97.62 234 PRO B O 1
ATOM 6601 N N . PHE B 1 235 ? 3.416 18.656 21.266 1 98.38 235 PHE B N 1
ATOM 6602 C CA . PHE B 1 235 ? 3.395 18.156 19.891 1 98.38 235 PHE B CA 1
ATOM 6603 C C . PHE B 1 235 ? 1.962 17.953 19.422 1 98.38 235 PHE B C 1
ATOM 6605 O O . PHE B 1 235 ? 1.019 18.047 20.203 1 98.38 235 PHE B O 1
ATOM 6612 N N . GLY B 1 236 ? 1.807 17.844 18.156 1 98.5 236 GLY B N 1
ATOM 6613 C CA . GLY B 1 236 ? 0.492 17.641 17.578 1 98.5 236 GLY B CA 1
ATOM 6614 C C . GLY B 1 236 ? 0.428 16.422 16.672 1 98.5 236 GLY B C 1
ATOM 6615 O O . GLY B 1 236 ? 1.459 15.844 16.344 1 98.5 236 GLY B O 1
ATOM 6616 N N . THR B 1 237 ? -0.83 15.984 16.312 1 98.56 237 THR B N 1
ATOM 6617 C CA . THR B 1 237 ? -1.085 14.859 15.422 1 98.56 237 THR B CA 1
ATOM 6618 C C . THR B 1 237 ? -1.794 15.328 14.156 1 98.56 237 THR B C 1
ATOM 6620 O O . THR B 1 237 ? -2.561 16.297 14.188 1 98.56 237 THR B O 1
ATOM 6623 N N . GLY B 1 238 ? -1.466 14.734 13.055 1 97.94 238 GLY B N 1
ATOM 6624 C CA . GLY B 1 238 ? -2.104 15.164 11.82 1 97.94 238 GLY B CA 1
ATOM 6625 C C . GLY B 1 238 ? -2.123 14.078 10.758 1 97.94 238 GLY B C 1
ATOM 6626 O O . GLY B 1 238 ? -1.743 12.938 11.023 1 97.94 238 GLY B O 1
ATOM 6627 N N . SER B 1 239 ? -2.713 14.406 9.633 1 97.25 239 SER B N 1
ATOM 6628 C CA . SER B 1 239 ? -2.799 13.562 8.445 1 97.25 239 SER B CA 1
ATOM 6629 C C . SER B 1 239 ? -2.451 14.344 7.184 1 97.25 239 SER B C 1
ATOM 6631 O O . SER B 1 239 ? -2.441 15.578 7.195 1 97.25 239 SER B O 1
ATOM 6633 N N . ASP B 1 240 ? -2.115 13.641 6.121 1 97.75 240 ASP B N 1
ATOM 6634 C CA . ASP B 1 240 ? -1.645 14.305 4.91 1 97.75 240 ASP B CA 1
ATOM 6635 C C . ASP B 1 240 ? -2.096 13.555 3.66 1 97.75 240 ASP B C 1
ATOM 6637 O O . ASP B 1 240 ? -1.603 12.461 3.375 1 97.75 240 ASP B O 1
ATOM 6641 N N . LEU B 1 241 ? -3.107 14.047 2.91 1 95.75 241 LEU B N 1
ATOM 6642 C CA . LEU B 1 241 ? -3.582 13.547 1.622 1 95.75 241 LEU B CA 1
ATOM 6643 C C . LEU B 1 241 ? -3.346 14.578 0.521 1 95.75 241 LEU B C 1
ATOM 6645 O O . LEU B 1 241 ? -3.975 14.516 -0.537 1 95.75 241 LEU B O 1
ATOM 6649 N N . GLY B 1 242 ? -2.418 15.43 0.542 1 96.38 242 GLY B N 1
ATOM 6650 C CA . GLY B 1 242 ? -2.1 16.469 -0.42 1 96.38 242 GLY B CA 1
ATOM 6651 C C . GLY B 1 242 ? -1.249 17.578 0.165 1 96.38 242 GLY B C 1
ATOM 6652 O O . GLY B 1 242 ? -1.123 18.656 -0.431 1 96.38 242 GLY B O 1
ATOM 6653 N N . GLY B 1 243 ? -0.768 17.344 1.357 1 97.62 243 GLY B N 1
ATOM 6654 C CA . GLY B 1 243 ? 0.069 18.344 2 1 97.62 243 GLY B CA 1
ATOM 6655 C C . GLY B 1 243 ? -0.422 18.719 3.383 1 97.62 243 GLY B C 1
ATOM 6656 O O . GLY B 1 243 ? 0.193 19.562 4.055 1 97.62 243 GLY B O 1
ATOM 6657 N N . SER B 1 244 ? -1.363 18.062 3.877 1 97.69 244 SER B N 1
ATOM 6658 C CA . SER B 1 244 ? -2.092 18.516 5.055 1 97.69 244 SER B CA 1
ATOM 6659 C C . SER B 1 244 ? -1.229 18.422 6.309 1 97.69 244 SER B C 1
ATOM 6661 O O . SER B 1 244 ? -1.566 19 7.348 1 97.69 244 SER B O 1
ATOM 6663 N N . LEU B 1 245 ? -0.179 17.766 6.305 1 98.44 245 LEU B N 1
ATOM 6664 C CA . LEU B 1 245 ? 0.856 17.891 7.32 1 98.44 245 LEU B CA 1
ATOM 6665 C C . LEU B 1 245 ? 1.851 18.984 6.941 1 98.44 245 LEU B C 1
ATOM 6667 O O . LEU B 1 245 ? 2.146 19.875 7.746 1 98.44 245 LEU B O 1
ATOM 6671 N N . ARG B 1 246 ? 2.219 18.969 5.777 1 98.81 246 ARG B N 1
ATOM 6672 C CA . ARG B 1 246 ? 3.389 19.719 5.309 1 98.81 246 ARG B CA 1
ATOM 6673 C C . ARG B 1 246 ? 3.061 21.188 5.105 1 98.81 246 ARG B C 1
ATOM 6675 O O . ARG B 1 246 ? 3.846 22.062 5.484 1 98.81 246 ARG B O 1
ATOM 6682 N N . ILE B 1 247 ? 1.879 21.516 4.605 1 98.75 247 ILE B N 1
ATOM 6683 C CA . ILE B 1 247 ? 1.512 22.906 4.34 1 98.75 247 ILE B CA 1
ATOM 6684 C C . ILE B 1 247 ? 1.404 23.672 5.66 1 98.75 247 ILE B C 1
ATOM 6686 O O . ILE B 1 247 ? 2.074 24.688 5.852 1 98.75 247 ILE B O 1
ATOM 6690 N N . PRO B 1 248 ? 0.643 23.125 6.633 1 98.69 248 PRO B N 1
ATOM 6691 C CA . PRO B 1 248 ? 0.565 23.859 7.898 1 98.69 248 PRO B CA 1
ATOM 6692 C C . PRO B 1 248 ? 1.919 23.984 8.594 1 98.69 248 PRO B C 1
ATOM 6694 O O . PRO B 1 248 ? 2.201 25 9.227 1 98.69 248 PRO B O 1
ATOM 6697 N N . ALA B 1 249 ? 2.705 22.953 8.5 1 98.62 249 ALA B N 1
ATOM 6698 C CA . ALA B 1 249 ? 4.027 23.031 9.117 1 98.62 249 ALA B CA 1
ATOM 6699 C C . ALA B 1 249 ? 4.855 24.141 8.5 1 98.62 249 ALA B C 1
ATOM 6701 O O . ALA B 1 249 ? 5.492 24.922 9.219 1 98.62 249 ALA B O 1
ATOM 6702 N N . ALA B 1 250 ? 4.863 24.234 7.211 1 98.5 250 ALA B N 1
ATOM 6703 C CA . ALA B 1 250 ? 5.605 25.281 6.512 1 98.5 250 ALA B CA 1
ATOM 6704 C C . ALA B 1 250 ? 5.074 26.672 6.875 1 98.5 250 ALA B C 1
ATOM 6706 O O . ALA B 1 250 ? 5.852 27.609 7.051 1 98.5 250 ALA B O 1
ATOM 6707 N N . PHE B 1 251 ? 3.766 26.797 7 1 98.44 251 PHE B N 1
ATOM 6708 C CA . PHE B 1 251 ? 3.105 28.078 7.238 1 98.44 251 PHE B CA 1
ATOM 6709 C C . PHE B 1 251 ? 3.311 28.531 8.68 1 98.44 251 PHE B C 1
ATOM 6711 O O . PHE B 1 251 ? 3.289 29.734 8.969 1 98.44 251 PHE B O 1
ATOM 6718 N N . CYS B 1 252 ? 3.539 27.562 9.609 1 97.88 252 CYS B N 1
ATOM 6719 C CA . CYS B 1 252 ? 3.592 27.906 11.031 1 97.88 252 CYS B CA 1
ATOM 6720 C C . CYS B 1 252 ? 5 27.719 11.586 1 97.88 252 CYS B C 1
ATOM 6722 O O . CYS B 1 252 ? 5.223 27.891 12.781 1 97.88 252 CYS B O 1
ATOM 6724 N N . GLY B 1 253 ? 5.938 27.359 10.75 1 97.31 253 GLY B N 1
ATOM 6725 C CA . GLY B 1 253 ? 7.32 27.234 11.18 1 97.31 253 GLY B CA 1
ATOM 6726 C C . GLY B 1 253 ? 7.57 25.984 12.016 1 97.31 253 GLY B C 1
ATOM 6727 O O . GLY B 1 253 ? 8.266 26.047 13.031 1 97.31 253 GLY B O 1
ATOM 6728 N N . LEU B 1 254 ? 7.012 24.859 11.625 1 97.94 254 LEU B N 1
ATOM 6729 C CA . LEU B 1 254 ? 7.137 23.609 12.375 1 97.94 254 LEU B CA 1
ATOM 6730 C C . LEU B 1 254 ? 7.848 22.547 11.539 1 97.94 254 LEU B C 1
ATOM 6732 O O . LEU B 1 254 ? 8.031 22.719 10.336 1 97.94 254 LEU B O 1
ATOM 6736 N N . VAL B 1 255 ? 8.297 21.516 12.18 1 98.06 255 VAL B N 1
ATOM 6737 C CA . VAL B 1 255 ? 8.875 20.328 11.562 1 98.06 255 VAL B CA 1
ATOM 6738 C C . VAL B 1 255 ? 7.824 19.219 11.5 1 98.06 255 VAL B C 1
ATOM 6740 O O . VAL B 1 255 ? 7.078 19.016 12.453 1 98.06 255 VAL B O 1
ATOM 6743 N N . THR B 1 256 ? 7.715 18.578 10.359 1 98.69 256 THR B N 1
ATOM 6744 C CA . THR B 1 256 ? 6.848 17.422 10.219 1 98.69 256 THR B CA 1
ATOM 6745 C C . THR B 1 256 ? 7.355 16.5 9.109 1 98.69 256 THR B C 1
ATOM 6747 O O . THR B 1 256 ? 8.359 16.797 8.453 1 98.69 256 THR B O 1
ATOM 6750 N N . MET B 1 257 ? 6.723 15.375 8.938 1 98.38 257 MET B N 1
ATOM 6751 C CA . MET B 1 257 ? 7.016 14.461 7.84 1 98.38 257 MET B CA 1
ATOM 6752 C C . MET B 1 257 ? 5.781 13.641 7.48 1 98.38 257 MET B C 1
ATOM 6754 O O . MET B 1 257 ? 5.055 13.18 8.359 1 98.38 257 MET B O 1
ATOM 6758 N N . LYS B 1 258 ? 5.488 13.531 6.223 1 98.5 258 LYS B N 1
ATOM 6759 C CA . LYS B 1 258 ? 4.551 12.562 5.668 1 98.5 258 LYS B CA 1
ATOM 6760 C C . LYS B 1 258 ? 5.262 11.266 5.293 1 98.5 258 LYS B C 1
ATOM 6762 O O . LYS B 1 258 ? 5.945 11.195 4.27 1 98.5 258 LYS B O 1
ATOM 6767 N N . PRO B 1 259 ? 5.133 10.234 6.059 1 98.44 259 PRO B N 1
ATOM 6768 C CA . PRO B 1 259 ? 5.762 8.961 5.68 1 98.44 259 PRO B CA 1
ATOM 6769 C C . PRO B 1 259 ? 5.102 8.32 4.465 1 98.44 259 PRO B C 1
ATOM 6771 O O . PRO B 1 259 ? 4.07 8.805 3.986 1 98.44 259 PRO B O 1
ATOM 6774 N N . THR B 1 260 ? 5.824 7.336 3.914 1 98.19 260 THR B N 1
ATOM 6775 C CA . THR B 1 260 ? 5.137 6.43 2.998 1 98.19 260 THR B CA 1
ATOM 6776 C C . THR B 1 260 ? 3.871 5.871 3.639 1 98.19 260 THR B C 1
ATOM 6778 O O . THR B 1 260 ? 3.859 5.555 4.832 1 98.19 260 THR B O 1
ATOM 6781 N N . GLN B 1 261 ? 2.787 5.801 2.914 1 96.88 261 GLN B N 1
ATOM 6782 C CA . GLN B 1 261 ? 1.455 5.523 3.441 1 96.88 261 GLN B CA 1
ATOM 6783 C C . GLN B 1 261 ? 1.472 4.309 4.363 1 96.88 261 GLN B C 1
ATOM 6785 O O . GLN B 1 261 ? 0.977 4.367 5.488 1 96.88 261 GLN B O 1
ATOM 6790 N N . ASN B 1 262 ? 2.072 3.197 3.982 1 95.12 262 ASN B N 1
ATOM 6791 C CA . ASN B 1 262 ? 1.94 1.946 4.723 1 95.12 262 ASN B CA 1
ATOM 6792 C C . ASN B 1 262 ? 2.951 1.859 5.859 1 95.12 262 ASN B C 1
ATOM 6794 O O . ASN B 1 262 ? 2.881 0.953 6.691 1 95.12 262 ASN B O 1
ATOM 6798 N N . ARG B 1 263 ? 3.906 2.805 5.945 1 96.81 263 ARG B N 1
ATOM 6799 C CA . ARG B 1 263 ? 4.848 2.846 7.059 1 96.81 263 ARG B CA 1
ATOM 6800 C C . ARG B 1 263 ? 4.168 3.33 8.336 1 96.81 263 ARG B C 1
ATOM 6802 O O . ARG B 1 263 ? 4.602 2.996 9.438 1 96.81 263 ARG B O 1
ATOM 6809 N N . PHE B 1 264 ? 3.17 4.094 8.156 1 97.31 264 PHE B N 1
ATOM 6810 C CA . PHE B 1 264 ? 2.369 4.633 9.25 1 97.31 264 PHE B CA 1
ATOM 6811 C C . PHE B 1 264 ? 0.9 4.715 8.852 1 97.31 264 PHE B C 1
ATOM 6813 O O . PHE B 1 264 ? 0.442 5.746 8.359 1 97.31 264 PHE B O 1
ATOM 6820 N N . HIS B 1 265 ? 0.168 3.623 9.148 1 97.06 265 HIS B N 1
ATOM 6821 C CA . HIS B 1 265 ? -1.243 3.508 8.797 1 97.06 265 HIS B CA 1
ATOM 6822 C C . HIS B 1 265 ? -2.133 3.742 10.016 1 97.06 265 HIS B C 1
ATOM 6824 O O . HIS B 1 265 ? -1.8 3.318 11.125 1 97.06 265 HIS B O 1
ATOM 6830 N N . VAL B 1 266 ? -3.24 4.473 9.844 1 97.75 266 VAL B N 1
ATOM 6831 C CA . VAL B 1 266 ? -4.195 4.707 10.922 1 97.75 266 VAL B CA 1
ATOM 6832 C C . VAL B 1 266 ? -5.609 4.41 10.43 1 97.75 266 VAL B C 1
ATOM 6834 O O . VAL B 1 266 ? -6.055 4.969 9.422 1 97.75 266 VAL B O 1
ATOM 6837 N N . SER B 1 267 ? -6.289 3.529 11.086 1 96.81 267 SER B N 1
ATOM 6838 C CA . SER B 1 267 ? -7.703 3.264 10.836 1 96.81 267 SER B CA 1
ATOM 6839 C C . SER B 1 267 ? -8.594 4.09 11.766 1 96.81 267 SER B C 1
ATOM 6841 O O . SER B 1 267 ? -8.094 4.758 12.672 1 96.81 267 SER B O 1
ATOM 6843 N N . TYR B 1 268 ? -9.898 4.09 11.445 1 96.56 268 TYR B N 1
ATOM 6844 C CA . TYR B 1 268 ? -10.914 4.734 12.273 1 96.56 268 TYR B CA 1
ATOM 6845 C C . TYR B 1 268 ? -10.688 6.238 12.344 1 96.56 268 TYR B C 1
ATOM 6847 O O . TYR B 1 268 ? -10.562 6.805 13.438 1 96.56 268 TYR B O 1
ATOM 6855 N N . ASN B 1 269 ? -10.641 6.828 11.234 1 96.06 269 ASN B N 1
ATOM 6856 C CA . ASN B 1 269 ? -10.562 8.266 11.008 1 96.06 269 ASN B CA 1
ATOM 6857 C C . ASN B 1 269 ? -11.234 8.664 9.695 1 96.06 269 ASN B C 1
ATOM 6859 O O . ASN B 1 269 ? -11.562 7.801 8.875 1 96.06 269 ASN B O 1
ATOM 6863 N N . TYR B 1 270 ? -11.508 9.859 9.57 1 92.69 270 TYR B N 1
ATOM 6864 C CA . TYR B 1 270 ? -11.945 10.383 8.281 1 92.69 270 TYR B CA 1
ATOM 6865 C C . TYR B 1 270 ? -10.758 10.828 7.441 1 92.69 270 TYR B C 1
ATOM 6867 O O . TYR B 1 270 ? -10.078 11.805 7.785 1 92.69 270 TYR B O 1
ATOM 6875 N N . GLY B 1 271 ? -10.531 10.203 6.32 1 87.69 271 GLY B N 1
ATOM 6876 C CA . GLY B 1 271 ? -9.305 10.406 5.559 1 87.69 271 GLY B CA 1
ATOM 6877 C C . GLY B 1 271 ? -9.477 11.406 4.426 1 87.69 271 GLY B C 1
ATOM 6878 O O . GLY B 1 271 ? -8.57 11.578 3.607 1 87.69 271 GLY B O 1
ATOM 6879 N N . GLY B 1 272 ? -10.617 12.055 4.316 1 84.81 272 GLY B N 1
ATOM 6880 C CA . GLY B 1 272 ? -10.805 13.078 3.297 1 84.81 272 GLY B CA 1
ATOM 6881 C C . GLY B 1 272 ? -11.617 12.594 2.109 1 84.81 272 GLY B C 1
ATOM 6882 O O . GLY B 1 272 ? -12.602 13.227 1.722 1 84.81 272 GLY B O 1
ATOM 6883 N N . LEU B 1 273 ? -11.125 11.492 1.505 1 89.06 273 LEU B N 1
ATOM 6884 C CA . LEU B 1 273 ? -11.734 10.969 0.29 1 89.06 273 LEU B CA 1
ATOM 6885 C C . LEU B 1 273 ? -11.898 9.453 0.373 1 89.06 273 LEU B C 1
ATOM 6887 O O . LEU B 1 273 ? -11.117 8.711 -0.226 1 89.06 273 LEU B O 1
ATOM 6891 N N . PRO B 1 274 ? -13.031 9.07 0.963 1 91.88 274 PRO B N 1
ATOM 6892 C CA . PRO B 1 274 ? -13.258 7.625 1.023 1 91.88 274 PRO B CA 1
ATOM 6893 C C . PRO B 1 274 ? -13.32 6.98 -0.359 1 91.88 274 PRO B C 1
ATOM 6895 O O . PRO B 1 274 ? -13.914 7.547 -1.281 1 91.88 274 PRO B O 1
ATOM 6898 N N . GLY B 1 275 ? -12.688 5.859 -0.525 1 93.69 275 GLY B N 1
ATOM 6899 C CA . GLY B 1 275 ? -12.711 5.137 -1.786 1 93.69 275 GLY B CA 1
ATOM 6900 C C . GLY B 1 275 ? -11.727 5.684 -2.807 1 93.69 275 GLY B C 1
ATOM 6901 O O . GLY B 1 275 ? -11.812 5.352 -3.992 1 93.69 275 GLY B O 1
ATOM 6902 N N . ARG B 1 276 ? -10.758 6.441 -2.334 1 92.06 276 ARG B N 1
ATOM 6903 C CA . ARG B 1 276 ? -9.758 7.008 -3.229 1 92.06 276 ARG B CA 1
ATOM 6904 C C . ARG B 1 276 ? -8.891 5.914 -3.848 1 92.06 276 ARG B C 1
ATOM 6906 O O . ARG B 1 276 ? -8.773 4.824 -3.289 1 92.06 276 ARG B O 1
ATOM 6913 N N . GLY B 1 277 ? -8.352 6.309 -5.086 1 92.94 277 GLY B N 1
ATOM 6914 C CA . GLY B 1 277 ? -7.438 5.402 -5.766 1 92.94 277 GLY B CA 1
ATOM 6915 C C . GLY B 1 277 ? -5.984 5.645 -5.41 1 92.94 277 GLY B C 1
ATOM 6916 O O . GLY B 1 277 ? -5.574 5.426 -4.27 1 92.94 277 GLY B O 1
ATOM 6917 N N . ARG B 1 278 ? -5.309 6.199 -6.496 1 94.38 278 ARG B N 1
ATOM 6918 C CA . ARG B 1 278 ? -3.895 6.484 -6.293 1 94.38 278 ARG B CA 1
ATOM 6919 C C . ARG B 1 278 ? -3.703 7.828 -5.594 1 94.38 278 ARG B C 1
ATOM 6921 O O . ARG B 1 278 ? -4.074 8.875 -6.133 1 94.38 278 ARG B O 1
ATOM 6928 N N . LEU B 1 279 ? -3.375 7.934 -4.383 1 95.38 279 LEU B N 1
ATOM 6929 C CA . LEU B 1 279 ? -3.057 9.086 -3.553 1 95.38 279 LEU B CA 1
ATOM 6930 C C . LEU B 1 279 ? -2.742 8.664 -2.123 1 95.38 279 LEU B C 1
ATOM 6932 O O . LEU B 1 279 ? -3.654 8.453 -1.319 1 95.38 279 LEU B O 1
ATOM 6936 N N . GLY B 1 280 ? -1.512 8.68 -1.884 1 96.12 280 GLY B N 1
ATOM 6937 C CA . GLY B 1 280 ? -1.082 8.164 -0.594 1 96.12 280 GLY B CA 1
ATOM 6938 C C . GLY B 1 280 ? -1.491 9.047 0.57 1 96.12 280 GLY B C 1
ATOM 6939 O O . GLY B 1 280 ? -1.161 10.234 0.6 1 96.12 280 GLY B O 1
ATOM 6940 N N . LEU B 1 281 ? -2.27 8.461 1.478 1 96.81 281 LEU B N 1
ATOM 6941 C CA . LEU B 1 281 ? -2.645 9.094 2.738 1 96.81 281 LEU B CA 1
ATOM 6942 C C . LEU B 1 281 ? -1.714 8.656 3.863 1 96.81 281 LEU B C 1
ATOM 6944 O O . LEU B 1 281 ? -1.424 7.465 4.008 1 96.81 281 LEU B O 1
ATOM 6948 N N . SER B 1 282 ? -1.234 9.609 4.578 1 95.44 282 SER B N 1
ATOM 6949 C CA . SER B 1 282 ? -0.33 9.281 5.676 1 95.44 282 SER B CA 1
ATOM 6950 C C . SER B 1 282 ? -0.618 10.141 6.902 1 95.44 282 SER B C 1
ATOM 6952 O O . SER B 1 282 ? -1.47 11.031 6.859 1 95.44 282 SER B O 1
ATOM 6954 N N . TYR B 1 283 ? 0.019 9.812 7.957 1 98.12 283 TYR B N 1
ATOM 6955 C CA . TYR B 1 283 ? -0.169 10.461 9.25 1 98.12 283 TYR B CA 1
ATOM 6956 C C . TYR B 1 283 ? 1.17 10.844 9.867 1 98.12 283 TYR B C 1
ATOM 6958 O O . TYR B 1 283 ? 2.221 10.367 9.438 1 98.12 283 TYR B O 1
ATOM 6966 N N . GLY B 1 284 ? 1.115 11.727 10.781 1 98.31 284 GLY B N 1
ATOM 6967 C CA . GLY B 1 284 ? 2.373 12.172 11.359 1 98.31 284 GLY B CA 1
ATOM 6968 C C . GLY B 1 284 ? 2.193 13.156 12.492 1 98.31 284 GLY B C 1
ATOM 6969 O O . GLY B 1 284 ? 1.105 13.258 13.07 1 98.31 284 GLY B O 1
ATOM 6970 N N . PHE B 1 285 ? 3.32 13.82 12.859 1 98.81 285 PHE B N 1
ATOM 6971 C CA . PHE B 1 285 ? 3.367 14.703 14.023 1 98.81 285 PHE B CA 1
ATOM 6972 C C . PHE B 1 285 ? 3.789 16.109 13.617 1 98.81 285 PHE B C 1
ATOM 6974 O O . PHE B 1 285 ? 4.43 16.297 12.578 1 98.81 285 PHE B O 1
ATOM 6981 N N . TYR B 1 286 ? 3.305 17.031 14.328 1 98.62 286 TYR B N 1
ATOM 6982 C CA . TYR B 1 286 ? 3.9 18.375 14.336 1 98.62 286 TYR B CA 1
ATOM 6983 C C . TYR B 1 286 ? 4.867 18.531 15.5 1 98.62 286 TYR B C 1
ATOM 6985 O O . TYR B 1 286 ? 4.52 18.234 16.656 1 98.62 286 TYR B O 1
ATOM 6993 N N . THR B 1 287 ? 6.086 18.984 15.203 1 97.94 287 THR B N 1
ATOM 6994 C CA . THR B 1 287 ? 7.117 19.172 16.219 1 97.94 287 THR B CA 1
ATOM 6995 C C . THR B 1 287 ? 7.922 20.438 15.953 1 97.94 287 THR B C 1
ATOM 6997 O O . THR B 1 287 ? 7.719 21.094 14.93 1 97.94 287 THR B O 1
ATOM 7000 N N . LYS B 1 288 ? 8.812 20.734 16.922 1 95.88 288 LYS B N 1
ATOM 7001 C CA . LYS B 1 288 ? 9.602 21.969 16.812 1 95.88 288 LYS B CA 1
ATOM 7002 C C . LYS B 1 288 ? 11.008 21.656 16.312 1 95.88 288 LYS B C 1
ATOM 7004 O O . LYS B 1 288 ? 11.734 22.562 15.883 1 95.88 288 LYS B O 1
ATOM 7009 N N . SER B 1 289 ? 11.352 20.359 16.297 1 96.19 289 SER B N 1
ATOM 7010 C CA . SER B 1 289 ? 12.672 19.969 15.82 1 96.19 289 SER B CA 1
ATOM 7011 C C . SER B 1 289 ? 12.641 18.594 15.164 1 96.19 289 SER B C 1
ATOM 7013 O O . SER B 1 289 ? 11.711 17.812 15.391 1 96.19 289 SER B O 1
ATOM 7015 N N . VAL B 1 290 ? 13.648 18.328 14.375 1 97.12 290 VAL B N 1
ATOM 7016 C CA . VAL B 1 290 ? 13.742 17.031 13.703 1 97.12 290 VAL B CA 1
ATOM 7017 C C . VAL B 1 290 ? 13.953 15.93 14.742 1 97.12 290 VAL B C 1
ATOM 7019 O O . VAL B 1 290 ? 13.422 14.828 14.602 1 97.12 290 VAL B O 1
ATOM 7022 N N . ASP B 1 291 ? 14.719 16.219 15.789 1 95.75 291 ASP B N 1
ATOM 7023 C CA . ASP B 1 291 ? 14.945 15.227 16.828 1 95.75 291 ASP B CA 1
ATOM 7024 C C . ASP B 1 291 ? 13.641 14.812 17.5 1 95.75 291 ASP B C 1
ATOM 7026 O O . ASP B 1 291 ? 13.438 13.641 17.812 1 95.75 291 ASP B O 1
ATOM 7030 N N . GLU B 1 292 ? 12.789 15.781 17.781 1 96.5 292 GLU B N 1
ATOM 7031 C CA . GLU B 1 292 ? 11.484 15.461 18.344 1 96.5 292 GLU B CA 1
ATOM 7032 C C . GLU B 1 292 ? 10.672 14.586 17.375 1 96.5 292 GLU B C 1
ATOM 7034 O O . GLU B 1 292 ? 9.977 13.664 17.812 1 96.5 292 GLU B O 1
ATOM 7039 N N . GLN B 1 293 ? 10.773 14.906 16.078 1 97.62 293 GLN B N 1
ATOM 7040 C CA . GLN B 1 293 ? 10.086 14.133 15.055 1 97.62 293 GLN B CA 1
ATOM 7041 C C . GLN B 1 293 ? 10.555 12.68 15.062 1 97.62 293 GLN B C 1
ATOM 7043 O O . GLN B 1 293 ? 9.734 11.758 15.016 1 97.62 293 GLN B O 1
ATOM 7048 N N . VAL B 1 294 ? 11.891 12.508 15.055 1 97.5 294 VAL B N 1
ATOM 7049 C CA . VAL B 1 294 ? 12.484 11.172 15.062 1 97.5 294 VAL B CA 1
ATOM 7050 C C . VAL B 1 294 ? 12.008 10.406 16.297 1 97.5 294 VAL B C 1
ATOM 7052 O O . VAL B 1 294 ? 11.602 9.242 16.188 1 97.5 294 VAL B O 1
ATOM 7055 N N . PHE B 1 295 ? 12.055 11.094 17.438 1 96.56 295 PHE B N 1
ATOM 7056 C CA . PHE B 1 295 ? 11.664 10.477 18.703 1 96.56 295 PHE B CA 1
ATOM 7057 C C . PHE B 1 295 ? 10.234 9.945 18.625 1 96.56 295 PHE B C 1
ATOM 7059 O O . PHE B 1 295 ? 9.984 8.773 18.922 1 96.56 295 PHE B O 1
ATOM 7066 N N . LEU B 1 296 ? 9.32 10.742 18.203 1 98.25 296 LEU B N 1
ATOM 7067 C CA . LEU B 1 296 ? 7.91 10.367 18.172 1 98.25 296 LEU B CA 1
ATOM 7068 C C . LEU B 1 296 ? 7.66 9.289 17.125 1 98.25 296 LEU B C 1
ATOM 7070 O O . LEU B 1 296 ? 6.91 8.344 17.375 1 98.25 296 LEU B O 1
ATOM 7074 N N . LEU B 1 297 ? 8.219 9.398 15.938 1 98.38 297 LEU B N 1
ATOM 7075 C CA . LEU B 1 297 ? 8.023 8.414 14.875 1 98.38 297 LEU B CA 1
ATOM 7076 C C . LEU B 1 297 ? 8.539 7.047 15.305 1 98.38 297 LEU B C 1
ATOM 7078 O O . LEU B 1 297 ? 7.961 6.02 14.938 1 98.38 297 LEU B O 1
ATOM 7082 N N . GLN B 1 298 ? 9.625 7.027 16.062 1 97.25 298 GLN B N 1
ATOM 7083 C CA . GLN B 1 298 ? 10.203 5.766 16.516 1 97.25 298 GLN B CA 1
ATOM 7084 C C . GLN B 1 298 ? 9.258 5.035 17.469 1 97.25 298 GLN B C 1
ATOM 7086 O O . GLN B 1 298 ? 9.32 3.811 17.594 1 97.25 298 GLN B O 1
ATOM 7091 N N . LEU B 1 299 ? 8.414 5.785 18.156 1 97.38 299 LEU B N 1
ATOM 7092 C CA . LEU B 1 299 ? 7.449 5.18 19.062 1 97.38 299 LEU B CA 1
ATOM 7093 C C . LEU B 1 299 ? 6.344 4.465 18.297 1 97.38 299 LEU B C 1
ATOM 7095 O O . LEU B 1 299 ? 5.637 3.627 18.859 1 97.38 299 LEU B O 1
ATOM 7099 N N . ILE B 1 300 ? 6.172 4.77 16.969 1 97.62 300 ILE B N 1
ATOM 7100 C CA . ILE B 1 300 ? 5.012 4.281 16.234 1 97.62 300 ILE B CA 1
ATOM 7101 C C . ILE B 1 300 ? 5.461 3.344 15.117 1 97.62 300 ILE B C 1
ATOM 7103 O O . ILE B 1 300 ? 5.027 2.191 15.055 1 97.62 300 ILE B O 1
ATOM 7107 N N . VAL B 1 301 ? 6.371 3.785 14.273 1 96.94 301 VAL B N 1
ATOM 7108 C CA . VAL B 1 301 ? 6.742 3.105 13.039 1 96.94 301 VAL B CA 1
ATOM 7109 C C . VAL B 1 301 ? 7.422 1.777 13.359 1 96.94 301 VAL B C 1
ATOM 7111 O O . VAL B 1 301 ? 8.469 1.752 14.008 1 96.94 301 VAL B O 1
ATOM 7114 N N . GLY B 1 302 ? 6.789 0.69 12.93 1 95.94 302 GLY B N 1
ATOM 7115 C CA . GLY B 1 302 ? 7.355 -0.638 13.102 1 95.94 302 GLY B CA 1
ATOM 7116 C C . GLY B 1 302 ? 7.168 -1.192 14.5 1 95.94 302 GLY B C 1
ATOM 7117 O O . GLY B 1 302 ? 7.598 -2.309 14.797 1 95.94 302 GLY B O 1
ATOM 7118 N N . SER B 1 303 ? 6.473 -0.431 15.406 1 96.56 303 SER B N 1
ATOM 7119 C CA . SER B 1 303 ? 6.23 -0.867 16.781 1 96.56 303 SER B CA 1
ATOM 7120 C C . SER B 1 303 ? 5.316 -2.088 16.812 1 96.56 303 SER B C 1
ATOM 7122 O O . SER B 1 303 ? 4.227 -2.072 16.234 1 96.56 303 SER B O 1
ATOM 7124 N N . PRO B 1 304 ? 5.793 -3.162 17.453 1 94.75 304 PRO B N 1
ATOM 7125 C CA . PRO B 1 304 ? 4.922 -4.328 17.594 1 94.75 304 PRO B CA 1
ATOM 7126 C C . PRO B 1 304 ? 3.615 -4.012 18.312 1 94.75 304 PRO B C 1
ATOM 7128 O O . PRO B 1 304 ? 2.562 -4.551 17.969 1 94.75 304 PRO B O 1
ATOM 7131 N N . GLU B 1 305 ? 3.715 -3.123 19.359 1 97.25 305 GLU B N 1
ATOM 7132 C CA . GLU B 1 305 ? 2.521 -2.746 20.109 1 97.25 305 GLU B CA 1
ATOM 7133 C C . GLU B 1 305 ? 1.532 -1.988 19.234 1 97.25 305 GLU B C 1
ATOM 7135 O O . GLU B 1 305 ? 0.321 -2.195 19.328 1 97.25 305 GLU B O 1
ATOM 7140 N N . TYR B 1 306 ? 2.051 -1.119 18.406 1 97.94 306 TYR B N 1
ATOM 7141 C CA . TYR B 1 306 ? 1.171 -0.396 17.5 1 97.94 306 TYR B CA 1
ATOM 7142 C C . TYR B 1 306 ? 0.555 -1.34 16.469 1 97.94 306 TYR B C 1
ATOM 7144 O O . TYR B 1 306 ? -0.627 -1.222 16.141 1 97.94 306 TYR B O 1
ATOM 7152 N N . ARG B 1 307 ? 1.257 -2.285 15.984 1 96.5 307 ARG B N 1
ATOM 7153 C CA . ARG B 1 307 ? 0.802 -3.205 14.953 1 96.5 307 ARG B CA 1
ATOM 7154 C C . ARG B 1 307 ? -0.305 -4.113 15.477 1 96.5 307 ARG B C 1
ATOM 7156 O O . ARG B 1 307 ? -1.161 -4.562 14.711 1 96.5 307 ARG B O 1
ATOM 7163 N N . LYS B 1 308 ? -0.243 -4.398 16.734 1 96.06 308 LYS B N 1
ATOM 7164 C CA . LYS B 1 308 ? -1.338 -5.168 17.312 1 96.06 308 LYS B CA 1
ATOM 7165 C C . LYS B 1 308 ? -2.666 -4.43 17.172 1 96.06 308 LYS B C 1
ATOM 7167 O O . LYS B 1 308 ? -3.715 -5.055 17.016 1 96.06 308 LYS B O 1
ATOM 7172 N N . LEU B 1 309 ? -2.533 -3.086 17.234 1 97.12 309 LEU B N 1
ATOM 7173 C CA . LEU B 1 309 ? -3.719 -2.244 17.109 1 97.12 309 LEU B CA 1
ATOM 7174 C C . LEU B 1 309 ? -4.02 -1.948 15.648 1 97.12 309 LEU B C 1
ATOM 7176 O O . LEU B 1 309 ? -5.176 -1.739 15.273 1 97.12 309 LEU B O 1
ATOM 7180 N N . GLU B 1 310 ? -2.986 -1.908 14.844 1 97.56 310 GLU B N 1
ATOM 7181 C CA . GLU B 1 310 ? -3.049 -1.528 13.438 1 97.56 310 GLU B CA 1
ATOM 7182 C C . GLU B 1 310 ? -2.207 -2.467 12.578 1 97.56 310 GLU B C 1
ATOM 7184 O O . GLU B 1 310 ? -1.105 -2.109 12.156 1 97.56 310 GLU B O 1
ATOM 7189 N N . PRO B 1 311 ? -2.775 -3.598 12.188 1 96.25 311 PRO B N 1
ATOM 7190 C CA . PRO B 1 311 ? -1.988 -4.621 11.492 1 96.25 311 PRO B CA 1
ATOM 7191 C C . PRO B 1 311 ? -1.584 -4.195 10.086 1 96.25 311 PRO B C 1
ATOM 7193 O O . PRO B 1 311 ? -0.688 -4.801 9.484 1 96.25 311 PRO B O 1
ATOM 7196 N N . MET B 1 312 ? -2.229 -3.193 9.508 1 95.88 312 MET B N 1
ATOM 7197 C CA . MET B 1 312 ? -1.921 -2.758 8.148 1 95.88 312 MET B CA 1
ATOM 7198 C C . MET B 1 312 ? -0.644 -1.926 8.125 1 95.88 312 MET B C 1
ATOM 7200 O O . MET B 1 312 ? -0.078 -1.685 7.055 1 95.88 312 MET B O 1
ATOM 7204 N N . SER B 1 313 ? -0.161 -1.471 9.281 1 96.75 313 SER B N 1
ATOM 7205 C CA . SER B 1 313 ? 1.087 -0.715 9.336 1 96.75 313 SER B CA 1
ATOM 7206 C C . SER B 1 313 ? 2.295 -1.627 9.148 1 96.75 313 SER B C 1
ATOM 7208 O O . SER B 1 313 ? 2.326 -2.742 9.672 1 96.75 313 SER B O 1
ATOM 7210 N N . SER B 1 314 ? 3.273 -1.162 8.43 1 96 314 SER B N 1
ATOM 7211 C CA . SER B 1 314 ? 4.48 -1.926 8.125 1 96 314 SER B CA 1
ATOM 7212 C C . SER B 1 314 ? 5.195 -2.355 9.398 1 96 314 SER B C 1
ATOM 7214 O O . SER B 1 314 ? 5.281 -1.586 10.359 1 96 314 SER B O 1
ATOM 7216 N N . PRO B 1 315 ? 5.738 -3.541 9.414 1 96.19 315 PRO B N 1
ATOM 7217 C CA . PRO B 1 315 ? 6.465 -4.008 10.602 1 96.19 315 PRO B CA 1
ATOM 7218 C C . PRO B 1 315 ? 7.902 -3.496 10.648 1 96.19 315 PRO B C 1
ATOM 7220 O O . PRO B 1 315 ? 8.633 -3.793 11.602 1 96.19 315 PRO B O 1
ATOM 7223 N N . ALA B 1 316 ? 8.336 -2.75 9.703 1 96.25 316 ALA B N 1
ATOM 7224 C CA . ALA B 1 316 ? 9.719 -2.287 9.664 1 96.25 316 ALA B CA 1
ATOM 7225 C C . ALA B 1 316 ? 9.953 -1.152 10.656 1 96.25 316 ALA B C 1
ATOM 7227 O O . ALA B 1 316 ? 9.398 -0.061 10.5 1 96.25 316 ALA B O 1
ATOM 7228 N N . PRO B 1 317 ? 10.797 -1.294 11.617 1 95.56 317 PRO B N 1
ATOM 7229 C CA . PRO B 1 317 ? 11.078 -0.191 12.539 1 95.56 317 PRO B CA 1
ATOM 7230 C C . PRO B 1 317 ? 11.875 0.936 11.883 1 95.56 317 PRO B C 1
ATOM 7232 O O . PRO B 1 317 ? 12.547 0.715 10.867 1 95.56 317 PRO B O 1
ATOM 7235 N N . LEU B 1 318 ? 11.703 2.094 12.406 1 95.88 318 LEU B N 1
ATOM 7236 C CA . LEU B 1 318 ? 12.523 3.227 11.984 1 95.88 318 LEU B CA 1
ATOM 7237 C C . LEU B 1 318 ? 13.953 3.084 12.492 1 95.88 318 LEU B C 1
ATOM 7239 O O . LEU B 1 318 ? 14.203 3.188 13.695 1 95.88 318 LEU B O 1
ATOM 7243 N N . GLN B 1 319 ? 14.922 2.881 11.617 1 92.5 319 GLN B N 1
ATOM 7244 C CA . GLN B 1 319 ? 16.312 2.627 11.992 1 92.5 319 GLN B CA 1
ATOM 7245 C C . GLN B 1 319 ? 17.188 3.834 11.688 1 92.5 319 GLN B C 1
ATOM 7247 O O . GLN B 1 319 ? 17.812 3.898 10.633 1 92.5 319 GLN B O 1
ATOM 7252 N N . MET B 1 320 ? 17.391 4.605 12.633 1 91.44 320 MET B N 1
ATOM 7253 C CA . MET B 1 320 ? 18.141 5.844 12.414 1 91.44 320 MET B CA 1
ATOM 7254 C C . MET B 1 320 ? 19.641 5.598 12.523 1 91.44 320 MET B C 1
ATOM 7256 O O . MET B 1 320 ? 20.438 6.371 11.992 1 91.44 320 MET B O 1
ATOM 7260 N N . ASN B 1 321 ? 20.078 4.465 13.086 1 84.06 321 ASN B N 1
ATOM 7261 C CA . ASN B 1 321 ? 21.5 4.246 13.344 1 84.06 321 ASN B CA 1
ATOM 7262 C C . ASN B 1 321 ? 22.094 3.24 12.359 1 84.06 321 ASN B C 1
ATOM 7264 O O . ASN B 1 321 ? 23.281 2.922 12.445 1 84.06 321 ASN B O 1
ATOM 7268 N N . SER B 1 322 ? 21.375 2.809 11.461 1 68.88 322 SER B N 1
ATOM 7269 C CA . SER B 1 322 ? 21.875 1.75 10.578 1 68.88 322 SER B CA 1
ATOM 7270 C C . SER B 1 322 ? 22.734 2.316 9.461 1 68.88 322 SER B C 1
ATOM 7272 O O . SER B 1 322 ? 23.672 1.656 8.992 1 68.88 322 SER B O 1
ATOM 7274 N N . ASN B 1 323 ? 22.391 3.486 9.016 1 65.81 323 ASN B N 1
ATOM 7275 C CA . ASN B 1 323 ? 23.125 4.066 7.895 1 65.81 323 ASN B CA 1
ATOM 7276 C C . ASN B 1 323 ? 24.141 5.105 8.359 1 65.81 323 ASN B C 1
ATOM 7278 O O . ASN B 1 323 ? 23.766 6.145 8.906 1 65.81 323 ASN B O 1
ATOM 7282 N N . LYS B 1 324 ? 25.453 4.691 8.156 1 72.31 324 LYS B N 1
ATOM 7283 C CA . LYS B 1 324 ? 26.547 5.531 8.641 1 72.31 324 LYS B CA 1
ATOM 7284 C C . LYS B 1 324 ? 26.969 6.543 7.578 1 72.31 324 LYS B C 1
ATOM 7286 O O . LYS B 1 324 ? 28.016 7.199 7.715 1 72.31 324 LYS B O 1
ATOM 7291 N N . LYS B 1 325 ? 26.094 6.668 6.668 1 78.56 325 LYS B N 1
ATOM 7292 C CA . LYS B 1 325 ? 26.438 7.594 5.598 1 78.56 325 LYS B CA 1
ATOM 7293 C C . LYS B 1 325 ? 26.484 9.031 6.102 1 78.56 325 LYS B C 1
ATOM 7295 O O . LYS B 1 325 ? 25.531 9.516 6.707 1 78.56 325 LYS B O 1
ATOM 7300 N N . GLU B 1 326 ? 27.562 9.711 5.816 1 85 326 GLU B N 1
ATOM 7301 C CA . GLU B 1 326 ? 27.75 11.07 6.324 1 85 326 GLU B CA 1
ATOM 7302 C C . GLU B 1 326 ? 27.594 12.102 5.211 1 85 326 GLU B C 1
ATOM 7304 O O . GLU B 1 326 ? 27.234 13.25 5.469 1 85 326 GLU B O 1
ATOM 7309 N N . LYS B 1 327 ? 27.938 11.703 4.035 1 95.06 327 LYS B N 1
ATOM 7310 C CA . LYS B 1 327 ? 27.781 12.586 2.881 1 95.06 327 LYS B CA 1
ATOM 7311 C C . LYS B 1 327 ? 26.719 12.055 1.925 1 95.06 327 LYS B C 1
ATOM 7313 O O . LYS B 1 327 ? 26.688 10.859 1.621 1 95.06 327 LYS B O 1
ATOM 7318 N N . PHE B 1 328 ? 25.891 12.977 1.498 1 97.56 328 PHE B N 1
ATOM 7319 C CA . PHE B 1 328 ? 24.766 12.602 0.644 1 97.56 328 PHE B CA 1
ATOM 7320 C C . PHE B 1 328 ? 24.906 13.242 -0.733 1 97.56 328 PHE B C 1
ATOM 7322 O O . PHE B 1 328 ? 25.547 14.281 -0.881 1 97.56 328 PHE B O 1
ATOM 7329 N N . ARG B 1 329 ? 24.484 12.531 -1.733 1 98.44 329 ARG B N 1
ATOM 7330 C CA . ARG B 1 329 ? 24.203 13.133 -3.035 1 98.44 329 ARG B CA 1
ATOM 7331 C C . ARG B 1 329 ? 22.75 13.586 -3.129 1 98.44 329 ARG B C 1
ATOM 7333 O O . ARG B 1 329 ? 21.844 12.758 -3.23 1 98.44 329 ARG B O 1
ATOM 7340 N N . VAL B 1 330 ? 22.5 14.906 -3.119 1 98.69 330 VAL B N 1
ATOM 7341 C CA . VAL B 1 330 ? 21.156 15.461 -2.957 1 98.69 330 VAL B CA 1
ATOM 7342 C C . VAL B 1 330 ? 20.703 16.109 -4.262 1 98.69 330 VAL B C 1
ATOM 7344 O O . VAL B 1 330 ? 21.391 16.984 -4.797 1 98.69 330 VAL B O 1
ATOM 7347 N N . GLY B 1 331 ? 19.594 15.602 -4.816 1 98.88 331 GLY B N 1
ATOM 7348 C CA . GLY B 1 331 ? 18.953 16.312 -5.902 1 98.88 331 GLY B CA 1
ATOM 7349 C C . GLY B 1 331 ? 18.172 17.531 -5.434 1 98.88 331 GLY B C 1
ATOM 7350 O O . GLY B 1 331 ? 17.781 17.609 -4.266 1 98.88 331 GLY B O 1
ATOM 7351 N N . TRP B 1 332 ? 17.953 18.484 -6.332 1 98.81 332 TRP B N 1
ATOM 7352 C CA . TRP B 1 332 ? 17.141 19.625 -5.941 1 98.81 332 TRP B CA 1
ATOM 7353 C C . TRP B 1 332 ? 16.469 20.25 -7.156 1 98.81 332 TRP B C 1
ATOM 7355 O O . TRP B 1 332 ? 16.953 20.125 -8.281 1 98.81 332 TRP B O 1
ATOM 7365 N N . TYR B 1 333 ? 15.336 20.828 -6.961 1 98.75 333 TYR B N 1
ATOM 7366 C CA . TYR B 1 333 ? 14.695 21.734 -7.902 1 98.75 333 TYR B CA 1
ATOM 7367 C C . TYR B 1 333 ? 14.031 22.891 -7.176 1 98.75 333 TYR B C 1
ATOM 7369 O O . TYR B 1 333 ? 13.664 22.781 -6.004 1 98.75 333 TYR B O 1
ATOM 7377 N N . ASP B 1 334 ? 13.922 24.031 -7.809 1 98.06 334 ASP B N 1
ATOM 7378 C CA . ASP B 1 334 ? 13.289 25.203 -7.211 1 98.06 334 ASP B CA 1
ATOM 7379 C C . ASP B 1 334 ? 12.023 25.594 -7.969 1 98.06 334 ASP B C 1
ATOM 7381 O O . ASP B 1 334 ? 11.422 26.625 -7.688 1 98.06 334 ASP B O 1
ATOM 7385 N N . ASP B 1 335 ? 11.672 24.734 -8.93 1 97.12 335 ASP B N 1
ATOM 7386 C CA . ASP B 1 335 ? 10.461 24.875 -9.742 1 97.12 335 ASP B CA 1
ATOM 7387 C C . ASP B 1 335 ? 9.961 23.516 -10.211 1 97.12 335 ASP B C 1
ATOM 7389 O O . ASP B 1 335 ? 10.688 22.781 -10.891 1 97.12 335 ASP B O 1
ATOM 7393 N N . ASP B 1 336 ? 8.711 23.188 -9.883 1 97.25 336 ASP B N 1
ATOM 7394 C CA . ASP B 1 336 ? 8.203 21.859 -10.195 1 97.25 336 ASP B CA 1
ATOM 7395 C C . ASP B 1 336 ? 7.691 21.797 -11.633 1 97.25 336 ASP B C 1
ATOM 7397 O O . ASP B 1 336 ? 7.207 20.75 -12.086 1 97.25 336 ASP B O 1
ATOM 7401 N N . GLY B 1 337 ? 7.746 22.891 -12.352 1 96.38 337 GLY B N 1
ATOM 7402 C CA . GLY B 1 337 ? 7.391 22.938 -13.766 1 96.38 337 GLY B CA 1
ATOM 7403 C C . GLY B 1 337 ? 5.934 23.297 -14 1 96.38 337 GLY B C 1
ATOM 7404 O O . GLY B 1 337 ? 5.547 23.641 -15.117 1 96.38 337 GLY B O 1
ATOM 7405 N N . PHE B 1 338 ? 5.129 23.266 -12.984 1 96.69 338 PHE B N 1
ATOM 7406 C CA . PHE B 1 338 ? 3.711 23.594 -13.086 1 96.69 338 PHE B CA 1
ATOM 7407 C C . PHE B 1 338 ? 3.414 24.938 -12.414 1 96.69 338 PHE B C 1
ATOM 7409 O O . PHE B 1 338 ? 2.871 25.844 -13.039 1 96.69 338 PHE B O 1
ATOM 7416 N N . ASN B 1 339 ? 3.84 25.062 -11.18 1 94.75 339 ASN B N 1
ATOM 7417 C CA . ASN B 1 339 ? 3.609 26.281 -10.398 1 94.75 339 ASN B CA 1
ATOM 7418 C C . ASN B 1 339 ? 4.91 26.844 -9.828 1 94.75 339 ASN B C 1
ATOM 7420 O O . ASN B 1 339 ? 5.324 26.469 -8.727 1 94.75 339 ASN B O 1
ATOM 7424 N N . PRO B 1 340 ? 5.43 27.859 -10.406 1 95.88 340 PRO B N 1
ATOM 7425 C CA . PRO B 1 340 ? 6.656 28.438 -9.859 1 95.88 340 PRO B CA 1
ATOM 7426 C C . PRO B 1 340 ? 6.465 29 -8.453 1 95.88 340 PRO B C 1
ATOM 7428 O O . PRO B 1 340 ? 5.477 29.688 -8.195 1 95.88 340 PRO B O 1
ATOM 7431 N N . PRO B 1 341 ? 7.371 28.719 -7.598 1 97.94 341 PRO B N 1
ATOM 7432 C CA . PRO B 1 341 ? 7.266 29.328 -6.266 1 97.94 341 PRO B CA 1
ATOM 7433 C C . PRO B 1 341 ? 7.633 30.797 -6.254 1 97.94 341 PRO B C 1
ATOM 7435 O O . PRO B 1 341 ? 8.359 31.266 -7.133 1 97.94 341 PRO B O 1
ATOM 7438 N N . VAL B 1 342 ? 7.148 31.547 -5.305 1 98.25 342 VAL B N 1
ATOM 7439 C CA . VAL B 1 342 ? 7.539 32.938 -5.121 1 98.25 342 VAL B CA 1
ATOM 7440 C C . VAL B 1 342 ? 9.016 33 -4.723 1 98.25 342 VAL B C 1
ATOM 7442 O O . VAL B 1 342 ? 9.602 32 -4.301 1 98.25 342 VAL B O 1
ATOM 7445 N N . PRO B 1 343 ? 9.602 34.156 -4.824 1 98.38 343 PRO B N 1
ATOM 7446 C CA . PRO B 1 343 ? 11.047 34.312 -4.641 1 98.38 343 PRO B CA 1
ATOM 7447 C C . PRO B 1 343 ? 11.523 33.812 -3.273 1 98.38 343 PRO B C 1
ATOM 7449 O O . PRO B 1 343 ? 12.602 33.219 -3.164 1 98.38 343 PRO B O 1
ATOM 7452 N N . SER B 1 344 ? 10.781 34.094 -2.211 1 98.31 344 SER B N 1
ATOM 7453 C CA . SER B 1 344 ? 11.188 33.688 -0.871 1 98.31 344 SER B CA 1
ATOM 7454 C C . SER B 1 344 ? 11.352 32.188 -0.78 1 98.31 344 SER B C 1
ATOM 7456 O O . SER B 1 344 ? 12.336 31.688 -0.225 1 98.31 344 SER B O 1
ATOM 7458 N N . ASN B 1 345 ? 10.367 31.438 -1.326 1 98.44 345 ASN B N 1
ATOM 7459 C CA . ASN B 1 345 ? 10.406 29.969 -1.3 1 98.44 345 ASN B CA 1
ATOM 7460 C C . ASN B 1 345 ? 11.523 29.422 -2.178 1 98.44 345 ASN B C 1
ATOM 7462 O O . ASN B 1 345 ? 12.156 28.422 -1.835 1 98.44 345 ASN B O 1
ATOM 7466 N N . ARG B 1 346 ? 11.75 30.062 -3.289 1 98.12 346 ARG B N 1
ATOM 7467 C CA . ARG B 1 346 ? 12.859 29.688 -4.152 1 98.12 346 ARG B CA 1
ATOM 7468 C C . ARG B 1 346 ? 14.203 29.906 -3.453 1 98.12 346 ARG B C 1
ATOM 7470 O O . ARG B 1 346 ? 15.078 29.031 -3.494 1 98.12 346 ARG B O 1
ATOM 7477 N N . ARG B 1 347 ? 14.352 31.016 -2.857 1 98.06 347 ARG B N 1
ATOM 7478 C CA . ARG B 1 347 ? 15.586 31.359 -2.156 1 98.06 347 ARG B CA 1
ATOM 7479 C C . ARG B 1 347 ? 15.891 30.359 -1.049 1 98.06 347 ARG B C 1
ATOM 7481 O O . ARG B 1 347 ? 17.047 29.984 -0.847 1 98.06 347 ARG B O 1
ATOM 7488 N N . ALA B 1 348 ? 14.859 29.938 -0.321 1 97.75 348 ALA B N 1
ATOM 7489 C CA . ALA B 1 348 ? 15.047 28.969 0.753 1 97.75 348 ALA B CA 1
ATOM 7490 C C . ALA B 1 348 ? 15.703 27.688 0.231 1 97.75 348 ALA B C 1
ATOM 7492 O O . ALA B 1 348 ? 16.594 27.141 0.875 1 97.75 348 ALA B O 1
ATOM 7493 N N . VAL B 1 349 ? 15.281 27.234 -0.932 1 98.38 349 VAL B N 1
ATOM 7494 C CA . VAL B 1 349 ? 15.852 26.031 -1.536 1 98.38 349 VAL B CA 1
ATOM 7495 C C . VAL B 1 349 ? 17.297 26.297 -1.95 1 98.38 349 VAL B C 1
ATOM 7497 O O . VAL B 1 349 ? 18.203 25.516 -1.629 1 98.38 349 VAL B O 1
ATOM 7500 N N . LEU B 1 350 ? 17.516 27.438 -2.627 1 98.25 350 LEU B N 1
ATOM 7501 C CA . LEU B 1 350 ? 18.844 27.766 -3.154 1 98.25 350 LEU B CA 1
ATOM 7502 C C . LEU B 1 350 ? 19.859 27.922 -2.025 1 98.25 350 LEU B C 1
ATOM 7504 O O . LEU B 1 350 ? 20.984 27.453 -2.123 1 98.25 350 LEU B O 1
ATOM 7508 N N . GLU B 1 351 ? 19.453 28.562 -0.959 1 97.94 351 GLU B N 1
ATOM 7509 C CA . GLU B 1 351 ? 20.344 28.75 0.186 1 97.94 351 GLU B CA 1
ATOM 7510 C C . GLU B 1 351 ? 20.641 27.406 0.863 1 97.94 351 GLU B C 1
ATOM 7512 O O . GLU B 1 351 ? 21.766 27.188 1.312 1 97.94 351 GLU B O 1
ATOM 7517 N N . THR B 1 352 ? 19.625 26.562 0.964 1 98.06 352 THR B N 1
ATOM 7518 C CA . THR B 1 352 ? 19.828 25.234 1.552 1 98.06 352 THR B CA 1
ATOM 7519 C C . THR B 1 352 ? 20.812 24.406 0.722 1 98.06 352 THR B C 1
ATOM 7521 O O . THR B 1 352 ? 21.703 23.766 1.271 1 98.06 352 THR B O 1
ATOM 7524 N N . VAL B 1 353 ? 20.672 24.453 -0.561 1 98.19 353 VAL B N 1
ATOM 7525 C CA . VAL B 1 353 ? 21.531 23.703 -1.476 1 98.19 353 VAL B CA 1
ATOM 7526 C C . VAL B 1 353 ? 22.969 24.219 -1.374 1 98.19 353 VAL B C 1
ATOM 7528 O O . VAL B 1 353 ? 23.906 23.422 -1.332 1 98.19 353 VAL B O 1
ATOM 7531 N N . ALA B 1 354 ? 23.141 25.531 -1.329 1 98.25 354 ALA B N 1
ATOM 7532 C CA . ALA B 1 354 ? 24.469 26.125 -1.184 1 98.25 354 ALA B CA 1
ATOM 7533 C C . ALA B 1 354 ? 25.141 25.688 0.116 1 98.25 354 ALA B C 1
ATOM 7535 O O . ALA B 1 354 ? 26.328 25.406 0.143 1 98.25 354 ALA B O 1
ATOM 7536 N N . SER B 1 355 ? 24.359 25.656 1.164 1 98 355 SER B N 1
ATOM 7537 C CA . SER B 1 355 ? 24.875 25.234 2.459 1 98 355 SER B CA 1
ATOM 7538 C C . SER B 1 355 ? 25.297 23.766 2.432 1 98 355 SER B C 1
ATOM 7540 O O . SER B 1 355 ? 26.297 23.391 3.033 1 98 355 SER B O 1
ATOM 7542 N N . LEU B 1 356 ? 24.5 22.906 1.781 1 98.12 356 LEU B N 1
ATOM 7543 C CA . LEU B 1 356 ? 24.844 21.484 1.642 1 98.12 356 LEU B CA 1
ATOM 7544 C C . LEU B 1 356 ? 26.172 21.328 0.908 1 98.12 356 LEU B C 1
ATOM 7546 O O . LEU B 1 356 ? 27.016 20.516 1.316 1 98.12 356 LEU B O 1
ATOM 7550 N N . GLU B 1 357 ? 26.297 22.062 -0.137 1 97.75 357 GLU B N 1
ATOM 7551 C CA . GLU B 1 357 ? 27.547 22.016 -0.896 1 97.75 357 GLU B CA 1
ATOM 7552 C C . GLU B 1 357 ? 28.734 22.453 -0.035 1 97.75 357 GLU B C 1
ATOM 7554 O O . GLU B 1 357 ? 29.797 21.812 -0.073 1 97.75 357 GLU B O 1
ATOM 7559 N N . LYS B 1 358 ? 28.578 23.469 0.69 1 97.38 358 LYS B N 1
ATOM 7560 C CA . LYS B 1 358 ? 29.625 23.984 1.564 1 97.38 358 LYS B CA 1
ATOM 7561 C C . LYS B 1 358 ? 30.031 22.938 2.605 1 97.38 358 LYS B C 1
ATOM 7563 O O . LYS B 1 358 ? 31.203 22.859 2.99 1 97.38 358 LYS B O 1
ATOM 7568 N N . GLU B 1 359 ? 29.062 22.188 3.029 1 96.19 359 GLU B N 1
ATOM 7569 C CA . GLU B 1 359 ? 29.328 21.156 4.039 1 96.19 359 GLU B CA 1
ATOM 7570 C C . GLU B 1 359 ? 29.891 19.891 3.404 1 96.19 359 GLU B C 1
ATOM 7572 O O . GLU B 1 359 ? 30.156 18.922 4.098 1 96.19 359 GLU B O 1
ATOM 7577 N N . GLY B 1 360 ? 30.016 19.812 2.143 1 97.19 360 GLY B N 1
ATOM 7578 C CA . GLY B 1 360 ? 30.703 18.719 1.479 1 97.19 360 GLY B CA 1
ATOM 7579 C C . GLY B 1 360 ? 29.766 17.703 0.847 1 97.19 360 GLY B C 1
ATOM 7580 O O . GLY B 1 360 ? 30.219 16.688 0.329 1 97.19 360 GLY B O 1
ATOM 7581 N N . HIS B 1 361 ? 28.453 17.938 0.862 1 98.19 361 HIS B N 1
ATOM 7582 C CA . HIS B 1 361 ? 27.531 17.078 0.15 1 98.19 361 HIS B CA 1
ATOM 7583 C C . HIS B 1 361 ? 27.547 17.359 -1.35 1 98.19 361 HIS B C 1
ATOM 7585 O O . HIS B 1 361 ? 27.938 18.438 -1.775 1 98.19 361 HIS B O 1
ATOM 7591 N N . GLU B 1 362 ? 27.25 16.312 -2.111 1 98.38 362 GLU B N 1
ATOM 7592 C CA . GLU B 1 362 ? 27.062 16.516 -3.547 1 98.38 362 GLU B CA 1
ATOM 7593 C C . GLU B 1 362 ? 25.641 16.953 -3.867 1 98.38 362 GLU B C 1
ATOM 7595 O O . GLU B 1 362 ? 24.688 16.422 -3.297 1 98.38 362 GLU B O 1
ATOM 7600 N N . VAL B 1 363 ? 25.516 17.938 -4.711 1 98.44 363 VAL B N 1
ATOM 7601 C CA . VAL B 1 363 ? 24.203 18.422 -5.102 1 98.44 363 VAL B CA 1
ATOM 7602 C C . VAL B 1 363 ? 24.047 18.328 -6.617 1 98.44 363 VAL B C 1
ATOM 7604 O O . VAL B 1 363 ? 24.984 18.594 -7.363 1 98.44 363 VAL B O 1
ATOM 7607 N N . VAL B 1 364 ? 22.906 17.859 -7.086 1 98.5 364 VAL B N 1
ATOM 7608 C CA . VAL B 1 364 ? 22.641 17.703 -8.516 1 98.5 364 VAL B CA 1
ATOM 7609 C C . VAL B 1 364 ? 21.266 18.266 -8.852 1 98.5 364 VAL B C 1
ATOM 7611 O O . VAL B 1 364 ? 20.297 18.031 -8.133 1 98.5 364 VAL B O 1
ATOM 7614 N N . ARG B 1 365 ? 21.156 19.016 -9.945 1 98.56 365 ARG B N 1
ATOM 7615 C CA . ARG B 1 365 ? 19.891 19.578 -10.375 1 98.56 365 ARG B CA 1
ATOM 7616 C C . ARG B 1 365 ? 18.922 18.484 -10.844 1 98.56 365 ARG B C 1
ATOM 7618 O O . ARG B 1 365 ? 19.297 17.641 -11.656 1 98.56 365 ARG B O 1
ATOM 7625 N N . PHE B 1 366 ? 17.812 18.422 -10.281 1 98.69 366 PHE B N 1
ATOM 7626 C CA . PHE B 1 366 ? 16.719 17.547 -10.688 1 98.69 366 PHE B CA 1
ATOM 7627 C C . PHE B 1 366 ? 15.75 18.266 -11.602 1 98.69 366 PHE B C 1
ATOM 7629 O O . PHE B 1 366 ? 15.094 19.219 -11.18 1 98.69 366 PHE B O 1
ATOM 7636 N N . ARG B 1 367 ? 15.625 17.906 -12.844 1 98.19 367 ARG B N 1
ATOM 7637 C CA . ARG B 1 367 ? 14.773 18.594 -13.812 1 98.19 367 ARG B CA 1
ATOM 7638 C C . ARG B 1 367 ? 13.492 17.797 -14.07 1 98.19 367 ARG B C 1
ATOM 7640 O O . ARG B 1 367 ? 13.516 16.812 -14.805 1 98.19 367 ARG B O 1
ATOM 7647 N N . MET B 1 368 ? 12.453 18.328 -13.664 1 97.94 368 MET B N 1
ATOM 7648 C CA . MET B 1 368 ? 11.164 17.656 -13.742 1 97.94 368 MET B CA 1
ATOM 7649 C C . MET B 1 368 ? 10.82 17.297 -15.18 1 97.94 368 MET B C 1
ATOM 7651 O O . MET B 1 368 ? 10.227 16.25 -15.445 1 97.94 368 MET B O 1
ATOM 7655 N N . GLU B 1 369 ? 11.188 18.078 -16.109 1 97.06 369 GLU B N 1
ATOM 7656 C CA . GLU B 1 369 ? 10.859 17.891 -17.516 1 97.06 369 GLU B CA 1
ATOM 7657 C C . GLU B 1 369 ? 11.656 16.734 -18.125 1 97.06 369 GLU B C 1
ATOM 7659 O O . GLU B 1 369 ? 11.289 16.203 -19.172 1 97.06 369 GLU B O 1
ATOM 7664 N N . ASP B 1 370 ? 12.742 16.359 -17.453 1 98 370 ASP B N 1
ATOM 7665 C CA . ASP B 1 370 ? 13.633 15.328 -17.984 1 98 370 ASP B CA 1
ATOM 7666 C C . ASP B 1 370 ? 13.18 13.938 -17.547 1 98 370 ASP B C 1
ATOM 7668 O O . ASP B 1 370 ? 13.703 12.93 -18.031 1 98 370 ASP B O 1
ATOM 7672 N N . ILE B 1 371 ? 12.18 13.828 -16.688 1 98.06 371 ILE B N 1
ATOM 7673 C CA . ILE B 1 371 ? 11.758 12.547 -16.141 1 98.06 371 ILE B CA 1
ATOM 7674 C C . ILE B 1 371 ? 11.227 11.656 -17.266 1 98.06 371 ILE B C 1
ATOM 7676 O O . ILE B 1 371 ? 11.625 10.5 -17.391 1 98.06 371 ILE B O 1
ATOM 7680 N N . ASP B 1 372 ? 10.32 12.188 -18.062 1 97.69 372 ASP B N 1
ATOM 7681 C CA . ASP B 1 372 ? 9.703 11.453 -19.172 1 97.69 372 ASP B CA 1
ATOM 7682 C C . ASP B 1 372 ? 9.023 12.398 -20.141 1 97.69 372 ASP B C 1
ATOM 7684 O O . ASP B 1 372 ? 8.375 13.367 -19.734 1 97.69 372 ASP B O 1
ATOM 7688 N N . GLN B 1 373 ? 9.023 12.141 -21.406 1 97.38 373 GLN B N 1
ATOM 7689 C CA . GLN B 1 373 ? 8.5 13.023 -22.438 1 97.38 373 GLN B CA 1
ATOM 7690 C C . GLN B 1 373 ? 6.977 13.07 -22.406 1 97.38 373 GLN B C 1
ATOM 7692 O O . GLN B 1 373 ? 6.375 14.102 -22.703 1 97.38 373 GLN B O 1
ATOM 7697 N N . LYS B 1 374 ? 6.395 11.984 -22.047 1 96.75 374 LYS B N 1
ATOM 7698 C CA . LYS B 1 374 ? 4.938 11.906 -22 1 96.75 374 LYS B CA 1
ATOM 7699 C C . LYS B 1 374 ? 4.398 12.578 -20.734 1 96.75 374 LYS B C 1
ATOM 7701 O O . LYS B 1 374 ? 3.334 13.195 -20.766 1 96.75 374 LYS B O 1
ATOM 7706 N N . PHE B 1 375 ? 5.168 12.477 -19.688 1 98.25 375 PHE B N 1
ATOM 7707 C CA . PHE B 1 375 ? 4.684 12.93 -18.391 1 98.25 375 PHE B CA 1
ATOM 7708 C C . PHE B 1 375 ? 5.312 14.273 -18.031 1 98.25 375 PHE B C 1
ATOM 7710 O O . PHE B 1 375 ? 5.988 14.383 -17 1 98.25 375 PHE B O 1
ATOM 7717 N N . GLN B 1 376 ? 5.004 15.281 -18.797 1 98.25 376 GLN B N 1
ATOM 7718 C CA . GLN B 1 376 ? 5.438 16.641 -18.484 1 98.25 376 GLN B CA 1
ATOM 7719 C C . GLN B 1 376 ? 4.691 17.188 -17.266 1 98.25 376 GLN B C 1
ATOM 7721 O O . GLN B 1 376 ? 3.6 16.719 -16.938 1 98.25 376 GLN B O 1
ATOM 7726 N N . PRO B 1 377 ? 5.203 18.188 -16.594 1 97.88 377 PRO B N 1
ATOM 7727 C CA . PRO B 1 377 ? 4.664 18.656 -15.312 1 97.88 377 PRO B CA 1
ATOM 7728 C C . PRO B 1 377 ? 3.182 19.016 -15.398 1 97.88 377 PRO B C 1
ATOM 7730 O O . PRO B 1 377 ? 2.412 18.688 -14.492 1 97.88 377 PRO B O 1
ATOM 7733 N N . PHE B 1 378 ? 2.742 19.641 -16.453 1 97.75 378 PHE B N 1
ATOM 7734 C CA . PHE B 1 378 ? 1.338 20.016 -16.578 1 97.75 378 PHE B CA 1
ATOM 7735 C C . PHE B 1 378 ? 0.457 18.781 -16.656 1 97.75 378 PHE B C 1
ATOM 7737 O O . PHE B 1 378 ? -0.627 18.734 -16.078 1 97.75 378 PHE B O 1
ATOM 7744 N N . TYR B 1 379 ? 0.904 17.797 -17.391 1 98.25 379 TYR B N 1
ATOM 7745 C CA . TYR B 1 379 ? 0.135 16.547 -17.484 1 98.25 379 TYR B CA 1
ATOM 7746 C C . TYR B 1 379 ? 0.091 15.836 -16.141 1 98.25 379 TYR B C 1
ATOM 7748 O O . TYR B 1 379 ? -0.947 15.297 -15.758 1 98.25 379 TYR B O 1
ATOM 7756 N N . VAL B 1 380 ? 1.205 15.836 -15.438 1 98.69 380 VAL B N 1
ATOM 7757 C CA . VAL B 1 380 ? 1.266 15.195 -14.133 1 98.69 380 VAL B CA 1
ATOM 7758 C C . VAL B 1 380 ? 0.327 15.914 -13.164 1 98.69 380 VAL B C 1
ATOM 7760 O O . VAL B 1 380 ? -0.345 15.266 -12.352 1 98.69 380 VAL B O 1
ATOM 7763 N N . ALA B 1 381 ? 0.288 17.234 -13.242 1 98.44 381 ALA B N 1
ATOM 7764 C CA . ALA B 1 381 ? -0.666 17.984 -12.43 1 98.44 381 ALA B CA 1
ATOM 7765 C C . ALA B 1 381 ? -2.1 17.547 -12.727 1 98.44 381 ALA B C 1
ATOM 7767 O O . ALA B 1 381 ? -2.92 17.438 -11.812 1 98.44 381 ALA B O 1
ATOM 7768 N N . SER B 1 382 ? -2.391 17.344 -13.984 1 97.94 382 SER B N 1
ATOM 7769 C CA . SER B 1 382 ? -3.717 16.859 -14.359 1 97.94 382 SER B CA 1
ATOM 7770 C C . SER B 1 382 ? -4.027 15.523 -13.695 1 97.94 382 SER B C 1
ATOM 7772 O O . SER B 1 382 ? -5.148 15.289 -13.242 1 97.94 382 SER B O 1
ATOM 7774 N N . LEU B 1 383 ? -3.035 14.609 -13.656 1 98.38 383 LEU B N 1
ATOM 7775 C CA . LEU B 1 383 ? -3.219 13.32 -12.992 1 98.38 383 LEU B CA 1
ATOM 7776 C C . LEU B 1 383 ? -3.559 13.523 -11.516 1 98.38 383 LEU B C 1
ATOM 7778 O O . LEU B 1 383 ? -4.426 12.828 -10.977 1 98.38 383 LEU B O 1
ATOM 7782 N N . LEU B 1 384 ? -2.885 14.477 -10.883 1 97.88 384 LEU B N 1
ATOM 7783 C CA . LEU B 1 384 ? -3.145 14.742 -9.469 1 97.88 384 LEU B CA 1
ATOM 7784 C C . LEU B 1 384 ? -4.586 15.188 -9.258 1 97.88 384 LEU B C 1
ATOM 7786 O O . LEU B 1 384 ? -5.293 14.633 -8.406 1 97.88 384 LEU B O 1
ATOM 7790 N N . PHE B 1 385 ? -5.012 16.156 -10.023 1 95.56 385 PHE B N 1
ATOM 7791 C CA . PHE B 1 385 ? -6.344 16.719 -9.836 1 95.56 385 PHE B CA 1
ATOM 7792 C C . PHE B 1 385 ? -7.418 15.695 -10.172 1 95.56 385 PHE B C 1
ATOM 7794 O O . PHE B 1 385 ? -8.477 15.672 -9.547 1 95.56 385 PHE B O 1
ATOM 7801 N N . LYS B 1 386 ? -7.152 14.82 -11.156 1 96.06 386 LYS B N 1
ATOM 7802 C CA . LYS B 1 386 ? -8.07 13.727 -11.469 1 96.06 386 LYS B CA 1
ATOM 7803 C C . LYS B 1 386 ? -8.172 12.742 -10.305 1 96.06 386 LYS B C 1
ATOM 7805 O O . LYS B 1 386 ? -9.25 12.211 -10.023 1 96.06 386 LYS B O 1
ATOM 7810 N N . ASN B 1 387 ? -7.094 12.484 -9.656 1 96.12 387 ASN B N 1
ATOM 7811 C CA . ASN B 1 387 ? -7.066 11.523 -8.555 1 96.12 387 ASN B CA 1
ATOM 7812 C C . ASN B 1 387 ? -7.688 12.102 -7.289 1 96.12 387 ASN B C 1
ATOM 7814 O O . ASN B 1 387 ? -8.18 11.352 -6.441 1 96.12 387 ASN B O 1
ATOM 7818 N N . VAL B 1 388 ? -7.66 13.391 -7.094 1 93.75 388 VAL B N 1
ATOM 7819 C CA . VAL B 1 388 ? -8.281 14.055 -5.949 1 93.75 388 VAL B CA 1
ATOM 7820 C C . VAL B 1 388 ? -9.797 13.945 -6.051 1 93.75 388 VAL B C 1
ATOM 7822 O O . VAL B 1 388 ? -10.492 13.875 -5.035 1 93.75 388 VAL B O 1
ATOM 7825 N N . LEU B 1 389 ? -10.312 13.922 -7.289 1 90.88 389 LEU B N 1
ATOM 7826 C CA . LEU B 1 389 ? -11.75 13.805 -7.531 1 90.88 389 LEU B CA 1
ATOM 7827 C C . LEU B 1 389 ? -12.055 12.594 -8.406 1 90.88 389 LEU B C 1
ATOM 7829 O O . LEU B 1 389 ? -12.539 12.742 -9.531 1 90.88 389 LEU B O 1
ATOM 7833 N N . PRO B 1 390 ? -11.836 11.438 -7.793 1 92.12 390 PRO B N 1
ATOM 7834 C CA . PRO B 1 390 ? -11.969 10.242 -8.625 1 92.12 390 PRO B CA 1
ATOM 7835 C C . PRO B 1 390 ? -13.391 10.031 -9.133 1 92.12 390 PRO B C 1
ATOM 7837 O O . PRO B 1 390 ? -13.594 9.375 -10.164 1 92.12 390 PRO B O 1
ATOM 7840 N N . ASP B 1 391 ? -14.438 10.547 -8.43 1 93.25 391 ASP B N 1
ATOM 7841 C CA . ASP B 1 391 ? -15.812 10.406 -8.883 1 93.25 391 ASP B CA 1
ATOM 7842 C C . ASP B 1 391 ? -16.328 11.711 -9.484 1 93.25 391 ASP B C 1
ATOM 7844 O O . ASP B 1 391 ? -17.531 12 -9.414 1 93.25 391 ASP B O 1
ATOM 7848 N N . ASP B 1 392 ? -15.398 12.516 -9.914 1 89.75 392 ASP B N 1
ATOM 7849 C CA . ASP B 1 392 ? -15.711 13.781 -10.57 1 89.75 392 ASP B CA 1
ATOM 7850 C C . ASP B 1 392 ? -16.453 14.719 -9.617 1 89.75 392 ASP B C 1
ATOM 7852 O O . ASP B 1 392 ? -17.344 15.461 -10.039 1 89.75 392 ASP B O 1
ATOM 7856 N N . GLY B 1 393 ? -16.172 14.609 -8.32 1 89 393 GLY B N 1
ATOM 7857 C CA . GLY B 1 393 ? -16.609 15.57 -7.32 1 89 393 GLY B CA 1
ATOM 7858 C C . GLY B 1 393 ? -17.969 15.242 -6.742 1 89 393 GLY B C 1
ATOM 7859 O O . GLY B 1 393 ? -18.469 15.953 -5.867 1 89 393 GLY B O 1
ATOM 7860 N N . LYS B 1 394 ? -18.562 14.156 -7.109 1 89.44 394 LYS B N 1
ATOM 7861 C CA . LYS B 1 394 ? -19.922 13.836 -6.676 1 89.44 394 LYS B CA 1
ATOM 7862 C C . LYS B 1 394 ? -19.984 13.656 -5.16 1 89.44 394 LYS B C 1
ATOM 7864 O O . LYS B 1 394 ? -20.891 14.164 -4.504 1 89.44 394 LYS B O 1
ATOM 7869 N N . PHE B 1 395 ? -19.078 12.961 -4.621 1 91.38 395 PHE B N 1
ATOM 7870 C CA . PHE B 1 395 ? -19.047 12.711 -3.184 1 91.38 395 PHE B CA 1
ATOM 7871 C C . PHE B 1 395 ? -18.922 14.023 -2.41 1 91.38 395 PHE B C 1
ATOM 7873 O O . PHE B 1 395 ? -19.672 14.25 -1.449 1 91.38 395 PHE B O 1
ATOM 7880 N N . ILE B 1 396 ? -18.047 14.859 -2.797 1 88.44 396 ILE B N 1
ATOM 7881 C CA . ILE B 1 396 ? -17.797 16.125 -2.119 1 88.44 396 ILE B CA 1
ATOM 7882 C C . ILE B 1 396 ? -19.031 17.016 -2.215 1 88.44 396 ILE B C 1
ATOM 7884 O O . ILE B 1 396 ? -19.422 17.656 -1.231 1 88.44 396 ILE B O 1
ATOM 7888 N N . LEU B 1 397 ? -19.609 17.047 -3.385 1 88.44 397 LEU B N 1
ATOM 7889 C CA . LEU B 1 397 ? -20.812 17.844 -3.572 1 88.44 397 LEU B CA 1
ATOM 7890 C C . LEU B 1 397 ? -21.938 17.359 -2.672 1 88.44 397 LEU B C 1
ATOM 7892 O O . LEU B 1 397 ? -22.688 18.172 -2.115 1 88.44 397 LEU B O 1
ATOM 7896 N N . ASP B 1 398 ? -22.016 16.062 -2.541 1 89.44 398 ASP B N 1
ATOM 7897 C CA . ASP B 1 398 ? -23.031 15.492 -1.671 1 89.44 398 ASP B CA 1
ATOM 7898 C C . ASP B 1 398 ? -22.766 15.844 -0.209 1 89.44 398 ASP B C 1
ATOM 7900 O O . ASP B 1 398 ? -23.719 16.047 0.562 1 89.44 398 ASP B O 1
ATOM 7904 N N . LEU B 1 399 ? -21.578 15.922 0.165 1 88.19 399 LEU B N 1
ATOM 7905 C CA . LEU B 1 399 ? -21.188 16.266 1.528 1 88.19 399 LEU B CA 1
ATOM 7906 C C . LEU B 1 399 ? -21.609 17.703 1.857 1 88.19 399 LEU B C 1
ATOM 7908 O O . LEU B 1 399 ? -21.953 18 3.002 1 88.19 399 LEU B O 1
ATOM 7912 N N . TYR B 1 400 ? -21.594 18.547 0.909 1 88.56 400 TYR B N 1
ATOM 7913 C CA . TYR B 1 400 ? -21.859 19.969 1.145 1 88.56 400 TYR B CA 1
ATOM 7914 C C . TYR B 1 400 ? -23.359 20.266 1.057 1 88.56 400 TYR B C 1
ATOM 7916 O O . TYR B 1 400 ? -23.812 21.344 1.433 1 88.56 400 TYR B O 1
ATOM 7924 N N . LYS B 1 401 ? -24.094 19.312 0.644 1 87.06 401 LYS B N 1
ATOM 7925 C CA . LYS B 1 401 ? -25.516 19.531 0.503 1 87.06 401 LYS B CA 1
ATOM 7926 C C . LYS B 1 401 ? -26.172 19.812 1.854 1 87.06 401 LYS B C 1
ATOM 7928 O O . LYS B 1 401 ? -25.875 19.141 2.848 1 87.06 401 LYS B O 1
ATOM 7933 N N . ASN B 1 402 ? -27.016 20.797 1.936 1 86.88 402 ASN B N 1
ATOM 7934 C CA . ASN B 1 402 ? -27.797 21.188 3.1 1 86.88 402 ASN B CA 1
ATOM 7935 C C . ASN B 1 402 ? -26.906 21.641 4.258 1 86.88 402 ASN B C 1
ATOM 7937 O O . ASN B 1 402 ? -27.219 21.375 5.422 1 86.88 402 ASN B O 1
ATOM 7941 N N . GLU B 1 403 ? -25.734 22.156 3.967 1 89.62 403 GLU B N 1
ATOM 7942 C CA . GLU B 1 403 ? -24.797 22.688 4.941 1 89.62 403 GLU B CA 1
ATOM 7943 C C . GLU B 1 403 ? -24.656 24.203 4.805 1 89.62 403 GLU B C 1
ATOM 7945 O O . GLU B 1 403 ? -24.703 24.734 3.695 1 89.62 403 GLU B O 1
ATOM 7950 N N . PRO B 1 404 ? -24.531 24.828 5.941 1 87 404 PRO B N 1
ATOM 7951 C CA . PRO B 1 404 ? -24.219 26.266 5.82 1 87 404 PRO B CA 1
ATOM 7952 C C . PRO B 1 404 ? -22.906 26.531 5.082 1 87 404 PRO B C 1
ATOM 7954 O O . PRO B 1 404 ? -21.984 25.719 5.152 1 87 404 PRO B O 1
ATOM 7957 N N . ASN B 1 405 ? -22.922 27.656 4.492 1 82.38 405 ASN B N 1
ATOM 7958 C CA . ASN B 1 405 ? -21.734 28.016 3.73 1 82.38 405 ASN B CA 1
ATOM 7959 C C . ASN B 1 405 ? -20.656 28.609 4.629 1 82.38 405 ASN B C 1
ATOM 7961 O O . ASN B 1 405 ? -20.938 29.422 5.512 1 82.38 405 ASN B O 1
ATOM 7965 N N . ASP B 1 406 ? -19.484 28.125 4.492 1 88.75 406 ASP B N 1
ATOM 7966 C CA . ASP B 1 406 ? -18.312 28.797 5.043 1 88.75 406 ASP B CA 1
ATOM 7967 C C . ASP B 1 406 ? -17.844 29.922 4.133 1 88.75 406 ASP B C 1
ATOM 7969 O O . ASP B 1 406 ? -17.859 29.781 2.906 1 88.75 406 ASP B O 1
ATOM 7973 N N . PRO B 1 407 ? -17.5 31.062 4.688 1 85.94 407 PRO B N 1
ATOM 7974 C CA . PRO B 1 407 ? -17.188 32.219 3.861 1 85.94 407 PRO B CA 1
ATOM 7975 C C . PRO B 1 407 ? -16.062 31.969 2.873 1 85.94 407 PRO B C 1
ATOM 7977 O O . PRO B 1 407 ? -16 32.594 1.812 1 85.94 407 PRO B O 1
ATOM 7980 N N . TYR B 1 408 ? -15.203 31.141 3.168 1 86.94 408 TYR B N 1
ATOM 7981 C CA . TYR B 1 408 ? -14.055 30.875 2.309 1 86.94 408 TYR B CA 1
ATOM 7982 C C . TYR B 1 408 ? -14.281 29.641 1.444 1 86.94 408 TYR B C 1
ATOM 7984 O O . TYR B 1 408 ? -13.812 29.578 0.304 1 86.94 408 TYR B O 1
ATOM 7992 N N . MET B 1 409 ? -15.055 28.703 1.899 1 80.94 409 MET B N 1
ATOM 7993 C CA . MET B 1 409 ? -15.266 27.453 1.199 1 80.94 409 MET B CA 1
ATOM 7994 C C . MET B 1 409 ? -16.406 27.562 0.202 1 80.94 409 MET B C 1
ATOM 7996 O O . MET B 1 409 ? -16.531 26.734 -0.702 1 80.94 409 MET B O 1
ATOM 8000 N N . ALA B 1 410 ? -17.156 28.562 0.347 1 79.19 410 ALA B N 1
ATOM 8001 C CA . ALA B 1 410 ? -18.328 28.734 -0.51 1 79.19 410 ALA B CA 1
ATOM 8002 C C . ALA B 1 410 ? -17.922 28.797 -1.981 1 79.19 410 ALA B C 1
ATOM 8004 O O . ALA B 1 410 ? -18.594 28.219 -2.84 1 79.19 410 ALA B O 1
ATOM 8005 N N . LYS B 1 411 ? -16.875 29.438 -2.246 1 74.94 411 LYS B N 1
ATOM 8006 C CA . LYS B 1 411 ? -16.406 29.578 -3.623 1 74.94 411 LYS B CA 1
ATOM 8007 C C . LYS B 1 411 ? -15.984 28.219 -4.191 1 74.94 411 LYS B C 1
ATOM 8009 O O . LYS B 1 411 ? -16.234 27.922 -5.359 1 74.94 411 LYS B O 1
ATOM 8014 N N . PHE B 1 412 ? -15.344 27.516 -3.387 1 74.75 412 PHE B N 1
ATOM 8015 C CA . PHE B 1 412 ? -14.891 26.203 -3.803 1 74.75 412 PHE B CA 1
ATOM 8016 C C . PHE B 1 412 ? -16.078 25.312 -4.176 1 74.75 412 PHE B C 1
ATOM 8018 O O . PHE B 1 412 ? -16.094 24.703 -5.246 1 74.75 412 PHE B O 1
ATOM 8025 N N . SER B 1 413 ? -17.062 25.219 -3.297 1 76.31 413 SER B N 1
ATOM 8026 C CA . SER B 1 413 ? -18.234 24.406 -3.535 1 76.31 413 SER B CA 1
ATOM 8027 C C . SER B 1 413 ? -19 24.875 -4.766 1 76.31 413 SER B C 1
ATOM 8029 O O . SER B 1 413 ? -19.516 24.062 -5.535 1 76.31 413 SER B O 1
ATOM 8031 N N . LYS B 1 414 ? -19.016 26.125 -4.938 1 77.25 414 LYS B N 1
ATOM 8032 C CA . LYS B 1 414 ? -19.703 26.688 -6.094 1 77.25 414 LYS B CA 1
ATOM 8033 C C . LYS B 1 414 ? -19 26.312 -7.395 1 77.25 414 LYS B C 1
ATOM 8035 O O . LYS B 1 414 ? -19.641 25.969 -8.383 1 77.25 414 LYS B O 1
ATOM 8040 N N . MET B 1 415 ? -17.734 26.359 -7.281 1 75.25 415 MET B N 1
ATOM 8041 C CA . MET B 1 415 ? -16.953 26.031 -8.469 1 75.25 415 MET B CA 1
ATOM 8042 C C . MET B 1 415 ? -17.109 24.547 -8.82 1 75.25 415 MET B C 1
ATOM 8044 O O . MET B 1 415 ? -17.219 24.203 -9.992 1 75.25 415 MET B O 1
ATOM 8048 N N . LEU B 1 416 ? -17.094 23.797 -7.844 1 76.56 416 LEU B N 1
ATOM 8049 C CA . LEU B 1 416 ? -17.281 22.359 -8.062 1 76.56 416 LEU B CA 1
ATOM 8050 C C . LEU B 1 416 ? -18.672 22.078 -8.648 1 76.56 416 LEU B C 1
ATOM 8052 O O . LEU B 1 416 ? -18.812 21.219 -9.516 1 76.56 416 LEU B O 1
ATOM 8056 N N . ARG B 1 417 ? -19.641 22.781 -8.258 1 77.31 417 ARG B N 1
ATOM 8057 C CA . ARG B 1 417 ? -21 22.609 -8.75 1 77.31 417 ARG B CA 1
ATOM 8058 C C . ARG B 1 417 ? -21.109 23.047 -10.203 1 77.31 417 ARG B C 1
ATOM 8060 O O . ARG B 1 417 ? -21.766 22.391 -11.016 1 77.31 417 ARG B O 1
ATOM 8067 N N . LEU B 1 418 ? -20.516 24.094 -10.43 1 71.75 418 LEU B N 1
ATOM 8068 C CA . LEU B 1 418 ? -20.578 24.625 -11.789 1 71.75 418 LEU B CA 1
ATOM 8069 C C . LEU B 1 418 ? -19.875 23.688 -12.766 1 71.75 418 LEU B C 1
ATOM 8071 O O . LEU B 1 418 ? -20.344 23.484 -13.883 1 71.75 418 LEU B O 1
ATOM 8075 N N . ASN B 1 419 ? -18.859 23.172 -12.289 1 68.62 419 ASN B N 1
ATOM 8076 C CA . ASN B 1 419 ? -18.078 22.281 -13.125 1 68.62 419 ASN B CA 1
ATOM 8077 C C . ASN B 1 419 ? -18.781 20.953 -13.359 1 68.62 419 ASN B C 1
ATOM 8079 O O . ASN B 1 419 ? -18.422 20.203 -14.266 1 68.62 419 ASN B O 1
ATOM 8083 N N . ASP B 1 420 ? -19.719 20.812 -12.586 1 73.62 420 ASP B N 1
ATOM 8084 C CA . ASP B 1 420 ? -20.5 19.578 -12.734 1 73.62 420 ASP B CA 1
ATOM 8085 C C . ASP B 1 420 ? -21.391 19.641 -13.969 1 73.62 420 ASP B C 1
ATOM 8087 O O . ASP B 1 420 ? -21.781 18.609 -14.508 1 73.62 420 ASP B O 1
ATOM 8091 N N . TRP B 1 421 ? -21.562 20.875 -14.344 1 70.88 421 TRP B N 1
ATOM 8092 C CA . TRP B 1 421 ? -22.375 21.078 -15.539 1 70.88 421 TRP B CA 1
ATOM 8093 C C . TRP B 1 421 ? -21.5 21.078 -16.797 1 70.88 421 TRP B C 1
ATOM 8095 O O . TRP B 1 421 ? -20.734 22.016 -17 1 70.88 421 TRP B O 1
ATOM 8105 N N . ALA B 1 422 ? -21.641 20.156 -17.594 1 71.75 422 ALA B N 1
ATOM 8106 C CA . ALA B 1 422 ? -20.797 19.969 -18.781 1 71.75 422 ALA B CA 1
ATOM 8107 C C . ALA B 1 422 ? -20.891 21.172 -19.719 1 71.75 422 ALA B C 1
ATOM 8109 O O . ALA B 1 422 ? -19.891 21.609 -20.281 1 71.75 422 ALA B O 1
ATOM 8110 N N . ILE B 1 423 ? -22.016 21.734 -19.844 1 71.94 423 ILE B N 1
ATOM 8111 C CA . ILE B 1 423 ? -22.25 22.844 -20.766 1 71.94 423 ILE B CA 1
ATOM 8112 C C . ILE B 1 423 ? -21.5 24.078 -20.297 1 71.94 423 ILE B C 1
ATOM 8114 O O . ILE B 1 423 ? -20.906 24.797 -21.094 1 71.94 423 ILE B O 1
ATOM 8118 N N . ILE B 1 424 ? -21.562 24.297 -19.031 1 75 424 ILE B N 1
ATOM 8119 C CA . ILE B 1 424 ? -20.891 25.453 -18.469 1 75 424 ILE B CA 1
ATOM 8120 C C . ILE B 1 424 ? -19.375 25.312 -18.656 1 75 424 ILE B C 1
ATOM 8122 O O . ILE B 1 424 ? -18.688 26.266 -19.016 1 75 424 ILE B O 1
ATOM 8126 N N . ARG B 1 425 ? -18.969 24.188 -18.484 1 77.81 425 ARG B N 1
ATOM 8127 C CA . ARG B 1 425 ? -17.547 23.922 -18.641 1 77.81 425 ARG B CA 1
ATOM 8128 C C . ARG B 1 425 ? -17.109 24.172 -20.078 1 77.81 425 ARG B C 1
ATOM 8130 O O . ARG B 1 425 ? -16.031 24.75 -20.328 1 77.81 425 ARG B O 1
ATOM 8137 N N . LEU B 1 426 ? -17.906 23.719 -20.969 1 78.06 426 LEU B N 1
ATOM 8138 C CA . LEU B 1 426 ? -17.594 23.875 -22.375 1 78.06 426 LEU B CA 1
ATOM 8139 C C . LEU B 1 426 ? -17.469 25.344 -22.75 1 78.06 426 LEU B C 1
ATOM 8141 O O . LEU B 1 426 ? -16.609 25.719 -23.562 1 78.06 426 LEU B O 1
ATOM 8145 N N . ILE B 1 427 ? -18.234 26.141 -22.141 1 80.44 427 ILE B N 1
ATOM 8146 C CA . ILE B 1 427 ? -18.297 27.562 -22.484 1 80.44 427 ILE B CA 1
ATOM 8147 C C . ILE B 1 427 ? -17.188 28.312 -21.75 1 80.44 427 ILE B C 1
ATOM 8149 O O . ILE B 1 427 ? -16.594 29.234 -22.297 1 80.44 427 ILE B O 1
ATOM 8153 N N . THR B 1 428 ? -16.891 27.906 -20.594 1 81.75 428 THR B N 1
ATOM 8154 C CA . THR B 1 428 ? -16 28.688 -19.75 1 81.75 428 THR B CA 1
ATOM 8155 C C . THR B 1 428 ? -14.539 28.297 -19.984 1 81.75 428 THR B C 1
ATOM 8157 O O . THR B 1 428 ? -13.633 29.109 -19.766 1 81.75 428 THR B O 1
ATOM 8160 N N . LEU B 1 429 ? -14.359 27.172 -20.5 1 84.69 429 LEU B N 1
ATOM 8161 C CA . LEU B 1 429 ? -13.008 26.641 -20.594 1 84.69 429 LEU B CA 1
ATOM 8162 C C . LEU B 1 429 ? -12.164 27.484 -21.547 1 84.69 429 LEU B C 1
ATOM 8164 O O . LEU B 1 429 ? -11.016 27.828 -21.234 1 84.69 429 LEU B O 1
ATOM 8168 N N . PRO B 1 430 ? -12.688 27.844 -22.672 1 85.19 430 PRO B N 1
ATOM 8169 C CA . PRO B 1 430 ? -11.883 28.703 -23.562 1 85.19 430 PRO B CA 1
ATOM 8170 C C . PRO B 1 430 ? -11.539 30.047 -22.922 1 85.19 430 PRO B C 1
ATOM 8172 O O . PRO B 1 430 ? -10.445 30.578 -23.141 1 85.19 430 PRO B O 1
ATOM 8175 N N . ILE B 1 431 ? -12.398 30.578 -22.219 1 86.19 431 ILE B N 1
ATOM 8176 C CA . ILE B 1 431 ? -12.18 31.859 -21.547 1 86.19 431 ILE B CA 1
ATOM 8177 C C . ILE B 1 431 ? -11.094 31.703 -20.484 1 86.19 431 ILE B C 1
ATOM 8179 O O . ILE B 1 431 ? -10.18 32.531 -20.391 1 86.19 431 ILE B O 1
ATOM 8183 N N . ILE B 1 432 ? -11.195 30.688 -19.703 1 87.62 432 ILE B N 1
ATOM 8184 C CA . ILE B 1 432 ? -10.219 30.422 -18.656 1 87.62 432 ILE B CA 1
ATOM 8185 C C . ILE B 1 432 ? -8.844 30.203 -19.281 1 87.62 432 ILE B C 1
ATOM 8187 O O . ILE B 1 432 ? -7.828 30.688 -18.766 1 87.62 432 ILE B O 1
ATOM 8191 N N . SER B 1 433 ? -8.867 29.516 -20.391 1 88.06 433 SER B N 1
ATOM 8192 C CA . SER B 1 433 ? -7.613 29.188 -21.062 1 88.06 433 SER B CA 1
ATOM 8193 C C . SER B 1 433 ? -6.895 30.453 -21.531 1 88.06 433 SER B C 1
ATOM 8195 O O . SER B 1 433 ? -5.664 30.5 -21.578 1 88.06 433 SER B O 1
ATOM 8197 N N . PHE B 1 434 ? -7.637 31.406 -21.859 1 88.31 434 PHE B N 1
ATOM 8198 C CA . PHE B 1 434 ? -7.066 32.656 -22.328 1 88.31 434 PHE B CA 1
ATOM 8199 C C . PHE B 1 434 ? -6.352 33.375 -21.188 1 88.31 434 PHE B C 1
ATOM 8201 O O . PHE B 1 434 ? -5.305 34 -21.391 1 88.31 434 PHE B O 1
ATOM 8208 N N . PHE B 1 435 ? -6.82 33.25 -20.016 1 89.81 435 PHE B N 1
ATOM 8209 C CA . PHE B 1 435 ? -6.305 34 -18.891 1 89.81 435 PHE B CA 1
ATOM 8210 C C . PHE B 1 435 ? -5.332 33.188 -18.062 1 89.81 435 PHE B C 1
ATOM 8212 O O . PHE B 1 435 ? -4.496 33.75 -17.344 1 89.81 435 PHE B O 1
ATOM 8219 N N . SER B 1 436 ? -5.496 31.875 -18.109 1 94.12 436 SER B N 1
ATOM 8220 C CA . SER B 1 436 ? -4.672 31.047 -17.234 1 94.12 436 SER B CA 1
ATOM 8221 C C . SER B 1 436 ? -4.547 29.625 -17.781 1 94.12 436 SER B C 1
ATOM 8223 O O . SER B 1 436 ? -5.527 28.875 -17.797 1 94.12 436 SER B O 1
ATOM 8225 N N . LYS B 1 437 ? -3.34 29.266 -18.109 1 93.81 437 LYS B N 1
ATOM 8226 C CA . LYS B 1 437 ? -3.09 27.891 -18.531 1 93.81 437 LYS B CA 1
ATOM 8227 C C . LYS B 1 437 ? -3.293 26.906 -17.375 1 93.81 437 LYS B C 1
ATOM 8229 O O . LYS B 1 437 ? -3.811 25.812 -17.562 1 93.81 437 LYS B O 1
ATOM 8234 N N . ARG B 1 438 ? -2.924 27.297 -16.219 1 94.75 438 ARG B N 1
ATOM 8235 C CA . ARG B 1 438 ? -3.059 26.469 -15.023 1 94.75 438 ARG B CA 1
ATOM 8236 C C . ARG B 1 438 ? -4.523 26.297 -14.633 1 94.75 438 ARG B C 1
ATOM 8238 O O . ARG B 1 438 ? -4.969 25.188 -14.32 1 94.75 438 ARG B O 1
ATOM 8245 N N . GLY B 1 439 ? -5.242 27.375 -14.672 1 92.94 439 GLY B N 1
ATOM 8246 C CA . GLY B 1 439 ? -6.668 27.312 -14.391 1 92.94 439 GLY B CA 1
ATOM 8247 C C . GLY B 1 439 ? -7.426 26.422 -15.352 1 92.94 439 GLY B C 1
ATOM 8248 O O . GLY B 1 439 ? -8.312 25.672 -14.945 1 92.94 439 GLY B O 1
ATOM 8249 N N . ALA B 1 440 ? -7.07 26.531 -16.594 1 93 440 ALA B N 1
ATOM 8250 C CA . ALA B 1 440 ? -7.707 25.703 -17.625 1 93 440 ALA B CA 1
ATOM 8251 C C . ALA B 1 440 ? -7.414 24.234 -17.406 1 93 440 ALA B C 1
ATOM 8253 O O . ALA B 1 440 ? -8.289 23.375 -17.594 1 93 440 ALA B O 1
ATOM 8254 N N . LEU B 1 441 ? -6.227 23.969 -17.078 1 93.62 441 LEU B N 1
ATOM 8255 C CA . LEU B 1 441 ? -5.844 22.594 -16.828 1 93.62 441 LEU B CA 1
ATOM 8256 C C . LEU B 1 441 ? -6.652 22 -15.688 1 93.62 441 LEU B C 1
ATOM 8258 O O . LEU B 1 441 ? -7.168 20.875 -15.797 1 93.62 441 LEU B O 1
ATOM 8262 N N . ILE B 1 442 ? -6.754 22.703 -14.594 1 92.12 442 ILE B N 1
ATOM 8263 C CA . ILE B 1 442 ? -7.48 22.234 -13.422 1 92.12 442 ILE B CA 1
ATOM 8264 C C . ILE B 1 442 ? -8.945 21.984 -13.789 1 92.12 442 ILE B C 1
ATOM 8266 O O . ILE B 1 442 ? -9.516 20.953 -13.438 1 92.12 442 ILE B O 1
ATOM 8270 N N . ALA B 1 443 ? -9.484 22.906 -14.531 1 89.12 443 ALA B N 1
ATOM 8271 C CA . ALA B 1 443 ? -10.883 22.797 -14.93 1 89.12 443 ALA B CA 1
ATOM 8272 C C . ALA B 1 443 ? -11.117 21.594 -15.828 1 89.12 443 ALA B C 1
ATOM 8274 O O . ALA B 1 443 ? -12.18 20.969 -15.773 1 89.12 443 ALA B O 1
ATOM 8275 N N . LYS B 1 444 ? -10.117 21.219 -16.562 1 90.56 444 LYS B N 1
ATOM 8276 C CA . LYS B 1 444 ? -10.242 20.141 -17.547 1 90.56 444 LYS B CA 1
ATOM 8277 C C . LYS B 1 444 ? -9.906 18.781 -16.906 1 90.56 444 LYS B C 1
ATOM 8279 O O . LYS B 1 444 ? -10.25 17.734 -17.469 1 90.56 444 LYS B O 1
ATOM 8284 N N . SER B 1 445 ? -9.211 18.828 -15.867 1 92.56 445 SER B N 1
ATOM 8285 C CA . SER B 1 445 ? -8.711 17.594 -15.266 1 92.56 445 SER B CA 1
ATOM 8286 C C . SER B 1 445 ? -9.82 16.828 -14.539 1 92.56 445 SER B C 1
ATOM 8288 O O . SER B 1 445 ? -9.953 16.922 -13.32 1 92.56 445 SER B O 1
ATOM 8290 N N . ARG B 1 446 ? -10.531 15.992 -15.305 1 91.06 446 ARG B N 1
ATOM 8291 C CA . ARG B 1 446 ? -11.672 15.219 -14.812 1 91.06 446 ARG B CA 1
ATOM 8292 C C . ARG B 1 446 ? -11.688 13.82 -15.414 1 91.06 446 ARG B C 1
ATOM 8294 O O . ARG B 1 446 ? -11.195 13.609 -16.516 1 91.06 446 ARG B O 1
ATOM 8301 N N . ASN B 1 447 ? -12.242 12.914 -14.594 1 92.62 447 ASN B N 1
ATOM 8302 C CA . ASN B 1 447 ? -12.57 11.602 -15.141 1 92.62 447 ASN B CA 1
ATOM 8303 C C . ASN B 1 447 ? -13.992 11.562 -15.68 1 92.62 447 ASN B C 1
ATOM 8305 O O . ASN B 1 447 ? -14.953 11.82 -14.953 1 92.62 447 ASN B O 1
ATOM 8309 N N . GLY B 1 448 ? -14.148 11.172 -16.906 1 91.19 448 GLY B N 1
ATOM 8310 C CA . GLY B 1 448 ? -15.477 11.188 -17.516 1 91.19 448 GLY B CA 1
ATOM 8311 C C . GLY B 1 448 ? -16.219 9.875 -17.328 1 91.19 448 GLY B C 1
ATOM 8312 O O . GLY B 1 448 ? -17.453 9.852 -17.359 1 91.19 448 GLY B O 1
ATOM 8313 N N . ASN B 1 449 ? -15.508 8.852 -17.234 1 94.31 449 ASN B N 1
ATOM 8314 C CA . ASN B 1 449 ? -16.109 7.527 -17.109 1 94.31 449 ASN B CA 1
ATOM 8315 C C . ASN B 1 449 ? -15.148 6.547 -16.438 1 94.31 449 ASN B C 1
ATOM 8317 O O . ASN B 1 449 ? -14.047 6.922 -16.031 1 94.31 449 ASN B O 1
ATOM 8321 N N . LEU B 1 450 ? -15.617 5.355 -16.281 1 95.62 450 LEU B N 1
ATOM 8322 C CA . LEU B 1 450 ? -14.859 4.332 -15.562 1 95.62 450 LEU B CA 1
ATOM 8323 C C . LEU B 1 450 ? -13.547 4.027 -16.281 1 95.62 450 LEU B C 1
ATOM 8325 O O . LEU B 1 450 ? -12.516 3.857 -15.633 1 95.62 450 LEU B O 1
ATOM 8329 N N . ALA B 1 451 ? -13.539 3.912 -17.578 1 95.19 451 ALA B N 1
ATOM 8330 C CA . ALA B 1 451 ? -12.344 3.602 -18.375 1 95.19 451 ALA B CA 1
ATOM 8331 C C . ALA B 1 451 ? -11.289 4.684 -18.203 1 95.19 451 ALA B C 1
ATOM 8333 O O . ALA B 1 451 ? -10.094 4.387 -18.094 1 95.19 451 ALA B O 1
ATOM 8334 N N . GLU B 1 452 ? -11.727 5.895 -18.203 1 95.88 452 GLU B N 1
ATOM 8335 C CA . GLU B 1 452 ? -10.805 7.012 -18.031 1 95.88 452 GLU B CA 1
ATOM 8336 C C . GLU B 1 452 ? -10.18 7 -16.641 1 95.88 452 GLU B C 1
ATOM 8338 O O . GLU B 1 452 ? -8.992 7.273 -16.484 1 95.88 452 GLU B O 1
ATOM 8343 N N . LEU B 1 453 ? -11.016 6.738 -15.641 1 96.75 453 LEU B N 1
ATOM 8344 C CA . LEU B 1 453 ? -10.477 6.656 -14.289 1 96.75 453 LEU B CA 1
ATOM 8345 C C . LEU B 1 453 ? -9.445 5.543 -14.18 1 96.75 453 LEU B C 1
ATOM 8347 O O . LEU B 1 453 ? -8.383 5.73 -13.586 1 96.75 453 LEU B O 1
ATOM 8351 N N . ARG B 1 454 ? -9.742 4.387 -14.711 1 96.19 454 ARG B N 1
ATOM 8352 C CA . ARG B 1 454 ? -8.781 3.287 -14.719 1 96.19 454 ARG B CA 1
ATOM 8353 C C . ARG B 1 454 ? -7.473 3.703 -15.375 1 96.19 454 ARG B C 1
ATOM 8355 O O . ARG B 1 454 ? -6.395 3.393 -14.867 1 96.19 454 ARG B O 1
ATOM 8362 N N . LYS B 1 455 ? -7.551 4.371 -16.516 1 96.5 455 LYS B N 1
ATOM 8363 C CA . LYS B 1 455 ? -6.363 4.828 -17.219 1 96.5 455 LYS B CA 1
ATOM 8364 C C . LYS B 1 455 ? -5.57 5.828 -16.391 1 96.5 455 LYS B C 1
ATOM 8366 O O . LYS B 1 455 ? -4.336 5.801 -16.375 1 96.5 455 LYS B O 1
ATOM 8371 N N . THR B 1 456 ? -6.301 6.719 -15.711 1 97.62 456 THR B N 1
ATOM 8372 C CA . THR B 1 456 ? -5.652 7.668 -14.82 1 97.62 456 THR B CA 1
ATOM 8373 C C . THR B 1 456 ? -4.84 6.938 -13.75 1 97.62 456 THR B C 1
ATOM 8375 O O . THR B 1 456 ? -3.695 7.301 -13.477 1 97.62 456 THR B O 1
ATOM 8378 N N . GLN B 1 457 ? -5.434 5.934 -13.18 1 97.56 457 GLN B N 1
ATOM 8379 C CA . GLN B 1 457 ? -4.734 5.133 -12.18 1 97.56 457 GLN B CA 1
ATOM 8380 C C . GLN B 1 457 ? -3.51 4.449 -12.781 1 97.56 457 GLN B C 1
ATOM 8382 O O . GLN B 1 457 ? -2.428 4.469 -12.188 1 97.56 457 GLN B O 1
ATOM 8387 N N . GLU B 1 458 ? -3.664 3.896 -13.93 1 97.25 458 GLU B N 1
ATOM 8388 C CA . GLU B 1 458 ? -2.576 3.221 -14.625 1 97.25 458 GLU B CA 1
ATOM 8389 C C . GLU B 1 458 ? -1.421 4.176 -14.906 1 97.25 458 GLU B C 1
ATOM 8391 O O . GLU B 1 458 ? -0.259 3.846 -14.664 1 97.25 458 GLU B O 1
ATOM 8396 N N . GLU B 1 459 ? -1.733 5.297 -15.422 1 98 459 GLU B N 1
ATOM 8397 C CA . GLU B 1 459 ? -0.711 6.273 -15.789 1 98 459 GLU B CA 1
ATOM 8398 C C . GLU B 1 459 ? 0.001 6.816 -14.547 1 98 459 GLU B C 1
ATOM 8400 O O . GLU B 1 459 ? 1.195 7.117 -14.594 1 98 459 GLU B O 1
ATOM 8405 N N . THR B 1 460 ? -0.751 6.945 -13.438 1 98.38 460 THR B N 1
ATOM 8406 C CA . THR B 1 460 ? -0.113 7.336 -12.188 1 98.38 460 THR B CA 1
ATOM 8407 C C . THR B 1 460 ? 0.942 6.312 -11.773 1 98.38 460 THR B C 1
ATOM 8409 O O . THR B 1 460 ? 2.049 6.684 -11.375 1 98.38 460 THR B O 1
ATOM 8412 N N . ASP B 1 461 ? 0.646 5.051 -11.914 1 97.5 461 ASP B N 1
ATOM 8413 C CA . ASP B 1 461 ? 1.597 3.988 -11.609 1 97.5 461 ASP B CA 1
ATOM 8414 C C . ASP B 1 461 ? 2.824 4.07 -12.516 1 97.5 461 ASP B C 1
ATOM 8416 O O . ASP B 1 461 ? 3.955 3.908 -12.047 1 97.5 461 ASP B O 1
ATOM 8420 N N . ILE B 1 462 ? 2.6 4.316 -13.758 1 97.69 462 ILE B N 1
ATOM 8421 C CA . ILE B 1 462 ? 3.686 4.395 -14.727 1 97.69 462 ILE B CA 1
ATOM 8422 C C . ILE B 1 462 ? 4.586 5.582 -14.398 1 97.69 462 ILE B C 1
ATOM 8424 O O . ILE B 1 462 ? 5.816 5.461 -14.414 1 97.69 462 ILE B O 1
ATOM 8428 N N . TYR B 1 463 ? 3.992 6.715 -14.094 1 98.5 463 TYR B N 1
ATOM 8429 C CA . TYR B 1 463 ? 4.773 7.902 -13.773 1 98.5 463 TYR B CA 1
ATOM 8430 C C . TYR B 1 463 ? 5.629 7.68 -12.531 1 98.5 463 TYR B C 1
ATOM 8432 O O . TYR B 1 463 ? 6.77 8.141 -12.461 1 98.5 463 TYR B O 1
ATOM 8440 N N . ARG B 1 464 ? 5.066 7.062 -11.523 1 98.31 464 ARG B N 1
ATOM 8441 C CA . ARG B 1 464 ? 5.84 6.738 -10.328 1 98.31 464 ARG B CA 1
ATOM 8442 C C . ARG B 1 464 ? 7.109 5.973 -10.68 1 98.31 464 ARG B C 1
ATOM 8444 O O . ARG B 1 464 ? 8.188 6.281 -10.18 1 98.31 464 ARG B O 1
ATOM 8451 N N . LEU B 1 465 ? 7.016 5.02 -11.547 1 97.31 465 LEU B N 1
ATOM 8452 C CA . LEU B 1 465 ? 8.164 4.23 -11.969 1 97.31 465 LEU B CA 1
ATOM 8453 C C . LEU B 1 465 ? 9.172 5.09 -12.727 1 97.31 465 LEU B C 1
ATOM 8455 O O . LEU B 1 465 ? 10.383 4.969 -12.516 1 97.31 465 LEU B O 1
ATOM 8459 N N . LYS B 1 466 ? 8.648 5.969 -13.625 1 98.31 466 LYS B N 1
ATOM 8460 C CA . LYS B 1 466 ? 9.523 6.852 -14.391 1 98.31 466 LYS B CA 1
ATOM 8461 C C . LYS B 1 466 ? 10.281 7.801 -13.461 1 98.31 466 LYS B C 1
ATOM 8463 O O . LYS B 1 466 ? 11.453 8.094 -13.688 1 98.31 466 LYS B O 1
ATOM 8468 N N . PHE B 1 467 ? 9.578 8.289 -12.461 1 98.81 467 PHE B N 1
ATOM 8469 C CA . PHE B 1 467 ? 10.203 9.172 -11.484 1 98.81 467 PHE B CA 1
ATOM 8470 C C . PHE B 1 467 ? 11.344 8.461 -10.766 1 98.81 467 PHE B C 1
ATOM 8472 O O . PHE B 1 467 ? 12.438 9.016 -10.609 1 98.81 467 PHE B O 1
ATOM 8479 N N . ILE B 1 468 ? 11.148 7.23 -10.336 1 98.44 468 ILE B N 1
ATOM 8480 C CA . ILE B 1 468 ? 1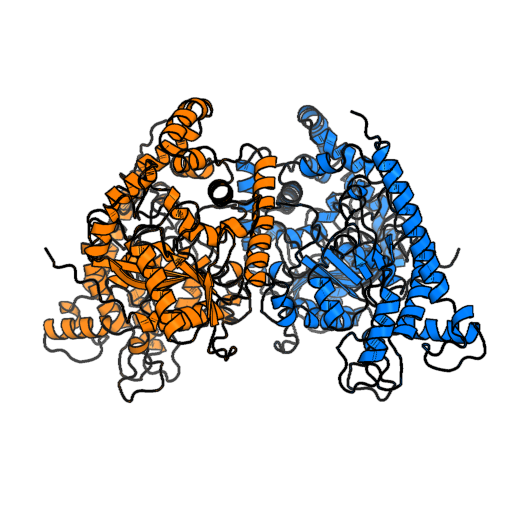2.141 6.434 -9.625 1 98.44 468 ILE B CA 1
ATOM 8481 C C . ILE B 1 468 ? 13.32 6.145 -10.547 1 98.44 468 ILE B C 1
ATOM 8483 O O . ILE B 1 468 ? 14.477 6.223 -10.125 1 98.44 468 ILE B O 1
ATOM 8487 N N . GLU B 1 469 ? 13.047 5.84 -11.812 1 97.62 469 GLU B N 1
ATOM 8488 C CA . GLU B 1 469 ? 14.102 5.59 -12.781 1 97.62 469 GLU B CA 1
ATOM 8489 C C . GLU B 1 469 ? 15.008 6.809 -12.938 1 97.62 469 GLU B C 1
ATOM 8491 O O . GLU B 1 469 ? 16.234 6.676 -12.953 1 97.62 469 GLU B O 1
ATOM 8496 N N . TYR B 1 470 ? 14.383 7.953 -13.094 1 98.56 470 TYR B N 1
ATOM 8497 C CA . TYR B 1 470 ? 15.148 9.188 -13.25 1 98.56 470 TYR B CA 1
ATOM 8498 C C . TYR B 1 470 ? 15.953 9.492 -12 1 98.56 470 TYR B C 1
ATOM 8500 O O . TYR B 1 470 ? 17.125 9.852 -12.078 1 98.56 470 TYR B O 1
ATOM 8508 N N . TRP B 1 471 ? 15.344 9.344 -10.867 1 98.69 471 TRP B N 1
ATOM 8509 C CA . TRP B 1 471 ? 16 9.477 -9.57 1 98.69 471 TRP B CA 1
ATOM 8510 C C . TRP B 1 471 ? 17.25 8.609 -9.5 1 98.69 471 TRP B C 1
ATOM 8512 O O . TRP B 1 471 ? 18.328 9.086 -9.133 1 98.69 471 TRP B O 1
ATOM 8522 N N . ASN B 1 472 ? 17.141 7.367 -9.867 1 97.5 472 ASN B N 1
ATOM 8523 C CA . ASN B 1 472 ? 18.234 6.41 -9.805 1 97.5 472 ASN B CA 1
ATOM 8524 C C . ASN B 1 472 ? 19.328 6.75 -10.812 1 97.5 472 ASN B C 1
ATOM 8526 O O . ASN B 1 472 ? 20.516 6.535 -10.547 1 97.5 472 ASN B O 1
ATOM 8530 N N . SER B 1 473 ? 18.938 7.242 -11.969 1 97.81 473 SER B N 1
ATOM 8531 C CA . SER B 1 473 ? 19.922 7.602 -12.984 1 97.81 473 SER B CA 1
ATOM 8532 C C . SER B 1 473 ? 20.844 8.719 -12.492 1 97.81 473 SER B C 1
ATOM 8534 O O . SER B 1 473 ? 21.984 8.82 -12.922 1 97.81 473 SER B O 1
ATOM 8536 N N . LEU B 1 474 ? 20.312 9.523 -11.594 1 98.38 474 LEU B N 1
ATOM 8537 C CA . LEU B 1 474 ? 21.094 10.617 -11.023 1 98.38 474 LEU B CA 1
ATOM 8538 C C . LEU B 1 474 ? 21.797 10.172 -9.75 1 98.38 474 LEU B C 1
ATOM 8540 O O . LEU B 1 474 ? 22.641 10.906 -9.211 1 98.38 474 LEU B O 1
ATOM 8544 N N . GLU B 1 475 ? 21.469 9.023 -9.25 1 97.69 475 GLU B N 1
ATOM 8545 C CA . GLU B 1 475 ? 22.031 8.406 -8.062 1 97.69 475 GLU B CA 1
ATOM 8546 C C . GLU B 1 475 ? 21.891 9.312 -6.844 1 97.69 475 GLU B C 1
ATOM 8548 O O . GLU B 1 475 ? 22.828 9.508 -6.082 1 97.69 475 GLU B O 1
ATOM 8553 N N . ILE B 1 476 ? 20.75 9.938 -6.684 1 98.12 476 ILE B N 1
ATOM 8554 C CA . ILE B 1 476 ? 20.578 10.844 -5.551 1 98.12 476 ILE B CA 1
ATOM 8555 C C . ILE B 1 476 ? 19.969 10.078 -4.379 1 98.12 476 ILE B C 1
ATOM 8557 O O . ILE B 1 476 ? 19.219 9.125 -4.574 1 98.12 476 ILE B O 1
ATOM 8561 N N . ASP B 1 477 ? 20.234 10.578 -3.15 1 97.62 477 ASP B N 1
ATOM 8562 C CA . ASP B 1 477 ? 19.75 9.984 -1.909 1 97.62 477 ASP B CA 1
ATOM 8563 C C . ASP B 1 477 ? 18.438 10.648 -1.466 1 97.62 477 ASP B C 1
ATOM 8565 O O . ASP B 1 477 ? 17.594 9.992 -0.865 1 97.62 477 ASP B O 1
ATOM 8569 N N . ALA B 1 478 ? 18.359 11.875 -1.701 1 98.56 478 ALA B N 1
ATOM 8570 C CA . ALA B 1 478 ? 17.219 12.695 -1.301 1 98.56 478 ALA B CA 1
ATOM 8571 C C . ALA B 1 478 ? 17.016 13.859 -2.27 1 98.56 478 ALA B C 1
ATOM 8573 O O . ALA B 1 478 ? 17.875 14.141 -3.107 1 98.56 478 ALA B O 1
ATOM 8574 N N . LEU B 1 479 ? 15.875 14.406 -2.17 1 98.88 479 LEU B N 1
ATOM 8575 C CA . LEU B 1 479 ? 15.5 15.523 -3.033 1 98.88 479 LEU B CA 1
ATOM 8576 C C . LEU B 1 479 ? 15.047 16.719 -2.207 1 98.88 479 LEU B C 1
ATOM 8578 O O . LEU B 1 479 ? 14.242 16.578 -1.288 1 98.88 479 LEU B O 1
ATOM 8582 N N . ILE B 1 480 ? 15.609 17.906 -2.461 1 98.81 480 ILE B N 1
ATOM 8583 C CA . ILE B 1 480 ? 15.188 19.141 -1.814 1 98.81 480 ILE B CA 1
ATOM 8584 C C . ILE B 1 480 ? 14.383 19.984 -2.797 1 98.81 480 ILE B C 1
ATOM 8586 O O . ILE B 1 480 ? 14.805 20.203 -3.938 1 98.81 480 ILE B O 1
ATOM 8590 N N . CYS B 1 481 ? 13.297 20.453 -2.367 1 98.88 481 CYS B N 1
ATOM 8591 C CA . CYS B 1 481 ? 12.43 21.281 -3.213 1 98.88 481 CYS B CA 1
ATOM 8592 C C . CYS B 1 481 ? 11.617 22.25 -2.375 1 98.88 481 CYS B C 1
ATOM 8594 O O . CYS B 1 481 ? 11.719 22.266 -1.147 1 98.88 481 CYS B O 1
ATOM 8596 N N . PRO B 1 482 ? 10.898 23.156 -3.029 1 98.69 482 PRO B N 1
ATOM 8597 C CA . PRO B 1 482 ? 10.078 24.094 -2.25 1 98.69 482 PRO B CA 1
ATOM 8598 C C . PRO B 1 482 ? 9.039 23.375 -1.393 1 98.69 482 PRO B C 1
ATOM 8600 O O . PRO B 1 482 ? 8.43 22.391 -1.836 1 98.69 482 PRO B O 1
ATOM 8603 N N . SER B 1 483 ? 8.875 23.812 -0.188 1 98.06 483 SER B N 1
ATOM 8604 C CA . SER B 1 483 ? 7.84 23.266 0.684 1 98.06 483 SER B CA 1
ATOM 8605 C C . SER B 1 483 ? 6.445 23.516 0.113 1 98.06 483 SER B C 1
ATOM 8607 O O . SER B 1 483 ? 5.539 22.703 0.301 1 98.06 483 SER B O 1
ATOM 8609 N N . PHE B 1 484 ? 6.242 24.609 -0.461 1 98.19 484 PHE B N 1
ATOM 8610 C CA . PHE B 1 484 ? 5.031 25.109 -1.099 1 98.19 484 PHE B CA 1
ATOM 8611 C C . PHE B 1 484 ? 5.352 26.234 -2.066 1 98.19 484 PHE B C 1
ATOM 8613 O O . PHE B 1 484 ? 6.504 26.656 -2.18 1 98.19 484 PHE B O 1
ATOM 8620 N N . CYS B 1 485 ? 4.391 26.734 -2.801 1 97.56 485 CYS B N 1
ATOM 8621 C CA . CYS B 1 485 ? 4.715 27.781 -3.771 1 97.56 485 CYS B CA 1
ATOM 8622 C C . CYS B 1 485 ? 4.633 29.172 -3.135 1 97.56 485 CYS B C 1
ATOM 8624 O O . CYS B 1 485 ? 5.074 30.156 -3.727 1 97.56 485 CYS B O 1
ATOM 8626 N N . THR B 1 486 ? 4.082 29.234 -1.928 1 98.31 486 THR B N 1
ATOM 8627 C CA . THR B 1 486 ? 3.975 30.484 -1.183 1 98.31 486 THR B CA 1
ATOM 8628 C C . THR B 1 486 ? 4.246 30.25 0.301 1 98.31 486 THR B C 1
ATOM 8630 O O . THR B 1 486 ? 4.141 29.125 0.79 1 98.31 486 THR B O 1
ATOM 8633 N N . PRO B 1 487 ? 4.676 31.344 1.03 1 98.12 487 PRO B N 1
ATOM 8634 C CA . PRO B 1 487 ? 4.473 31.297 2.48 1 98.12 487 PRO B CA 1
ATOM 8635 C C . PRO B 1 487 ? 2.998 31.391 2.873 1 98.12 487 PRO B C 1
ATOM 8637 O O . PRO B 1 487 ? 2.119 31.281 2.014 1 98.12 487 PRO B O 1
ATOM 8640 N N . ALA B 1 488 ? 2.713 31.484 4.199 1 98.25 488 ALA B N 1
ATOM 8641 C CA . ALA B 1 488 ? 1.326 31.641 4.625 1 98.25 488 ALA B CA 1
ATOM 8642 C C . ALA B 1 488 ? 0.705 32.875 3.994 1 98.25 488 ALA B C 1
ATOM 8644 O O . ALA B 1 488 ? 1.355 33.938 3.891 1 98.25 488 ALA B O 1
ATOM 8645 N N . ILE B 1 489 ? -0.501 32.812 3.562 1 97.94 489 ILE B N 1
ATOM 8646 C CA . ILE B 1 489 ? -1.177 33.906 2.861 1 97.94 489 ILE B CA 1
ATOM 8647 C C . ILE B 1 489 ? -2.5 34.219 3.553 1 97.94 489 ILE B C 1
ATOM 8649 O O . ILE B 1 489 ? -2.996 33.406 4.355 1 97.94 489 ILE B O 1
ATOM 8653 N N . PRO B 1 490 ? -3.074 35.344 3.279 1 97.38 490 PRO B N 1
ATOM 8654 C CA . PRO B 1 490 ? -4.359 35.688 3.889 1 97.38 490 PRO B CA 1
ATOM 8655 C C . PRO B 1 490 ? -5.461 34.688 3.568 1 97.38 490 PRO B C 1
ATOM 8657 O O . PRO B 1 490 ? -5.445 34.062 2.504 1 97.38 490 PRO B O 1
ATOM 8660 N N . HIS B 1 491 ? -6.504 34.594 4.371 1 95.94 491 HIS B N 1
ATOM 8661 C CA . HIS B 1 491 ? -7.547 33.562 4.371 1 95.94 491 HIS B CA 1
ATOM 8662 C C . HIS B 1 491 ? -8.336 33.594 3.066 1 95.94 491 HIS B C 1
ATOM 8664 O O . HIS B 1 491 ? -8.859 32.562 2.637 1 95.94 491 HIS B O 1
ATOM 8670 N N . GLN B 1 492 ? -8.461 34.656 2.402 1 93.25 492 GLN B N 1
ATOM 8671 C CA . GLN B 1 492 ? -9.344 34.781 1.246 1 93.25 492 GLN B CA 1
ATOM 8672 C C . GLN B 1 492 ? -8.719 34.156 0.01 1 93.25 492 GLN B C 1
ATOM 8674 O O . GLN B 1 492 ? -9.414 33.875 -0.971 1 93.25 492 GLN B O 1
ATOM 8679 N N . TYR B 1 493 ? -7.434 33.812 0.022 1 94.5 493 TYR B N 1
ATOM 8680 C CA . TYR B 1 493 ? -6.73 33.438 -1.202 1 94.5 493 TYR B CA 1
ATOM 8681 C C . TYR B 1 493 ? -6.734 31.938 -1.401 1 94.5 493 TYR B C 1
ATOM 8683 O O . TYR B 1 493 ? -6.836 31.453 -2.531 1 94.5 493 TYR B O 1
ATOM 8691 N N . PRO B 1 494 ? -6.605 31.125 -0.343 1 93.88 494 PRO B N 1
ATOM 8692 C CA . PRO B 1 494 ? -6.469 29.672 -0.536 1 93.88 494 PRO B CA 1
ATOM 8693 C C . PRO B 1 494 ? -7.562 29.094 -1.432 1 93.88 494 PRO B C 1
ATOM 8695 O O . PRO B 1 494 ? -7.27 28.297 -2.336 1 93.88 494 PRO B O 1
ATOM 8698 N N . PRO B 1 495 ? -8.812 29.453 -1.365 1 89.56 495 PRO B N 1
ATOM 8699 C CA . PRO B 1 495 ? -9.844 28.891 -2.236 1 89.56 495 PRO B CA 1
ATOM 8700 C C . PRO B 1 495 ? -9.625 29.219 -3.709 1 89.56 495 PRO B C 1
ATOM 8702 O O . PRO B 1 495 ? -10.172 28.547 -4.59 1 89.56 495 PRO B O 1
ATOM 8705 N N . GLU B 1 496 ? -8.82 30.219 -3.967 1 90.56 496 GLU B N 1
ATOM 8706 C CA . GLU B 1 496 ? -8.617 30.688 -5.336 1 90.56 496 GLU B CA 1
ATOM 8707 C C . GLU B 1 496 ? -7.293 30.172 -5.902 1 90.56 496 GLU B C 1
ATOM 8709 O O . GLU B 1 496 ? -6.977 30.406 -7.066 1 90.56 496 GLU B O 1
ATOM 8714 N N . LEU B 1 497 ? -6.559 29.484 -5.117 1 93.56 497 LEU B N 1
ATOM 8715 C CA . LEU B 1 497 ? -5.227 29.062 -5.527 1 93.56 497 LEU B CA 1
ATOM 8716 C C . LEU B 1 497 ? -5.062 27.547 -5.355 1 93.56 497 LEU B C 1
ATOM 8718 O O . LEU B 1 497 ? -4.098 27.094 -4.738 1 93.56 497 LEU B O 1
ATOM 8722 N N . ALA B 1 498 ? -5.992 26.797 -5.965 1 91.12 498 ALA B N 1
ATOM 8723 C CA . ALA B 1 498 ? -5.953 25.344 -5.891 1 91.12 498 ALA B CA 1
ATOM 8724 C C . ALA B 1 498 ? -4.703 24.781 -6.57 1 91.12 498 ALA B C 1
ATOM 8726 O O . ALA B 1 498 ? -4.207 23.719 -6.203 1 91.12 498 ALA B O 1
ATOM 8727 N N . ASN B 1 499 ? -4.141 25.531 -7.539 1 93.31 499 ASN B N 1
ATOM 8728 C CA . ASN B 1 499 ? -2.953 25.109 -8.273 1 93.31 499 ASN B CA 1
ATOM 8729 C C . ASN B 1 499 ? -1.759 24.922 -7.344 1 93.31 499 ASN B C 1
ATOM 8731 O O . ASN B 1 499 ? -0.872 24.109 -7.629 1 93.31 499 ASN B O 1
ATOM 8735 N N . ALA B 1 500 ? -1.765 25.547 -6.223 1 95.88 500 ALA B N 1
ATOM 8736 C CA . ALA B 1 500 ? -0.617 25.562 -5.316 1 95.88 500 ALA B CA 1
ATOM 8737 C C . ALA B 1 500 ? -0.416 24.188 -4.676 1 95.88 500 ALA B C 1
ATOM 8739 O O . ALA B 1 500 ? 0.698 23.844 -4.277 1 95.88 500 ALA B O 1
ATOM 8740 N N . VAL B 1 501 ? -1.419 23.359 -4.664 1 96.12 501 VAL B N 1
ATOM 8741 C CA . VAL B 1 501 ? -1.388 22.094 -3.924 1 96.12 501 VAL B CA 1
ATOM 8742 C C . VAL B 1 501 ? -0.482 21.094 -4.641 1 96.12 501 VAL B C 1
ATOM 8744 O O . VAL B 1 501 ? -0.04 20.109 -4.043 1 96.12 501 VAL B O 1
ATOM 8747 N N . PHE B 1 502 ? -0.15 21.359 -5.902 1 97.81 502 PHE B N 1
ATOM 8748 C CA . PHE B 1 502 ? 0.69 20.438 -6.664 1 97.81 502 PHE B CA 1
ATOM 8749 C C . PHE B 1 502 ? 2.051 20.281 -5.996 1 97.81 502 PHE B C 1
ATOM 8751 O O . PHE B 1 502 ? 2.637 19.188 -6.027 1 97.81 502 PHE B O 1
ATOM 8758 N N . SER B 1 503 ? 2.547 21.328 -5.301 1 97.5 503 SER B N 1
ATOM 8759 C CA . SER B 1 503 ? 3.867 21.328 -4.68 1 97.5 503 SER B CA 1
ATOM 8760 C C . SER B 1 503 ? 3.998 20.188 -3.67 1 97.5 503 SER B C 1
ATOM 8762 O O . SER B 1 503 ? 5.059 19.578 -3.557 1 97.5 503 SER B O 1
ATOM 8764 N N . THR B 1 504 ? 2.951 19.938 -2.93 1 98.25 504 THR B N 1
ATOM 8765 C CA . THR B 1 504 ? 2.969 18.875 -1.923 1 98.25 504 THR B CA 1
ATOM 8766 C C . THR B 1 504 ? 2.244 17.641 -2.43 1 98.25 504 THR B C 1
ATOM 8768 O O . THR B 1 504 ? 2.676 16.516 -2.172 1 98.25 504 THR B O 1
ATOM 8771 N N . GLY B 1 505 ? 1.165 17.844 -3.209 1 98.31 505 GLY B N 1
ATOM 8772 C CA . GLY B 1 505 ? 0.334 16.75 -3.688 1 98.31 505 GLY B CA 1
ATOM 8773 C C . GLY B 1 505 ? 1.09 15.758 -4.559 1 98.31 505 GLY B C 1
ATOM 8774 O O . GLY B 1 505 ? 0.739 14.578 -4.617 1 98.31 505 GLY B O 1
ATOM 8775 N N . LEU B 1 506 ? 2.133 16.281 -5.23 1 98.69 506 LEU B N 1
ATOM 8776 C CA . LEU B 1 506 ? 2.959 15.414 -6.07 1 98.69 506 LEU B CA 1
ATOM 8777 C C . LEU B 1 506 ? 3.477 14.219 -5.285 1 98.69 506 LEU B C 1
ATOM 8779 O O . LEU B 1 506 ? 3.475 13.094 -5.789 1 98.69 506 LEU B O 1
ATOM 8783 N N . TYR B 1 507 ? 3.879 14.398 -4.102 1 98.81 507 TYR B N 1
ATOM 8784 C CA . TYR B 1 507 ? 4.523 13.328 -3.344 1 98.81 507 TYR B CA 1
ATOM 8785 C C . TYR B 1 507 ? 3.486 12.477 -2.623 1 98.81 507 TYR B C 1
ATOM 8787 O O . TYR B 1 507 ? 3.822 11.438 -2.043 1 98.81 507 TYR B O 1
ATOM 8795 N N . ASN B 1 508 ? 2.195 12.891 -2.564 1 98.38 508 ASN B N 1
ATOM 8796 C CA . ASN B 1 508 ? 1.094 11.977 -2.281 1 98.38 508 ASN B CA 1
ATOM 8797 C C . ASN B 1 508 ? 0.768 11.102 -3.488 1 98.38 508 ASN B C 1
ATOM 8799 O O . ASN B 1 508 ? 0.504 9.906 -3.34 1 98.38 508 ASN B O 1
ATOM 8803 N N . LEU B 1 509 ? 0.785 11.789 -4.668 1 98.5 509 LEU B N 1
ATOM 8804 C CA . LEU B 1 509 ? 0.558 11.062 -5.91 1 98.5 509 LEU B CA 1
ATOM 8805 C C . LEU B 1 509 ? 1.569 9.93 -6.066 1 98.5 509 LEU B C 1
ATOM 8807 O O . LEU B 1 509 ? 1.216 8.828 -6.496 1 98.5 509 LEU B O 1
ATOM 8811 N N . LEU B 1 510 ? 2.799 10.195 -5.691 1 98.62 510 LEU B N 1
ATOM 8812 C CA . LEU B 1 510 ? 3.896 9.242 -5.828 1 98.62 510 LEU B CA 1
ATOM 8813 C C . LEU B 1 510 ? 3.992 8.336 -4.605 1 98.62 510 LEU B C 1
ATOM 8815 O O . LEU B 1 510 ? 4.633 7.285 -4.652 1 98.62 510 LEU B O 1
ATOM 8819 N N . ASP B 1 511 ? 3.432 8.742 -3.484 1 98.25 511 ASP B N 1
ATOM 8820 C CA . ASP B 1 511 ? 3.502 8.117 -2.17 1 98.25 511 ASP B CA 1
ATOM 8821 C C . ASP B 1 511 ? 4.945 8.031 -1.679 1 98.25 511 ASP B C 1
ATOM 8823 O O . ASP B 1 511 ? 5.402 6.957 -1.271 1 98.25 511 ASP B O 1
ATOM 8827 N N . PHE B 1 512 ? 5.691 9.117 -1.812 1 98.81 512 PHE B N 1
ATOM 8828 C CA . PHE B 1 512 ? 7.051 9.266 -1.296 1 98.81 512 PHE B CA 1
ATOM 8829 C C . PHE B 1 512 ? 7.039 9.93 0.075 1 98.81 512 PHE B C 1
ATOM 8831 O O . PHE B 1 512 ? 6.211 10.805 0.341 1 98.81 512 PHE B O 1
ATOM 8838 N N . PRO B 1 513 ? 7.953 9.484 0.955 1 98.75 513 PRO B N 1
ATOM 8839 C CA . PRO B 1 513 ? 8.086 10.266 2.188 1 98.75 513 PRO B CA 1
ATOM 8840 C C . PRO B 1 513 ? 8.633 11.672 1.938 1 98.75 513 PRO B C 1
ATOM 8842 O O . PRO B 1 513 ? 9.492 11.859 1.069 1 98.75 513 PRO B O 1
ATOM 8845 N N . ALA B 1 514 ? 8.094 12.625 2.652 1 98.88 514 ALA B N 1
ATOM 8846 C CA . ALA B 1 514 ? 8.477 14.023 2.488 1 98.88 514 ALA B CA 1
ATOM 8847 C C . ALA B 1 514 ? 8.383 14.781 3.812 1 98.88 514 ALA B C 1
ATOM 8849 O O . ALA B 1 514 ? 7.371 14.688 4.516 1 98.88 514 ALA B O 1
ATOM 8850 N N . GLY B 1 515 ? 9.43 15.461 4.172 1 98.75 515 GLY B N 1
ATOM 8851 C CA . GLY B 1 515 ? 9.477 16.219 5.418 1 98.75 515 GLY B CA 1
ATOM 8852 C C . GLY B 1 515 ? 9.656 17.703 5.203 1 98.75 515 GLY B C 1
ATOM 8853 O O . GLY B 1 515 ? 10.109 18.141 4.141 1 98.75 515 GLY B O 1
ATOM 8854 N N . ILE B 1 516 ? 9.25 18.516 6.164 1 98.69 516 ILE B N 1
ATOM 8855 C CA . ILE B 1 516 ? 9.367 19.969 6.141 1 98.69 516 ILE B CA 1
ATOM 8856 C C . ILE B 1 516 ? 10.328 20.422 7.234 1 98.69 516 ILE B C 1
ATOM 8858 O O . ILE B 1 516 ? 10.234 19.969 8.383 1 98.69 516 ILE B O 1
ATOM 8862 N N . VAL B 1 517 ? 11.242 21.281 6.863 1 98.19 517 VAL B N 1
ATOM 8863 C CA . VAL B 1 517 ? 12.141 21.922 7.812 1 98.19 517 VAL B CA 1
ATOM 8864 C C . VAL B 1 517 ? 12.086 23.438 7.621 1 98.19 517 VAL B C 1
ATOM 8866 O O . VAL B 1 517 ? 12.219 23.938 6.496 1 98.19 517 VAL B O 1
ATOM 8869 N N . PRO B 1 518 ? 11.867 24.156 8.711 1 97.56 518 PRO B N 1
ATOM 8870 C CA . PRO B 1 518 ? 11.938 25.609 8.594 1 97.56 518 PRO B CA 1
ATOM 8871 C C . PRO B 1 518 ? 13.281 26.094 8.039 1 97.56 518 PRO B C 1
ATOM 8873 O O . PRO B 1 518 ? 14.328 25.547 8.391 1 97.56 518 PRO B O 1
ATOM 8876 N N . ALA B 1 519 ? 13.219 27.047 7.18 1 96.25 519 ALA B N 1
ATOM 8877 C CA . ALA B 1 519 ? 14.414 27.547 6.5 1 96.25 519 ALA B CA 1
ATOM 8878 C C . ALA B 1 519 ? 14.383 29.078 6.387 1 96.25 519 ALA B C 1
ATOM 8880 O O . ALA B 1 519 ? 14.383 29.609 5.281 1 96.25 519 ALA B O 1
ATOM 8881 N N . GLY B 1 520 ? 14.328 29.734 7.5 1 93.62 520 GLY B N 1
ATOM 8882 C CA . GLY B 1 520 ? 14.375 31.188 7.559 1 93.62 520 GLY B CA 1
ATOM 8883 C C . GLY B 1 520 ? 13.008 31.844 7.434 1 93.62 520 GLY B C 1
ATOM 8884 O O . GLY B 1 520 ? 11.992 31.219 7.75 1 93.62 520 GLY B O 1
ATOM 8885 N N . HIS B 1 521 ? 13.008 33.219 7.086 1 95.56 521 HIS B N 1
ATOM 8886 C CA . HIS B 1 521 ? 11.805 34.031 6.957 1 95.56 521 HIS B CA 1
ATOM 8887 C C . HIS B 1 521 ? 11.781 34.781 5.629 1 95.56 521 HIS B C 1
ATOM 8889 O O . HIS B 1 521 ? 12.812 34.938 4.973 1 95.56 521 HIS B O 1
ATOM 8895 N N . VAL B 1 522 ? 10.602 35.156 5.273 1 97.38 522 VAL B N 1
ATOM 8896 C CA . VAL B 1 522 ? 10.477 36.031 4.113 1 97.38 522 VAL B CA 1
ATOM 8897 C C . VAL B 1 522 ? 11.141 37.375 4.398 1 97.38 522 VAL B C 1
ATOM 8899 O O . VAL B 1 522 ? 10.93 37.969 5.457 1 97.38 522 VAL B O 1
ATOM 8902 N N . THR B 1 523 ? 11.906 37.844 3.447 1 97.25 523 THR B N 1
ATOM 8903 C CA . THR B 1 523 ? 12.648 39.094 3.631 1 97.25 523 THR B CA 1
ATOM 8904 C C . THR B 1 523 ? 12.047 40.219 2.785 1 97.25 523 THR B C 1
ATOM 8906 O O . THR B 1 523 ? 11.195 39.969 1.926 1 97.25 523 THR B O 1
ATOM 8909 N N . ALA B 1 524 ? 12.531 41.406 3.092 1 97.38 524 ALA B N 1
ATOM 8910 C CA . ALA B 1 524 ? 12.125 42.562 2.279 1 97.38 524 ALA B CA 1
ATOM 8911 C C . ALA B 1 524 ? 12.586 42.375 0.833 1 97.38 524 ALA B C 1
ATOM 8913 O O . ALA B 1 524 ? 11.891 42.781 -0.098 1 97.38 524 ALA B O 1
ATOM 8914 N N . GLU B 1 525 ? 13.727 41.844 0.676 1 97.88 525 GLU B N 1
ATOM 8915 C CA . GLU B 1 525 ? 14.258 41.594 -0.662 1 97.88 525 GLU B CA 1
ATOM 8916 C C . GLU B 1 525 ? 13.383 40.594 -1.422 1 97.88 525 GLU B C 1
ATOM 8918 O O . GLU B 1 525 ? 13.188 40.75 -2.633 1 97.88 525 GLU B O 1
ATOM 8923 N N . ASP B 1 526 ? 12.883 39.594 -0.749 1 98.12 526 ASP B N 1
ATOM 8924 C CA . ASP B 1 526 ? 11.961 38.625 -1.361 1 98.12 526 ASP B CA 1
ATOM 8925 C C . ASP B 1 526 ? 10.734 39.344 -1.917 1 98.12 526 ASP B C 1
ATOM 8927 O O . ASP B 1 526 ? 10.266 39.031 -3.014 1 98.12 526 ASP B O 1
ATOM 8931 N N . VAL B 1 527 ? 10.188 40.25 -1.132 1 96.81 527 VAL B N 1
ATOM 8932 C CA . VAL B 1 527 ? 8.984 40.969 -1.521 1 96.81 527 VAL B CA 1
ATOM 8933 C C . VAL B 1 527 ? 9.289 41.875 -2.713 1 96.81 527 VAL B C 1
ATOM 8935 O O . VAL B 1 527 ? 8.477 42.031 -3.627 1 96.81 527 VAL B O 1
ATOM 8938 N N . ALA B 1 528 ? 10.469 42.5 -2.691 1 97.31 528 ALA B N 1
ATOM 8939 C CA . ALA B 1 528 ? 10.891 43.312 -3.834 1 97.31 528 ALA B CA 1
ATOM 8940 C C . ALA B 1 528 ? 10.992 42.469 -5.098 1 97.31 528 ALA B C 1
ATOM 8942 O O . ALA B 1 528 ? 10.547 42.875 -6.168 1 97.31 528 ALA B O 1
ATOM 8943 N N . ASN B 1 529 ? 11.586 41.312 -4.965 1 97.56 529 ASN B N 1
ATOM 8944 C CA . ASN B 1 529 ? 11.758 40.406 -6.086 1 97.56 529 ASN B CA 1
ATOM 8945 C C . ASN B 1 529 ? 10.414 39.906 -6.613 1 97.56 529 ASN B C 1
ATOM 8947 O O . ASN B 1 529 ? 10.266 39.656 -7.812 1 97.56 529 ASN B O 1
ATOM 8951 N N . LEU B 1 530 ? 9.477 39.719 -5.734 1 97.06 530 LEU B N 1
ATOM 8952 C CA . LEU B 1 530 ? 8.125 39.312 -6.105 1 97.06 530 LEU B CA 1
ATOM 8953 C C . LEU B 1 530 ? 7.484 40.312 -7.059 1 97.06 530 LEU B C 1
ATOM 8955 O O . LEU B 1 530 ? 6.711 39.938 -7.938 1 97.06 530 LEU B O 1
ATOM 8959 N N . ASN B 1 531 ? 7.867 41.562 -6.938 1 95.19 531 ASN B N 1
ATOM 8960 C CA . ASN B 1 531 ? 7.273 42.625 -7.734 1 95.19 531 ASN B CA 1
ATOM 8961 C C . ASN B 1 531 ? 8.062 42.875 -9.016 1 95.19 531 ASN B C 1
ATOM 8963 O O . ASN B 1 531 ? 7.688 43.719 -9.82 1 95.19 531 ASN B O 1
ATOM 8967 N N . ASP B 1 532 ? 9.117 42.094 -9.258 1 95.94 532 ASP B N 1
ATOM 8968 C CA . ASP B 1 532 ? 9.891 42.156 -10.492 1 95.94 532 ASP B CA 1
ATOM 8969 C C . ASP B 1 532 ? 9.469 41.031 -11.445 1 95.94 532 ASP B C 1
ATOM 8971 O O . ASP B 1 532 ? 9.805 39.844 -11.227 1 95.94 532 ASP B O 1
ATOM 8975 N N . GLU B 1 533 ? 8.914 41.312 -12.492 1 94.06 533 GLU B N 1
ATOM 8976 C CA . GLU B 1 533 ? 8.344 40.344 -13.414 1 94.06 533 GLU B CA 1
ATOM 8977 C C . GLU B 1 533 ? 9.43 39.531 -14.109 1 94.06 533 GLU B C 1
ATOM 8979 O O . GLU B 1 533 ? 9.156 38.469 -14.68 1 94.06 533 GLU B O 1
ATOM 8984 N N . LYS B 1 534 ? 10.664 40 -14.109 1 94.44 534 LYS B N 1
ATOM 8985 C CA . LYS B 1 534 ? 11.789 39.219 -14.641 1 94.44 534 LYS B CA 1
ATOM 8986 C C . LYS B 1 534 ? 12.141 38.062 -13.703 1 94.44 534 LYS B C 1
ATOM 8988 O O . LYS B 1 534 ? 12.695 37.062 -14.141 1 94.44 534 LYS B O 1
ATOM 8993 N N . ILE B 1 535 ? 11.766 38.312 -12.492 1 95.56 535 ILE B N 1
ATOM 8994 C CA . ILE B 1 535 ? 12.078 37.312 -11.477 1 95.56 535 ILE B CA 1
ATOM 8995 C C . ILE B 1 535 ? 10.867 36.438 -11.242 1 95.56 535 ILE B C 1
ATOM 8997 O O . ILE B 1 535 ? 10.984 35.188 -11.219 1 95.56 535 ILE B O 1
ATOM 9001 N N . PHE B 1 536 ? 9.695 36.969 -11.07 1 95.94 536 PHE B N 1
ATOM 9002 C CA . PHE B 1 536 ? 8.445 36.25 -10.914 1 95.94 536 PHE B CA 1
ATOM 9003 C C . PHE B 1 536 ? 7.453 36.625 -12.008 1 95.94 536 PHE B C 1
ATOM 9005 O O . PHE B 1 536 ? 6.754 37.625 -11.883 1 95.94 536 PHE B O 1
ATOM 9012 N N . PRO B 1 537 ? 7.348 35.75 -12.961 1 89.81 537 PRO B N 1
ATOM 9013 C CA . PRO B 1 537 ? 6.473 36.094 -14.086 1 89.81 537 PRO B CA 1
ATOM 9014 C C . PRO B 1 537 ? 4.996 36.094 -13.703 1 89.81 537 PRO B C 1
ATOM 9016 O O . PRO B 1 537 ? 4.574 35.312 -12.859 1 89.81 537 PRO B O 1
ATOM 9019 N N . ILE B 1 538 ? 4.184 36.969 -14.352 1 89.94 538 ILE B N 1
ATOM 9020 C CA . ILE B 1 538 ? 2.764 37.062 -14.039 1 89.94 538 ILE B CA 1
ATOM 9021 C C . ILE B 1 538 ? 1.94 36.938 -15.32 1 89.94 538 ILE B C 1
ATOM 9023 O O . ILE B 1 538 ? 0.984 37.688 -15.531 1 89.94 538 ILE B O 1
ATOM 9027 N N . ASP B 1 539 ? 2.363 36.094 -16.234 1 91.12 539 ASP B N 1
ATOM 9028 C CA . ASP B 1 539 ? 1.687 35.906 -17.516 1 91.12 539 ASP B CA 1
ATOM 9029 C C . ASP B 1 539 ? 0.504 34.938 -17.359 1 91.12 539 ASP B C 1
ATOM 9031 O O . ASP B 1 539 ? -0.107 34.531 -18.359 1 91.12 539 ASP B O 1
ATOM 9035 N N . ASP B 1 540 ? 0.152 34.562 -16.234 1 94.81 540 ASP B N 1
ATOM 9036 C CA . ASP B 1 540 ? -0.95 33.688 -15.859 1 94.81 540 ASP B CA 1
ATOM 9037 C C . ASP B 1 540 ? -1.763 34.281 -14.703 1 94.81 540 ASP B C 1
ATOM 9039 O O . ASP B 1 540 ? -1.196 34.75 -13.727 1 94.81 540 ASP B O 1
ATOM 9043 N N . PHE B 1 541 ? -3.066 34.219 -14.836 1 95 541 PHE B N 1
ATOM 9044 C CA . PHE B 1 541 ? -3.951 34.812 -13.852 1 95 541 PHE B CA 1
ATOM 9045 C C . PHE B 1 541 ? -3.658 34.281 -12.453 1 95 541 PHE B C 1
ATOM 9047 O O . PHE B 1 541 ? -3.643 35.031 -11.484 1 95 541 PHE B O 1
ATOM 9054 N N . LEU B 1 542 ? -3.457 33.031 -12.336 1 95.31 542 LEU B N 1
ATOM 9055 C CA . LEU B 1 542 ? -3.236 32.406 -11.023 1 95.31 542 LEU B CA 1
ATOM 9056 C C . LEU B 1 542 ? -1.88 32.812 -10.461 1 95.31 542 LEU B C 1
ATOM 9058 O O . LEU B 1 542 ? -1.716 32.906 -9.242 1 95.31 542 LEU B O 1
ATOM 9062 N N . LEU B 1 543 ? -0.914 33.094 -11.281 1 96.12 543 LEU B N 1
ATOM 9063 C CA . LEU B 1 543 ? 0.372 33.594 -10.812 1 96.12 543 LEU B CA 1
ATOM 9064 C C . LEU B 1 543 ? 0.24 35.031 -10.305 1 96.12 543 LEU B C 1
ATOM 9066 O O . LEU B 1 543 ? 0.891 35.406 -9.336 1 96.12 543 LEU B O 1
ATOM 9070 N N . ARG B 1 544 ? -0.607 35.812 -10.984 1 96.38 544 ARG B N 1
ATOM 9071 C CA . ARG B 1 544 ? -0.887 37.156 -10.492 1 96.38 544 ARG B CA 1
ATOM 9072 C C . ARG B 1 544 ? -1.545 37.125 -9.117 1 96.38 544 ARG B C 1
ATOM 9074 O O . ARG B 1 544 ? -1.188 37.875 -8.234 1 96.38 544 ARG B O 1
ATOM 9081 N N . LYS B 1 545 ? -2.492 36.219 -9.023 1 95.75 545 LYS B N 1
ATOM 9082 C CA . LYS B 1 545 ? -3.166 36.062 -7.742 1 95.75 545 LYS B CA 1
ATOM 9083 C C . LYS B 1 545 ? -2.186 35.625 -6.66 1 95.75 545 LYS B C 1
ATOM 9085 O O . LYS B 1 545 ? -2.293 36.031 -5.508 1 95.75 545 LYS B O 1
ATOM 9090 N N . GLN B 1 546 ? -1.291 34.75 -7.027 1 96.81 546 GLN B N 1
ATOM 9091 C CA . GLN B 1 546 ? -0.243 34.312 -6.121 1 96.81 546 GLN B CA 1
ATOM 9092 C C . GLN B 1 546 ? 0.627 35.469 -5.656 1 96.81 546 GLN B C 1
ATOM 9094 O O . GLN B 1 546 ? 0.956 35.562 -4.469 1 96.81 546 GLN B O 1
ATOM 9099 N N . ARG B 1 547 ? 1.009 36.312 -6.555 1 96.88 547 ARG B N 1
ATOM 9100 C CA . ARG B 1 547 ? 1.766 37.531 -6.203 1 96.88 547 ARG B CA 1
ATOM 9101 C C . ARG B 1 547 ? 0.984 38.406 -5.234 1 96.88 547 ARG B C 1
ATOM 9103 O O . ARG B 1 547 ? 1.529 38.844 -4.227 1 96.88 547 ARG B O 1
ATOM 9110 N N . ASP B 1 548 ? -0.301 38.625 -5.559 1 97.38 548 ASP B N 1
ATOM 9111 C CA . ASP B 1 548 ? -1.149 39.438 -4.703 1 97.38 548 ASP B CA 1
ATOM 9112 C C . ASP B 1 548 ? -1.247 38.844 -3.297 1 97.38 548 ASP B C 1
ATOM 9114 O O . ASP B 1 548 ? -1.202 39.594 -2.309 1 97.38 548 ASP B O 1
ATOM 9118 N N . ALA B 1 549 ? -1.38 37.594 -3.201 1 97.56 549 ALA B N 1
ATOM 9119 C CA . ALA B 1 549 ? -1.526 36.906 -1.927 1 97.56 549 ALA B CA 1
ATOM 9120 C C . ALA B 1 549 ? -0.28 37.062 -1.062 1 97.56 549 ALA B C 1
ATOM 9122 O O . ALA B 1 549 ? -0.366 37.062 0.167 1 97.56 549 ALA B O 1
ATOM 9123 N N . CYS B 1 550 ? 0.895 37.25 -1.679 1 98 550 CYS B N 1
ATOM 9124 C CA . CYS B 1 550 ? 2.164 37.25 -0.959 1 98 550 CYS B CA 1
ATOM 9125 C C . CYS B 1 550 ? 2.707 38.656 -0.801 1 98 550 CYS B C 1
ATOM 9127 O O . CYS B 1 550 ? 3.84 38.844 -0.356 1 98 550 CYS B O 1
ATOM 9129 N N . ALA B 1 551 ? 1.951 39.656 -1.142 1 96.31 551 ALA B N 1
ATOM 9130 C CA . ALA B 1 551 ? 2.418 41.031 -1.206 1 96.31 551 ALA B CA 1
ATOM 9131 C C . ALA B 1 551 ? 2.91 41.531 0.157 1 96.31 551 ALA B C 1
ATOM 9133 O O . ALA B 1 551 ? 3.852 42.312 0.241 1 96.31 551 ALA B O 1
ATOM 9134 N N . ASN B 1 552 ? 2.332 41.062 1.283 1 95.19 552 ASN B N 1
ATOM 9135 C CA . ASN B 1 552 ? 2.695 41.5 2.635 1 95.19 552 ASN B CA 1
ATOM 9136 C C . ASN B 1 552 ? 3.158 40.312 3.479 1 95.19 552 ASN B C 1
ATOM 9138 O O . ASN B 1 552 ? 2.746 40.156 4.629 1 95.19 552 ASN B O 1
ATOM 9142 N N . SER B 1 553 ? 3.947 39.5 2.873 1 96.5 553 SER B N 1
ATOM 9143 C CA . SER B 1 553 ? 4.301 38.219 3.529 1 96.5 553 SER B CA 1
ATOM 9144 C C . SER B 1 553 ? 5.598 38.375 4.32 1 96.5 553 SER B C 1
ATOM 9146 O O . SER B 1 553 ? 6.082 37.406 4.902 1 96.5 553 SER B O 1
ATOM 9148 N N . GLU B 1 554 ? 6.23 39.531 4.41 1 95.81 554 GLU B N 1
ATOM 9149 C CA . GLU B 1 554 ? 7.488 39.719 5.125 1 95.81 554 GLU B CA 1
ATOM 9150 C C . GLU B 1 554 ? 7.41 39.156 6.539 1 95.81 554 GLU B C 1
ATOM 9152 O O . GLU B 1 554 ? 6.383 39.281 7.207 1 95.81 554 GLU B O 1
ATOM 9157 N N . ALA B 1 555 ? 8.477 38.469 6.992 1 94.62 555 ALA B N 1
ATOM 9158 C CA . ALA B 1 555 ? 8.688 37.969 8.344 1 94.62 555 ALA B CA 1
ATOM 9159 C C . ALA B 1 555 ? 7.984 36.625 8.531 1 94.62 555 ALA B C 1
ATOM 9161 O O . ALA B 1 555 ? 8.211 35.938 9.523 1 94.62 555 ALA B O 1
ATOM 9162 N N . MET B 1 556 ? 7.172 36.219 7.539 1 96.44 556 MET B N 1
ATOM 9163 C CA . MET B 1 556 ? 6.531 34.906 7.637 1 96.44 556 MET B CA 1
ATOM 9164 C C . MET B 1 556 ? 7.566 33.781 7.555 1 96.44 556 MET B C 1
ATOM 9166 O O . MET B 1 556 ? 8.609 33.938 6.914 1 96.44 556 MET B O 1
ATOM 9170 N N . PRO B 1 557 ? 7.293 32.656 8.164 1 96.88 557 PRO B N 1
ATOM 9171 C CA . PRO B 1 557 ? 8.203 31.516 8.062 1 96.88 557 PRO B CA 1
ATOM 9172 C C . PRO B 1 557 ? 8.352 31.016 6.629 1 96.88 557 PRO B C 1
ATOM 9174 O O . PRO B 1 557 ? 7.383 31 5.867 1 96.88 557 PRO B O 1
ATOM 9177 N N . ASN B 1 558 ? 9.547 30.609 6.301 1 96.62 558 ASN B N 1
ATOM 9178 C CA . ASN B 1 558 ? 9.836 29.828 5.113 1 96.62 558 ASN B CA 1
ATOM 9179 C C . ASN B 1 558 ? 10.297 28.406 5.477 1 96.62 558 ASN B C 1
ATOM 9181 O O . ASN B 1 558 ? 10.688 28.156 6.617 1 96.62 558 ASN B O 1
ATOM 9185 N N . ALA B 1 559 ? 10.227 27.516 4.535 1 98 559 ALA B N 1
ATOM 9186 C CA . ALA B 1 559 ? 10.609 26.125 4.777 1 98 559 ALA B CA 1
ATOM 9187 C C . ALA B 1 559 ? 11.062 25.453 3.488 1 98 559 ALA B C 1
ATOM 9189 O O . ALA B 1 559 ? 10.867 25.984 2.395 1 98 559 ALA B O 1
ATOM 9190 N N . VAL B 1 560 ? 11.734 24.359 3.596 1 98.44 560 VAL B N 1
ATOM 9191 C CA . VAL B 1 560 ? 12.055 23.5 2.463 1 98.44 560 VAL B CA 1
ATOM 9192 C C . VAL B 1 560 ? 11.5 22.109 2.705 1 98.44 560 VAL B C 1
ATOM 9194 O O . VAL B 1 560 ? 11.211 21.734 3.844 1 98.44 560 VAL B O 1
ATOM 9197 N N . GLN B 1 561 ? 11.266 21.422 1.648 1 98.88 561 GLN B N 1
ATOM 9198 C CA . GLN B 1 561 ? 10.773 20.047 1.654 1 98.88 561 GLN B CA 1
ATOM 9199 C C . GLN B 1 561 ? 11.875 19.078 1.271 1 98.88 561 GLN B C 1
ATOM 9201 O O . GLN B 1 561 ? 12.617 19.312 0.313 1 98.88 561 GLN B O 1
ATOM 9206 N N . ILE B 1 562 ? 12.062 18.047 2.082 1 98.88 562 ILE B N 1
ATOM 9207 C CA . ILE B 1 562 ? 13.016 16.984 1.812 1 98.88 562 ILE B CA 1
ATOM 9208 C C . ILE B 1 562 ? 12.266 15.695 1.487 1 98.88 562 ILE B C 1
ATOM 9210 O O . ILE B 1 562 ? 11.422 15.242 2.268 1 98.88 562 ILE B O 1
ATOM 9214 N N . VAL B 1 563 ? 12.562 15.109 0.333 1 98.88 563 VAL B N 1
ATOM 9215 C CA . VAL B 1 563 ? 11.82 13.961 -0.178 1 98.88 563 VAL B CA 1
ATOM 9216 C C . VAL B 1 563 ? 12.766 12.766 -0.323 1 98.88 563 VAL B C 1
ATOM 9218 O O . VAL B 1 563 ? 13.953 12.938 -0.598 1 98.88 563 VAL B O 1
ATOM 9221 N N . GLY B 1 564 ? 12.312 11.633 -0.037 1 98.69 564 GLY B N 1
ATOM 9222 C CA . GLY B 1 564 ? 13.023 10.391 -0.304 1 98.69 564 GLY B CA 1
ATOM 9223 C C . GLY B 1 564 ? 12.227 9.406 -1.134 1 98.69 564 GLY B C 1
ATOM 9224 O O . GLY B 1 564 ? 11.039 9.633 -1.399 1 98.69 564 GLY B O 1
ATOM 9225 N N . LEU B 1 565 ? 12.852 8.352 -1.611 1 98.44 565 LEU B N 1
ATOM 9226 C CA . LEU B 1 565 ? 12.148 7.258 -2.275 1 98.44 565 LEU B CA 1
ATOM 9227 C C . LEU B 1 565 ? 11.203 6.551 -1.31 1 98.44 565 LEU B C 1
ATOM 9229 O O . LEU B 1 565 ? 11.266 6.777 -0.099 1 98.44 565 LEU B O 1
ATOM 9233 N N . PRO B 1 566 ? 10.234 5.711 -1.862 1 97.94 566 PRO B N 1
ATOM 9234 C CA . PRO B 1 566 ? 9.336 4.977 -0.974 1 97.94 566 PRO B CA 1
ATOM 9235 C C . PRO B 1 566 ? 10.078 4.184 0.1 1 97.94 566 PRO B C 1
ATOM 9237 O O . PRO B 1 566 ? 11.07 3.514 -0.198 1 97.94 566 PRO B O 1
ATOM 9240 N N . ASN B 1 567 ? 9.656 4.348 1.37 1 97.12 567 ASN B N 1
ATOM 9241 C CA . ASN B 1 567 ? 10.125 3.574 2.516 1 97.12 567 ASN B CA 1
ATOM 9242 C C . ASN B 1 567 ? 11.484 4.062 3.002 1 97.12 567 ASN B C 1
ATOM 9244 O O . ASN B 1 567 ? 12.164 3.367 3.766 1 97.12 567 ASN B O 1
ATOM 9248 N N . GLU B 1 568 ? 11.898 5.246 2.578 1 96.81 568 GLU B N 1
ATOM 9249 C CA . GLU B 1 568 ? 13.211 5.75 2.979 1 96.81 568 GLU B CA 1
ATOM 9250 C C . GLU B 1 568 ? 13.078 6.91 3.961 1 96.81 568 GLU B C 1
ATOM 9252 O O . GLU B 1 568 ? 13.781 7.914 3.846 1 96.81 568 GLU B O 1
ATOM 9257 N N . GLU B 1 569 ? 12.211 6.777 4.898 1 97.75 569 GLU B N 1
ATOM 9258 C CA . GLU B 1 569 ? 12 7.809 5.91 1 97.75 569 GLU B CA 1
ATOM 9259 C C . GLU B 1 569 ? 13.297 8.117 6.66 1 97.75 569 GLU B C 1
ATOM 9261 O O . GLU B 1 569 ? 13.562 9.273 7 1 97.75 569 GLU B O 1
ATOM 9266 N N . GLU B 1 570 ? 14.125 7.113 6.914 1 97.19 570 GLU B N 1
ATOM 9267 C CA . GLU B 1 570 ? 15.383 7.305 7.637 1 97.19 570 GLU B CA 1
ATOM 9268 C C . GLU B 1 570 ? 16.297 8.289 6.914 1 97.19 570 GLU B C 1
ATOM 9270 O O . GLU B 1 570 ? 16.844 9.195 7.531 1 97.19 570 GLU B O 1
ATOM 9275 N N . THR B 1 571 ? 16.391 8.133 5.629 1 96.81 571 THR B N 1
ATOM 9276 C CA . THR B 1 571 ? 17.234 9.016 4.832 1 96.81 571 THR B CA 1
ATOM 9277 C C . THR B 1 571 ? 16.688 10.438 4.852 1 96.81 571 THR B C 1
ATOM 9279 O O . THR B 1 571 ? 17.453 11.398 5.004 1 96.81 571 THR B O 1
ATOM 9282 N N . VAL B 1 572 ? 15.414 10.594 4.73 1 98.31 572 VAL B N 1
ATOM 9283 C CA . VAL B 1 572 ? 14.766 11.898 4.746 1 98.31 572 VAL B CA 1
ATOM 9284 C C . VAL B 1 572 ? 15.039 12.594 6.078 1 98.31 572 VAL B C 1
ATOM 9286 O O . VAL B 1 572 ? 15.453 13.758 6.105 1 98.31 572 VAL B O 1
ATOM 9289 N N . LEU B 1 573 ? 14.844 11.859 7.16 1 98.19 573 LEU B N 1
ATOM 9290 C CA . LEU B 1 573 ? 15.023 12.43 8.492 1 98.19 573 LEU B CA 1
ATOM 9291 C C . LEU B 1 573 ? 16.484 12.812 8.719 1 98.19 573 LEU B C 1
ATOM 9293 O O . LEU B 1 573 ? 16.766 13.828 9.359 1 98.19 573 LEU B O 1
ATOM 9297 N N . LYS B 1 574 ? 17.422 12.055 8.219 1 97.56 574 LYS B N 1
ATOM 9298 C CA . LYS B 1 574 ? 18.844 12.383 8.352 1 97.56 574 LYS B CA 1
ATOM 9299 C C . LYS B 1 574 ? 19.172 13.672 7.613 1 97.56 574 LYS B C 1
ATOM 9301 O O . LYS B 1 574 ? 19.891 14.523 8.141 1 97.56 574 LYS B O 1
ATOM 9306 N N . VAL B 1 575 ? 18.688 13.773 6.418 1 97.56 575 VAL B N 1
ATOM 9307 C CA . VAL B 1 575 ? 18.938 14.977 5.637 1 97.56 575 VAL B CA 1
ATOM 9308 C C . VAL B 1 575 ? 18.234 16.172 6.27 1 97.56 575 VAL B C 1
ATOM 9310 O O . VAL B 1 575 ? 18.766 17.281 6.289 1 97.56 575 VAL B O 1
ATOM 9313 N N . MET B 1 576 ? 17.031 15.992 6.801 1 97.88 576 MET B N 1
ATOM 9314 C CA . MET B 1 576 ? 16.328 17.047 7.52 1 97.88 576 MET B CA 1
ATOM 9315 C C . MET B 1 576 ? 17.156 17.562 8.688 1 97.88 576 MET B C 1
ATOM 9317 O O . MET B 1 576 ? 17.219 18.766 8.93 1 97.88 576 MET B O 1
ATOM 9321 N N . LYS B 1 577 ? 17.766 16.641 9.43 1 96.25 577 LYS B N 1
ATOM 9322 C CA . LYS B 1 577 ? 18.594 17.031 10.57 1 96.25 577 LYS B CA 1
ATOM 9323 C C . LYS B 1 577 ? 19.75 17.922 10.125 1 96.25 577 LYS B C 1
ATOM 9325 O O . LYS B 1 577 ? 20.062 18.922 10.789 1 96.25 577 LYS B O 1
ATOM 9330 N N . ILE B 1 578 ? 20.375 17.531 9.055 1 96.5 578 ILE B N 1
ATOM 9331 C CA . ILE B 1 578 ? 21.484 18.312 8.516 1 96.5 578 ILE B CA 1
ATOM 9332 C C . ILE B 1 578 ? 20.984 19.703 8.133 1 96.5 578 ILE B C 1
ATOM 9334 O O . ILE B 1 578 ? 21.594 20.719 8.508 1 96.5 578 ILE B O 1
ATOM 9338 N N . VAL B 1 579 ? 19.859 19.797 7.457 1 97.31 579 VAL B N 1
ATOM 9339 C CA . VAL B 1 579 ? 19.328 21.062 6.965 1 97.31 579 VAL B CA 1
ATOM 9340 C C . VAL B 1 579 ? 18.922 21.953 8.148 1 97.31 579 VAL B C 1
ATOM 9342 O O . VAL B 1 579 ? 19.094 23.172 8.102 1 97.31 579 VAL B O 1
ATOM 9345 N N . GLU B 1 580 ? 18.328 21.328 9.141 1 96.62 580 GLU B N 1
ATOM 9346 C CA . GLU B 1 580 ? 17.906 22.047 10.336 1 96.62 580 GLU B CA 1
ATOM 9347 C C . GLU B 1 580 ? 19.078 22.812 10.953 1 96.62 580 GLU B C 1
ATOM 9349 O O . GLU B 1 580 ? 18.891 23.891 11.523 1 96.62 580 GLU B O 1
ATOM 9354 N N . THR B 1 581 ? 20.328 22.344 10.82 1 94.88 581 THR B N 1
ATOM 9355 C CA . THR B 1 581 ? 21.5 22.969 11.43 1 94.88 581 THR B CA 1
ATOM 9356 C C . THR B 1 581 ? 21.875 24.234 10.695 1 94.88 581 THR B C 1
ATOM 9358 O O . THR B 1 581 ? 22.609 25.078 11.227 1 94.88 581 THR B O 1
ATOM 9361 N N . PHE B 1 582 ? 21.422 24.438 9.492 1 94.81 582 PHE B N 1
ATOM 9362 C CA . PHE B 1 582 ? 21.812 25.594 8.695 1 94.81 582 PHE B CA 1
ATOM 9363 C C . PHE B 1 582 ? 21.109 26.844 9.18 1 94.81 582 PHE B C 1
ATOM 9365 O O . PHE B 1 582 ? 21.609 27.953 9.008 1 94.81 582 PHE B O 1
ATOM 9372 N N . HIS B 1 583 ? 19.891 26.672 9.594 1 83.19 583 HIS B N 1
ATOM 9373 C CA . HIS B 1 583 ? 19.047 27.828 9.875 1 83.19 583 HIS B CA 1
ATOM 9374 C C . HIS B 1 583 ? 18.797 27.984 11.375 1 83.19 583 HIS B C 1
ATOM 9376 O O . HIS B 1 583 ? 18.391 29.047 11.836 1 83.19 583 HIS B O 1
ATOM 9382 N N . GLY B 1 584 ? 19.141 27.047 12.125 1 73.19 584 GLY B N 1
ATOM 9383 C CA . GLY B 1 584 ? 18.828 27.094 13.539 1 73.19 584 GLY B CA 1
ATOM 9384 C C . GLY B 1 584 ? 17.344 26.938 13.828 1 73.19 584 GLY B C 1
ATOM 9385 O O . GLY B 1 584 ? 16.531 26.891 12.906 1 73.19 584 GLY B O 1
ATOM 9386 N N . PRO B 1 585 ? 17.031 26.984 15.102 1 71.62 585 PRO B N 1
ATOM 9387 C CA . PRO B 1 585 ? 15.625 26.797 15.477 1 71.62 585 PRO B CA 1
ATOM 9388 C C . PRO B 1 585 ? 14.75 28 15.125 1 71.62 585 PRO B C 1
ATOM 9390 O O . PRO B 1 585 ? 15.227 29.141 15.172 1 71.62 585 PRO B O 1
ATOM 9393 N N . MET B 1 586 ? 13.594 27.719 14.648 1 77.06 586 MET B N 1
ATOM 9394 C CA . MET B 1 586 ? 12.633 28.781 14.367 1 77.06 586 MET B CA 1
ATOM 9395 C C . MET B 1 586 ? 12.188 29.469 15.664 1 77.06 586 MET B C 1
ATOM 9397 O O . MET B 1 586 ? 11.875 28.797 16.641 1 77.06 586 MET B O 1
ATOM 9401 N N . ALA B 1 587 ? 12.195 30.703 15.617 1 72.44 587 ALA B N 1
ATOM 9402 C CA . ALA B 1 587 ? 11.75 31.469 16.781 1 72.44 587 ALA B CA 1
ATOM 9403 C C . ALA B 1 587 ? 10.258 31.266 17.031 1 72.44 587 ALA B C 1
ATOM 9405 O O . ALA B 1 587 ? 9.523 30.844 16.141 1 72.44 587 ALA B O 1
ATOM 9406 N N . LYS B 1 588 ? 9.859 31.438 18.25 1 77.19 588 LYS B N 1
ATOM 9407 C CA . LYS B 1 588 ? 8.438 31.422 18.578 1 77.19 588 LYS B CA 1
ATOM 9408 C C . LYS B 1 588 ? 7.715 32.625 17.969 1 77.19 588 LYS B C 1
ATOM 9410 O O . LYS B 1 588 ? 8.281 33.719 17.875 1 77.19 588 LYS B O 1
ATOM 9415 N N . PRO B 1 589 ? 6.5 32.312 17.469 1 79.88 589 PRO B N 1
ATOM 9416 C CA . PRO B 1 589 ? 5.727 33.469 16.969 1 79.88 589 PRO B CA 1
ATOM 9417 C C . PRO B 1 589 ? 5.516 34.531 18.016 1 79.88 589 PRO B C 1
ATOM 9419 O O . PRO B 1 589 ? 5.379 34.25 19.203 1 79.88 589 PRO B O 1
ATOM 9422 N N . SER B 1 590 ? 6.062 35.781 17.828 1 61.03 590 SER B N 1
ATOM 9423 C CA . SER B 1 590 ? 5.906 36.875 18.781 1 61.03 590 SER B CA 1
ATOM 9424 C C . SER B 1 590 ? 4.684 37.719 18.453 1 61.03 590 SER B C 1
ATOM 9426 O O . SER B 1 590 ? 4.617 38.344 17.375 1 61.03 590 SER B O 1
ATOM 9428 N N . VAL B 1 591 ? 3.516 37.25 18.25 1 50.53 591 VAL B N 1
ATOM 9429 C CA . VAL B 1 591 ? 2.492 38.219 17.875 1 50.53 591 VAL B CA 1
ATOM 9430 C C . VAL B 1 591 ? 2.412 39.312 18.922 1 50.53 591 VAL B C 1
ATOM 9432 O O . VAL B 1 591 ? 2.211 39.062 20.109 1 50.53 591 VAL B O 1
ATOM 9435 N N . SER B 1 592 ? 2.992 40.406 18.672 1 40.22 592 SER B N 1
ATOM 9436 C CA . SER B 1 592 ? 2.689 41.656 19.359 1 40.22 592 SER B CA 1
ATOM 9437 C C . SER B 1 592 ? 1.186 41.875 19.484 1 40.22 592 SER B C 1
ATOM 9439 O O . SER B 1 592 ? 0.438 41.594 18.531 1 40.22 592 SER B O 1
ATOM 9441 N N . PHE B 1 593 ? 0.638 41.5 20.656 1 35.12 593 PHE B N 1
ATOM 9442 C CA . PHE B 1 593 ? -0.704 41.969 20.984 1 35.12 593 PHE B CA 1
ATOM 9443 C C . PHE B 1 593 ? -0.97 43.344 20.359 1 35.12 593 PHE B C 1
ATOM 9445 O O . PHE B 1 593 ? -0.397 44.344 20.781 1 35.12 593 PHE B O 1
ATOM 9452 N N . PHE B 1 594 ? -0.839 43.5 19.047 1 30.67 594 PHE B N 1
ATOM 9453 C CA . PHE B 1 594 ? -1.546 44.75 18.781 1 30.67 594 PHE B CA 1
ATOM 9454 C C . PHE B 1 594 ? -3.047 44.562 18.953 1 30.67 594 PHE B C 1
ATOM 9456 O O . PHE B 1 594 ? -3.588 43.469 18.688 1 30.67 594 PHE B O 1
#

Secondary structure (DSSP, 8-state):
---PPPHHHHHHHHHHHHHHHHHHHHHHHHH-HHHHTT-TTSSS--SSHHHHHHHHHHHHTS-HHHHHT--S--SS---TTSTTS--HHHHHHHHHHHHHHHHHHH--EEEE-TTHHHHHHHHHHHHTT-SS--TTTT-EEEEETTB--TTS---TT-GGGGGSPPPSS--HHHHHHHHTT-EEEEEE---TTS--SS-EETTTEE--BTTBTTB---SSSHHHHHHHHTTSSSSEEEEESSSTTHHHHHHHT-BEEE--GGGS---SB--SSTT--S---EEEEEBSSHHHHHHHHHHHTT-HHHHHH-TTS------TTS------EEEE-S--SSSPPPHHHHHHHHHHHHHHHHTT-EEEE--GGGS-SSS-HHHHHHHHHHHH-TTTTHHHHHHHTT-PPPTTHHHHHHHHHHHT-HHHHHHHHHHHHHH-HHHHHHHH----SHHHHHHHHHHHHHHHHHHHHHHHHTT-SEEEEES-SSSS-BTTSGGG-GGGGHHHHHHHHTT--EEEEEEEE--HHHHHHHT-TTTS---SHHHHHHHHHTTT-TT-EEEEEEE-STT-HHHHHHHHHHHHHHH-PPPP------/---PPPHHHHHHHHHHHHHHHHHHHHHHHHH-HHHHTT-TTSSS--SSHHHHHHHHHHHHTS-HHHHHT--S--SS---TTSTTS--HHHHHHHHHHHHHHHHHHH--EEEE-TTHHHHHHHHHHHHTT-SS--TTTT-EEEEETTB--TTS---TT-GGGGGSPPPSS--HHHHHHHHTT-EEEEEE---TTS--SS-EETTTEE--BTTBTTB---SSSHHHHHHHHTTSSSSEEEEESSSTTHHHHHHHT-BEEE--GGGS---SB--SSTT--S---EEEEEBSSHHHHHHHHHHHTT-HHHHHH-TTS------TTS------EEEE-S--SSSPPPHHHHHHHHHHHHHHHHTT-EEEE--GGGS-SSS-HHHHHHHHHHHHSTTTTHHHHHHHTT-PPPTTTHHHHHHHHHHT-HHHHHHHHHHHHHH-HHHHHHHH----SHHHHHHHHHHHHHHHHHHHHHHHHHT-SEEEEES-SSSS-BTTSGGG-GGGGHHHHHHHHTT--EEEEEEEE--HHHHHHHT-TTTS---SHHHHHHHHHTTT-TT-EEEEEEE-STT-HHHHHHHHHHHHHHH-PPPPP-----

Organism: Caenorhabditis remanei (NCBI:txid31234)

Nearest PDB structures (foldseek):
  6kvr-assembly1_B  TM=7.853E-01  e=3.592E-31  Candida albicans
  8wv2-assembly1_D  TM=8.031E-01  e=6.146E-30  Candida parapsilosis
  6c62-assembly1_A  TM=8.127E-01  e=2.135E-23  Pseudomonas sp. ADP
  6c6g-assembly1_B-2  TM=8.066E-01  e=7.981E-23  Pseudomonas sp. ADP
  6dhv-assembly1_A  TM=6.488E-01  e=6.193E-23  Arabidopsis thaliana

Foldseek 3Di:
DDLAADPVLVVLLVVVVVVQVVQLVVLCVLLQLVVCQPPPVAADHDDDSVVLLVVLVVLLPDAPCVCCQPDPDDDDDRADLDASHHALLSNSSSLSVLLSVLCVQFLWFDHWDRCLNVLRVVLCVVPNRHNDAQSCANAEEEEALQWQDAPAFSQLQFSVSSPPDHGHDGKLVVVLCVVSNYGYTTYTFAPRLFLFFQRAHDSRGGGAALQGRQFGLTDRNSSQLRCCLQSSHSKYKDKDQQQRPLQSCQQSQWKKKFAQQQQADIPRGDQRDPPFFQFRMGMAMTHQALVVRLVVSQSAGLDPSSCVSPVSHDNDGQDLPPDPDDAFEEEEDAQLQQFHAFQQLSVLLVLLQVVSVVVPHHYDYDDNCPLDVVCGSLNLLLLLLARSCVVLCPVVLVSSRSGDDIPQCNLVSVLSVQLVDVVSLVVCLVVQVQAAVNSSSSSPSYDDDDVSSVVSSVVLVVSLVSNVVSCVVSPGFKYKYGSWRAHTFGSNQRSVQSSGSCRRRVCSSNSWMKMKHWRFWAAPVSLVLLPPCVNQPDSHPSSVSRSVRCNPRGRGIGIMMMTGGHPVVSSSSVSSNVSCVSRDGDDRNPPDPD/DDLAADPVLVVLLVVVVVVQVVQLVVLCVLLQLVVCQPPPVAADHDDDSVVLLVVLVVLLPDAPCVNCQPDPDDPDDNADLDASHHALLSNSSSLSVLLSVLCVQFLWFDHWDRCQNVLRVVLCVVPNHHNDAQSCANAEEEEALQWQDAPAFSQLQFSVSSVPDHGHDGKLVVVLCVVSNYGHTTYTFAPRLFLFFQRAHDSRGGGAALQGRQFGLTDRNSSQLRCCLQSSHSKYKDKDQLQRPLQSCQQSQWKKKFAQQQQADIPRGDQRDPPFFQFRMGMAMTHQALVVRLVVSQSAGLDPSSCVSPVSHDNDGQDQPPDPDDAFEEEEDAQLQQFHAFQQLSVLLVVLQVVSVVVPHHYDYDDNCPLDVVCGSLNLLLLLLARSCVVLCPVVLVSSRSGDDIPQCNLVSVLSVQLVDVVSLVVCLVVQVQAAVNSSSSSPSYDDDDVSSVVSSVVLVVSLVSNVVSCVVSPGFKYKYGSWRAHTFGSNQRSVQSSGSCRRRVCSSNSWMKMKHWRFWAAPVSLVLLPPCVNQPDSHPSSVSRSVRCNPRGRGIGIMMMTGGHPVVSSSSVSSNVSCVVRDGDDRNPPDPD

Sequence (1188 aa):
MGNSPTSEMLSNQEEFNRERKEGFEMFRKLSSPEFLLNDKRIIGKWKTEKELEEFFRNIVDLDLQSLIGSYRRTKRSDRLQTKNDLNAYTVLCAYTQKMLDSQTRLNCVTEVIREAFETAEEHDQLWYNSDEKPPLYGVPFSVKCNFDMKGYHTTIGFLKKLAEAKKEIDCPFVVHLRNLGGIPFVLTNVPQGFISYISSNPLYGTTRNPWALDCTPGGSSGGEAALVADGGSPFGTGSDLGGSLRIPAAFCGLVTMKPTQNRFHVSYNYGGLPGRGRLGLSYGFYTKSVDEQVFLLQLIVGSPEYRKLEPMSSPAPLQMNSNKKEKFRVGWYDDDGFNPPVPSNRRAVLETVASLEKEGHEVVRFRMEDIDQKFQPFYVASLLFKNVLPDDGKFILDLYKNEPNDPYMAKFSKMLRLNDWAIIRLITLPIISFFSKRGALIAKSRNGNLAELRKTQEETDIYRLKFIEYWNSLEIDALICPSFCTPAIPHQYPPELANAVFSTGLYNLLDFPAGIVPAGHVTAEDVANLNDEKIFPIDDFLLRKQRDACANSEAMPNAVQIVGLPNEEETVLKVMKIVETFHGPMAKPSVSFFMGNSPTSEMLSNQEEFNRERKEGFEMFRKLSSPEFLLNDKRIIGKWKTEKELEEFFRNIVDLDLQSLIGSYRRTKRSDRLQTKNDLNAYTVLCAYTQKMLDSQTRLNCVTEVIREAFETAEEHDQLWYNSDEKPPLYGVPFSVKCNFDMKGYHTTIGFLKKLAEAKKEIDCPFVVHLRNLGGIPFVLTNVPQGFISYISSNPLYGTTRNPWALDCTPGGSSGGEAALVADGGSPFGTGSDLGGSLRIPAAFCGLVTMKPTQNRFHVSYNYGGLPGRGRLGLSYGFYTKSVDEQVFLLQLIVGSPEYRKLEPMSSPAPLQMNSNKKEKFRVGWYDDDGFNPPVPSNRRAVLETVASLEKEGHEVVRFRMEDIDQKFQPFYVASLLFKNVLPDDGKFILDLYKNEPNDPYMAKFSKMLRLNDWAIIRLITLPIISFFSKRGALIAKSRNGNLAELRKTQEETDIYRLKFIEYWNSLEIDALICPSFCTPAIPHQYPPELANAVFSTGLYNLLDFPAGIVPAGHVTAEDVANLNDEKIFPIDDFLLRKQRDACANSEAMPNAVQIVGLPNEEETVLKVMKIVETFHGPMAKPSVSFF

Solvent-accessible surface area (backbone atoms only — not comparable to full-atom values): 58855 Å² total; per-residue (Å²): 132,74,51,54,61,52,72,66,42,52,51,44,47,51,56,48,51,49,54,43,51,51,40,52,53,50,51,51,58,76,37,30,46,84,70,41,53,84,35,82,74,38,74,78,84,50,93,44,51,66,56,45,51,52,51,29,50,56,57,50,68,43,53,59,58,57,45,37,33,70,71,82,72,70,88,70,77,36,23,42,68,23,70,87,45,49,47,16,44,39,47,41,27,28,30,48,52,42,28,53,54,43,33,73,74,22,39,18,56,64,39,60,38,83,59,32,66,60,49,22,49,51,48,36,74,69,31,45,88,40,92,74,62,50,87,32,44,37,40,45,28,40,35,38,34,41,48,30,37,53,77,35,66,63,40,48,36,41,60,70,41,64,76,46,77,52,33,87,47,56,16,44,64,59,48,46,44,41,74,29,31,28,36,61,39,33,26,19,31,35,11,46,59,42,85,40,44,39,9,37,16,64,70,75,40,61,25,24,14,54,78,40,68,67,19,16,11,16,11,28,25,9,10,30,28,25,32,32,47,67,41,25,24,71,31,22,35,38,42,26,68,39,25,12,43,46,40,4,18,32,30,43,43,23,19,32,44,37,45,19,26,50,48,40,49,72,61,60,52,65,81,66,54,82,30,61,66,65,52,30,51,18,40,39,46,41,24,83,37,60,67,56,44,53,54,56,46,49,70,46,27,22,27,68,74,45,30,75,63,30,42,70,25,37,70,37,57,68,59,75,80,74,64,83,74,84,67,48,36,32,25,31,38,57,52,66,73,64,56,71,34,40,48,45,31,29,46,31,31,54,54,51,53,53,51,40,42,74,73,63,28,46,74,44,84,48,57,56,65,72,45,36,88,84,56,29,38,60,57,48,49,31,51,49,50,23,38,76,26,60,41,54,45,51,68,62,54,59,68,52,55,47,36,65,73,24,92,55,52,42,60,43,57,49,49,54,53,48,58,64,36,63,69,54,40,64,64,44,41,62,58,37,41,72,46,12,64,65,59,28,44,60,72,61,29,61,38,86,43,36,59,50,40,28,47,50,37,31,50,48,56,50,49,43,52,37,48,53,51,44,43,55,75,68,61,46,64,32,35,39,25,37,40,35,34,62,61,44,32,41,48,80,44,48,62,72,46,67,72,49,42,52,56,34,25,50,38,15,53,58,30,25,15,40,28,31,37,44,38,56,55,28,39,69,66,29,48,54,41,46,74,31,56,91,72,38,63,58,91,26,52,62,44,41,51,50,46,62,47,43,65,81,33,60,68,35,31,26,21,26,23,34,29,21,56,38,78,32,51,50,57,28,54,52,53,46,46,59,53,39,67,76,54,48,80,69,75,70,58,74,59,72,85,118,133,75,51,56,60,51,71,66,42,52,52,44,47,52,54,47,52,50,52,42,51,51,40,52,50,51,52,52,58,76,38,30,44,84,69,41,53,83,34,84,74,37,76,77,85,49,92,44,51,64,56,45,51,53,51,27,51,55,57,52,69,42,52,59,60,56,45,39,34,71,70,81,72,70,87,70,79,34,24,39,70,24,71,87,45,48,46,18,44,40,49,42,27,27,30,48,51,41,29,54,53,44,34,74,74,22,39,19,57,63,39,61,37,84,58,30,65,59,49,22,49,51,48,37,73,68,33,45,88,38,94,73,62,52,86,31,44,37,39,48,28,39,34,39,36,41,49,31,36,52,76,35,65,63,38,47,37,41,62,71,42,63,76,48,79,53,33,87,46,56,16,43,64,58,50,46,42,42,74,30,32,28,35,61,40,32,27,18,30,35,11,48,58,41,86,41,46,37,9,35,16,64,69,75,40,61,26,23,14,53,79,40,68,67,19,16,11,16,12,28,25,9,11,28,28,27,31,32,46,67,43,25,25,70,31,20,35,36,42,25,70,38,25,12,42,44,40,2,18,32,30,44,42,23,21,33,45,38,44,20,27,50,48,42,50,72,60,61,52,64,80,67,53,83,30,60,65,65,52,29,49,20,41,39,46,40,24,80,37,58,66,56,44,52,55,56,45,48,69,46,27,22,27,68,73,44,29,74,63,31,40,71,23,38,69,37,57,67,59,74,80,74,66,82,73,84,68,49,37,32,26,32,37,58,52,64,72,64,56,70,35,41,49,44,30,30,46,32,32,54,53,50,52,53,51,40,44,73,73,63,29,46,74,43,84,48,58,57,65,71,46,36,86,85,54,29,36,60,55,47,48,30,51,48,50,22,40,76,25,60,41,54,46,51,69,62,54,59,68,52,55,48,34,64,72,25,91,55,51,41,59,44,56,50,49,55,55,48,58,63,35,63,66,53,40,65,63,45,40,63,59,38,42,73,46,12,64,67,58,28,44,60,74,61,28,61,40,86,43,38,58,51,40,29,47,48,36,31,50,50,55,51,48,42,52,37,48,50,50,44,42,56,75,68,61,45,65,33,35,39,26,38,40,35,33,61,62,44,31,42,50,81,44,48,63,73,45,69,72,48,40,51,56,35,23,51,39,16,54,58,30,26,14,37,28,31,38,43,40,56,54,30,38,70,65,29,48,54,40,46,73,31,56,90,73,39,64,58,90,27,51,64,45,41,51,50,46,61,46,44,66,81,34,61,68,35,31,25,22,28,22,34,29,21,56,38,78,31,52,52,57,29,52,52,52,46,46,58,53,39,67,75,54,47,77,69,74,70,57,72,60,70,86,117

InterPro domains:
  IPR020556 Amidase, conserved site [PS00571] (218-249)
  IPR023631 Amidase signature domain [PF01425] (92-573)
  IPR036928 Amidase signature (AS) superfamily [G3DSA:3.90.1300.10] (41-590)
  IPR036928 Amidase signature (AS) superfamily [SSF75304] (41-582)
  IPR052096 Endocannabinoid-regulating amidase [PTHR45847] (8-581)